Protein AF-A0A6B8KHQ4-F1 (afdb_monomer_lite)

Secondary structure (DSSP, 8-state):
--S-SEEETTT--GGGSPPPSEEEE--SHHHHHHHHHHHHTT--EEEE-SSBSS--HHHHHHHHT-EEEES--THHHHS---BTTGGGGTS--EE-PPPGGGGS--TTSSSPPPSS-HHHHHHHHHHHHHHTT------HHHHHHHHT-PPPPP-SSEEEEEEEE-SS--HHHHTHHHHHH-TTEEEEES-EEEEEEEETTEEEEEEEE-TT--EEEE--SEEEE-S-HHHHHHHHHSPPTTSSPPTTTT-TTTTBS-B--EEEEEEEEEESSHHHHHHHHSPEEETTEEEEEEEEE-HHHHHHHT---EEEEEEE--THHHHHHHHHHHHHHHTTT-----TT---HHHHHHHHHHHHHHHHHHHHSB-----TT-EEEEEEE-----TTSEEEEEEEE-TTSPEEEEEEE---THHHHHHHHHHHHHHHHHHHTTSEEEEE-HHHHHT-GGGGGGPEE-S--B-SS-B-SSTTT-SB-TTSBBTT-SSEEE-SGGG-S---SS-THHHHHHHHHHHHHHHHHHHHHTS-GGGGSS-----------EETTEE--SEEEE-TT---GGGHHHHHHHHHHHHHTT--EEE--TTGGGTTHHHHHHHHSTT-GGG-EEEEEESBPPP---HHHHHHHHHHHHHHHH-TTTTTTTTSSS-PPPPB---HHHHHHHHHHHHHHHT-S-EEEEEEET--GGG--HHHHHHHHHHHHTTSEEEEEEES-HHHHHHHHHHSTTT-SEEEEE-BTTB---PPPTT-SEEEEE-TTTTTHHHHHHHHHH-HHHHHHHHHHHTS-TTSHHHHHHHHHHHHHHHTTTSEEEE--SSHHHHHHHHHHHH-HHHHHHHHHHHHHHHHHHTTTS-S-SS--

pLDDT: mean 84.33, std 18.52, range [23.78, 98.81]

Organism: NCBI:txid391905

Radius of gyration: 32.36 Å; chains: 1; bounding box: 86×71×88 Å

Structure (mmCIF, N/CA/C/O backbone):
data_AF-A0A6B8KHQ4-F1
#
_entry.id   AF-A0A6B8KHQ4-F1
#
loop_
_atom_site.group_PDB
_atom_site.id
_atom_site.type_symbol
_atom_site.label_atom_id
_atom_site.label_alt_id
_atom_site.label_comp_id
_atom_site.label_asym_id
_atom_site.label_entity_id
_atom_site.label_seq_id
_atom_site.pdbx_PDB_ins_code
_atom_site.Cartn_x
_atom_site.Cartn_y
_atom_site.Cartn_z
_atom_site.occupancy
_atom_site.B_iso_or_equiv
_atom_site.auth_seq_id
_atom_site.auth_comp_id
_atom_site.auth_asym_id
_atom_site.auth_atom_id
_atom_site.pdbx_PDB_model_num
ATOM 1 N N . MET A 1 1 ? -20.417 21.282 10.943 1.00 35.31 1 MET A N 1
ATOM 2 C CA . MET A 1 1 ? -20.098 20.218 11.921 1.00 35.31 1 MET A CA 1
ATOM 3 C C . MET A 1 1 ? -19.919 18.945 11.106 1.00 35.31 1 MET A C 1
ATOM 5 O O . MET A 1 1 ? -20.882 18.581 10.457 1.00 35.31 1 MET A O 1
ATOM 9 N N . TYR A 1 2 ? -18.770 18.300 10.917 1.00 38.03 2 TYR A N 1
ATOM 10 C CA . TYR A 1 2 ? -17.434 18.318 11.522 1.00 38.03 2 TYR A CA 1
ATOM 11 C C . TYR A 1 2 ? -16.405 18.485 10.383 1.00 38.03 2 TYR A C 1
ATOM 13 O O . TYR A 1 2 ? -16.570 17.865 9.339 1.00 38.03 2 TYR A O 1
ATOM 21 N N . SER A 1 3 ? -15.415 19.375 10.523 1.00 42.97 3 SER A N 1
ATOM 22 C CA . SER A 1 3 ? -14.486 19.721 9.424 1.00 42.97 3 SER A CA 1
ATOM 23 C C . SER A 1 3 ? -13.192 18.900 9.413 1.00 42.97 3 SER A C 1
ATOM 25 O O . SER A 1 3 ? -12.452 19.008 8.446 1.00 42.97 3 SER A O 1
ATOM 27 N N . ASP A 1 4 ? -12.928 18.096 10.443 1.00 61.69 4 ASP A N 1
ATOM 28 C CA . ASP A 1 4 ? -11.747 17.237 10.547 1.00 61.69 4 ASP A CA 1
ATOM 29 C C . ASP A 1 4 ? -12.133 15.971 11.331 1.00 61.69 4 ASP A C 1
ATOM 31 O O . ASP A 1 4 ? -12.739 16.079 12.398 1.00 61.69 4 ASP A O 1
ATOM 35 N N . MET A 1 5 ? -11.796 14.784 10.811 1.00 81.62 5 MET A N 1
ATOM 36 C CA . MET A 1 5 ? -12.000 13.479 11.478 1.00 81.62 5 MET A CA 1
ATOM 37 C C . MET A 1 5 ? -10.733 12.973 12.200 1.00 81.62 5 MET A C 1
ATOM 39 O O . MET A 1 5 ? -10.597 11.795 12.540 1.00 81.62 5 MET A O 1
ATOM 43 N N . LEU A 1 6 ? -9.795 13.893 12.435 1.00 91.38 6 LEU A N 1
ATOM 44 C CA . LEU A 1 6 ? -8.535 13.687 13.134 1.00 91.38 6 LEU A CA 1
ATOM 45 C C . LEU A 1 6 ? -8.567 14.457 14.457 1.00 91.38 6 LEU A C 1
ATOM 47 O O . LEU A 1 6 ? -8.658 15.684 14.466 1.00 91.38 6 LEU A O 1
ATOM 51 N N . PHE A 1 7 ? -8.439 13.740 15.566 1.00 94.38 7 PHE A N 1
ATOM 52 C CA . PHE A 1 7 ? -8.598 14.273 16.914 1.00 94.38 7 PHE A CA 1
ATOM 53 C C . PHE A 1 7 ? -7.371 13.975 17.780 1.00 94.38 7 PHE A C 1
ATOM 55 O O . PHE A 1 7 ? -6.610 13.055 17.498 1.00 94.38 7 PHE A O 1
ATOM 62 N N . GLU A 1 8 ? -7.195 14.726 18.865 1.00 93.31 8 GLU A N 1
ATOM 63 C CA . GLU A 1 8 ? -6.238 14.412 19.935 1.00 93.31 8 GLU A CA 1
ATOM 64 C C . GLU A 1 8 ? -7.021 13.998 21.184 1.00 93.31 8 GLU A C 1
ATOM 66 O O . GLU A 1 8 ? -7.935 14.720 21.598 1.00 93.31 8 GLU A O 1
ATOM 71 N N . LEU A 1 9 ? -6.658 12.871 21.810 1.00 94.44 9 LEU A N 1
ATOM 72 C CA . LEU A 1 9 ? -7.352 12.354 22.998 1.00 94.44 9 LEU A CA 1
ATOM 73 C C . LEU A 1 9 ? -7.429 13.399 24.114 1.00 94.44 9 LEU A C 1
ATOM 75 O O . LEU A 1 9 ? -8.472 13.556 24.744 1.00 94.44 9 LEU A O 1
ATOM 79 N N . SER A 1 10 ? -6.360 14.168 24.315 1.00 89.75 10 SER A N 1
ATOM 80 C CA . SER A 1 10 ? -6.297 15.222 25.331 1.00 89.75 10 SER A CA 1
ATOM 81 C C . SER A 1 10 ? -7.346 16.328 25.136 1.00 89.75 10 SER A C 1
ATOM 83 O O . SER A 1 10 ? -7.779 16.921 26.123 1.00 89.75 10 SER A O 1
ATOM 85 N N . ARG A 1 11 ? -7.828 16.564 23.907 1.00 89.81 11 ARG A N 1
ATOM 86 C CA . ARG A 1 11 ? -8.673 17.723 23.552 1.00 89.81 11 ARG A CA 1
ATOM 87 C C . ARG A 1 11 ? -10.071 17.374 23.059 1.00 89.81 11 ARG A C 1
ATOM 89 O O . ARG A 1 11 ? -10.934 18.244 23.048 1.00 89.81 11 ARG A O 1
ATOM 96 N N . VAL A 1 12 ? -10.299 16.134 22.636 1.00 91.88 12 VAL A N 1
ATOM 97 C CA . VAL A 1 12 ? -11.570 15.732 22.029 1.00 91.88 12 VAL A CA 1
ATOM 98 C C . VAL A 1 12 ? -12.702 15.667 23.057 1.00 91.88 12 VAL A C 1
ATOM 100 O O . VAL A 1 12 ? -12.490 15.291 24.215 1.00 91.88 12 VAL A O 1
ATOM 103 N N . ASP A 1 13 ? -13.915 16.001 22.625 1.00 90.38 13 ASP A N 1
ATOM 104 C CA . ASP A 1 13 ? -15.133 15.624 23.337 1.00 90.38 13 ASP A CA 1
ATOM 105 C C . ASP A 1 13 ? -15.480 14.170 22.987 1.00 90.38 13 ASP A C 1
ATOM 107 O O . ASP A 1 13 ? -15.829 13.855 21.850 1.00 90.38 13 ASP A O 1
ATOM 111 N N . LEU A 1 14 ? -15.352 13.273 23.966 1.00 88.38 14 LEU A N 1
ATOM 112 C CA . LEU A 1 14 ? -15.551 11.836 23.762 1.00 88.38 14 LEU A CA 1
ATOM 113 C C . LEU A 1 14 ? -17.009 11.492 23.433 1.00 88.38 14 LEU A C 1
ATOM 115 O O . LEU A 1 14 ? -17.242 10.523 22.717 1.00 88.38 14 LEU A O 1
ATOM 119 N N . GLY A 1 15 ? -17.975 12.284 23.916 1.00 82.38 15 GLY A N 1
ATOM 120 C CA . GLY A 1 15 ? -19.398 12.068 23.634 1.00 82.38 15 GLY A CA 1
ATOM 121 C C . GLY A 1 15 ? -19.783 12.388 22.187 1.00 82.38 15 GLY A C 1
ATOM 122 O O . GLY A 1 15 ? -20.818 11.930 21.710 1.00 82.38 15 GLY A O 1
ATOM 123 N N . ALA A 1 16 ? -18.938 13.142 21.480 1.00 83.00 16 ALA A N 1
ATOM 124 C CA . ALA A 1 16 ? -19.146 13.530 20.091 1.00 83.00 16 ALA A CA 1
ATOM 125 C C . ALA A 1 16 ? -18.601 12.508 19.075 1.00 83.00 16 ALA A C 1
ATOM 127 O O . ALA A 1 16 ? -18.833 12.667 17.875 1.00 83.00 16 ALA A O 1
ATOM 128 N N . LEU A 1 17 ? -17.860 11.486 19.520 1.00 88.75 17 LEU A N 1
ATOM 129 C CA . LEU A 1 17 ? -17.267 10.494 18.624 1.00 88.75 17 LEU A CA 1
ATOM 130 C C . LEU A 1 17 ? -18.300 9.431 18.212 1.00 88.75 17 LEU A C 1
ATOM 132 O O . LEU A 1 17 ? -18.996 8.885 19.072 1.00 88.75 17 LEU A O 1
ATOM 136 N N . PRO A 1 18 ? -18.403 9.087 16.914 1.00 88.19 18 PRO A N 1
ATOM 137 C CA . PRO A 1 18 ? -19.310 8.037 16.470 1.00 88.19 18 PRO A CA 1
ATOM 138 C C . PRO A 1 18 ? -18.866 6.675 17.016 1.00 88.19 18 PRO A C 1
ATOM 140 O O . PRO A 1 18 ? -17.678 6.358 17.035 1.00 88.19 18 PRO A O 1
ATOM 143 N N . ALA A 1 19 ? -19.828 5.839 17.413 1.00 92.75 19 ALA A N 1
ATOM 144 C CA . ALA A 1 19 ? -19.540 4.482 17.870 1.00 92.75 19 ALA A CA 1
ATOM 145 C C . ALA A 1 19 ? -18.907 3.643 16.735 1.00 92.75 19 ALA A C 1
ATOM 147 O O . ALA A 1 19 ? -19.530 3.510 15.672 1.00 92.75 19 ALA A O 1
ATOM 148 N N . PRO A 1 20 ? -17.702 3.076 16.928 1.00 96.62 20 PRO A N 1
ATOM 149 C CA . PRO A 1 20 ? -17.032 2.290 15.899 1.00 96.62 20 PRO A CA 1
ATOM 150 C C . PRO A 1 20 ? -17.545 0.844 15.835 1.00 96.62 20 PRO A C 1
ATOM 152 O O . PRO A 1 20 ? -17.931 0.247 16.838 1.00 96.62 20 PRO A O 1
ATOM 155 N N . GLU A 1 21 ? -17.500 0.253 14.640 1.00 97.31 21 GLU A N 1
ATOM 156 C CA . GLU A 1 21 ? -17.620 -1.200 14.446 1.00 97.31 21 GLU A CA 1
ATOM 157 C C . GLU A 1 21 ? -16.270 -1.901 14.675 1.00 97.31 21 GLU A C 1
ATOM 159 O O . GLU A 1 21 ? -16.222 -3.081 15.024 1.00 97.31 21 GLU A O 1
ATOM 164 N N . ILE A 1 22 ? -15.168 -1.176 14.451 1.00 98.50 22 ILE A N 1
ATOM 165 C CA . ILE A 1 22 ? -13.809 -1.719 14.437 1.00 98.50 22 ILE A CA 1
ATOM 166 C C . ILE A 1 22 ? -12.864 -0.722 15.112 1.00 98.50 22 ILE A C 1
ATOM 168 O O . ILE A 1 22 ? -12.832 0.453 14.740 1.00 98.50 22 ILE A O 1
ATOM 172 N N . ILE A 1 23 ? -12.066 -1.195 16.069 1.00 98.75 23 ILE A N 1
ATOM 173 C CA . ILE A 1 23 ? -10.916 -0.461 16.609 1.00 98.75 23 ILE A CA 1
ATOM 174 C C . ILE A 1 23 ? -9.644 -1.001 15.960 1.00 98.75 23 ILE A C 1
ATOM 176 O O . ILE A 1 23 ? -9.392 -2.203 15.993 1.00 98.75 23 ILE A O 1
ATOM 180 N N . ILE A 1 24 ? -8.821 -0.110 15.413 1.00 98.81 24 ILE A N 1
ATOM 181 C CA . ILE A 1 24 ? -7.471 -0.430 14.942 1.00 98.81 24 ILE A CA 1
ATOM 182 C C . ILE A 1 24 ? -6.474 0.301 15.838 1.00 98.81 24 ILE A C 1
ATOM 184 O O . ILE A 1 24 ? -6.537 1.520 15.989 1.00 98.81 24 ILE A O 1
ATOM 188 N N . VAL A 1 25 ? -5.552 -0.443 16.440 1.00 98.75 25 VAL A N 1
ATOM 189 C CA . VAL A 1 25 ? -4.514 0.084 17.330 1.00 98.75 25 VAL A CA 1
ATOM 190 C C . VAL A 1 25 ? -3.223 0.256 16.536 1.00 98.75 25 VAL A C 1
ATOM 192 O O . VAL A 1 25 ? -2.602 -0.730 16.157 1.00 98.75 25 VAL A O 1
ATOM 195 N N . GLY A 1 26 ? -2.804 1.499 16.310 1.00 98.31 26 GLY A N 1
ATOM 196 C CA . GLY A 1 26 ? -1.595 1.875 15.576 1.00 98.31 26 GLY A CA 1
ATOM 197 C C . GLY A 1 26 ? -1.891 2.447 14.189 1.00 98.31 26 GLY A C 1
ATOM 198 O O . GLY A 1 26 ? -2.379 1.752 13.304 1.00 98.31 26 GLY A O 1
ATOM 199 N N . GLY A 1 27 ? -1.523 3.707 13.966 1.00 97.50 27 GLY A N 1
ATOM 200 C CA . GLY A 1 27 ? -1.633 4.431 12.699 1.00 97.50 27 GLY A CA 1
ATOM 201 C C . GLY A 1 27 ? -0.389 4.312 11.817 1.00 97.50 27 GLY A C 1
ATOM 202 O O . GLY A 1 27 ? -0.002 5.285 11.171 1.00 97.50 27 GLY A O 1
ATOM 203 N N . GLY A 1 28 ? 0.258 3.143 11.807 1.00 96.38 28 GLY A N 1
ATOM 204 C CA . GLY A 1 28 ? 1.402 2.827 10.944 1.00 96.38 28 GLY A CA 1
ATOM 205 C C . GLY A 1 28 ? 0.996 2.354 9.542 1.00 96.38 28 GLY A C 1
ATOM 206 O O . GLY A 1 28 ? -0.148 2.513 9.124 1.00 96.38 28 GLY A O 1
ATOM 207 N N . ALA A 1 29 ? 1.929 1.723 8.818 1.00 96.75 29 ALA A N 1
ATOM 208 C CA . ALA A 1 29 ? 1.701 1.249 7.447 1.00 96.75 29 ALA A CA 1
ATOM 209 C C . ALA A 1 29 ? 0.474 0.325 7.324 1.00 96.75 29 ALA A C 1
ATOM 211 O O . ALA A 1 29 ? -0.404 0.545 6.490 1.00 96.75 29 ALA A O 1
ATOM 212 N N . VAL A 1 30 ? 0.413 -0.698 8.183 1.00 98.50 30 VAL A N 1
ATOM 213 C CA . VAL A 1 30 ? -0.654 -1.706 8.183 1.00 98.50 30 VAL A CA 1
ATOM 214 C C . VAL A 1 30 ? -1.968 -1.085 8.646 1.00 98.50 30 VAL A C 1
ATOM 216 O O . VAL A 1 30 ? -2.955 -1.140 7.918 1.00 98.50 30 VAL A O 1
ATOM 219 N N . GLY A 1 31 ? -1.965 -0.421 9.806 1.00 98.56 31 GLY A N 1
ATOM 220 C CA . GLY A 1 31 ? -3.176 0.145 10.394 1.00 98.56 31 GLY A CA 1
ATOM 221 C C . GLY A 1 31 ? -3.843 1.213 9.528 1.00 98.56 31 GLY A C 1
ATOM 222 O O . GLY A 1 31 ? -5.055 1.159 9.348 1.00 98.56 31 GLY A O 1
ATOM 223 N N . LEU A 1 32 ? -3.078 2.124 8.909 1.00 98.50 32 LEU A N 1
ATOM 224 C CA . LEU A 1 32 ? -3.644 3.117 7.985 1.00 98.50 32 LEU A CA 1
ATOM 225 C C . LEU A 1 32 ? -4.204 2.483 6.714 1.00 98.50 32 LEU A C 1
ATOM 227 O O . LEU A 1 32 ? -5.282 2.874 6.272 1.00 98.50 32 LEU A O 1
ATOM 231 N N . THR A 1 33 ? -3.508 1.492 6.148 1.00 98.50 33 THR A N 1
ATOM 232 C CA . THR A 1 33 ? -3.996 0.806 4.944 1.00 98.50 33 THR A CA 1
ATOM 233 C C . THR A 1 33 ? -5.305 0.068 5.232 1.00 98.50 33 THR A C 1
ATOM 235 O O . THR A 1 33 ? -6.263 0.201 4.473 1.00 98.50 33 THR A O 1
ATOM 238 N N . MET A 1 34 ? -5.382 -0.647 6.361 1.00 98.69 34 MET A N 1
ATOM 239 C CA . MET A 1 34 ? -6.604 -1.324 6.808 1.00 98.69 34 MET A CA 1
ATOM 240 C C . MET A 1 34 ? -7.737 -0.337 7.106 1.00 98.69 34 MET A C 1
ATOM 242 O O . MET A 1 34 ? -8.873 -0.560 6.693 1.00 98.69 34 MET A O 1
ATOM 246 N N . ALA A 1 35 ? -7.438 0.762 7.804 1.00 98.62 35 ALA A N 1
ATOM 247 C CA . ALA A 1 35 ? -8.422 1.777 8.161 1.00 98.62 35 ALA A CA 1
ATOM 248 C C . ALA A 1 35 ? -9.025 2.445 6.918 1.00 98.62 35 ALA A C 1
ATOM 250 O O . ALA A 1 35 ? -10.245 2.573 6.824 1.00 98.62 35 ALA A O 1
ATOM 251 N N . ALA A 1 36 ? -8.185 2.818 5.945 1.00 98.00 36 ALA A N 1
ATOM 252 C CA . ALA A 1 36 ? -8.634 3.371 4.672 1.00 98.00 36 ALA A CA 1
ATOM 253 C C . ALA A 1 36 ? -9.486 2.359 3.890 1.00 98.00 36 ALA A C 1
ATOM 255 O O . ALA A 1 36 ? -10.559 2.708 3.400 1.00 98.00 36 ALA A O 1
ATOM 256 N N . GLU A 1 37 ? -9.055 1.097 3.820 1.00 97.81 37 GLU A N 1
ATOM 257 C CA . GLU A 1 37 ? -9.799 0.039 3.131 1.00 97.81 37 GLU A CA 1
ATOM 258 C C . GLU A 1 37 ? -11.193 -0.180 3.738 1.00 97.81 37 GLU A C 1
ATOM 260 O O . GLU A 1 37 ? -12.206 -0.152 3.036 1.00 97.81 37 GLU A O 1
ATOM 265 N N . LEU A 1 38 ? -11.265 -0.351 5.058 1.00 98.31 38 LEU A N 1
ATOM 266 C CA . LEU A 1 38 ? -12.520 -0.572 5.775 1.00 98.31 38 LEU A CA 1
ATOM 267 C C . LEU A 1 38 ? -13.452 0.644 5.686 1.00 98.31 38 LEU A C 1
ATOM 269 O O . LEU A 1 38 ? -14.651 0.484 5.447 1.00 98.31 38 LEU A O 1
ATOM 273 N N . ALA A 1 39 ? -12.910 1.859 5.797 1.00 97.06 39 ALA A N 1
ATOM 274 C CA . ALA A 1 39 ? -13.694 3.082 5.671 1.00 97.06 39 ALA A CA 1
ATOM 275 C C . ALA A 1 39 ? -14.267 3.266 4.254 1.00 97.06 39 ALA A C 1
ATOM 277 O O . ALA A 1 39 ? -15.428 3.660 4.106 1.00 97.06 39 ALA A O 1
ATOM 278 N N . ARG A 1 40 ? -13.500 2.920 3.207 1.00 96.06 40 ARG A N 1
ATOM 279 C CA . ARG A 1 40 ? -13.976 2.894 1.808 1.00 96.06 40 ARG A CA 1
ATOM 280 C C . ARG A 1 40 ? -15.072 1.847 1.596 1.00 96.06 40 ARG A C 1
ATOM 282 O O . ARG A 1 40 ? -16.020 2.111 0.857 1.00 96.06 40 ARG A O 1
ATOM 289 N N . LYS A 1 41 ? -15.011 0.723 2.321 1.00 95.12 41 LYS A N 1
ATOM 290 C CA . LYS A 1 41 ? -16.085 -0.285 2.427 1.00 95.12 41 LYS A CA 1
ATOM 291 C C . LYS A 1 41 ? -17.241 0.117 3.361 1.00 95.12 41 LYS A C 1
ATOM 293 O O . LYS A 1 41 ? -18.048 -0.734 3.729 1.00 95.12 41 LYS A O 1
ATOM 298 N N . GLN A 1 42 ? -17.348 1.398 3.719 1.00 95.38 42 GLN A N 1
ATOM 299 C CA . GLN A 1 42 ? -18.428 1.957 4.540 1.00 95.38 42 GLN A CA 1
ATOM 300 C C . GLN A 1 42 ? -18.526 1.354 5.952 1.00 95.38 42 GLN A C 1
ATOM 302 O O . GLN A 1 42 ? -19.618 1.252 6.509 1.00 95.38 42 GLN A O 1
ATOM 307 N N . ARG A 1 43 ? -17.394 0.941 6.538 1.00 96.94 43 ARG A N 1
ATOM 308 C CA . ARG A 1 43 ? -17.321 0.480 7.934 1.00 96.94 43 ARG A CA 1
ATOM 309 C C . ARG A 1 43 ? -16.796 1.572 8.842 1.00 96.94 43 ARG A C 1
ATOM 311 O O . ARG A 1 43 ? -15.829 2.240 8.490 1.00 96.94 43 ARG A O 1
ATOM 318 N N . ARG A 1 44 ? -17.411 1.727 10.017 1.00 97.50 44 ARG A N 1
ATOM 319 C C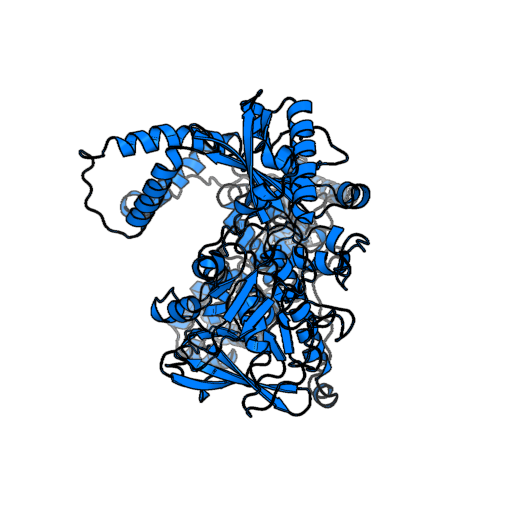A . ARG A 1 44 ? -17.017 2.731 11.016 1.00 97.50 44 ARG A CA 1
ATOM 320 C C . ARG A 1 44 ? -15.785 2.258 11.779 1.00 97.50 44 ARG A C 1
ATOM 322 O O . ARG A 1 44 ? -15.867 1.339 12.594 1.00 97.50 44 ARG A O 1
ATOM 329 N N . VAL A 1 45 ? -14.657 2.905 11.525 1.00 98.50 45 VAL A N 1
ATOM 330 C CA . VAL A 1 45 ? -13.353 2.577 12.099 1.00 98.50 45 VAL A CA 1
ATOM 331 C C . VAL A 1 45 ? -12.907 3.676 13.057 1.00 98.50 45 VAL A C 1
ATOM 333 O O . VAL A 1 45 ? -12.912 4.856 12.704 1.00 98.50 45 VAL A O 1
ATOM 336 N N . LEU A 1 46 ? -12.461 3.273 14.246 1.00 98.50 46 LEU A N 1
ATOM 337 C CA . LEU A 1 46 ? -11.683 4.109 15.154 1.00 98.50 46 LEU A CA 1
ATOM 338 C C . LEU A 1 46 ? -10.219 3.657 15.120 1.00 98.50 46 LEU A C 1
ATOM 340 O O . LEU A 1 46 ? -9.887 2.561 15.569 1.00 98.50 46 LEU A O 1
ATOM 344 N N . LEU A 1 47 ? -9.345 4.508 14.591 1.00 98.69 47 LEU A N 1
ATOM 345 C CA . LEU A 1 47 ? -7.902 4.302 14.573 1.00 98.69 47 LEU A CA 1
ATOM 346 C C . LEU A 1 47 ? -7.268 5.029 15.764 1.00 98.69 47 LEU A C 1
ATOM 348 O O . LEU A 1 47 ? -7.328 6.255 15.841 1.00 98.69 47 LEU A O 1
ATOM 352 N N . LEU A 1 48 ? -6.650 4.281 16.674 1.00 98.62 48 LEU A N 1
ATOM 353 C CA . LEU A 1 48 ? -5.969 4.801 17.861 1.00 98.62 48 LEU A CA 1
ATOM 354 C C . LEU A 1 48 ? -4.459 4.853 17.600 1.00 98.62 48 LEU A C 1
ATOM 356 O O . LEU A 1 48 ? -3.824 3.812 17.443 1.00 98.62 48 LEU A O 1
ATOM 360 N N . GLU A 1 49 ? -3.875 6.046 17.553 1.00 98.19 49 GLU A N 1
ATOM 361 C CA . GLU A 1 49 ? -2.437 6.260 17.369 1.00 98.19 49 GLU A CA 1
ATOM 362 C C . GLU A 1 49 ? -1.821 6.815 18.658 1.00 98.19 49 GLU A C 1
ATOM 364 O O . GLU A 1 49 ? -2.259 7.830 19.199 1.00 98.19 49 GLU A O 1
ATOM 369 N N . ALA A 1 50 ? -0.780 6.142 19.150 1.00 96.69 50 ALA A N 1
ATOM 370 C CA . ALA A 1 50 ? -0.118 6.488 20.406 1.00 96.69 50 ALA A CA 1
ATOM 371 C C . ALA A 1 50 ? 0.735 7.769 20.307 1.00 96.69 50 ALA A C 1
ATOM 373 O O . ALA A 1 50 ? 1.090 8.367 21.325 1.00 96.69 50 ALA A O 1
ATOM 374 N N . GLY A 1 51 ? 1.110 8.154 19.089 1.00 94.25 51 GLY A N 1
ATOM 375 C CA . GLY A 1 51 ? 1.864 9.350 18.765 1.00 94.25 51 GLY A CA 1
ATOM 376 C C . GLY A 1 51 ? 1.022 10.542 18.323 1.00 94.25 51 GLY A C 1
ATOM 377 O O . GLY A 1 51 ? -0.207 10.523 18.285 1.00 94.25 51 GLY A O 1
ATOM 378 N N . THR A 1 52 ? 1.725 11.608 17.956 1.00 92.50 52 THR A N 1
ATOM 379 C CA . THR A 1 52 ? 1.148 12.873 17.485 1.00 92.50 52 THR A CA 1
ATOM 380 C C . THR A 1 52 ? 1.091 12.944 15.952 1.00 92.50 52 THR A C 1
ATOM 382 O O . THR A 1 52 ? 1.593 12.073 15.244 1.00 92.50 52 THR A O 1
ATOM 385 N N . LYS A 1 53 ? 0.504 14.012 15.387 1.00 90.31 53 LYS A N 1
ATOM 386 C CA . LYS A 1 53 ? 0.441 14.217 13.919 1.00 90.31 53 LYS A CA 1
ATOM 387 C C . LYS A 1 53 ? 1.829 14.386 13.283 1.00 90.31 53 LYS A C 1
ATOM 389 O O . LYS A 1 53 ? 2.019 14.139 12.097 1.00 90.31 53 LYS A O 1
ATOM 394 N N . ARG A 1 54 ? 2.792 14.879 14.061 1.00 86.44 54 ARG A N 1
ATOM 395 C CA . ARG A 1 54 ? 4.201 15.081 13.690 1.00 86.44 54 ARG A CA 1
ATOM 396 C C . ARG A 1 54 ? 5.075 14.474 14.774 1.00 86.44 54 ARG A C 1
ATOM 398 O O . ARG A 1 54 ? 4.593 14.311 15.887 1.00 86.44 54 ARG A O 1
ATOM 405 N N . VAL A 1 55 ? 6.337 14.184 14.474 1.00 79.12 55 VAL A N 1
ATOM 406 C CA . VAL A 1 55 ? 7.277 13.678 15.485 1.00 79.12 55 VAL A CA 1
ATOM 407 C C . VAL A 1 55 ? 7.400 14.685 16.633 1.00 79.12 55 VAL A C 1
ATOM 409 O O . VAL A 1 55 ? 7.675 15.862 16.397 1.00 79.12 55 VAL A O 1
ATOM 412 N N . SER A 1 56 ? 7.186 14.205 17.857 1.00 86.62 56 SER A N 1
ATOM 413 C CA . SER A 1 56 ? 7.377 14.928 19.119 1.00 86.62 56 SER A CA 1
ATOM 414 C C . SER A 1 56 ? 8.462 14.216 19.919 1.00 86.62 56 SER A C 1
ATOM 416 O O . SER A 1 56 ? 8.510 12.985 19.939 1.00 86.62 56 SER A O 1
ATOM 418 N N . ARG A 1 57 ? 9.324 14.989 20.587 1.00 86.62 57 ARG A N 1
ATOM 419 C CA . ARG A 1 57 ? 10.378 14.441 21.448 1.00 86.62 57 ARG A CA 1
ATOM 420 C C . ARG A 1 57 ? 9.773 13.720 22.649 1.00 86.62 57 ARG A C 1
ATOM 422 O O . ARG A 1 57 ? 10.208 12.630 22.987 1.00 86.62 57 ARG A O 1
ATOM 429 N N . GLU A 1 58 ? 8.749 14.314 23.248 1.00 87.38 58 GLU A N 1
ATOM 430 C CA . GLU A 1 58 ? 8.031 13.783 24.405 1.00 87.38 58 GLU A CA 1
ATOM 431 C C . GLU A 1 58 ? 7.379 12.438 24.076 1.00 87.38 58 GLU A C 1
ATOM 433 O O . GLU A 1 58 ? 7.517 11.488 24.838 1.00 87.38 58 GLU A O 1
ATOM 438 N N . SER A 1 59 ? 6.723 12.330 22.913 1.00 88.62 59 SER A N 1
ATOM 439 C CA . SER A 1 59 ? 6.117 11.068 22.475 1.00 88.62 59 SER A CA 1
ATOM 440 C C . SER A 1 59 ? 7.164 10.008 22.127 1.00 88.62 59 SER A C 1
ATOM 442 O O . SER A 1 59 ? 7.000 8.840 22.481 1.00 88.62 59 SER A O 1
ATOM 444 N N . GLN A 1 60 ? 8.252 10.405 21.461 1.00 88.19 60 GLN A N 1
ATOM 445 C CA . GLN A 1 60 ? 9.315 9.486 21.055 1.00 88.19 60 GLN A CA 1
ATOM 446 C C . GLN A 1 60 ? 10.107 8.941 22.257 1.00 88.19 60 GLN A C 1
ATOM 448 O O . GLN A 1 60 ? 10.496 7.773 22.232 1.00 88.19 60 GLN A O 1
ATOM 453 N N . ALA A 1 61 ? 10.262 9.729 23.329 1.00 88.19 61 ALA A N 1
ATOM 454 C CA . ALA A 1 61 ? 10.981 9.340 24.546 1.00 88.19 61 ALA A CA 1
ATOM 455 C C . ALA A 1 61 ? 10.440 8.051 25.196 1.00 88.19 61 ALA A C 1
ATOM 457 O O . ALA A 1 61 ? 11.200 7.301 25.802 1.00 88.19 61 ALA A O 1
ATOM 458 N N . LEU A 1 62 ? 9.151 7.723 25.016 1.00 88.19 62 LEU A N 1
ATOM 459 C CA . LEU A 1 62 ? 8.571 6.473 25.534 1.00 88.19 62 LEU A CA 1
ATOM 460 C C . LEU A 1 62 ? 9.156 5.211 24.877 1.00 88.19 62 LEU A C 1
ATOM 462 O O . LEU A 1 62 ? 8.995 4.121 25.421 1.00 88.19 62 LEU A O 1
ATOM 466 N N . MET A 1 63 ? 9.810 5.329 23.717 1.00 84.94 63 MET A N 1
ATOM 467 C CA . MET A 1 63 ? 10.513 4.209 23.078 1.00 84.94 63 MET A CA 1
ATOM 468 C C . MET A 1 63 ? 12.000 4.150 23.425 1.00 84.94 63 MET A C 1
ATOM 470 O O . MET A 1 63 ? 12.597 3.090 23.251 1.00 84.94 63 MET A O 1
ATOM 474 N N . GLU A 1 64 ? 12.587 5.243 23.922 1.00 83.94 64 GLU A N 1
ATOM 475 C CA . GLU A 1 64 ? 14.010 5.310 24.295 1.00 83.94 64 GLU A CA 1
ATOM 476 C C . GLU A 1 64 ? 14.326 4.414 25.503 1.00 83.94 64 GLU A C 1
ATOM 478 O O . GLU A 1 64 ? 15.437 3.909 25.612 1.00 83.94 64 GLU A O 1
ATOM 483 N N . GLY A 1 65 ? 13.335 4.141 26.363 1.00 84.88 65 GLY A N 1
ATOM 484 C CA . GLY A 1 65 ? 13.467 3.192 27.477 1.00 84.88 65 GLY A CA 1
ATOM 485 C C . GLY A 1 65 ? 13.549 1.716 27.057 1.00 84.88 65 GLY A C 1
ATOM 486 O O . GLY A 1 65 ? 13.846 0.843 27.867 1.00 84.88 65 GLY A O 1
ATOM 487 N N . ALA A 1 66 ? 13.297 1.393 25.785 1.00 91.44 66 ALA A N 1
ATOM 488 C CA . ALA A 1 66 ? 13.487 0.029 25.309 1.00 91.44 66 ALA A CA 1
ATOM 489 C C . ALA A 1 66 ? 14.972 -0.362 25.396 1.00 91.44 66 ALA A C 1
ATOM 491 O O . ALA A 1 66 ? 15.834 0.396 24.972 1.00 91.44 66 ALA A O 1
ATOM 492 N N . SER A 1 67 ? 15.284 -1.551 25.897 1.00 95.06 67 SER A N 1
ATOM 493 C CA . SER A 1 67 ? 16.663 -2.055 25.964 1.00 95.06 67 SER A CA 1
ATOM 494 C C . SER A 1 67 ? 16.825 -3.313 25.121 1.00 95.06 67 SER A C 1
ATOM 496 O O . SER A 1 67 ? 15.839 -3.985 24.807 1.00 95.06 67 SER A O 1
ATOM 498 N N . TRP A 1 68 ? 18.063 -3.648 24.761 1.00 95.06 68 TRP A N 1
ATOM 499 C CA . TRP A 1 68 ? 18.368 -4.916 24.108 1.00 95.06 68 TRP A CA 1
ATOM 500 C C . TRP A 1 68 ? 19.525 -5.661 24.776 1.00 95.06 68 TRP A C 1
ATOM 502 O O . TRP A 1 68 ? 20.319 -5.084 25.517 1.00 95.06 68 TRP A O 1
ATOM 512 N N . GLU A 1 69 ? 19.596 -6.962 24.513 1.00 95.25 69 GLU A N 1
ATOM 513 C CA . GLU A 1 69 ? 20.685 -7.857 24.904 1.00 95.25 69 GLU A CA 1
ATOM 514 C C . GLU A 1 69 ? 21.042 -8.765 23.718 1.00 95.25 69 GLU A C 1
ATOM 516 O O . GLU A 1 69 ? 20.155 -9.173 22.966 1.00 95.25 69 GLU A O 1
ATOM 521 N N . GLY A 1 70 ? 22.323 -9.107 23.569 1.00 92.19 70 GLY A N 1
ATOM 522 C CA . GLY A 1 70 ? 22.830 -9.893 22.444 1.00 92.19 70 GLY A CA 1
ATOM 523 C C . GLY A 1 70 ? 23.440 -9.002 21.366 1.00 92.19 70 GLY A C 1
ATOM 524 O O . GLY A 1 70 ? 24.274 -8.151 21.681 1.00 92.19 70 GLY A O 1
ATOM 525 N N . PHE A 1 71 ? 23.051 -9.206 20.108 1.00 90.25 71 PHE A N 1
ATOM 526 C CA . PHE A 1 71 ? 23.570 -8.419 18.985 1.00 90.25 71 PHE A CA 1
ATOM 527 C C . PHE A 1 71 ? 23.087 -6.957 19.043 1.00 90.25 71 PHE A C 1
ATOM 529 O O . PHE A 1 71 ? 21.999 -6.697 19.569 1.00 90.25 71 PHE A O 1
ATOM 536 N N . PRO A 1 72 ? 23.874 -5.985 18.535 1.00 87.69 72 PRO A N 1
ATOM 537 C CA . PRO A 1 72 ? 23.458 -4.585 18.476 1.00 87.69 72 PRO A CA 1
ATOM 538 C C . PRO A 1 72 ? 22.128 -4.420 17.732 1.00 87.69 72 PRO A C 1
ATOM 540 O O . PRO A 1 72 ? 22.037 -4.764 16.564 1.00 87.69 72 PRO A O 1
ATOM 543 N N . LEU A 1 73 ? 21.107 -3.876 18.399 1.00 88.81 73 LEU A N 1
ATOM 544 C CA . LEU A 1 73 ? 19.772 -3.665 17.827 1.00 88.81 73 LEU A CA 1
ATOM 545 C C . LEU A 1 73 ? 19.431 -2.169 17.832 1.00 88.81 73 LEU A C 1
ATOM 547 O O . LEU A 1 73 ? 18.550 -1.708 18.563 1.00 88.81 73 LEU A O 1
ATOM 551 N N . VAL A 1 74 ? 20.168 -1.386 17.043 1.00 80.69 74 VAL A N 1
ATOM 552 C CA . VAL A 1 74 ? 20.061 0.085 17.037 1.00 80.69 74 VAL A CA 1
ATOM 553 C C . VAL A 1 74 ? 18.685 0.529 16.534 1.00 80.69 74 VAL A C 1
ATOM 555 O O . VAL A 1 74 ? 18.113 1.507 17.035 1.00 80.69 74 VAL A O 1
ATOM 558 N N . GLY A 1 75 ? 18.095 -0.233 15.611 1.00 80.88 75 GLY A N 1
ATOM 559 C CA . GLY A 1 75 ? 16.749 -0.010 15.099 1.00 80.88 75 GLY A CA 1
ATOM 560 C C . GLY A 1 75 ? 15.635 -0.110 16.131 1.00 80.88 75 GLY A C 1
ATOM 561 O O . GLY A 1 75 ? 14.526 0.384 15.894 1.00 80.88 75 GLY A O 1
ATOM 562 N N . LEU A 1 76 ? 15.911 -0.648 17.326 1.00 87.44 76 LEU A N 1
ATOM 563 C CA . LEU A 1 76 ? 14.979 -0.564 18.447 1.00 87.44 76 LEU A CA 1
ATOM 564 C C . LEU A 1 76 ? 14.671 0.896 18.820 1.00 87.44 76 LEU A C 1
ATOM 566 O O . LEU A 1 76 ? 13.549 1.190 19.242 1.00 87.44 76 LEU A O 1
ATOM 570 N N . HIS A 1 77 ? 15.615 1.818 18.619 1.00 80.88 77 HIS A N 1
ATOM 571 C CA . HIS A 1 77 ? 15.445 3.246 18.913 1.00 80.88 77 HIS A CA 1
ATOM 572 C C . HIS A 1 77 ? 15.262 4.101 17.660 1.00 80.88 77 HIS A C 1
ATOM 574 O O . HIS A 1 77 ? 14.473 5.046 17.680 1.00 80.88 77 HIS A O 1
ATOM 580 N N . SER A 1 78 ? 15.964 3.778 16.572 1.00 69.88 78 SER A N 1
ATOM 581 C CA . SER A 1 78 ? 15.988 4.598 15.353 1.00 69.88 78 SER A CA 1
ATOM 582 C C . SER A 1 78 ? 14.997 4.152 14.268 1.00 69.88 78 SER A C 1
ATOM 584 O O . SER A 1 78 ? 14.644 4.957 13.406 1.00 69.88 78 SER A O 1
ATOM 586 N N . GLY A 1 79 ? 14.516 2.904 14.318 1.00 73.12 79 GLY A N 1
ATOM 587 C CA . GLY A 1 79 ? 13.623 2.309 13.315 1.00 73.12 79 GLY A CA 1
ATOM 588 C C . GLY A 1 79 ? 12.129 2.418 13.628 1.00 73.12 79 GLY A C 1
ATOM 589 O O . GLY A 1 79 ? 11.286 2.140 12.772 1.00 73.12 79 GLY A O 1
ATOM 590 N N . ARG A 1 80 ? 11.772 2.835 14.848 1.00 87.06 80 ARG A N 1
ATOM 591 C CA . ARG A 1 80 ? 10.384 2.927 15.327 1.00 87.06 80 ARG A CA 1
ATOM 592 C C . ARG A 1 80 ? 9.994 4.373 15.594 1.00 87.06 80 ARG A C 1
ATOM 594 O O . ARG A 1 80 ? 10.762 5.138 16.170 1.00 87.06 80 ARG A O 1
ATOM 601 N N . PHE A 1 81 ? 8.773 4.746 15.217 1.00 87.38 81 PHE A N 1
ATOM 602 C CA . PHE A 1 81 ? 8.297 6.126 15.333 1.00 87.38 81 PHE A CA 1
ATOM 603 C C . PHE A 1 81 ? 6.874 6.184 15.878 1.00 87.38 81 PHE A C 1
ATOM 605 O O . PHE A 1 81 ? 5.972 5.560 15.318 1.00 87.38 81 PHE A O 1
ATOM 612 N N . ARG A 1 82 ? 6.680 6.982 16.934 1.00 92.38 82 ARG A N 1
ATOM 613 C CA . ARG A 1 82 ? 5.367 7.283 17.524 1.00 92.38 82 ARG A CA 1
ATOM 614 C C . ARG A 1 82 ? 4.802 8.550 16.900 1.00 92.38 82 ARG A C 1
ATOM 616 O O . ARG A 1 82 ? 4.954 9.658 17.412 1.00 92.38 82 ARG A O 1
ATOM 623 N N . VAL A 1 83 ? 4.201 8.383 15.732 1.00 91.69 83 VAL A N 1
ATOM 624 C CA . VAL A 1 83 ? 3.644 9.460 14.909 1.00 91.69 83 VAL A CA 1
ATOM 625 C C . VAL A 1 83 ? 2.635 8.857 13.938 1.00 91.69 83 VAL A C 1
ATOM 627 O O . VAL A 1 83 ? 2.802 7.716 13.514 1.00 91.69 83 VAL A O 1
ATOM 630 N N . LEU A 1 84 ? 1.633 9.623 13.509 1.00 96.56 84 LEU A N 1
ATOM 631 C CA . LEU A 1 84 ? 0.755 9.205 12.413 1.00 96.56 84 LEU A CA 1
ATOM 632 C C . LEU A 1 84 ? 1.581 8.849 11.156 1.00 96.56 84 LEU A C 1
ATOM 634 O O . LEU A 1 84 ? 2.416 9.631 10.694 1.00 96.56 84 LEU A O 1
ATOM 638 N N . GLY A 1 85 ? 1.366 7.650 10.613 1.00 91.00 85 GLY A N 1
ATOM 639 C CA . GLY A 1 85 ? 2.177 7.035 9.555 1.00 91.00 85 GLY A CA 1
ATOM 640 C C . GLY A 1 85 ? 3.287 6.110 10.073 1.00 91.00 85 GLY A C 1
ATOM 641 O O . GLY A 1 85 ? 3.820 5.305 9.306 1.00 91.00 85 GLY A O 1
ATOM 642 N N . GLY A 1 86 ? 3.643 6.178 11.356 1.00 91.69 86 GLY A N 1
ATOM 643 C CA . GLY A 1 86 ? 4.714 5.390 11.968 1.00 91.69 86 GLY A CA 1
ATOM 644 C C . GLY A 1 86 ? 6.035 5.496 11.198 1.00 91.69 86 GLY A C 1
ATOM 645 O O . GLY A 1 86 ? 6.390 6.565 10.686 1.00 91.69 86 GLY A O 1
ATOM 646 N N . GLY A 1 87 ? 6.733 4.364 11.045 1.00 83.12 87 GLY A N 1
ATOM 647 C CA . GLY A 1 87 ? 7.995 4.267 10.295 1.00 83.12 87 GLY A CA 1
ATOM 648 C C . GLY A 1 87 ? 7.904 4.654 8.814 1.00 83.12 87 GLY A C 1
ATOM 649 O O . GLY A 1 87 ? 8.922 4.979 8.202 1.00 83.12 87 GLY A O 1
ATOM 650 N N . THR A 1 88 ? 6.697 4.735 8.239 1.00 88.19 88 THR A N 1
ATOM 651 C CA . THR A 1 88 ? 6.536 5.125 6.828 1.00 88.19 88 THR A CA 1
ATOM 652 C C . THR A 1 88 ? 6.942 6.575 6.542 1.00 88.19 88 THR A C 1
ATOM 654 O O . THR A 1 88 ? 7.191 6.950 5.400 1.00 88.19 88 THR A O 1
ATOM 657 N N . ASN A 1 89 ? 7.079 7.401 7.583 1.00 80.88 89 ASN A N 1
ATOM 658 C CA . ASN A 1 89 ? 7.608 8.758 7.462 1.00 80.88 89 ASN A CA 1
ATOM 659 C C . ASN A 1 89 ? 9.092 8.800 7.049 1.00 80.88 89 ASN A C 1
ATOM 661 O O . ASN A 1 89 ? 9.540 9.825 6.532 1.00 80.88 89 ASN A O 1
ATOM 665 N N . PHE A 1 90 ? 9.841 7.718 7.290 1.00 77.25 90 PHE A N 1
ATOM 666 C CA . PHE A 1 90 ? 11.305 7.701 7.193 1.00 77.25 90 PHE A CA 1
ATOM 667 C C . PHE A 1 90 ? 11.865 6.527 6.385 1.00 77.25 90 PHE A C 1
ATOM 669 O O . PHE A 1 90 ? 13.026 6.567 5.985 1.00 77.25 90 PHE A O 1
ATOM 676 N N . TRP A 1 91 ? 11.056 5.502 6.111 1.00 81.44 91 TRP A N 1
ATOM 677 C CA . TRP A 1 91 ? 11.475 4.367 5.292 1.00 81.44 91 TRP A CA 1
ATOM 678 C C . TRP A 1 91 ? 11.635 4.714 3.804 1.00 81.44 91 TRP A C 1
ATOM 680 O O . TRP A 1 91 ? 11.205 5.759 3.310 1.00 81.44 91 TRP A O 1
ATOM 690 N N . GLY A 1 92 ? 12.217 3.771 3.065 1.00 71.50 92 GLY A N 1
ATOM 691 C CA . GLY A 1 92 ? 12.374 3.871 1.621 1.00 71.50 92 GLY A CA 1
ATOM 692 C C . GLY A 1 92 ? 11.100 3.604 0.812 1.00 71.50 92 GLY A C 1
ATOM 693 O O . GLY A 1 92 ? 10.963 4.133 -0.286 1.00 71.50 92 GLY A O 1
ATOM 694 N N . GLY A 1 93 ? 10.170 2.799 1.332 1.00 85.06 93 GLY A N 1
ATOM 695 C CA . GLY A 1 93 ? 9.000 2.340 0.579 1.00 85.06 93 GLY A CA 1
ATOM 696 C C . GLY A 1 93 ? 9.256 1.129 -0.316 1.00 85.06 93 GLY A C 1
ATOM 697 O O . GLY A 1 93 ? 8.526 0.950 -1.283 1.00 85.06 93 GLY A O 1
ATOM 698 N N . GLN A 1 94 ? 10.283 0.318 -0.046 1.00 91.25 94 GLN A N 1
ATOM 699 C CA . GLN A 1 94 ? 10.565 -0.896 -0.820 1.00 91.25 94 GLN A CA 1
ATOM 700 C C . GLN A 1 94 ? 9.480 -1.965 -0.584 1.00 91.25 94 GLN A C 1
ATOM 702 O O . GLN A 1 94 ? 9.102 -2.252 0.548 1.00 91.25 94 GLN A O 1
ATOM 707 N N . LEU A 1 95 ? 8.991 -2.554 -1.673 1.00 93.12 95 LEU A N 1
ATOM 708 C CA . LEU A 1 95 ? 7.912 -3.532 -1.745 1.00 93.12 95 LEU A CA 1
ATOM 709 C C . LEU A 1 95 ? 8.446 -4.797 -2.421 1.00 93.12 95 LEU A C 1
ATOM 711 O O . LEU A 1 95 ? 8.838 -4.773 -3.596 1.00 93.12 95 LEU A O 1
ATOM 715 N N . VAL A 1 96 ? 8.462 -5.893 -1.666 1.00 93.69 96 VAL A N 1
ATOM 716 C CA . VAL A 1 96 ? 8.911 -7.216 -2.108 1.00 93.69 96 VAL A CA 1
ATOM 717 C C . VAL A 1 96 ? 7.936 -8.247 -1.534 1.00 93.69 96 VAL A C 1
ATOM 719 O O . VAL A 1 96 ? 7.714 -8.225 -0.322 1.00 93.69 96 VAL A O 1
ATOM 722 N N . PRO A 1 97 ? 7.290 -9.087 -2.366 1.00 94.12 97 PRO A N 1
ATOM 723 C CA . PRO A 1 97 ? 6.497 -10.213 -1.875 1.00 94.12 97 PRO A CA 1
ATOM 724 C C . PRO A 1 97 ? 7.346 -11.164 -1.028 1.00 94.12 97 PRO A C 1
ATOM 726 O O . PRO A 1 97 ? 8.562 -11.227 -1.205 1.00 94.12 97 PRO A O 1
ATOM 729 N N . MET A 1 98 ? 6.707 -11.902 -0.122 1.00 94.69 98 MET A N 1
ATOM 730 C CA . MET A 1 98 ? 7.392 -12.878 0.719 1.00 94.69 98 MET A CA 1
ATOM 731 C C . MET A 1 98 ? 7.992 -14.005 -0.126 1.00 94.69 98 MET A C 1
ATOM 733 O O . MET A 1 98 ? 7.435 -14.373 -1.162 1.00 94.69 98 MET A O 1
ATOM 737 N N . ASP A 1 99 ? 9.135 -14.537 0.307 1.00 92.75 99 ASP A N 1
ATOM 738 C CA . ASP A 1 99 ? 9.802 -15.608 -0.425 1.00 92.75 99 ASP A CA 1
ATOM 739 C C . ASP A 1 99 ? 9.007 -16.915 -0.335 1.00 92.75 99 ASP A C 1
ATOM 741 O O . ASP A 1 99 ? 8.437 -17.231 0.707 1.00 92.75 99 ASP A O 1
ATOM 745 N N . GLN A 1 100 ? 8.971 -17.693 -1.417 1.00 91.81 100 GLN A N 1
ATOM 746 C CA . GLN A 1 100 ? 8.122 -18.890 -1.494 1.00 91.81 100 GLN A CA 1
ATOM 747 C C . GLN A 1 100 ? 8.516 -19.959 -0.468 1.00 91.81 100 GLN A C 1
ATOM 749 O O . GLN A 1 100 ? 7.653 -20.679 0.029 1.00 91.81 100 GLN A O 1
ATOM 754 N N . ALA A 1 101 ? 9.797 -20.013 -0.101 1.00 91.88 101 ALA A N 1
ATOM 755 C CA . ALA A 1 101 ? 10.331 -20.977 0.851 1.00 91.88 101 ALA A CA 1
ATOM 756 C C . ALA A 1 101 ? 9.674 -20.905 2.242 1.00 91.88 101 ALA A C 1
ATOM 758 O O . ALA A 1 101 ? 9.672 -21.905 2.955 1.00 91.88 101 ALA A O 1
ATOM 759 N N . VAL A 1 102 ? 9.081 -19.769 2.642 1.00 93.50 102 VAL A N 1
ATOM 760 C CA . VAL A 1 102 ? 8.424 -19.664 3.962 1.00 93.50 102 VAL A CA 1
ATOM 761 C C . VAL A 1 102 ? 7.105 -20.444 4.044 1.00 93.50 102 VAL A C 1
ATOM 763 O O . VAL A 1 102 ? 6.635 -20.754 5.139 1.00 93.50 102 VAL A O 1
ATOM 766 N N . PHE A 1 103 ? 6.503 -20.758 2.893 1.00 93.94 103 PHE A N 1
ATOM 767 C CA . PHE A 1 103 ? 5.269 -21.542 2.791 1.00 93.94 103 PHE A CA 1
ATOM 768 C C . PHE A 1 103 ? 5.539 -23.047 2.659 1.00 93.94 103 PHE A C 1
ATOM 770 O O . PHE A 1 103 ? 4.600 -23.838 2.659 1.00 93.94 103 PHE A O 1
ATOM 777 N N . LEU A 1 104 ? 6.807 -23.444 2.526 1.00 92.88 104 LEU A N 1
ATOM 778 C CA . LEU A 1 104 ? 7.223 -24.835 2.382 1.00 92.88 104 LEU A CA 1
ATOM 779 C C . LEU A 1 104 ? 7.722 -25.387 3.716 1.00 92.88 104 LEU A C 1
ATOM 781 O O . LEU A 1 104 ? 8.252 -24.654 4.552 1.00 92.88 104 LEU A O 1
ATOM 785 N N . ASP A 1 105 ? 7.575 -26.698 3.895 1.00 90.88 105 ASP A N 1
ATOM 786 C CA . ASP A 1 105 ? 8.193 -27.397 5.015 1.00 90.88 105 ASP A CA 1
ATOM 787 C C . ASP A 1 105 ? 9.713 -27.472 4.810 1.00 90.88 105 ASP A C 1
ATOM 789 O O . ASP A 1 105 ? 10.186 -27.891 3.751 1.00 90.88 105 ASP A O 1
ATOM 793 N N . ARG A 1 106 ? 10.477 -27.029 5.811 1.00 91.75 106 ARG A N 1
ATOM 794 C CA . ARG A 1 106 ? 11.941 -26.907 5.757 1.00 91.75 106 ARG A CA 1
ATOM 795 C C . ARG A 1 106 ? 12.545 -27.748 6.884 1.00 91.75 106 ARG A C 1
ATOM 797 O O . ARG A 1 106 ? 12.804 -27.203 7.951 1.00 91.75 106 ARG A O 1
ATOM 804 N N . PRO A 1 107 ? 12.793 -29.054 6.677 1.00 88.62 107 PRO A N 1
ATOM 805 C CA . PRO A 1 107 ? 13.114 -29.995 7.759 1.00 88.62 107 PRO A CA 1
ATOM 806 C C . PRO A 1 107 ? 14.435 -29.713 8.493 1.00 88.62 107 PRO A C 1
ATOM 808 O O . PRO A 1 107 ? 14.641 -30.213 9.594 1.00 88.62 107 PRO A O 1
ATOM 811 N N . TRP A 1 108 ? 15.335 -28.914 7.912 1.00 89.31 108 TRP A N 1
ATOM 812 C CA . TRP A 1 108 ? 16.569 -28.453 8.566 1.00 89.31 108 TRP A CA 1
ATOM 813 C C . TRP A 1 108 ? 16.362 -27.208 9.451 1.00 89.31 108 TRP A C 1
ATOM 815 O O . TRP A 1 108 ? 17.331 -26.650 9.978 1.00 89.31 108 TRP A O 1
ATOM 825 N N . ARG A 1 109 ? 15.117 -26.732 9.578 1.00 85.62 109 ARG A N 1
ATOM 826 C CA . ARG A 1 109 ? 14.712 -25.576 10.382 1.00 85.62 109 ARG A CA 1
ATOM 827 C C . ARG A 1 109 ? 13.673 -25.990 11.427 1.00 85.62 109 ARG A C 1
ATOM 829 O O . ARG A 1 109 ? 12.926 -26.942 11.232 1.00 85.62 109 ARG A O 1
ATOM 836 N N . GLU A 1 110 ? 13.641 -25.276 12.549 1.00 79.56 110 GLU A N 1
ATOM 837 C CA . GLU A 1 110 ? 12.699 -25.550 13.648 1.00 79.56 110 GLU A CA 1
ATOM 838 C C . GLU A 1 110 ? 11.340 -24.868 13.432 1.00 79.56 110 GLU A C 1
ATOM 840 O O . GLU A 1 110 ? 10.330 -25.228 14.042 1.00 79.56 110 GLU A O 1
ATOM 845 N N . GLU A 1 111 ? 11.307 -23.844 12.582 1.00 83.25 111 GLU A N 1
ATOM 846 C CA . GLU A 1 111 ? 10.099 -23.105 12.261 1.00 83.25 111 GLU A CA 1
ATOM 847 C C . GLU A 1 111 ? 9.175 -23.914 11.363 1.00 83.25 111 GLU A C 1
ATOM 849 O O . GLU A 1 111 ? 9.578 -24.455 10.336 1.00 83.25 111 GLU A O 1
ATOM 854 N N . THR A 1 112 ? 7.892 -23.915 11.706 1.00 82.12 112 THR A N 1
ATOM 855 C CA . THR A 1 112 ? 6.863 -24.502 10.854 1.00 82.12 112 THR A CA 1
ATOM 856 C C . THR A 1 112 ? 6.620 -23.628 9.629 1.00 82.12 112 THR A C 1
ATOM 858 O O . THR A 1 112 ? 6.679 -22.395 9.715 1.00 82.12 112 THR A O 1
ATOM 861 N N . ALA A 1 113 ? 6.243 -24.260 8.518 1.00 91.50 113 ALA A N 1
ATOM 862 C CA . ALA A 1 113 ? 5.687 -23.563 7.365 1.00 91.50 113 ALA A CA 1
ATOM 863 C C . ALA A 1 113 ? 4.539 -22.630 7.786 1.00 91.50 113 ALA A C 1
ATOM 865 O O . ALA A 1 113 ? 3.815 -22.890 8.756 1.00 91.50 113 ALA A O 1
ATOM 866 N N . TRP A 1 114 ? 4.369 -21.529 7.056 1.00 95.25 114 TRP A N 1
ATOM 867 C CA . TRP A 1 114 ? 3.256 -20.622 7.309 1.00 95.25 114 TRP A CA 1
ATOM 868 C C . TRP A 1 114 ? 1.924 -21.378 7.134 1.00 95.25 114 TRP A C 1
ATOM 870 O O . TRP A 1 114 ? 1.741 -22.040 6.114 1.00 95.25 114 TRP A O 1
ATOM 880 N N . PRO A 1 115 ? 0.969 -21.279 8.080 1.00 95.06 115 PRO A N 1
ATOM 881 C CA . PRO A 1 115 ? -0.297 -22.017 8.041 1.00 95.06 115 PRO A CA 1
ATOM 882 C C . PRO A 1 115 ? -1.316 -21.383 7.072 1.00 95.06 115 PRO A C 1
ATOM 884 O O . PRO A 1 115 ? -2.507 -21.325 7.369 1.00 95.06 115 PRO A O 1
ATOM 887 N N . ILE A 1 116 ? -0.841 -20.852 5.944 1.00 93.06 116 ILE A N 1
ATOM 888 C CA . ILE A 1 116 ? -1.630 -20.239 4.870 1.00 93.06 116 ILE A CA 1
ATOM 889 C C . ILE A 1 116 ? -1.011 -20.618 3.524 1.00 93.06 116 ILE A C 1
ATOM 891 O O . ILE A 1 116 ? 0.209 -20.757 3.419 1.00 93.06 116 ILE A O 1
ATOM 895 N N . ALA A 1 117 ? -1.832 -20.753 2.485 1.00 89.00 117 ALA A N 1
ATOM 896 C CA . ALA A 1 117 ? -1.326 -21.076 1.154 1.00 89.00 117 ALA A CA 1
ATOM 897 C C . ALA A 1 117 ? -0.734 -19.832 0.451 1.00 89.00 117 ALA A C 1
ATOM 899 O O . ALA A 1 117 ? -1.254 -18.720 0.614 1.00 89.00 117 ALA A O 1
ATOM 900 N N . PRO A 1 118 ? 0.323 -19.980 -0.370 1.00 87.75 118 PRO A N 1
ATOM 901 C CA . PRO A 1 118 ? 0.913 -18.855 -1.100 1.00 87.75 118 PRO A CA 1
ATOM 902 C C . PRO A 1 118 ? -0.076 -18.206 -2.087 1.00 87.75 118 PRO A C 1
ATOM 904 O O . PRO A 1 118 ? -0.045 -16.991 -2.303 1.00 87.75 118 PRO A O 1
ATOM 907 N N . GLU A 1 119 ? -1.011 -18.974 -2.649 1.00 87.38 119 GLU A N 1
ATOM 908 C CA . GLU A 1 119 ? -2.041 -18.467 -3.560 1.00 87.38 119 GLU A CA 1
ATOM 909 C C . GLU A 1 119 ? -3.040 -17.548 -2.845 1.00 87.38 119 GLU A C 1
ATOM 911 O O . GLU A 1 119 ? -3.509 -16.568 -3.435 1.00 87.38 119 GLU A O 1
ATOM 916 N N . GLU A 1 120 ? -3.335 -17.824 -1.569 1.00 86.75 120 GLU A N 1
ATOM 917 C CA . GLU A 1 120 ? -4.266 -17.027 -0.766 1.00 86.75 120 GLU A CA 1
ATOM 918 C C . GLU A 1 120 ? -3.743 -15.603 -0.573 1.00 86.75 120 GLU A C 1
ATOM 920 O O . GLU A 1 120 ? -4.503 -14.643 -0.708 1.00 86.75 120 GLU A O 1
ATOM 925 N N . ILE A 1 121 ? -2.440 -15.433 -0.316 1.00 91.81 121 ILE A N 1
ATOM 926 C CA . ILE A 1 121 ? -1.847 -14.107 -0.085 1.00 91.81 121 ILE A CA 1
ATOM 927 C C . ILE A 1 121 ? -1.602 -13.320 -1.384 1.00 91.81 121 ILE A C 1
ATOM 929 O O . ILE A 1 121 ? -1.603 -12.085 -1.373 1.00 91.81 121 ILE A O 1
ATOM 933 N N . GLN A 1 122 ? -1.467 -14.000 -2.527 1.00 90.12 122 GLN A N 1
ATOM 934 C CA . GLN A 1 122 ? -1.147 -13.368 -3.812 1.00 90.12 122 GLN A CA 1
ATOM 935 C C . GLN A 1 122 ? -2.198 -12.341 -4.265 1.00 90.12 122 GLN A C 1
ATOM 937 O O . GLN A 1 122 ? -1.863 -11.290 -4.824 1.00 90.12 122 GLN A O 1
ATOM 942 N N . ALA A 1 123 ? -3.486 -12.600 -4.013 1.00 89.12 123 ALA A N 1
ATOM 943 C CA . ALA A 1 123 ? -4.551 -11.634 -4.291 1.00 89.12 123 ALA A CA 1
ATOM 944 C C . ALA A 1 123 ? -4.414 -10.361 -3.435 1.00 89.12 123 ALA A C 1
ATOM 946 O O . ALA A 1 123 ? -4.634 -9.249 -3.925 1.00 89.12 123 ALA A O 1
ATOM 947 N N . TYR A 1 124 ? -3.976 -10.510 -2.185 1.00 95.50 124 TYR A N 1
ATOM 948 C CA . TYR A 1 124 ? -3.795 -9.396 -1.262 1.00 95.50 124 TYR A CA 1
ATOM 949 C C . TYR A 1 124 ? -2.550 -8.566 -1.566 1.00 95.50 124 TYR A C 1
ATOM 951 O O . TYR A 1 124 ? -2.601 -7.351 -1.384 1.00 95.50 124 TYR A O 1
ATOM 959 N N . TYR A 1 125 ? -1.480 -9.148 -2.121 1.00 94.62 125 TYR A N 1
ATOM 960 C CA . TYR A 1 125 ? -0.367 -8.353 -2.656 1.00 94.62 125 TYR A CA 1
ATOM 961 C C . TYR A 1 125 ? -0.814 -7.429 -3.788 1.00 94.62 125 TYR A C 1
ATOM 963 O O . TYR A 1 125 ? -0.451 -6.252 -3.805 1.00 94.62 125 TYR A O 1
ATOM 971 N N . ARG A 1 126 ? -1.643 -7.931 -4.712 1.00 90.31 126 ARG A N 1
ATOM 972 C CA . ARG A 1 126 ? -2.174 -7.116 -5.816 1.00 90.31 126 ARG A CA 1
ATOM 973 C C . ARG A 1 126 ? -3.019 -5.952 -5.299 1.00 90.31 126 ARG A C 1
ATOM 975 O O . ARG A 1 126 ? -2.800 -4.812 -5.704 1.00 90.31 126 ARG A O 1
ATOM 982 N N . ARG A 1 127 ? -3.911 -6.216 -4.343 1.00 92.50 127 ARG A N 1
ATOM 983 C CA . ARG A 1 127 ? -4.741 -5.180 -3.707 1.00 92.50 127 ARG A CA 1
ATOM 984 C C . ARG A 1 127 ? -3.915 -4.185 -2.888 1.00 92.50 127 ARG A C 1
ATOM 986 O O . ARG A 1 127 ? -4.153 -2.983 -2.964 1.00 92.50 127 ARG A O 1
ATOM 993 N N . ALA A 1 128 ? -2.905 -4.658 -2.156 1.00 94.88 128 ALA A N 1
ATOM 994 C CA . ALA A 1 128 ? -1.975 -3.796 -1.432 1.00 94.88 128 ALA A CA 1
ATOM 995 C C . ALA A 1 128 ? -1.219 -2.862 -2.389 1.00 94.88 128 ALA A C 1
ATOM 997 O O . ALA A 1 128 ? -1.119 -1.667 -2.118 1.00 94.88 128 ALA A O 1
ATOM 998 N N . PHE A 1 129 ? -0.750 -3.362 -3.539 1.00 91.69 129 PHE A N 1
ATOM 999 C CA . PHE A 1 129 ? -0.140 -2.523 -4.574 1.00 91.69 129 PHE A CA 1
ATOM 1000 C C . PHE A 1 129 ? -1.077 -1.391 -5.019 1.00 91.69 129 PHE A C 1
ATOM 1002 O O . PHE A 1 129 ? -0.668 -0.226 -5.040 1.00 91.69 129 PHE A O 1
ATOM 1009 N N . GLU A 1 130 ? -2.328 -1.715 -5.342 1.00 90.50 130 GLU A N 1
ATOM 1010 C CA . GLU A 1 130 ? -3.320 -0.731 -5.789 1.00 90.50 130 GLU A CA 1
ATOM 1011 C C . GLU A 1 130 ? -3.558 0.360 -4.736 1.00 90.50 130 GLU A C 1
ATOM 1013 O O . GLU A 1 130 ? -3.502 1.552 -5.057 1.00 90.50 130 GLU A O 1
ATOM 1018 N N . LEU A 1 131 ? -3.734 -0.031 -3.469 1.00 93.19 131 LEU A N 1
ATOM 1019 C CA . LEU A 1 131 ? -3.941 0.901 -2.357 1.00 93.19 131 LEU A CA 1
ATOM 1020 C C . LEU A 1 131 ? -2.732 1.806 -2.096 1.00 93.19 131 LEU A C 1
ATOM 1022 O O . LEU A 1 131 ? -2.912 2.976 -1.763 1.00 93.19 131 LEU A O 1
ATOM 1026 N N . ILE A 1 132 ? -1.513 1.300 -2.312 1.00 90.88 132 ILE A N 1
ATOM 1027 C CA . ILE A 1 132 ? -0.254 2.051 -2.151 1.00 90.88 132 ILE A CA 1
ATOM 1028 C C . ILE A 1 132 ? 0.033 2.960 -3.370 1.00 90.88 132 ILE A C 1
ATOM 1030 O O . ILE A 1 132 ? 1.053 3.646 -3.454 1.00 90.88 132 ILE A O 1
ATOM 1034 N N . GLY A 1 133 ? -0.891 3.025 -4.335 1.00 83.44 133 GLY A N 1
ATOM 1035 C CA . GLY A 1 133 ? -0.800 3.919 -5.489 1.00 83.44 133 GLY A CA 1
ATOM 1036 C C . GLY A 1 133 ? 0.067 3.378 -6.629 1.00 83.44 133 GLY A C 1
ATOM 1037 O O . GLY A 1 133 ? 0.470 4.144 -7.515 1.00 83.44 133 GLY A O 1
ATOM 1038 N N . MET A 1 134 ? 0.341 2.071 -6.641 1.00 83.88 134 MET A N 1
ATOM 1039 C CA . MET A 1 134 ? 1.077 1.404 -7.715 1.00 83.88 134 MET A CA 1
ATOM 1040 C C . MET A 1 134 ? 0.135 1.119 -8.890 1.00 83.88 134 MET A C 1
ATOM 1042 O O . MET A 1 134 ? -0.696 0.221 -8.851 1.00 83.88 134 MET A O 1
ATOM 1046 N N . ARG A 1 135 ? 0.255 1.928 -9.952 1.00 65.81 135 ARG A N 1
ATOM 1047 C CA . ARG A 1 135 ? -0.674 1.943 -11.105 1.00 65.81 135 ARG A CA 1
ATOM 1048 C C . ARG A 1 135 ? -0.449 0.838 -12.138 1.00 65.81 135 ARG A C 1
ATOM 1050 O O . ARG A 1 135 ? -1.307 0.638 -12.989 1.00 65.81 135 ARG A O 1
ATOM 1057 N N . GLN A 1 136 ? 0.724 0.208 -12.133 1.00 67.44 136 GLN A N 1
ATOM 1058 C CA . GLN A 1 136 ? 1.080 -0.895 -13.027 1.00 67.44 136 GLN A CA 1
ATOM 1059 C C . GLN A 1 136 ? 1.879 -1.932 -12.237 1.00 67.44 136 GLN A C 1
ATOM 1061 O O . GLN A 1 136 ? 2.855 -1.592 -11.567 1.00 67.44 136 GLN A O 1
ATOM 1066 N N . GLN A 1 137 ? 1.471 -3.192 -12.350 1.00 72.88 137 GLN A N 1
ATOM 1067 C CA . GLN A 1 137 ? 2.189 -4.348 -11.821 1.00 72.88 137 GLN A CA 1
ATOM 1068 C C . GLN A 1 137 ? 3.000 -4.941 -12.973 1.00 72.88 137 GLN A C 1
ATOM 1070 O O . GLN A 1 137 ? 2.525 -5.796 -13.712 1.00 72.88 137 GLN A O 1
ATOM 1075 N N . LEU A 1 138 ? 4.190 -4.387 -13.211 1.00 84.50 138 LEU A N 1
ATOM 1076 C CA . LEU A 1 138 ? 5.109 -4.978 -14.181 1.00 84.50 138 LEU A CA 1
ATOM 1077 C C . LEU A 1 138 ? 5.824 -6.144 -13.513 1.00 84.50 138 LEU A C 1
ATOM 1079 O O . LEU A 1 138 ? 6.504 -5.936 -12.506 1.00 84.50 138 LEU A O 1
ATOM 1083 N N . GLU A 1 139 ? 5.672 -7.331 -14.085 1.00 88.38 139 GLU A N 1
ATOM 1084 C CA . GLU A 1 139 ? 6.498 -8.496 -13.774 1.00 88.38 139 GLU A CA 1
ATOM 1085 C C . GLU A 1 139 ? 7.922 -8.298 -14.304 1.00 88.38 139 GLU A C 1
ATOM 1087 O O . GLU A 1 139 ? 8.149 -7.548 -15.259 1.00 88.38 139 GLU A O 1
ATOM 1092 N N . ASP A 1 140 ? 8.889 -8.978 -13.695 1.00 92.00 140 ASP A N 1
ATOM 1093 C CA . ASP A 1 140 ? 10.315 -8.760 -13.962 1.00 92.00 140 ASP A CA 1
ATOM 1094 C C . ASP A 1 140 ? 10.708 -8.927 -15.451 1.00 92.00 140 ASP A C 1
ATOM 1096 O O . ASP A 1 140 ? 11.440 -8.071 -15.958 1.00 92.00 140 ASP A O 1
ATOM 1100 N N . PRO A 1 141 ? 10.183 -9.909 -16.219 1.00 92.12 141 PRO A N 1
ATOM 1101 C CA . PRO A 1 141 ? 10.447 -10.001 -17.661 1.00 92.12 141 PRO A CA 1
ATOM 1102 C C . PRO A 1 141 ? 9.975 -8.778 -18.462 1.00 92.12 141 PRO A C 1
ATOM 1104 O O . PRO A 1 141 ? 10.642 -8.343 -19.403 1.00 92.12 141 PRO A O 1
ATOM 1107 N N . GLU A 1 142 ? 8.839 -8.187 -18.084 1.00 92.25 142 GLU A N 1
ATOM 1108 C CA . GLU A 1 142 ? 8.328 -6.975 -18.731 1.00 92.25 142 GLU A CA 1
ATOM 1109 C C . GLU A 1 142 ? 9.167 -5.752 -18.335 1.00 92.25 142 GLU A C 1
ATOM 1111 O O . GLU A 1 142 ? 9.397 -4.880 -19.174 1.00 92.25 142 GLU A O 1
ATOM 1116 N N . VAL A 1 143 ? 9.696 -5.704 -17.104 1.00 91.12 143 VAL A N 1
ATOM 1117 C CA . VAL A 1 143 ? 10.664 -4.672 -16.689 1.00 91.12 143 VAL A CA 1
ATOM 1118 C C . VAL A 1 143 ? 11.914 -4.732 -17.572 1.00 91.12 143 VAL A C 1
ATOM 1120 O O . VAL A 1 143 ? 12.277 -3.711 -18.157 1.00 91.12 143 VAL A O 1
ATOM 1123 N N . TRP A 1 144 ? 12.521 -5.912 -17.758 1.00 93.00 144 TRP A N 1
ATOM 1124 C CA . TRP A 1 144 ? 13.679 -6.091 -18.650 1.00 93.00 144 TRP A CA 1
ATOM 1125 C C . TRP A 1 144 ? 13.388 -5.639 -20.083 1.00 93.00 144 TRP A C 1
ATOM 1127 O O . TRP A 1 144 ? 14.125 -4.830 -20.657 1.00 93.00 144 TRP A O 1
ATOM 1137 N N . LYS A 1 145 ? 12.254 -6.081 -20.637 1.00 92.88 145 LYS A N 1
ATOM 1138 C CA . LYS A 1 145 ? 11.808 -5.708 -21.985 1.00 92.88 145 LYS A CA 1
ATOM 1139 C C . LYS A 1 145 ? 11.614 -4.198 -22.140 1.00 92.88 145 LYS A C 1
ATOM 1141 O O . LYS A 1 145 ? 12.041 -3.623 -23.138 1.00 92.88 145 LYS A O 1
ATOM 1146 N N . ARG A 1 146 ? 11.001 -3.538 -21.153 1.00 88.75 146 ARG A N 1
ATOM 1147 C CA . ARG A 1 146 ? 10.777 -2.080 -21.141 1.00 88.75 146 ARG A CA 1
ATOM 1148 C C . ARG A 1 146 ? 12.068 -1.277 -21.023 1.00 88.75 146 ARG A C 1
ATOM 1150 O O . ARG A 1 146 ? 12.089 -0.123 -21.454 1.00 88.75 146 ARG A O 1
ATOM 1157 N N . LEU A 1 147 ? 13.096 -1.857 -20.410 1.00 86.00 147 LEU A N 1
ATOM 1158 C CA . LEU A 1 147 ? 14.430 -1.270 -20.341 1.00 86.00 147 LEU A CA 1
ATOM 1159 C C . LEU A 1 147 ? 15.226 -1.494 -21.631 1.00 86.00 147 LEU A C 1
ATOM 1161 O O . LEU A 1 147 ? 16.168 -0.751 -21.876 1.00 86.00 147 LEU A O 1
ATOM 1165 N N . GLY A 1 148 ? 14.835 -2.466 -22.463 1.00 89.81 148 GLY A N 1
ATOM 1166 C CA . GLY A 1 148 ? 15.584 -2.845 -23.662 1.00 89.81 148 GLY A CA 1
ATOM 1167 C C . GLY A 1 148 ? 16.898 -3.553 -23.329 1.00 89.81 148 GLY A C 1
ATOM 1168 O O . GLY A 1 148 ? 17.842 -3.478 -24.106 1.00 89.81 148 GLY A O 1
ATOM 1169 N N . ILE A 1 149 ? 16.966 -4.202 -22.162 1.00 86.94 149 ILE A N 1
ATOM 1170 C CA . ILE A 1 149 ? 18.181 -4.815 -21.623 1.00 86.94 149 ILE A CA 1
ATOM 1171 C C . ILE A 1 149 ? 17.940 -6.314 -21.514 1.00 86.94 149 ILE A C 1
ATOM 1173 O O . ILE A 1 149 ? 17.016 -6.753 -20.829 1.00 86.94 149 ILE A O 1
ATOM 1177 N N . THR A 1 150 ? 18.781 -7.107 -22.171 1.00 89.56 150 THR A N 1
ATOM 1178 C CA . THR A 1 150 ? 18.792 -8.560 -21.979 1.00 89.56 150 THR A CA 1
ATOM 1179 C C . THR A 1 150 ? 19.254 -8.855 -20.550 1.00 89.56 150 THR A C 1
ATOM 1181 O O . THR A 1 150 ? 20.296 -8.323 -20.167 1.00 89.56 150 THR A O 1
ATOM 1184 N N . PRO A 1 151 ? 18.546 -9.655 -19.740 1.00 89.75 151 PRO A N 1
ATOM 1185 C CA . PRO A 1 151 ? 19.056 -10.060 -18.431 1.00 89.75 151 PRO A CA 1
ATOM 1186 C C . PRO A 1 151 ? 20.313 -10.942 -18.580 1.00 89.75 151 PRO A C 1
ATOM 1188 O O . PRO A 1 151 ? 20.541 -11.504 -19.655 1.00 89.75 151 PRO A O 1
ATOM 1191 N N . PRO A 1 152 ? 21.150 -11.075 -17.536 1.00 88.12 152 PRO A N 1
ATOM 1192 C CA . PRO A 1 152 ? 22.195 -12.098 -17.499 1.00 88.12 152 PRO A CA 1
ATOM 1193 C C . PRO A 1 152 ? 21.615 -13.511 -17.676 1.00 88.12 152 PRO A C 1
ATOM 1195 O O . PRO A 1 152 ? 20.414 -13.724 -17.498 1.00 88.12 152 PRO A O 1
ATOM 1198 N N . ALA A 1 153 ? 22.469 -14.474 -18.029 1.00 86.31 153 ALA A N 1
ATOM 1199 C CA . ALA A 1 153 ? 22.055 -15.865 -18.183 1.00 86.31 153 ALA A CA 1
ATOM 1200 C C . ALA A 1 153 ? 21.441 -16.404 -16.881 1.00 86.31 153 ALA A C 1
ATOM 1202 O O . ALA A 1 153 ? 21.931 -16.114 -15.795 1.00 86.31 153 ALA A O 1
ATOM 1203 N N . SER A 1 154 ? 20.376 -17.196 -16.993 1.00 83.88 154 SER A N 1
ATOM 1204 C CA . SER A 1 154 ? 19.727 -17.819 -15.838 1.00 83.88 154 SER A CA 1
ATOM 1205 C C . SER A 1 154 ? 20.671 -18.784 -15.117 1.00 83.88 154 SER A C 1
ATOM 1207 O O . SER A 1 154 ? 21.402 -19.533 -15.766 1.00 83.88 154 SER A O 1
ATOM 1209 N N . SER A 1 155 ? 20.591 -18.819 -13.789 1.00 89.75 155 SER A N 1
ATOM 1210 C CA . SER A 1 155 ? 21.299 -19.768 -12.926 1.00 89.75 155 SER A CA 1
ATOM 1211 C C . SER A 1 155 ? 20.291 -20.640 -12.181 1.00 89.75 155 SER A C 1
ATOM 1213 O O . SER A 1 155 ? 19.201 -20.178 -11.862 1.00 89.75 155 SER A O 1
ATOM 1215 N N . SER A 1 156 ? 20.652 -21.887 -11.863 1.00 92.06 156 SER A N 1
ATOM 1216 C CA . SER A 1 156 ? 19.835 -22.733 -10.978 1.00 92.06 156 SER A CA 1
ATOM 1217 C C . SER A 1 156 ? 19.869 -22.273 -9.518 1.00 92.06 156 SER A C 1
ATOM 1219 O O . SER A 1 156 ? 19.046 -22.711 -8.723 1.00 92.06 156 SER A O 1
ATOM 1221 N N . ASN A 1 157 ? 20.855 -21.446 -9.155 1.00 95.81 157 ASN A N 1
ATOM 1222 C CA . ASN A 1 157 ? 21.100 -21.045 -7.772 1.00 95.81 157 ASN A CA 1
ATOM 1223 C C . ASN A 1 157 ? 20.688 -19.595 -7.502 1.00 95.81 157 ASN A C 1
ATOM 1225 O O . ASN A 1 157 ? 20.339 -19.270 -6.373 1.00 95.81 157 ASN A O 1
ATOM 1229 N N . ILE A 1 158 ? 20.737 -18.715 -8.504 1.00 96.31 158 ILE A N 1
ATOM 1230 C CA . ILE A 1 158 ? 20.559 -17.271 -8.314 1.00 96.31 158 ILE A CA 1
ATOM 1231 C C . ILE A 1 158 ? 19.439 -16.749 -9.210 1.00 96.31 158 ILE A C 1
ATOM 1233 O O . ILE A 1 158 ? 19.543 -16.814 -10.436 1.00 96.31 158 ILE A O 1
ATOM 1237 N N . ASP A 1 159 ? 18.433 -16.140 -8.585 1.00 94.88 159 ASP A N 1
ATOM 1238 C CA . ASP A 1 159 ? 17.387 -15.383 -9.267 1.00 94.88 159 ASP A CA 1
ATOM 1239 C C . ASP A 1 159 ? 17.714 -13.888 -9.231 1.00 94.88 159 ASP A C 1
ATOM 1241 O O . ASP A 1 159 ? 17.948 -13.308 -8.167 1.00 94.88 159 ASP A O 1
ATOM 1245 N N . LEU A 1 160 ? 17.673 -13.231 -10.390 1.00 94.56 160 LEU A N 1
ATOM 1246 C CA . LEU A 1 160 ? 17.749 -11.774 -10.480 1.00 94.56 160 LEU A CA 1
ATOM 1247 C C . LEU A 1 160 ? 16.339 -11.188 -10.558 1.00 94.56 160 LEU A C 1
ATOM 1249 O O . LEU A 1 160 ? 15.673 -11.296 -11.588 1.00 94.56 160 LEU A O 1
ATOM 1253 N N . ILE A 1 161 ? 15.921 -10.529 -9.480 1.00 94.56 161 ILE A N 1
ATOM 1254 C CA . ILE A 1 161 ? 14.581 -9.958 -9.334 1.00 94.56 161 ILE A CA 1
ATOM 1255 C C . ILE A 1 161 ? 14.609 -8.431 -9.290 1.00 94.56 161 ILE A C 1
ATOM 1257 O O . ILE A 1 161 ? 15.620 -7.827 -8.924 1.00 94.56 161 ILE A O 1
ATOM 1261 N N . PHE A 1 162 ? 13.472 -7.789 -9.561 1.00 93.62 162 PHE A N 1
ATOM 1262 C CA . PHE A 1 162 ? 13.280 -6.371 -9.257 1.00 93.62 162 PHE A CA 1
ATOM 1263 C C . PHE A 1 162 ? 12.427 -6.176 -8.009 1.00 93.62 162 PHE A C 1
ATOM 1265 O O . PHE A 1 162 ? 11.272 -6.581 -7.930 1.00 93.62 162 PHE A O 1
ATOM 1272 N N . THR A 1 163 ? 12.962 -5.440 -7.042 1.00 93.69 163 THR A N 1
ATOM 1273 C CA . THR A 1 163 ? 12.149 -4.845 -5.976 1.00 93.69 163 THR A CA 1
ATOM 1274 C C . THR A 1 163 ? 11.450 -3.594 -6.491 1.00 93.69 163 THR A C 1
ATOM 1276 O O . THR A 1 163 ? 11.983 -2.879 -7.342 1.00 93.69 163 THR A O 1
ATOM 1279 N N . ARG A 1 164 ? 10.260 -3.311 -5.965 1.00 92.62 164 ARG A N 1
ATOM 1280 C CA . ARG A 1 164 ? 9.438 -2.160 -6.363 1.00 92.62 164 ARG A CA 1
ATOM 1281 C C . ARG A 1 164 ? 9.411 -1.150 -5.229 1.00 92.62 164 ARG A C 1
ATOM 1283 O O . ARG A 1 164 ? 9.633 -1.524 -4.087 1.00 92.62 164 ARG A O 1
ATOM 1290 N N . TRP A 1 165 ? 9.166 0.120 -5.518 1.00 89.31 165 TRP A N 1
ATOM 1291 C CA . TRP A 1 165 ? 9.136 1.150 -4.481 1.00 89.31 165 TRP A CA 1
ATOM 1292 C C . TRP A 1 165 ? 7.857 1.977 -4.567 1.00 89.31 165 TRP A C 1
ATOM 1294 O O . TRP A 1 165 ? 7.479 2.428 -5.651 1.00 89.31 165 TRP A O 1
ATOM 1304 N N . ALA A 1 166 ? 7.215 2.175 -3.417 1.00 87.19 166 ALA A N 1
ATOM 1305 C CA . ALA A 1 166 ? 6.020 2.984 -3.257 1.00 87.19 166 ALA A CA 1
ATOM 1306 C C . ALA A 1 166 ? 6.266 4.413 -3.783 1.00 87.19 166 ALA A C 1
ATOM 1308 O O . ALA A 1 166 ? 7.236 5.055 -3.370 1.00 87.19 166 ALA A O 1
ATOM 1309 N N . PRO A 1 167 ? 5.406 4.942 -4.675 1.00 83.50 167 PRO A N 1
ATOM 1310 C CA . PRO A 1 167 ? 5.557 6.301 -5.192 1.00 83.50 167 PRO A CA 1
ATOM 1311 C C . PRO A 1 167 ? 5.403 7.374 -4.110 1.00 83.50 167 PRO A C 1
ATOM 1313 O O . PRO A 1 167 ? 6.055 8.412 -4.183 1.00 83.50 167 PRO A O 1
ATOM 1316 N N . GLU A 1 168 ? 4.539 7.117 -3.125 1.00 89.25 168 GLU A N 1
ATOM 1317 C CA . GLU A 1 168 ? 4.379 7.919 -1.914 1.00 89.25 168 GLU A CA 1
ATOM 1318 C C . GLU A 1 168 ? 4.713 7.031 -0.706 1.00 89.25 168 GLU A C 1
ATOM 1320 O O . GLU A 1 168 ? 3.882 6.214 -0.302 1.00 89.25 168 GLU A O 1
ATOM 1325 N N . PRO A 1 169 ? 5.938 7.119 -0.158 1.00 82.81 169 PRO A N 1
ATOM 1326 C CA . PRO A 1 169 ? 6.327 6.296 0.974 1.00 82.81 169 PRO A CA 1
ATOM 1327 C C . PRO A 1 169 ? 5.626 6.727 2.266 1.00 82.81 169 PRO A C 1
ATOM 1329 O O . PRO A 1 169 ? 5.424 5.875 3.118 1.00 82.81 169 PRO A O 1
ATOM 1332 N N . ASN A 1 170 ? 5.212 7.987 2.446 1.00 87.44 170 ASN A N 1
ATOM 1333 C CA . ASN A 1 170 ? 4.576 8.405 3.695 1.00 87.44 170 ASN A CA 1
ATOM 1334 C C . ASN A 1 170 ? 3.081 8.066 3.693 1.00 87.44 170 ASN A C 1
ATOM 1336 O O . ASN A 1 170 ? 2.281 8.736 3.041 1.00 87.44 170 ASN A O 1
ATOM 1340 N N . PHE A 1 171 ? 2.671 7.067 4.477 1.00 95.12 171 PHE A N 1
ATOM 1341 C CA . PHE A 1 171 ? 1.295 6.572 4.405 1.00 95.12 171 PHE A CA 1
ATOM 1342 C C . PHE A 1 171 ? 0.272 7.521 5.031 1.00 95.12 171 PHE A C 1
ATOM 1344 O O . PHE A 1 171 ? -0.882 7.534 4.609 1.00 95.12 171 PHE A O 1
ATOM 1351 N N . ALA A 1 172 ? 0.686 8.386 5.961 1.00 94.06 172 ALA A N 1
ATOM 1352 C CA . ALA A 1 172 ? -0.182 9.459 6.439 1.00 94.06 172 ALA A CA 1
ATOM 1353 C C . ALA A 1 172 ? -0.493 10.473 5.323 1.00 94.06 172 ALA A C 1
ATOM 1355 O O . ALA A 1 172 ? -1.572 11.057 5.314 1.00 94.06 172 ALA A O 1
ATOM 1356 N N . GLN A 1 173 ? 0.427 10.667 4.366 1.00 90.75 173 GLN A N 1
ATOM 1357 C CA . GLN A 1 173 ? 0.189 11.493 3.175 1.00 90.75 173 GLN A CA 1
ATOM 1358 C C . GLN A 1 173 ? -0.587 10.730 2.100 1.00 90.75 173 GLN A C 1
ATOM 1360 O O . GLN A 1 173 ? -1.509 11.288 1.508 1.00 90.75 173 GLN A O 1
ATOM 1365 N N . LEU A 1 174 ? -0.253 9.454 1.882 1.00 93.44 174 LEU A N 1
ATOM 1366 C CA . LEU A 1 174 ? -0.943 8.577 0.935 1.00 93.44 174 LEU A CA 1
ATOM 1367 C C . LEU A 1 174 ? -2.450 8.497 1.224 1.00 93.44 174 LEU A C 1
ATOM 1369 O O . LEU A 1 174 ? -3.255 8.630 0.304 1.00 93.44 174 LEU A O 1
ATOM 1373 N N . PHE A 1 175 ? -2.819 8.323 2.496 1.00 96.75 175 PHE A N 1
ATOM 1374 C CA . PHE A 1 175 ? -4.206 8.190 2.955 1.00 96.75 175 PHE A CA 1
ATOM 1375 C C . PHE A 1 175 ? -4.768 9.484 3.563 1.00 96.75 175 PHE A C 1
ATOM 1377 O O . PHE A 1 175 ? -5.783 9.449 4.254 1.00 96.75 175 PHE A O 1
ATOM 1384 N N . ALA A 1 176 ? -4.144 10.642 3.306 1.00 94.75 176 ALA A N 1
ATOM 1385 C CA . ALA A 1 176 ? -4.581 11.922 3.872 1.00 94.75 176 ALA A CA 1
ATOM 1386 C C . ALA A 1 176 ? -6.051 12.233 3.549 1.00 94.75 176 ALA A C 1
ATOM 1388 O O . ALA A 1 176 ? -6.783 12.715 4.405 1.00 94.75 176 ALA A O 1
ATOM 1389 N N . GLU A 1 177 ? -6.509 11.910 2.334 1.00 92.75 177 GLU A N 1
ATOM 1390 C CA . GLU A 1 177 ? -7.905 12.125 1.947 1.00 92.75 177 GLU A CA 1
ATOM 1391 C C . GLU A 1 177 ? -8.879 11.245 2.745 1.00 92.75 177 GLU A C 1
ATOM 1393 O O . GLU A 1 177 ? -9.930 11.739 3.155 1.00 92.75 177 GLU A O 1
ATOM 1398 N N . ASP A 1 178 ? -8.527 9.985 3.013 1.00 95.31 178 ASP A N 1
ATOM 1399 C CA . ASP A 1 178 ? -9.344 9.096 3.843 1.00 95.31 178 ASP A CA 1
ATOM 1400 C C . ASP A 1 178 ? -9.388 9.595 5.296 1.00 95.31 178 ASP A C 1
ATOM 1402 O O . ASP A 1 178 ? -10.465 9.671 5.881 1.00 95.31 178 ASP A O 1
ATOM 1406 N N . ILE A 1 179 ? -8.240 10.000 5.851 1.00 95.19 179 ILE A N 1
ATOM 1407 C CA . ILE A 1 179 ? -8.110 10.508 7.229 1.00 95.19 179 ILE A CA 1
ATOM 1408 C C . ILE A 1 179 ? -8.893 11.812 7.428 1.00 95.19 179 ILE A C 1
ATOM 1410 O O . ILE A 1 179 ? -9.538 11.998 8.456 1.00 95.19 179 ILE A O 1
ATOM 1414 N N . GLU A 1 180 ? -8.811 12.741 6.474 1.00 90.56 180 GLU A N 1
ATOM 1415 C CA . GLU A 1 180 ? -9.380 14.084 6.630 1.00 90.56 180 GLU A CA 1
ATOM 1416 C C . GLU A 1 180 ? -10.871 14.136 6.279 1.00 90.56 180 GLU A C 1
ATOM 1418 O O . GLU A 1 180 ? -11.602 14.939 6.856 1.00 90.56 180 GLU A O 1
ATOM 1423 N N . LYS A 1 181 ? -11.334 13.308 5.330 1.00 88.12 181 LYS A N 1
ATOM 1424 C CA . LYS A 1 181 ? -12.667 13.479 4.725 1.00 88.12 181 LYS A CA 1
ATOM 1425 C C . LYS A 1 181 ? -13.620 12.311 4.917 1.00 88.12 181 LYS A C 1
ATOM 1427 O O . LYS A 1 181 ? -14.808 12.486 4.643 1.00 88.12 181 LYS A O 1
ATOM 1432 N N . SER A 1 182 ? -13.148 11.130 5.315 1.00 94.38 182 SER A N 1
ATOM 1433 C CA . SER A 1 182 ? -14.038 9.977 5.445 1.00 94.38 182 SER A CA 1
ATOM 1434 C C . SER A 1 182 ? -14.867 10.075 6.729 1.00 94.38 182 SER A C 1
ATOM 1436 O O . SER A 1 182 ? -14.295 10.032 7.815 1.00 94.38 182 SER A O 1
ATOM 1438 N N . PRO A 1 183 ? -16.211 10.116 6.656 1.00 93.31 183 PRO A N 1
ATOM 1439 C CA . PRO A 1 183 ? -17.051 10.095 7.857 1.00 93.31 183 PRO A CA 1
ATOM 1440 C C . PRO A 1 183 ? -16.988 8.747 8.594 1.00 93.31 183 PRO A C 1
ATOM 1442 O O . PRO A 1 183 ? -17.399 8.648 9.747 1.00 93.31 183 PRO A O 1
ATOM 1445 N N . ASN A 1 184 ? -16.474 7.710 7.928 1.00 96.56 184 ASN A N 1
ATOM 1446 C CA . ASN A 1 184 ? -16.360 6.358 8.458 1.00 96.56 184 ASN A CA 1
ATOM 1447 C C . ASN A 1 184 ? -15.004 6.088 9.122 1.00 96.56 184 ASN A C 1
ATOM 1449 O O . ASN A 1 184 ? -14.820 5.012 9.681 1.00 96.56 184 ASN A O 1
ATOM 1453 N N . LEU A 1 185 ? -14.056 7.028 9.069 1.00 97.69 185 LEU A N 1
ATOM 1454 C CA . LEU A 1 185 ? -12.752 6.893 9.709 1.00 97.69 185 LEU A CA 1
ATOM 1455 C C . LEU A 1 185 ? -12.572 7.997 10.742 1.00 97.69 185 LEU A C 1
ATOM 1457 O O . LEU A 1 185 ? -12.464 9.162 10.391 1.00 97.69 185 LEU A O 1
ATOM 1461 N N . THR A 1 186 ? -12.501 7.617 12.012 1.00 97.69 186 THR A N 1
ATOM 1462 C CA . THR A 1 186 ? -12.085 8.507 13.099 1.00 97.69 186 THR A CA 1
ATOM 1463 C C . THR A 1 186 ? -10.651 8.165 13.479 1.00 97.69 186 THR A C 1
ATOM 1465 O O . THR A 1 186 ? -10.374 7.022 13.840 1.00 97.69 186 THR A O 1
ATOM 1468 N N . VAL A 1 187 ? -9.739 9.135 13.425 1.00 97.81 187 VAL A N 1
ATOM 1469 C CA . VAL A 1 187 ? -8.352 8.956 13.881 1.00 97.81 187 VAL A CA 1
ATOM 1470 C C . VAL A 1 187 ? -8.143 9.727 15.175 1.00 97.81 187 VAL A C 1
ATOM 1472 O O . VAL A 1 187 ? -8.346 10.940 15.214 1.00 97.81 187 VAL A O 1
ATOM 1475 N N . LEU A 1 188 ? -7.709 9.036 16.226 1.00 97.62 188 LEU A N 1
ATOM 1476 C CA . LEU A 1 188 ? -7.427 9.620 17.529 1.00 97.62 188 LEU A CA 1
ATOM 1477 C C . LEU A 1 188 ? -5.936 9.498 17.850 1.00 97.62 188 LEU A C 1
ATOM 1479 O O . LEU A 1 188 ? -5.412 8.400 18.017 1.00 97.62 188 LEU A O 1
ATOM 1483 N N . LEU A 1 189 ? -5.266 10.643 17.911 1.00 97.50 189 LEU A N 1
ATOM 1484 C CA . LEU A 1 189 ? -3.852 10.800 18.236 1.00 97.50 189 LEU A CA 1
ATOM 1485 C C . LEU A 1 189 ? -3.642 10.921 19.747 1.00 97.50 189 LEU A C 1
ATOM 1487 O O . LEU A 1 189 ? -4.568 11.288 20.479 1.00 97.50 189 LEU A O 1
ATOM 1491 N N . ASP A 1 190 ? -2.401 10.699 20.187 1.00 96.00 190 ASP A N 1
ATOM 1492 C CA . ASP A 1 190 ? -2.014 10.710 21.604 1.00 96.00 190 ASP A CA 1
ATOM 1493 C C . ASP A 1 190 ? -2.910 9.766 22.434 1.00 96.00 190 ASP A C 1
ATOM 1495 O O . ASP A 1 190 ? -3.361 10.089 23.530 1.00 96.00 190 ASP A O 1
ATOM 1499 N N . ALA A 1 191 ? -3.239 8.609 21.850 1.00 96.94 191 ALA A N 1
ATOM 1500 C CA . ALA A 1 191 ? -4.161 7.620 22.396 1.00 96.94 191 ALA A CA 1
ATOM 1501 C C . ALA A 1 191 ? -3.467 6.257 22.510 1.00 96.94 191 ALA A C 1
ATOM 1503 O O . ALA A 1 191 ? -3.729 5.329 21.741 1.00 96.94 191 ALA A O 1
ATOM 1504 N N . GLN A 1 192 ? -2.551 6.123 23.471 1.00 96.56 192 GLN A N 1
ATOM 1505 C CA . GLN A 1 192 ? -1.849 4.861 23.689 1.00 96.56 192 GLN A CA 1
ATOM 1506 C C . GLN A 1 192 ? -2.771 3.853 24.364 1.00 96.56 192 GLN A C 1
ATOM 1508 O O . GLN A 1 192 ? -3.211 4.083 25.487 1.00 96.56 192 GLN A O 1
ATOM 1513 N N . VAL A 1 193 ? -3.020 2.713 23.722 1.00 98.19 193 VAL A N 1
ATOM 1514 C CA . VAL A 1 193 ? -3.720 1.598 24.368 1.00 98.19 193 VAL A CA 1
ATOM 1515 C C . VAL A 1 193 ? -2.811 0.981 25.433 1.00 98.19 193 VAL A C 1
ATOM 1517 O O . VAL A 1 193 ? -1.650 0.678 25.167 1.00 98.19 193 VAL A O 1
ATOM 1520 N N . THR A 1 194 ? -3.336 0.828 26.647 1.00 97.12 194 THR A N 1
ATOM 1521 C CA . THR A 1 194 ? -2.585 0.380 27.835 1.00 97.12 194 THR A CA 1
ATOM 1522 C C . THR A 1 194 ? -3.160 -0.874 28.486 1.00 97.12 194 THR A C 1
ATOM 1524 O O . THR A 1 194 ? -2.455 -1.518 29.255 1.00 97.12 194 THR A O 1
ATOM 1527 N N . ALA A 1 195 ? -4.416 -1.230 28.197 1.00 97.62 195 ALA A N 1
ATOM 1528 C CA . ALA A 1 195 ? -5.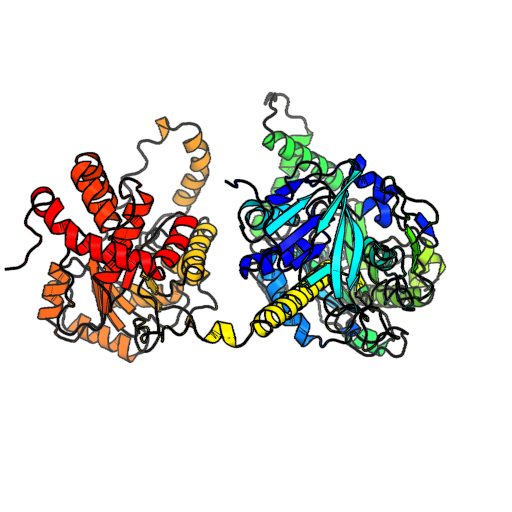045 -2.461 28.671 1.00 97.62 195 ALA A CA 1
ATOM 1529 C C . ALA A 1 195 ? -6.305 -2.790 27.855 1.00 97.62 195 ALA A C 1
ATOM 1531 O O . ALA A 1 195 ? -6.923 -1.897 27.266 1.00 97.62 195 ALA A O 1
ATOM 1532 N N . PHE A 1 196 ? -6.726 -4.056 27.891 1.00 98.38 196 PHE A N 1
ATOM 1533 C CA . PHE A 1 196 ? -8.021 -4.502 27.370 1.00 98.38 196 PHE A CA 1
ATOM 1534 C C . PHE A 1 196 ? -9.002 -4.822 28.497 1.00 98.38 196 PHE A C 1
ATOM 1536 O O . PHE A 1 196 ? -8.620 -5.322 29.554 1.00 98.38 196 PHE A O 1
ATOM 1543 N N . GLU A 1 197 ? -10.278 -4.557 28.255 1.00 97.88 197 GLU A N 1
ATOM 1544 C CA . GLU A 1 197 ? -11.400 -5.061 29.043 1.00 97.88 197 GLU A CA 1
ATOM 1545 C C . GLU A 1 197 ? -11.976 -6.277 28.321 1.00 97.88 197 GLU A C 1
ATOM 1547 O O . GLU A 1 197 ? -12.196 -6.228 27.107 1.00 97.88 197 GLU A O 1
ATOM 1552 N N . MET A 1 198 ? -12.217 -7.361 29.056 1.00 94.88 198 MET A N 1
ATOM 1553 C CA . MET A 1 198 ? -12.779 -8.592 28.510 1.00 94.88 198 MET A CA 1
ATOM 1554 C C . MET A 1 198 ? -14.021 -9.027 29.273 1.00 94.88 198 MET A C 1
ATOM 1556 O O . MET A 1 198 ? -14.094 -8.887 30.492 1.00 94.88 198 MET A O 1
ATOM 1560 N N . GLU A 1 199 ? -14.957 -9.609 28.533 1.00 93.50 199 GLU A N 1
ATOM 1561 C CA . GLU A 1 199 ? -16.104 -10.343 29.052 1.00 93.50 199 GLU A CA 1
ATOM 1562 C C . GLU A 1 199 ? -16.120 -11.708 28.361 1.00 93.50 199 GLU A C 1
ATOM 1564 O O . GLU A 1 199 ? -16.157 -11.790 27.131 1.00 93.50 199 GLU A O 1
ATOM 1569 N N . ASN A 1 200 ? -16.058 -12.783 29.150 1.00 90.31 200 ASN A N 1
ATOM 1570 C CA . ASN A 1 200 ? -15.836 -14.141 28.648 1.00 90.31 200 ASN A CA 1
ATOM 1571 C C . ASN A 1 200 ? -14.577 -14.205 27.756 1.00 90.31 200 ASN A C 1
ATOM 1573 O O . ASN A 1 200 ? -13.486 -13.847 28.193 1.00 90.31 200 ASN A O 1
ATOM 1577 N N . ASP A 1 201 ? -14.726 -14.639 26.508 1.00 92.50 201 ASP A N 1
ATOM 1578 C CA . ASP A 1 201 ? -13.674 -14.754 25.499 1.00 92.50 201 ASP A CA 1
ATOM 1579 C C . ASP A 1 201 ? -13.700 -13.603 24.474 1.00 92.50 201 ASP A C 1
ATOM 1581 O O . ASP A 1 201 ? -13.191 -13.733 23.356 1.00 92.50 201 ASP A O 1
ATOM 1585 N N . ARG A 1 202 ? -14.288 -12.454 24.835 1.00 96.56 202 ARG A N 1
ATOM 1586 C CA . ARG A 1 202 ? -14.393 -11.278 23.960 1.00 96.56 202 ARG A CA 1
ATOM 1587 C C . ARG A 1 202 ? -13.764 -10.046 24.592 1.00 96.56 202 ARG A C 1
ATOM 1589 O O . ARG A 1 202 ? -14.003 -9.732 25.754 1.00 96.56 202 ARG A O 1
ATOM 1596 N N . VAL A 1 203 ? -13.002 -9.305 23.793 1.00 97.31 203 VAL A N 1
ATOM 1597 C CA . VAL A 1 203 ? -12.530 -7.963 24.145 1.00 97.31 203 VAL A CA 1
ATOM 1598 C C . VAL A 1 203 ? -13.684 -6.986 23.956 1.00 97.31 203 VAL A C 1
ATOM 1600 O O . VAL A 1 203 ? -14.188 -6.824 22.847 1.00 97.31 203 VAL A O 1
ATOM 1603 N N . VAL A 1 204 ? -14.103 -6.335 25.037 1.00 95.50 204 VAL A N 1
ATOM 1604 C CA . VAL A 1 204 ? -15.230 -5.387 25.050 1.00 95.50 204 VAL A CA 1
ATOM 1605 C C . VAL A 1 204 ? -14.785 -3.933 25.143 1.00 95.50 204 VAL A C 1
ATOM 1607 O O . VAL A 1 204 ? -15.589 -3.037 24.888 1.00 95.50 204 VAL A O 1
ATOM 1610 N N . GLY A 1 205 ? -13.519 -3.683 25.489 1.00 93.81 205 GLY A N 1
ATOM 1611 C CA . GLY A 1 205 ? -12.973 -2.336 25.597 1.00 93.81 205 GLY A CA 1
ATOM 1612 C C . GLY A 1 205 ? -11.455 -2.276 25.434 1.00 93.81 205 GLY A C 1
ATOM 1613 O O . GLY A 1 205 ? -10.737 -3.180 25.851 1.00 93.81 205 GLY A O 1
ATOM 1614 N N . ALA A 1 206 ? -10.963 -1.185 24.853 1.00 97.94 206 ALA A N 1
ATOM 1615 C CA . ALA A 1 206 ? -9.548 -0.830 24.791 1.00 97.94 206 ALA A CA 1
ATOM 1616 C C . ALA A 1 206 ? -9.322 0.457 25.597 1.00 97.94 206 ALA A C 1
ATOM 1618 O O . ALA A 1 206 ? -9.822 1.524 25.225 1.00 97.94 206 ALA A O 1
ATOM 1619 N N . ARG A 1 207 ? -8.591 0.356 26.713 1.00 98.12 207 ARG A N 1
ATOM 1620 C CA . ARG A 1 207 ? -8.257 1.499 27.571 1.00 98.12 207 ARG A CA 1
ATOM 1621 C C . ARG A 1 207 ? -7.071 2.249 26.990 1.00 98.12 207 ARG A C 1
ATOM 1623 O O . ARG A 1 207 ? -6.018 1.663 26.747 1.00 98.12 207 ARG A O 1
ATOM 1630 N N . THR A 1 208 ? -7.227 3.553 26.828 1.00 97.81 208 THR A N 1
ATOM 1631 C CA . THR A 1 208 ? -6.225 4.470 26.289 1.00 97.81 208 THR A CA 1
ATOM 1632 C C . THR A 1 208 ? -5.756 5.467 27.337 1.00 97.81 208 THR A C 1
ATOM 1634 O O . THR A 1 208 ? -6.530 5.837 28.222 1.00 97.81 208 THR A O 1
ATOM 1637 N N . LYS A 1 209 ? -4.503 5.913 27.217 1.00 96.69 209 LYS A N 1
ATOM 1638 C CA . LYS A 1 209 ? -3.938 7.040 27.962 1.00 96.69 209 LYS A CA 1
ATOM 1639 C C . LYS A 1 209 ? -3.217 7.997 27.019 1.00 96.69 209 LYS A C 1
ATOM 1641 O O . LYS A 1 209 ? -2.523 7.550 26.104 1.00 96.69 209 LYS A O 1
ATOM 1646 N N . SER A 1 210 ? -3.369 9.293 27.267 1.00 95.69 210 SER A N 1
ATOM 1647 C CA . SER A 1 210 ? -2.595 10.351 26.615 1.00 95.69 210 SER A CA 1
ATOM 1648 C C . SER A 1 210 ? -1.350 10.718 27.418 1.00 95.69 210 SER A C 1
ATOM 1650 O O . SER A 1 210 ? -1.285 10.469 28.625 1.00 95.69 210 SER A O 1
ATOM 1652 N N . LEU A 1 211 ? -0.393 11.403 26.787 1.00 92.19 211 LEU A N 1
ATOM 1653 C CA . LEU A 1 211 ? 0.775 11.975 27.473 1.00 92.19 211 LEU A CA 1
ATOM 1654 C C . LEU A 1 211 ? 0.401 13.002 28.550 1.00 92.19 211 LEU A C 1
ATOM 1656 O O . LEU A 1 211 ? 1.149 13.203 29.502 1.00 92.19 211 LEU A O 1
ATOM 1660 N N . SER A 1 212 ? -0.771 13.631 28.432 1.00 91.38 212 SER A N 1
ATOM 1661 C CA . SER A 1 212 ? -1.310 14.520 29.468 1.00 91.38 212 SER A CA 1
ATOM 1662 C C . SER A 1 212 ? -1.952 13.774 30.648 1.00 91.38 212 SER A C 1
ATOM 1664 O O . SER A 1 212 ? -2.508 14.421 31.532 1.00 91.38 212 SER A O 1
ATOM 1666 N N . GLY A 1 213 ? -1.958 12.436 30.635 1.00 90.75 213 GLY A N 1
ATOM 1667 C CA . GLY A 1 213 ? -2.586 11.591 31.652 1.00 90.75 213 GLY A CA 1
ATOM 1668 C C . GLY A 1 213 ? -4.102 11.424 31.507 1.00 90.75 213 GLY A C 1
ATOM 1669 O O . GLY A 1 213 ? -4.735 10.874 32.404 1.00 90.75 213 GLY A O 1
ATOM 1670 N N . ARG A 1 214 ? -4.715 11.883 30.404 1.00 94.81 214 ARG A N 1
ATOM 1671 C CA . ARG A 1 214 ? -6.153 11.685 30.167 1.00 94.81 214 ARG A CA 1
ATOM 1672 C C . ARG A 1 214 ? -6.402 10.236 29.766 1.00 94.81 214 ARG A C 1
ATOM 1674 O O . ARG A 1 214 ? -5.744 9.730 28.861 1.00 94.81 214 ARG A O 1
ATOM 1681 N N . GLU A 1 215 ? -7.379 9.598 30.401 1.00 95.75 215 GLU A N 1
ATOM 1682 C CA . GLU A 1 215 ? -7.759 8.213 30.115 1.00 95.75 215 GLU A CA 1
ATOM 1683 C C . GLU A 1 215 ? -9.133 8.128 29.437 1.00 95.75 215 GLU A C 1
ATOM 1685 O O . GLU A 1 215 ? -10.020 8.943 29.702 1.00 95.75 215 GLU A O 1
ATOM 1690 N N . ALA A 1 216 ? -9.315 7.132 28.569 1.00 96.44 216 ALA A N 1
ATOM 1691 C CA . ALA A 1 216 ? -10.607 6.797 27.968 1.00 96.44 216 ALA A CA 1
ATOM 1692 C C . ALA A 1 216 ? -10.658 5.319 27.557 1.00 96.44 216 ALA A C 1
ATOM 1694 O O . ALA A 1 216 ? -9.658 4.778 27.090 1.00 96.44 216 ALA A O 1
ATOM 1695 N N . THR A 1 217 ? -11.822 4.676 27.666 1.00 97.12 217 THR A N 1
ATOM 1696 C CA . THR A 1 217 ? -12.044 3.319 27.141 1.00 97.12 217 THR A CA 1
ATOM 1697 C C . THR A 1 217 ? -12.946 3.379 25.914 1.00 97.12 217 THR A C 1
ATOM 1699 O O . THR A 1 217 ? -14.041 3.936 25.977 1.00 97.12 217 THR A O 1
ATOM 1702 N N . PHE A 1 218 ? -12.512 2.761 24.816 1.00 97.56 218 PHE A N 1
ATOM 1703 C CA . PHE A 1 218 ? -13.288 2.656 23.578 1.00 97.56 218 PHE A CA 1
ATOM 1704 C C . PHE A 1 218 ? -13.783 1.230 23.365 1.00 97.56 218 PHE A C 1
ATOM 1706 O O . PHE A 1 218 ? -13.050 0.280 23.631 1.00 97.56 218 PHE A O 1
ATOM 1713 N N . ARG A 1 219 ? -15.016 1.079 22.873 1.00 97.06 219 ARG A N 1
ATOM 1714 C CA . ARG A 1 219 ? -15.671 -0.219 22.659 1.00 97.06 219 ARG A CA 1
ATOM 1715 C C . ARG A 1 219 ? -15.974 -0.421 21.179 1.00 97.06 219 ARG A C 1
ATOM 1717 O O . ARG A 1 219 ? -16.423 0.514 20.522 1.00 97.06 219 ARG A O 1
ATOM 1724 N N . ALA A 1 220 ? -15.751 -1.633 20.682 1.00 96.19 220 ALA A N 1
ATOM 1725 C CA . ALA A 1 220 ? -16.127 -2.053 19.336 1.00 96.19 220 ALA A CA 1
ATOM 1726 C C . ALA A 1 220 ? -16.319 -3.577 19.284 1.00 96.19 220 ALA A C 1
ATOM 1728 O O . ALA A 1 220 ? -15.657 -4.292 20.039 1.00 96.19 220 ALA A O 1
ATOM 1729 N N . PRO A 1 221 ? -17.164 -4.087 18.372 1.00 95.81 221 PRO A N 1
ATOM 1730 C CA . PRO A 1 221 ? -17.277 -5.517 18.096 1.00 95.81 221 PRO A CA 1
ATOM 1731 C C . PRO A 1 221 ? -15.953 -6.198 17.745 1.00 95.81 221 PRO A C 1
ATOM 1733 O O . PRO A 1 221 ? -15.777 -7.355 18.120 1.00 95.81 221 PRO A O 1
ATOM 1736 N N . PHE A 1 222 ? -15.034 -5.501 17.068 1.00 98.12 222 PHE A N 1
ATOM 1737 C CA . PHE A 1 222 ? -13.740 -6.033 16.630 1.00 98.12 222 PHE A CA 1
ATOM 1738 C C . PHE A 1 222 ? -12.578 -5.112 17.008 1.00 98.12 222 PHE A C 1
ATOM 1740 O O . PHE A 1 222 ? -12.686 -3.888 16.899 1.00 98.12 222 PHE A O 1
ATOM 1747 N N . VAL A 1 223 ? -11.449 -5.708 17.399 1.00 98.62 223 VAL A N 1
ATOM 1748 C CA . VAL A 1 223 ? -10.201 -5.002 17.718 1.00 98.62 223 VAL A CA 1
ATOM 1749 C C . VAL A 1 223 ? -9.049 -5.608 16.918 1.00 98.62 223 VAL A C 1
ATOM 1751 O O . VAL A 1 223 ? -8.878 -6.825 16.890 1.00 98.62 223 VAL A O 1
ATOM 1754 N N . VAL A 1 224 ? -8.240 -4.761 16.284 1.00 98.81 224 VAL A N 1
ATOM 1755 C CA . VAL A 1 224 ? -7.059 -5.164 15.510 1.00 98.81 224 VAL A CA 1
ATOM 1756 C C . VAL A 1 224 ? -5.818 -4.458 16.044 1.00 98.81 224 VAL A C 1
ATOM 1758 O O . VAL A 1 224 ? -5.797 -3.232 16.153 1.00 98.81 224 VAL A O 1
ATOM 1761 N N . LEU A 1 225 ? -4.761 -5.216 16.327 1.00 98.81 225 LEU A N 1
ATOM 1762 C CA . LEU A 1 225 ? -3.456 -4.690 16.724 1.00 98.81 225 LEU A CA 1
ATOM 1763 C C . LEU A 1 225 ? -2.560 -4.532 15.497 1.00 98.81 225 LEU A C 1
ATOM 1765 O O . LEU A 1 225 ? -2.216 -5.518 14.853 1.00 98.81 225 LEU A O 1
ATOM 1769 N N . ALA A 1 226 ? -2.186 -3.294 15.184 1.00 98.56 226 ALA A N 1
ATOM 1770 C CA . ALA A 1 226 ? -1.354 -2.908 14.044 1.00 98.56 226 ALA A CA 1
ATOM 1771 C C . ALA A 1 226 ? -0.273 -1.875 14.435 1.00 98.56 226 ALA A C 1
ATOM 1773 O O . ALA A 1 226 ? 0.185 -1.073 13.616 1.00 98.56 226 ALA A O 1
ATOM 1774 N N . ASN A 1 227 ? 0.152 -1.901 15.701 1.00 96.88 227 ASN A N 1
ATOM 1775 C CA . ASN A 1 227 ? 1.068 -0.952 16.339 1.00 96.88 227 ASN A CA 1
ATOM 1776 C C . ASN A 1 227 ? 2.550 -1.375 16.289 1.00 96.88 227 ASN A C 1
ATOM 1778 O O . ASN A 1 227 ? 3.379 -0.810 16.997 1.00 96.88 227 ASN A O 1
ATOM 1782 N N . GLY A 1 228 ? 2.900 -2.323 15.414 1.00 95.44 228 GLY A N 1
ATOM 1783 C CA . GLY A 1 228 ? 4.275 -2.784 15.202 1.00 95.44 228 GLY A CA 1
ATOM 1784 C C . GLY A 1 228 ? 4.707 -3.887 16.167 1.00 95.44 228 GLY A C 1
ATOM 1785 O O . GLY A 1 228 ? 4.138 -4.062 17.238 1.00 95.44 228 GLY A O 1
ATOM 1786 N N . THR A 1 229 ? 5.721 -4.653 15.770 1.00 97.12 229 THR A N 1
ATOM 1787 C CA . THR A 1 229 ? 6.054 -5.951 16.373 1.00 97.12 229 THR A CA 1
ATOM 1788 C C . THR A 1 229 ? 6.267 -5.907 17.881 1.00 97.12 229 THR A C 1
ATOM 1790 O O . THR A 1 229 ? 5.616 -6.636 18.629 1.00 97.12 229 THR A O 1
ATOM 1793 N N . VAL A 1 230 ? 7.133 -5.001 18.332 1.00 97.00 230 VAL A N 1
ATOM 1794 C CA . VAL A 1 230 ? 7.484 -4.883 19.750 1.00 97.00 230 VAL A CA 1
ATOM 1795 C C . VAL A 1 230 ? 6.289 -4.433 20.593 1.00 97.00 230 VAL A C 1
ATOM 1797 O O . VAL A 1 230 ? 6.045 -4.999 21.654 1.00 97.00 230 VAL A O 1
ATOM 1800 N N . GLU A 1 231 ? 5.505 -3.460 20.120 1.00 96.75 231 GLU A N 1
ATOM 1801 C CA . GLU A 1 231 ? 4.357 -2.946 20.880 1.00 96.75 231 GLU A CA 1
ATOM 1802 C C . GLU A 1 231 ? 3.145 -3.888 20.839 1.00 96.75 231 GLU A C 1
ATOM 1804 O O . GLU A 1 231 ? 2.376 -3.915 21.796 1.00 96.75 231 GLU A O 1
ATOM 1809 N N . ILE A 1 232 ? 2.980 -4.690 19.780 1.00 98.12 232 ILE A N 1
ATOM 1810 C CA . ILE A 1 232 ? 1.989 -5.776 19.729 1.00 98.12 232 ILE A CA 1
ATOM 1811 C C . ILE A 1 232 ? 2.290 -6.792 20.834 1.00 98.12 232 ILE A C 1
ATOM 1813 O O . ILE A 1 232 ? 1.420 -7.078 21.657 1.00 98.12 232 ILE A O 1
ATOM 1817 N N . ALA A 1 233 ? 3.525 -7.307 20.883 1.00 97.94 233 ALA A N 1
ATOM 1818 C CA . ALA A 1 233 ? 3.929 -8.279 21.895 1.00 97.94 233 ALA A CA 1
ATOM 1819 C C . ALA A 1 233 ? 3.821 -7.685 23.307 1.00 97.94 233 ALA A C 1
ATOM 1821 O O . ALA A 1 233 ? 3.231 -8.306 24.190 1.00 97.94 233 ALA A O 1
ATOM 1822 N N . ARG A 1 234 ? 4.306 -6.448 23.496 1.00 97.38 234 ARG A N 1
ATOM 1823 C CA . ARG A 1 234 ? 4.197 -5.712 24.762 1.00 97.38 234 ARG A CA 1
ATOM 1824 C C . ARG A 1 234 ? 2.748 -5.630 25.228 1.00 97.38 234 ARG A C 1
ATOM 1826 O O . ARG A 1 234 ? 2.471 -6.005 26.358 1.00 97.38 234 ARG A O 1
ATOM 1833 N N . LEU A 1 235 ? 1.835 -5.175 24.367 1.00 97.38 235 LEU A N 1
ATOM 1834 C CA . LEU A 1 235 ? 0.427 -4.978 24.713 1.00 97.38 235 LEU A CA 1
ATOM 1835 C C . LEU A 1 235 ? -0.283 -6.297 25.045 1.00 97.38 235 LEU A C 1
ATOM 1837 O O . LEU A 1 235 ? -1.086 -6.332 25.972 1.00 97.38 235 LEU A O 1
ATOM 1841 N N . LEU A 1 236 ? 0.042 -7.384 24.340 1.00 98.25 236 LEU A N 1
ATOM 1842 C CA . LEU A 1 236 ? -0.503 -8.713 24.630 1.00 98.25 236 LEU A CA 1
ATOM 1843 C C . LEU A 1 236 ? 0.020 -9.309 25.950 1.00 98.25 236 LEU A C 1
ATOM 1845 O O . LEU A 1 236 ? -0.672 -10.139 26.535 1.00 98.25 236 LEU A O 1
ATOM 1849 N N . MET A 1 237 ? 1.197 -8.890 26.432 1.00 97.94 237 MET A N 1
ATOM 1850 C CA . MET A 1 237 ? 1.746 -9.303 27.735 1.00 97.94 237 MET A CA 1
ATOM 1851 C C . MET A 1 237 ? 1.188 -8.509 28.920 1.00 97.94 237 MET A C 1
ATOM 1853 O O . MET A 1 237 ? 1.389 -8.909 30.068 1.00 97.94 237 MET A O 1
ATOM 1857 N N . LEU A 1 238 ? 0.532 -7.370 28.678 1.00 97.31 238 LEU A N 1
ATOM 1858 C CA . LEU A 1 238 ? -0.044 -6.575 29.758 1.00 97.31 238 LEU A CA 1
ATOM 1859 C C . LEU A 1 238 ? -1.256 -7.293 30.373 1.00 97.31 238 LEU A C 1
ATOM 1861 O O . LEU A 1 238 ? -1.998 -7.979 29.665 1.00 97.31 238 LEU A O 1
ATOM 1865 N N . PRO A 1 239 ? -1.493 -7.126 31.688 1.00 96.94 239 PRO A N 1
ATOM 1866 C CA . PRO A 1 239 ? -2.716 -7.615 32.304 1.00 96.94 239 PRO A CA 1
ATOM 1867 C C . PRO A 1 239 ? -3.943 -6.910 31.714 1.00 96.94 239 PRO A C 1
ATOM 1869 O O . PRO A 1 239 ? -3.866 -5.796 31.182 1.00 96.94 239 PRO A O 1
ATOM 1872 N N . LEU A 1 240 ? -5.102 -7.546 31.867 1.00 97.69 240 LEU A N 1
ATOM 1873 C CA . LEU A 1 240 ? -6.383 -6.913 31.589 1.00 97.69 240 LEU A CA 1
ATOM 1874 C C . LEU A 1 240 ? -6.572 -5.685 32.482 1.00 97.69 240 LEU A C 1
ATOM 1876 O O . LEU A 1 240 ? -5.947 -5.529 33.531 1.00 97.69 240 LEU A O 1
ATOM 1880 N N . ALA A 1 241 ? -7.504 -4.821 32.100 1.00 96.12 241 ALA A N 1
ATOM 1881 C CA . ALA A 1 241 ? -7.789 -3.590 32.823 1.00 96.12 241 ALA A CA 1
ATOM 1882 C C . ALA A 1 241 ? -8.325 -3.827 34.255 1.00 96.12 241 ALA A C 1
ATOM 1884 O O . ALA A 1 241 ? -8.305 -2.909 35.075 1.00 96.12 241 ALA A O 1
ATOM 1885 N N . SER A 1 242 ? -8.780 -5.054 34.545 1.00 94.75 242 SER A N 1
ATOM 1886 C CA . SER A 1 242 ? -9.149 -5.564 35.873 1.00 94.75 242 SER A CA 1
ATOM 1887 C C . SER A 1 242 ? -7.947 -5.957 36.748 1.00 94.75 242 SER A C 1
ATOM 1889 O O . SER A 1 242 ? -8.126 -6.263 37.923 1.00 94.75 242 SER A O 1
ATOM 1891 N N . GLY A 1 243 ? -6.734 -5.988 36.186 1.00 94.75 243 GLY A N 1
ATOM 1892 C CA . GLY A 1 243 ? -5.516 -6.499 36.819 1.00 94.75 243 GLY A CA 1
ATOM 1893 C C . GLY A 1 243 ? -5.319 -8.013 36.679 1.00 94.75 243 GLY A C 1
ATOM 1894 O O . GLY A 1 243 ? -4.264 -8.520 37.052 1.00 94.75 243 GLY A O 1
ATOM 1895 N N . GLN A 1 244 ? -6.297 -8.741 36.132 1.00 95.31 244 GLN A N 1
ATOM 1896 C CA . GLN A 1 244 ? -6.178 -10.181 35.896 1.00 95.31 244 GLN A CA 1
ATOM 1897 C C . GLN A 1 244 ? -5.290 -10.483 34.674 1.00 95.31 244 GLN A C 1
ATOM 1899 O O . GLN A 1 244 ? -5.262 -9.688 33.729 1.00 95.31 244 GLN A O 1
ATOM 1904 N N . PRO A 1 245 ? -4.591 -11.632 34.646 1.00 96.19 245 PRO A N 1
ATOM 1905 C CA . PRO A 1 245 ? -3.921 -12.102 33.437 1.00 96.19 245 PRO A CA 1
ATOM 1906 C C . PRO A 1 245 ? -4.919 -12.293 32.285 1.00 96.19 245 PRO A C 1
ATOM 1908 O O . PRO A 1 245 ? -6.037 -12.762 32.502 1.00 96.19 245 PRO A O 1
ATOM 1911 N N . ALA A 1 246 ? -4.524 -11.933 31.063 1.00 95.94 246 ALA A N 1
ATOM 1912 C CA . ALA A 1 246 ? -5.334 -12.193 29.874 1.00 95.94 246 ALA A CA 1
ATOM 1913 C C . ALA A 1 246 ? -5.346 -13.699 29.527 1.00 95.94 246 ALA A C 1
ATOM 1915 O O . ALA A 1 246 ? -4.371 -14.387 29.823 1.00 95.94 246 ALA A O 1
ATOM 1916 N N . PRO A 1 247 ? -6.376 -14.233 28.841 1.00 95.31 247 PRO A N 1
ATOM 1917 C CA . PRO A 1 247 ? -6.459 -15.666 28.518 1.00 95.31 247 PRO A CA 1
ATOM 1918 C C . PRO A 1 247 ? -5.256 -16.225 27.740 1.00 95.31 247 PRO A C 1
ATOM 1920 O O . PRO A 1 247 ? -4.903 -17.392 27.887 1.00 95.31 247 PRO A O 1
ATOM 1923 N N . TRP A 1 248 ? -4.602 -15.390 26.930 1.00 95.94 248 TRP A N 1
ATOM 1924 C CA . TRP A 1 248 ? -3.419 -15.746 26.141 1.00 95.94 248 TRP A CA 1
ATOM 1925 C C . TRP A 1 248 ? -2.088 -15.512 26.868 1.00 95.94 248 TRP A C 1
ATOM 1927 O O . TRP A 1 248 ? -1.036 -15.808 26.305 1.00 95.94 248 TRP A O 1
ATOM 1937 N N . SER A 1 249 ? -2.082 -14.981 28.097 1.00 93.88 249 SER A N 1
ATOM 1938 C CA . SER A 1 249 ? -0.839 -14.582 28.779 1.00 93.88 249 SER A CA 1
ATOM 1939 C C . SER A 1 249 ? 0.104 -15.756 29.064 1.00 93.88 249 SER A C 1
ATOM 1941 O O . SER A 1 249 ? 1.302 -15.552 29.222 1.00 93.88 249 SER A O 1
ATOM 1943 N N . GLY A 1 250 ? -0.434 -16.977 29.150 1.00 93.25 250 GLY A N 1
ATOM 1944 C CA . GLY A 1 250 ? 0.334 -18.212 29.334 1.00 93.25 250 GLY A CA 1
ATOM 1945 C C . GLY A 1 250 ? 0.837 -18.854 28.037 1.00 93.25 250 GLY A C 1
ATOM 1946 O O . GLY A 1 250 ? 1.402 -19.943 28.092 1.00 93.25 250 GLY A O 1
ATOM 1947 N N . ASN A 1 251 ? 0.610 -18.235 26.874 1.00 96.88 251 ASN A N 1
ATOM 1948 C CA . ASN A 1 251 ? 1.036 -18.792 25.594 1.00 96.88 251 ASN A CA 1
ATOM 1949 C C . ASN A 1 251 ? 2.578 -18.841 25.504 1.00 96.88 251 ASN A C 1
ATOM 1951 O O . ASN A 1 251 ? 3.222 -17.801 25.670 1.00 96.88 251 ASN A O 1
ATOM 1955 N N . PRO A 1 252 ? 3.190 -20.004 25.204 1.00 95.25 252 PRO A N 1
ATOM 1956 C CA . PRO A 1 252 ? 4.645 -20.164 25.237 1.00 95.25 252 PRO A CA 1
ATOM 1957 C C . PRO A 1 252 ? 5.375 -19.364 24.151 1.00 95.25 252 PRO A C 1
ATOM 1959 O O . PRO A 1 252 ? 6.560 -19.078 24.307 1.00 95.25 252 PRO A O 1
ATOM 1962 N N . TRP A 1 253 ? 4.684 -18.987 23.072 1.00 96.06 253 TRP A N 1
ATOM 1963 C CA . TRP A 1 253 ? 5.247 -18.218 21.963 1.00 96.06 253 TRP A CA 1
ATOM 1964 C C . TRP A 1 253 ? 5.069 -16.708 22.111 1.00 96.06 253 TRP A C 1
ATOM 1966 O O . TRP A 1 253 ? 5.628 -15.953 21.313 1.00 96.06 253 TRP A O 1
ATOM 1976 N N . LEU A 1 254 ? 4.329 -16.238 23.121 1.00 98.06 254 LEU A N 1
ATOM 1977 C CA . LEU A 1 254 ? 4.137 -14.808 23.330 1.00 98.06 254 LEU A CA 1
ATOM 1978 C C . LEU A 1 254 ? 5.473 -14.131 23.669 1.00 98.06 254 LEU A C 1
ATOM 1980 O O . LEU A 1 254 ? 6.124 -14.430 24.668 1.00 98.06 254 LEU A O 1
ATOM 1984 N N . GLY A 1 255 ? 5.889 -13.218 22.792 1.00 97.94 255 GLY A N 1
ATOM 1985 C CA . GLY A 1 255 ? 7.182 -12.544 22.831 1.00 97.94 255 GLY A CA 1
ATOM 1986 C C . GLY A 1 255 ? 8.360 -13.355 22.316 1.00 97.94 255 GLY A C 1
ATOM 1987 O O . GLY A 1 255 ? 9.438 -12.789 22.211 1.00 97.94 255 GLY A O 1
ATOM 1988 N N . LYS A 1 256 ? 8.208 -14.643 22.005 1.00 97.12 256 LYS A N 1
ATOM 1989 C CA . LYS A 1 256 ? 9.318 -15.514 21.587 1.00 97.12 256 LYS A CA 1
ATOM 1990 C C . LYS A 1 256 ? 9.496 -15.537 20.071 1.00 97.12 256 LYS A C 1
ATOM 1992 O O . LYS A 1 256 ? 8.585 -15.173 19.326 1.00 97.12 256 LYS A O 1
ATOM 1997 N N . GLY A 1 257 ? 10.669 -15.980 19.620 1.00 95.44 257 GLY A N 1
ATOM 1998 C CA . GLY A 1 257 ? 11.001 -16.014 18.197 1.00 95.44 257 GLY A CA 1
ATOM 1999 C C . GLY A 1 257 ? 11.076 -14.609 17.611 1.00 95.44 257 GLY A C 1
ATOM 2000 O O . GLY A 1 257 ? 10.520 -14.364 16.545 1.00 95.44 257 GLY A O 1
ATOM 2001 N N . PHE A 1 258 ? 11.675 -13.666 18.346 1.00 97.12 258 PHE A N 1
ATOM 2002 C CA . PHE A 1 258 ? 11.953 -12.337 17.806 1.00 97.12 258 PHE A CA 1
ATOM 2003 C C . PHE A 1 258 ? 12.927 -12.453 16.629 1.00 97.12 258 PHE A C 1
ATOM 2005 O O . PHE A 1 258 ? 13.936 -13.151 16.719 1.00 97.12 258 PHE A O 1
ATOM 2012 N N . LEU A 1 259 ? 12.607 -11.758 15.544 1.00 95.44 259 LEU A N 1
ATOM 2013 C CA . LEU A 1 259 ? 13.332 -11.803 14.282 1.00 95.44 259 LEU A CA 1
ATOM 2014 C C . LEU A 1 259 ? 13.675 -10.377 13.833 1.00 95.44 259 LEU A C 1
ATOM 2016 O O . LEU A 1 259 ? 12.838 -9.477 13.919 1.00 95.44 259 LEU A O 1
ATOM 2020 N N . ASP A 1 260 ? 14.868 -10.206 13.281 1.00 95.00 260 ASP A N 1
ATOM 2021 C CA . ASP A 1 260 ? 15.221 -9.128 12.349 1.00 95.00 260 ASP A CA 1
ATOM 2022 C C . ASP A 1 260 ? 16.040 -9.767 11.211 1.00 95.00 260 ASP A C 1
ATOM 2024 O O . ASP A 1 260 ? 16.363 -10.958 11.272 1.00 95.00 260 ASP A O 1
ATOM 2028 N N . HIS A 1 261 ? 16.346 -9.039 10.140 1.00 94.31 261 HIS A N 1
ATOM 2029 C CA . HIS A 1 261 ? 17.286 -9.572 9.154 1.00 94.31 261 HIS A CA 1
ATOM 2030 C C . HIS A 1 261 ? 18.723 -9.420 9.631 1.00 94.31 261 HIS A C 1
ATOM 2032 O O . HIS A 1 261 ? 19.083 -8.442 10.285 1.00 94.31 261 HIS A O 1
ATOM 2038 N N . VAL A 1 262 ? 19.545 -10.383 9.225 1.00 93.00 262 VAL A N 1
ATOM 2039 C CA . VAL A 1 262 ? 20.997 -10.293 9.331 1.00 93.00 262 VAL A CA 1
ATOM 2040 C C . VAL A 1 262 ? 21.499 -9.547 8.097 1.00 93.00 262 VAL A C 1
ATOM 2042 O O . VAL A 1 262 ? 21.576 -10.128 7.009 1.00 93.00 262 VAL A O 1
ATOM 2045 N N . ASP A 1 263 ? 21.793 -8.256 8.260 1.00 92.25 263 ASP A N 1
ATOM 2046 C CA . ASP A 1 263 ? 22.349 -7.404 7.207 1.00 92.25 263 ASP A CA 1
ATOM 2047 C C . ASP A 1 263 ? 23.869 -7.280 7.370 1.00 92.25 263 ASP A C 1
ATOM 2049 O O . ASP A 1 263 ? 24.372 -7.061 8.469 1.00 92.25 263 ASP A O 1
ATOM 2053 N N . CYS A 1 264 ? 24.633 -7.399 6.281 1.00 93.62 264 CYS A N 1
ATOM 2054 C CA . CYS A 1 264 ? 26.094 -7.291 6.357 1.00 93.62 264 CYS A CA 1
ATOM 2055 C C . CYS A 1 264 ? 26.746 -6.762 5.074 1.00 93.62 264 CYS A C 1
ATOM 2057 O O . CYS A 1 264 ? 26.206 -6.893 3.970 1.00 93.62 264 CYS A O 1
ATOM 2059 N N . ASP A 1 265 ? 27.946 -6.194 5.222 1.00 94.44 265 ASP A N 1
ATOM 2060 C CA . ASP A 1 265 ? 28.880 -5.964 4.115 1.00 94.44 265 ASP A CA 1
ATOM 2061 C C . ASP A 1 265 ? 29.659 -7.250 3.836 1.00 94.44 265 ASP A C 1
ATOM 2063 O O . ASP A 1 265 ? 30.421 -7.722 4.676 1.00 94.44 265 ASP A O 1
ATOM 2067 N N . ALA A 1 266 ? 29.416 -7.845 2.672 1.00 96.31 266 ALA A N 1
ATOM 2068 C CA . ALA A 1 266 ? 30.037 -9.099 2.274 1.00 96.31 266 ALA A CA 1
ATOM 2069 C C . ALA A 1 266 ? 31.339 -8.908 1.496 1.00 96.31 266 ALA A C 1
ATOM 2071 O O . ALA A 1 266 ? 32.072 -9.882 1.320 1.00 96.31 266 ALA A O 1
ATOM 2072 N N . GLY A 1 267 ? 31.628 -7.696 1.012 1.00 95.56 267 GLY A N 1
ATOM 2073 C CA . GLY A 1 267 ? 32.814 -7.435 0.210 1.00 95.56 267 GLY A CA 1
ATOM 2074 C C . GLY A 1 267 ? 32.628 -6.355 -0.852 1.00 95.56 267 GLY A C 1
ATOM 2075 O O . GLY A 1 267 ? 31.652 -5.610 -0.879 1.00 95.56 267 GLY A O 1
ATOM 2076 N N . SER A 1 268 ? 33.588 -6.278 -1.768 1.00 96.69 268 SER A N 1
ATOM 2077 C CA . SER A 1 268 ? 33.638 -5.263 -2.824 1.00 96.69 268 SER A CA 1
ATOM 2078 C C . SER A 1 268 ? 33.451 -5.865 -4.213 1.00 96.69 268 SER A C 1
ATOM 2080 O O . SER A 1 268 ? 33.905 -6.971 -4.502 1.00 96.69 268 SER A O 1
ATOM 2082 N N . ALA A 1 269 ? 32.811 -5.107 -5.100 1.00 96.31 269 ALA A N 1
ATOM 2083 C CA . ALA A 1 269 ? 32.653 -5.451 -6.506 1.00 96.31 269 ALA A CA 1
ATOM 2084 C C . ALA A 1 269 ? 33.486 -4.516 -7.390 1.00 96.31 269 ALA A C 1
ATOM 2086 O O . ALA A 1 269 ? 33.430 -3.291 -7.263 1.00 96.31 269 ALA A O 1
ATOM 2087 N N . TYR A 1 270 ? 34.218 -5.097 -8.337 1.00 96.00 270 TYR A N 1
ATOM 2088 C CA . TYR A 1 270 ? 35.042 -4.383 -9.307 1.00 96.00 270 TYR A CA 1
ATOM 2089 C C . TYR A 1 270 ? 34.527 -4.688 -10.719 1.00 96.00 270 TYR A C 1
ATOM 2091 O O . TYR A 1 270 ? 34.898 -5.720 -11.285 1.00 96.00 270 TYR A O 1
ATOM 2099 N N . PRO A 1 271 ? 33.652 -3.837 -11.293 1.00 94.25 271 PRO A N 1
ATOM 2100 C CA . PRO A 1 271 ? 33.078 -4.081 -12.611 1.00 94.25 271 PRO A CA 1
ATOM 2101 C C . PRO A 1 271 ? 34.152 -4.244 -13.686 1.00 94.25 271 PRO A C 1
ATOM 2103 O O . PRO A 1 271 ? 35.027 -3.384 -13.825 1.00 94.25 271 PRO A O 1
ATOM 2106 N N . ILE A 1 272 ? 34.053 -5.332 -14.451 1.00 92.94 272 ILE A N 1
ATOM 2107 C CA . ILE A 1 272 ? 34.908 -5.608 -15.613 1.00 92.94 272 ILE A CA 1
ATOM 2108 C C . ILE A 1 272 ? 34.336 -4.841 -16.805 1.00 92.94 272 ILE A C 1
ATOM 2110 O O . ILE A 1 272 ? 35.019 -4.011 -17.405 1.00 92.94 272 ILE A O 1
ATOM 2114 N N . ASP A 1 273 ? 33.042 -5.039 -17.065 1.00 85.06 273 ASP A N 1
ATOM 2115 C CA . ASP A 1 273 ? 32.248 -4.221 -17.973 1.00 85.06 273 ASP A CA 1
ATOM 2116 C C . ASP A 1 273 ? 31.404 -3.231 -17.160 1.00 85.06 273 ASP A C 1
ATOM 2118 O O . ASP A 1 273 ? 30.314 -3.537 -16.671 1.00 85.06 273 ASP A O 1
ATOM 2122 N N . LYS A 1 274 ? 31.936 -2.017 -16.988 1.00 86.25 274 LYS A N 1
ATOM 2123 C CA . LYS A 1 274 ? 31.273 -0.953 -16.222 1.00 86.25 274 LYS A CA 1
ATOM 2124 C C . LYS A 1 274 ? 29.913 -0.586 -16.808 1.00 86.25 274 LYS A C 1
ATOM 2126 O O . LYS A 1 274 ? 28.974 -0.358 -16.049 1.00 86.25 274 LYS A O 1
ATOM 2131 N N . GLU A 1 275 ? 29.803 -0.494 -18.130 1.00 85.12 275 GLU A N 1
ATOM 2132 C CA . GLU A 1 275 ? 28.558 -0.075 -18.771 1.00 85.12 275 GLU A CA 1
ATOM 2133 C C . GLU A 1 275 ? 27.473 -1.119 -18.531 1.00 85.12 275 GLU A C 1
ATOM 2135 O O . GLU A 1 275 ? 26.418 -0.794 -17.979 1.00 85.12 275 GLU A O 1
ATOM 2140 N N . ARG A 1 276 ? 27.796 -2.384 -18.808 1.00 89.44 276 ARG A N 1
ATOM 2141 C CA . ARG A 1 276 ? 26.889 -3.509 -18.608 1.00 89.44 276 ARG A CA 1
ATOM 2142 C C . ARG A 1 276 ? 26.508 -3.719 -17.145 1.00 89.44 276 ARG A C 1
ATOM 2144 O O . ARG A 1 276 ? 25.348 -3.995 -16.841 1.00 89.44 276 ARG A O 1
ATOM 2151 N N . PHE A 1 277 ? 27.454 -3.557 -16.222 1.00 91.00 277 PHE A N 1
ATOM 2152 C CA . PHE A 1 277 ? 27.182 -3.671 -14.791 1.00 91.00 277 PHE A CA 1
ATOM 2153 C C . PHE A 1 277 ? 26.155 -2.625 -14.333 1.00 91.00 277 PHE A C 1
ATOM 2155 O O . PHE A 1 277 ? 25.165 -2.970 -13.686 1.00 91.00 277 PHE A O 1
ATOM 2162 N N . HIS A 1 278 ? 26.326 -1.359 -14.728 1.00 86.56 278 HIS A N 1
ATOM 2163 C CA . HIS A 1 278 ? 25.367 -0.289 -14.423 1.00 86.56 278 HIS A CA 1
ATOM 2164 C C . HIS A 1 278 ? 24.024 -0.468 -15.159 1.00 86.56 278 HIS A C 1
ATOM 2166 O O . HIS A 1 278 ? 22.958 -0.181 -14.604 1.00 86.56 278 HIS A O 1
ATOM 2172 N N . GLU A 1 279 ? 24.035 -0.998 -16.385 1.00 86.75 279 GLU A N 1
ATOM 2173 C CA . GLU A 1 279 ? 22.818 -1.399 -17.103 1.00 86.75 279 GLU A CA 1
ATOM 2174 C C . GLU A 1 279 ? 22.023 -2.489 -16.391 1.00 86.75 279 GLU A C 1
ATOM 2176 O O . GLU A 1 279 ? 20.818 -2.574 -16.588 1.00 86.75 279 GLU A O 1
ATOM 2181 N N . ILE A 1 280 ? 22.651 -3.338 -15.588 1.00 90.56 280 ILE A N 1
ATOM 2182 C CA . ILE A 1 280 ? 21.938 -4.393 -14.868 1.00 90.56 280 ILE A CA 1
ATOM 2183 C C . ILE A 1 280 ? 21.544 -3.886 -13.484 1.00 90.56 280 ILE A C 1
ATOM 2185 O O . ILE A 1 280 ? 20.365 -3.952 -13.140 1.00 90.56 280 ILE A O 1
ATOM 2189 N N . PHE A 1 281 ? 22.499 -3.332 -12.730 1.00 91.88 281 PHE A N 1
ATOM 2190 C CA . PHE A 1 281 ? 22.381 -3.126 -11.285 1.00 91.88 281 PHE A CA 1
ATOM 2191 C C . PHE A 1 281 ? 21.970 -1.713 -10.838 1.00 91.88 281 PHE A C 1
ATOM 2193 O O . PHE A 1 281 ? 21.577 -1.543 -9.683 1.00 91.88 281 PHE A O 1
ATOM 2200 N N . ASP A 1 282 ? 21.978 -0.702 -11.718 1.00 85.19 282 ASP A N 1
ATOM 2201 C CA . ASP A 1 282 ? 21.433 0.615 -11.352 1.00 85.19 282 ASP A CA 1
ATOM 2202 C C . ASP A 1 282 ? 19.907 0.561 -11.149 1.00 85.19 282 ASP A C 1
ATOM 2204 O O . ASP A 1 282 ? 19.192 -0.299 -11.675 1.00 85.19 282 ASP A O 1
ATOM 2208 N N . ASN A 1 283 ? 19.380 1.550 -10.425 1.00 84.25 283 ASN A N 1
ATOM 2209 C CA . ASN A 1 283 ? 17.940 1.726 -10.273 1.00 84.25 283 ASN A CA 1
ATOM 2210 C C . ASN A 1 283 ? 17.288 2.135 -11.604 1.00 84.25 283 ASN A C 1
ATOM 2212 O O . ASN A 1 283 ? 17.683 3.120 -12.240 1.00 84.25 283 ASN A O 1
ATOM 2216 N N . ALA A 1 284 ? 16.221 1.431 -11.966 1.00 83.12 284 ALA A N 1
ATOM 2217 C CA . ALA A 1 284 ? 15.388 1.720 -13.125 1.00 83.12 284 ALA A CA 1
ATOM 2218 C C . ALA A 1 284 ? 14.133 2.511 -12.725 1.00 83.12 284 ALA A C 1
ATOM 2220 O O . ALA A 1 284 ? 13.569 2.296 -11.652 1.00 83.12 284 ALA A O 1
ATOM 2221 N N . TYR A 1 285 ? 13.665 3.406 -13.599 1.00 80.50 285 TYR A N 1
ATOM 2222 C CA . TYR A 1 285 ? 12.412 4.141 -13.405 1.00 80.50 285 TYR A CA 1
ATOM 2223 C C . TYR A 1 285 ? 11.484 3.963 -14.604 1.00 80.50 285 TYR A C 1
ATOM 2225 O O . TYR A 1 285 ? 11.749 4.469 -15.694 1.00 80.50 285 TYR A O 1
ATOM 2233 N N . ILE A 1 286 ? 10.354 3.289 -14.396 1.00 76.94 286 ILE A N 1
ATOM 2234 C CA . ILE A 1 286 ? 9.349 3.053 -15.438 1.00 76.94 286 ILE A CA 1
ATOM 2235 C C . ILE A 1 286 ? 8.032 3.665 -14.972 1.00 76.94 286 ILE A C 1
ATOM 2237 O O . ILE A 1 286 ? 7.561 3.397 -13.872 1.00 76.94 286 ILE A O 1
ATOM 2241 N N . ASP A 1 287 ? 7.466 4.556 -15.788 1.00 74.44 287 ASP A N 1
ATOM 2242 C CA . ASP A 1 287 ? 6.188 5.239 -15.537 1.00 74.44 287 ASP A CA 1
ATOM 2243 C C . ASP A 1 287 ? 6.082 5.995 -14.189 1.00 74.44 287 ASP A C 1
ATOM 2245 O O . ASP A 1 287 ? 4.992 6.381 -13.760 1.00 74.44 287 ASP A O 1
ATOM 2249 N N . GLY A 1 288 ? 7.221 6.316 -13.564 1.00 70.06 288 GLY A N 1
ATOM 2250 C CA . GLY A 1 288 ? 7.304 7.001 -12.267 1.00 70.06 288 GLY A CA 1
ATOM 2251 C C . GLY A 1 288 ? 7.441 6.070 -11.059 1.00 70.06 288 GLY A C 1
ATOM 2252 O O . GLY A 1 288 ? 7.427 6.562 -9.936 1.00 70.06 288 GLY A O 1
ATOM 2253 N N . VAL A 1 289 ? 7.593 4.764 -11.283 1.00 79.12 289 VAL A N 1
ATOM 2254 C CA . VAL A 1 289 ? 7.889 3.753 -10.259 1.00 79.12 289 VAL A CA 1
ATOM 2255 C C . VAL A 1 289 ? 9.369 3.387 -10.334 1.00 79.12 289 VAL A C 1
ATOM 2257 O O . VAL A 1 289 ? 9.909 3.219 -11.430 1.00 79.12 289 VAL A O 1
ATOM 2260 N N . LYS A 1 290 ? 10.020 3.269 -9.172 1.00 85.25 290 LYS A N 1
ATOM 2261 C CA . LYS A 1 290 ? 11.411 2.818 -9.055 1.00 85.25 290 LYS A CA 1
ATOM 2262 C C . LYS A 1 290 ? 11.461 1.293 -8.932 1.00 85.25 290 LYS A C 1
ATOM 2264 O O . LYS A 1 290 ? 10.756 0.713 -8.106 1.00 85.25 290 LYS A O 1
ATOM 2269 N N . TYR A 1 291 ? 12.341 0.686 -9.720 1.00 89.69 291 TYR A N 1
ATOM 2270 C CA . TYR A 1 291 ? 12.673 -0.733 -9.714 1.00 89.69 291 TYR A CA 1
ATOM 2271 C C . TYR A 1 291 ? 14.152 -0.886 -9.347 1.00 89.69 291 TYR A C 1
ATOM 2273 O O . TYR A 1 291 ? 15.008 -0.272 -9.989 1.00 89.69 291 TYR A O 1
ATOM 2281 N N . SER A 1 292 ? 14.455 -1.675 -8.315 1.00 90.62 292 SER A N 1
ATOM 2282 C CA . SER A 1 292 ? 15.837 -1.935 -7.888 1.00 90.62 292 SER A CA 1
ATOM 2283 C C . SER A 1 292 ? 16.157 -3.421 -8.007 1.00 90.62 292 SER A C 1
ATOM 2285 O O . SER A 1 292 ? 15.451 -4.215 -7.377 1.00 90.62 292 SER A O 1
ATOM 2287 N N . PRO A 1 293 ? 17.191 -3.796 -8.771 1.00 93.56 293 PRO A N 1
ATOM 2288 C CA . PRO A 1 293 ? 17.589 -5.187 -8.937 1.00 93.56 293 PRO A CA 1
ATOM 2289 C C . PRO A 1 293 ? 18.151 -5.756 -7.626 1.00 93.56 293 PRO A C 1
ATOM 2291 O O . PRO A 1 293 ? 18.870 -5.067 -6.900 1.00 93.56 293 PRO A O 1
ATOM 2294 N N . LYS A 1 294 ? 17.819 -7.013 -7.330 1.00 95.38 294 LYS A N 1
ATOM 2295 C CA . LYS A 1 294 ? 18.409 -7.824 -6.258 1.00 95.38 294 LYS A CA 1
ATOM 2296 C C . LYS A 1 294 ? 18.689 -9.228 -6.786 1.00 95.38 294 LYS A C 1
ATOM 2298 O O . LYS A 1 294 ? 17.942 -9.738 -7.616 1.00 95.38 294 LYS A O 1
ATOM 2303 N N . LEU A 1 295 ? 19.748 -9.844 -6.283 1.00 96.69 295 LEU A N 1
ATOM 2304 C CA . LEU A 1 295 ? 20.090 -11.240 -6.541 1.00 96.69 295 LEU A CA 1
ATOM 2305 C C . LEU A 1 295 ? 19.624 -12.035 -5.328 1.00 96.69 295 LEU A C 1
ATOM 2307 O O . LEU A 1 295 ? 20.072 -11.729 -4.232 1.00 96.69 295 LEU A O 1
ATOM 2311 N N . LYS A 1 296 ? 18.730 -13.008 -5.476 1.00 96.69 296 LYS A N 1
ATOM 2312 C CA . LYS A 1 296 ? 18.305 -13.863 -4.359 1.00 96.69 296 LYS A CA 1
ATOM 2313 C C . LYS A 1 296 ? 18.698 -15.315 -4.595 1.00 96.69 296 LYS A C 1
ATOM 2315 O O . LYS A 1 296 ? 18.843 -15.735 -5.743 1.00 96.69 296 LYS A O 1
ATOM 2320 N N . LEU A 1 297 ? 18.846 -16.074 -3.514 1.00 97.44 297 LEU A N 1
ATOM 2321 C CA . LEU A 1 297 ? 19.004 -17.524 -3.593 1.00 97.44 297 LEU A CA 1
ATOM 2322 C C . LEU A 1 297 ? 17.682 -18.136 -4.075 1.00 97.44 297 LEU A C 1
ATOM 2324 O O . LEU A 1 297 ? 16.635 -17.916 -3.459 1.00 97.44 297 LEU A O 1
ATOM 2328 N N . ALA A 1 298 ? 17.725 -18.868 -5.186 1.00 96.56 298 ALA A N 1
ATOM 2329 C CA . ALA A 1 298 ? 16.547 -19.498 -5.774 1.00 96.56 298 ALA A CA 1
ATOM 2330 C C . ALA A 1 298 ? 15.897 -20.481 -4.785 1.00 96.56 298 ALA A C 1
ATOM 2332 O O . ALA A 1 298 ? 16.597 -21.144 -4.018 1.00 96.56 298 ALA A O 1
ATOM 2333 N N . CYS A 1 299 ? 14.565 -20.599 -4.808 1.00 94.62 299 CYS A N 1
ATOM 2334 C CA . CYS A 1 299 ? 13.819 -21.436 -3.856 1.00 94.62 299 CYS A CA 1
ATOM 2335 C C . CYS A 1 299 ? 14.308 -22.897 -3.876 1.00 94.62 299 CYS A C 1
ATOM 2337 O O . CYS A 1 299 ? 14.662 -23.453 -2.839 1.00 94.62 299 CYS A O 1
ATOM 2339 N N . ASP A 1 300 ? 14.454 -23.486 -5.066 1.00 94.75 300 ASP A N 1
ATOM 2340 C CA . ASP A 1 300 ? 14.955 -24.857 -5.224 1.00 94.75 300 ASP A CA 1
ATOM 2341 C C . ASP A 1 300 ? 16.384 -25.024 -4.687 1.00 94.75 300 ASP A C 1
ATOM 2343 O O . ASP A 1 300 ? 16.733 -26.072 -4.142 1.00 94.75 300 ASP A O 1
ATOM 2347 N N . ALA A 1 301 ? 17.216 -23.984 -4.797 1.00 95.69 301 ALA A N 1
ATOM 2348 C CA . ALA A 1 301 ? 18.570 -23.991 -4.259 1.00 95.69 301 ALA A CA 1
ATOM 2349 C C . ALA A 1 301 ? 18.582 -23.898 -2.727 1.00 95.69 301 ALA A C 1
ATOM 2351 O O . ALA A 1 301 ? 19.404 -24.566 -2.100 1.00 95.69 301 ALA A O 1
ATOM 2352 N N . GLN A 1 302 ? 17.653 -23.148 -2.120 1.00 95.38 302 GLN A N 1
ATOM 2353 C CA . GLN A 1 302 ? 17.457 -23.151 -0.664 1.00 95.38 302 GLN A CA 1
ATOM 2354 C C . GLN A 1 302 ? 17.131 -24.564 -0.167 1.00 95.38 302 GLN A C 1
ATOM 2356 O O . GLN A 1 302 ? 17.782 -25.040 0.760 1.00 95.38 302 GLN A O 1
ATOM 2361 N N . MET A 1 303 ? 16.202 -25.262 -0.833 1.00 94.12 303 MET A N 1
ATOM 2362 C CA . MET A 1 303 ? 15.823 -26.640 -0.487 1.00 94.12 303 MET A CA 1
ATOM 2363 C C . MET A 1 303 ? 16.973 -27.630 -0.688 1.00 94.12 303 MET A C 1
ATOM 2365 O O . MET A 1 303 ? 17.263 -28.443 0.183 1.00 94.12 303 MET A O 1
ATOM 2369 N N . LYS A 1 304 ? 17.650 -27.551 -1.836 1.00 94.94 304 LYS A N 1
ATOM 2370 C CA . LYS A 1 304 ? 18.738 -28.465 -2.204 1.00 94.94 304 LYS A CA 1
ATOM 2371 C C . LYS A 1 304 ? 19.952 -28.350 -1.285 1.00 94.94 304 LYS A C 1
ATOM 2373 O O . LYS A 1 304 ? 20.639 -29.343 -1.060 1.00 94.94 304 LYS A O 1
ATOM 2378 N N . HIS A 1 305 ? 20.263 -27.136 -0.840 1.00 94.69 305 HIS A N 1
ATOM 2379 C CA . HIS A 1 305 ? 21.454 -26.849 -0.044 1.00 94.69 305 HIS A CA 1
ATOM 2380 C C . HIS A 1 305 ? 21.155 -26.658 1.445 1.00 94.69 305 HIS A C 1
ATOM 2382 O O . HIS A 1 305 ? 22.086 -26.374 2.196 1.00 94.69 305 HIS A O 1
ATOM 2388 N N . GLU A 1 306 ? 19.893 -26.817 1.856 1.00 94.88 306 GLU A N 1
ATOM 2389 C CA . GLU A 1 306 ? 19.435 -26.643 3.239 1.00 94.88 306 GLU A CA 1
ATOM 2390 C C . GLU A 1 306 ? 19.806 -25.258 3.806 1.00 94.88 306 GLU A C 1
ATOM 2392 O O . GLU A 1 306 ? 20.267 -25.105 4.938 1.00 94.88 306 GLU A O 1
ATOM 2397 N N . LEU A 1 307 ? 19.624 -24.216 2.987 1.00 94.31 307 LEU A N 1
ATOM 2398 C CA . LEU A 1 307 ? 19.984 -22.834 3.318 1.00 94.31 307 LEU A CA 1
ATOM 2399 C C . LEU A 1 307 ? 18.749 -21.981 3.620 1.00 94.31 307 LEU A C 1
ATOM 2401 O O . LEU A 1 307 ? 17.631 -22.292 3.207 1.00 94.31 307 LEU A O 1
ATOM 2405 N N . GLY A 1 308 ? 18.958 -20.895 4.366 1.00 93.56 308 GLY A N 1
ATOM 2406 C CA . GLY A 1 308 ? 17.931 -19.881 4.602 1.00 93.56 308 GLY A CA 1
ATOM 2407 C C . GLY A 1 308 ? 17.692 -18.992 3.381 1.00 93.56 308 GLY A C 1
ATOM 2408 O O . GLY A 1 308 ? 18.506 -18.928 2.455 1.00 93.56 308 GLY A O 1
ATOM 2409 N N . SER A 1 309 ? 16.580 -18.261 3.402 1.00 95.44 309 SER A N 1
ATOM 2410 C CA . SER A 1 309 ? 16.291 -17.261 2.377 1.00 95.44 309 SER A CA 1
ATOM 2411 C C . SER A 1 309 ? 17.263 -16.080 2.497 1.00 95.44 309 SER A C 1
ATOM 2413 O O . SER A 1 309 ? 17.419 -15.502 3.569 1.00 95.44 309 SER A O 1
ATOM 2415 N N . ILE A 1 310 ? 17.878 -15.662 1.391 1.00 97.50 310 ILE A N 1
ATOM 2416 C CA . ILE A 1 310 ? 18.897 -14.604 1.381 1.00 97.50 310 ILE A CA 1
ATOM 2417 C C . ILE A 1 310 ? 18.917 -13.861 0.042 1.00 97.50 310 ILE A C 1
ATOM 2419 O O . ILE A 1 310 ? 18.653 -14.445 -1.015 1.00 97.50 310 ILE A O 1
ATOM 2423 N N . ALA A 1 311 ? 19.250 -12.568 0.082 1.00 97.88 311 ALA A N 1
ATOM 2424 C CA . ALA A 1 311 ? 19.489 -11.770 -1.113 1.00 97.88 311 ALA A CA 1
ATOM 2425 C C . ALA A 1 311 ? 20.693 -10.831 -0.984 1.00 97.88 311 ALA A C 1
ATOM 2427 O O . ALA A 1 311 ? 20.995 -10.310 0.086 1.00 97.88 311 ALA A O 1
ATOM 2428 N N . GLY A 1 312 ? 21.342 -10.572 -2.117 1.00 97.00 312 GLY A N 1
ATOM 2429 C CA . GLY A 1 312 ? 22.432 -9.629 -2.295 1.00 97.00 312 GLY A CA 1
ATOM 2430 C C . GLY A 1 312 ? 22.047 -8.454 -3.191 1.00 97.00 312 GLY A C 1
ATOM 2431 O O . GLY A 1 312 ? 21.232 -8.570 -4.114 1.00 97.00 312 GLY A O 1
ATOM 2432 N N . HIS A 1 313 ? 22.647 -7.300 -2.921 1.00 95.12 313 HIS A N 1
ATOM 2433 C CA . HIS A 1 313 ? 22.542 -6.110 -3.757 1.00 95.12 313 HIS A CA 1
ATOM 2434 C C . HIS A 1 313 ? 23.820 -5.277 -3.693 1.00 95.12 313 HIS A C 1
ATOM 2436 O O . HIS A 1 313 ? 24.625 -5.420 -2.776 1.00 95.12 313 HIS A O 1
ATOM 2442 N N . PHE A 1 314 ? 23.991 -4.388 -4.668 1.00 93.81 314 PHE A N 1
ATOM 2443 C CA . PHE A 1 314 ? 25.160 -3.521 -4.739 1.00 93.81 314 PHE A CA 1
ATOM 2444 C C . PHE A 1 314 ? 24.844 -2.115 -4.223 1.00 93.81 314 PHE A C 1
ATOM 2446 O O . PHE A 1 314 ? 23.887 -1.475 -4.673 1.00 93.81 314 PHE A O 1
ATOM 2453 N N . LEU A 1 315 ? 25.664 -1.633 -3.291 1.00 84.62 315 LEU A N 1
ATOM 2454 C CA . LEU A 1 315 ? 25.672 -0.250 -2.831 1.00 84.62 315 LEU A CA 1
ATOM 2455 C C . LEU A 1 315 ? 26.762 0.512 -3.595 1.00 84.62 315 LEU A C 1
ATOM 2457 O O . LEU A 1 315 ? 27.928 0.128 -3.591 1.00 84.62 315 LEU A O 1
ATOM 2461 N N . PHE A 1 316 ? 26.375 1.593 -4.264 1.00 82.50 316 PHE A N 1
ATOM 2462 C CA . PHE A 1 316 ? 27.278 2.422 -5.062 1.00 82.50 316 PHE A CA 1
ATOM 2463 C C . PHE A 1 316 ? 27.701 3.638 -4.231 1.00 82.50 316 PHE A C 1
ATOM 2465 O O . PHE A 1 316 ? 26.903 4.560 -4.034 1.00 82.50 316 PHE A O 1
ATOM 2472 N N . ASN A 1 317 ? 28.934 3.632 -3.722 1.00 70.06 317 ASN A N 1
ATOM 2473 C CA . ASN A 1 317 ? 29.431 4.677 -2.830 1.00 70.06 317 ASN A CA 1
ATOM 2474 C C . ASN A 1 317 ? 29.974 5.862 -3.625 1.00 70.06 317 ASN A C 1
ATOM 2476 O O . ASN A 1 317 ? 30.814 5.707 -4.512 1.00 70.06 317 ASN A O 1
ATOM 2480 N N . SER A 1 318 ? 29.527 7.071 -3.281 1.00 61.38 318 SER A N 1
ATOM 2481 C CA . SER A 1 318 ? 29.910 8.281 -4.008 1.00 61.38 318 SER A CA 1
ATOM 2482 C C . SER A 1 318 ? 30.106 9.495 -3.121 1.00 61.38 318 SER A C 1
ATOM 2484 O O . SER A 1 318 ? 29.255 9.778 -2.272 1.00 61.38 318 SER A O 1
ATOM 2486 N N . SER A 1 319 ? 31.136 10.292 -3.425 1.00 51.12 319 SER A N 1
ATOM 2487 C CA . SER A 1 319 ? 31.323 11.634 -2.853 1.00 51.12 319 SER A CA 1
ATOM 2488 C C . SER A 1 319 ? 30.178 12.601 -3.206 1.00 51.12 319 SER A C 1
ATOM 2490 O O . SER A 1 319 ? 29.929 13.570 -2.494 1.00 51.12 319 SER A O 1
ATOM 2492 N N . LEU A 1 320 ? 29.396 12.324 -4.263 1.00 48.00 320 LEU A N 1
ATOM 2493 C CA . LEU A 1 320 ? 28.219 13.122 -4.634 1.00 48.00 320 LEU A CA 1
ATOM 2494 C C . LEU A 1 320 ? 27.020 12.936 -3.694 1.00 48.00 320 LEU A C 1
ATOM 2496 O O . LEU A 1 320 ? 26.128 13.788 -3.688 1.00 48.00 320 LEU A O 1
ATOM 2500 N N . SER A 1 321 ? 26.964 11.856 -2.910 1.00 46.09 321 SER A N 1
ATOM 2501 C CA . SER A 1 321 ? 25.857 11.608 -1.974 1.00 46.09 321 SER A CA 1
ATOM 2502 C C . SER A 1 321 ? 25.784 12.674 -0.866 1.00 46.09 321 SER A C 1
ATOM 2504 O O . SER A 1 321 ? 24.692 13.169 -0.562 1.00 46.09 321 SER A O 1
ATOM 2506 N N . GLU A 1 322 ? 26.941 13.137 -0.381 1.00 42.81 322 GLU A N 1
ATOM 2507 C CA . GLU A 1 322 ? 27.072 14.255 0.562 1.00 42.81 322 GLU A CA 1
ATOM 2508 C C . GLU A 1 322 ? 26.555 15.575 -0.043 1.00 42.81 322 GLU A C 1
ATOM 2510 O O . GLU A 1 322 ? 25.824 16.335 0.599 1.00 42.81 322 GLU A O 1
ATOM 2515 N N . HIS A 1 323 ? 26.825 15.816 -1.330 1.00 45.00 323 HIS A N 1
ATOM 2516 C CA . HIS A 1 323 ? 26.371 17.013 -2.049 1.00 45.00 323 HIS A CA 1
ATOM 2517 C C . HIS A 1 323 ? 24.881 16.972 -2.456 1.00 45.00 323 HIS A C 1
ATOM 2519 O O . HIS A 1 323 ? 24.215 18.010 -2.511 1.00 45.00 323 HIS A O 1
ATOM 2525 N N . LEU A 1 324 ? 24.309 15.788 -2.705 1.00 43.03 324 LEU A N 1
ATOM 2526 C CA . LEU A 1 324 ? 22.885 15.604 -3.033 1.00 43.03 324 LEU A CA 1
ATOM 2527 C C . LEU A 1 324 ? 21.962 15.807 -1.819 1.00 43.03 324 LEU A C 1
ATOM 2529 O O . LEU A 1 324 ? 20.836 16.290 -1.985 1.00 43.03 324 LEU A O 1
ATOM 2533 N N . ALA A 1 325 ? 22.427 15.495 -0.604 1.00 39.72 325 ALA A N 1
ATOM 2534 C CA . ALA A 1 325 ? 21.735 15.857 0.636 1.00 39.72 325 ALA A CA 1
ATOM 2535 C C . ALA A 1 325 ? 21.622 17.388 0.785 1.00 39.72 325 ALA A C 1
ATOM 2537 O O . ALA A 1 325 ? 20.543 17.906 1.099 1.00 39.72 325 ALA A O 1
ATOM 2538 N N . PHE A 1 326 ? 22.694 18.111 0.440 1.00 37.94 326 PHE A N 1
ATOM 2539 C CA . PHE A 1 326 ? 22.718 19.574 0.338 1.00 37.94 326 PHE A CA 1
ATOM 2540 C C . PHE A 1 326 ? 21.797 20.116 -0.769 1.00 37.94 326 PHE A C 1
ATOM 2542 O O . PHE A 1 326 ? 21.064 21.079 -0.553 1.00 37.94 326 PHE A O 1
ATOM 2549 N N . ALA A 1 327 ? 21.747 19.482 -1.944 1.00 39.97 327 ALA A N 1
ATOM 2550 C CA . ALA A 1 327 ? 20.839 19.896 -3.018 1.00 39.97 327 ALA A CA 1
ATOM 2551 C C . ALA A 1 327 ? 19.354 19.692 -2.646 1.00 39.97 327 ALA A C 1
ATOM 2553 O O . ALA A 1 327 ? 18.514 20.555 -2.915 1.00 39.97 327 ALA A O 1
ATOM 2554 N N . LYS A 1 328 ? 19.014 18.584 -1.970 1.00 38.44 328 LYS A N 1
ATOM 2555 C CA . LYS A 1 328 ? 17.658 18.339 -1.446 1.00 38.44 328 LYS A CA 1
ATOM 2556 C C . LYS A 1 328 ? 17.273 19.344 -0.359 1.00 38.44 328 LYS A C 1
ATOM 2558 O O . LYS A 1 328 ? 16.130 19.802 -0.351 1.00 38.44 328 LYS A O 1
ATOM 2563 N N . SER A 1 329 ? 18.194 19.711 0.537 1.00 34.44 329 SER A N 1
ATOM 2564 C CA . SER A 1 329 ? 17.936 20.736 1.558 1.00 34.44 329 SER A CA 1
ATOM 2565 C C . SER A 1 329 ? 17.767 22.132 0.937 1.00 34.44 329 SER A C 1
ATOM 2567 O O . SER A 1 329 ? 16.862 22.867 1.336 1.00 34.44 329 SER A O 1
ATOM 2569 N N . PHE A 1 330 ? 18.534 22.452 -0.112 1.00 39.62 330 PHE A N 1
ATOM 2570 C CA . PHE A 1 330 ? 18.419 23.688 -0.890 1.00 39.62 330 PHE A CA 1
ATOM 2571 C C . PHE A 1 330 ? 17.069 23.807 -1.619 1.00 39.62 330 PHE A C 1
ATOM 2573 O O . PHE A 1 330 ? 16.363 24.801 -1.447 1.00 39.62 330 PHE A O 1
ATOM 2580 N N . VAL A 1 331 ? 16.638 22.767 -2.346 1.00 38.94 331 VAL A N 1
ATOM 2581 C CA . VAL A 1 331 ? 15.317 22.730 -3.012 1.00 38.94 331 VAL A CA 1
ATOM 2582 C C . VAL A 1 331 ? 14.178 22.843 -1.993 1.00 38.94 331 VAL A C 1
ATOM 2584 O O . VAL A 1 331 ? 13.203 23.560 -2.218 1.00 38.94 331 VAL A O 1
ATOM 2587 N N . LYS A 1 332 ? 14.313 22.197 -0.829 1.00 37.44 332 LYS A N 1
ATOM 2588 C CA . LYS A 1 332 ? 13.331 22.272 0.263 1.00 37.44 332 LYS A CA 1
ATOM 2589 C C . LYS A 1 332 ? 13.253 23.675 0.880 1.00 37.44 332 LYS A C 1
ATOM 2591 O O . LYS A 1 332 ? 12.167 24.085 1.283 1.00 37.44 332 LYS A O 1
ATOM 2596 N N . SER A 1 333 ? 14.357 24.422 0.920 1.00 35.88 333 SER A N 1
ATOM 2597 C CA . SER A 1 333 ? 14.392 25.840 1.318 1.00 35.88 333 SER A CA 1
ATOM 2598 C C . SER A 1 333 ? 13.771 26.758 0.259 1.00 35.88 333 SER A C 1
ATOM 2600 O O . SER A 1 333 ? 13.001 27.651 0.614 1.00 35.88 333 SER A O 1
ATOM 2602 N N . LEU A 1 334 ? 13.990 26.464 -1.029 1.00 37.69 334 LEU A N 1
ATOM 2603 C CA . LEU A 1 334 ? 13.358 27.148 -2.166 1.00 37.69 334 LEU A CA 1
ATOM 2604 C C . LEU A 1 334 ? 11.824 27.019 -2.128 1.00 37.69 334 LEU A C 1
ATOM 2606 O O . LEU A 1 334 ? 11.092 27.990 -2.307 1.00 37.69 334 LEU A O 1
ATOM 2610 N N . MET A 1 335 ? 11.330 25.814 -1.827 1.00 35.38 335 MET A N 1
ATOM 2611 C CA . MET A 1 335 ? 9.897 25.520 -1.698 1.00 35.38 335 MET A CA 1
ATOM 2612 C C . MET A 1 335 ? 9.259 26.131 -0.441 1.00 35.38 335 MET A C 1
ATOM 2614 O O . MET A 1 335 ? 8.036 26.218 -0.366 1.00 35.38 335 MET A O 1
ATOM 2618 N N . ARG A 1 336 ? 10.061 26.554 0.546 1.00 38.31 336 ARG A N 1
ATOM 2619 C CA . ARG A 1 336 ? 9.602 27.156 1.811 1.00 38.31 336 ARG A CA 1
ATOM 2620 C C . ARG A 1 336 ? 9.588 28.689 1.799 1.00 38.31 336 ARG A C 1
ATOM 2622 O O . ARG A 1 336 ? 9.303 29.288 2.831 1.00 38.31 336 ARG A O 1
ATOM 2629 N N . GLY A 1 337 ? 9.861 29.319 0.654 1.00 30.75 337 GLY A N 1
ATOM 2630 C CA . GLY A 1 337 ? 9.626 30.752 0.451 1.00 30.75 337 GLY A CA 1
ATOM 2631 C C . GLY A 1 337 ? 10.557 31.690 1.222 1.00 30.75 337 GLY A C 1
ATOM 2632 O O . GLY A 1 337 ? 10.191 32.837 1.456 1.00 30.75 337 GLY A O 1
ATOM 2633 N N . ARG A 1 338 ? 11.754 31.240 1.615 1.00 36.06 338 ARG A N 1
ATOM 2634 C CA . ARG A 1 338 ? 12.801 32.137 2.125 1.00 36.06 338 ARG A CA 1
ATOM 2635 C C . ARG A 1 338 ? 13.728 32.504 0.969 1.00 36.06 338 ARG A C 1
ATOM 2637 O O . ARG A 1 338 ? 14.446 31.633 0.488 1.00 36.06 338 ARG A O 1
ATOM 2644 N N . PHE A 1 339 ? 13.710 33.761 0.534 1.00 47.47 339 PHE A N 1
ATOM 2645 C CA . PHE A 1 339 ? 14.701 34.293 -0.400 1.00 47.47 339 PHE A CA 1
ATOM 2646 C C . PHE A 1 339 ? 15.359 35.543 0.162 1.00 47.47 339 PHE A C 1
ATOM 2648 O O . PHE A 1 339 ? 14.677 36.509 0.486 1.00 47.47 339 PHE A O 1
ATOM 2655 N N . ASP A 1 340 ? 16.686 35.501 0.159 1.00 32.94 340 ASP A N 1
ATOM 2656 C CA . ASP A 1 340 ? 17.515 36.614 -0.279 1.00 32.94 340 ASP A CA 1
ATOM 2657 C C . ASP A 1 340 ? 18.701 35.984 -1.030 1.00 32.94 340 ASP A C 1
ATOM 2659 O O . ASP A 1 340 ? 19.560 35.353 -0.415 1.00 32.94 340 ASP A O 1
ATOM 2663 N N . VAL A 1 341 ? 18.677 35.977 -2.370 1.00 40.56 341 VAL A N 1
ATOM 2664 C CA . VAL A 1 341 ? 19.791 35.438 -3.174 1.00 40.56 341 VAL A CA 1
ATOM 2665 C C . VAL A 1 341 ? 20.060 36.359 -4.357 1.00 40.56 341 VAL A C 1
ATOM 2667 O O . VAL A 1 341 ? 19.249 36.472 -5.276 1.00 40.56 341 VAL A O 1
ATOM 2670 N N . ASP A 1 342 ? 21.234 36.982 -4.326 1.00 39.56 342 ASP A N 1
ATOM 2671 C CA . ASP A 1 342 ? 21.826 37.740 -5.423 1.00 39.56 342 ASP A CA 1
ATOM 2672 C C . ASP A 1 342 ? 22.390 36.776 -6.487 1.00 39.56 342 ASP A C 1
ATOM 2674 O O . ASP A 1 342 ? 23.203 35.897 -6.205 1.00 39.56 342 ASP A O 1
ATOM 2678 N N . LEU A 1 343 ? 21.971 36.940 -7.744 1.00 40.84 343 LEU A N 1
ATOM 2679 C CA . LEU A 1 343 ? 22.411 36.118 -8.880 1.00 40.84 343 LEU A CA 1
ATOM 2680 C C . LEU A 1 343 ? 23.912 36.259 -9.190 1.00 40.84 343 LEU A C 1
ATOM 2682 O O . LEU A 1 343 ? 24.465 35.412 -9.892 1.00 40.84 343 LEU A O 1
ATOM 2686 N N . LYS A 1 344 ? 24.582 37.297 -8.671 1.00 49.81 344 LYS A N 1
ATOM 2687 C CA . LYS A 1 344 ? 26.030 37.502 -8.844 1.00 49.81 344 LYS A CA 1
ATOM 2688 C C . LYS A 1 344 ? 26.894 36.755 -7.820 1.00 49.81 344 LYS A C 1
ATOM 2690 O O . LYS A 1 344 ? 28.106 36.701 -8.010 1.00 49.81 344 LYS A O 1
ATOM 2695 N N . SER A 1 345 ? 26.303 36.157 -6.781 1.00 44.16 345 SER A N 1
ATOM 2696 C CA . SER A 1 345 ? 27.018 35.452 -5.703 1.00 44.16 345 SER A CA 1
ATOM 2697 C C . SER A 1 345 ? 26.781 33.937 -5.679 1.00 44.16 345 SER A C 1
ATOM 2699 O O . SER A 1 345 ? 27.090 33.282 -4.685 1.00 44.16 345 SER A O 1
ATOM 2701 N N . LEU A 1 346 ? 26.267 33.355 -6.772 1.00 43.75 346 LEU A N 1
ATOM 2702 C CA . LEU A 1 346 ? 26.081 31.906 -6.903 1.00 43.75 346 LEU A CA 1
ATOM 2703 C C . LEU A 1 346 ? 27.417 31.172 -6.667 1.00 43.75 346 LEU A C 1
ATOM 2705 O O . LEU A 1 346 ? 28.353 31.341 -7.454 1.00 43.75 346 LEU A O 1
ATOM 2709 N N . PRO A 1 347 ? 27.529 30.371 -5.594 1.00 49.62 347 PRO A N 1
ATOM 2710 C CA . PRO A 1 347 ? 28.802 29.791 -5.202 1.00 49.62 347 PRO A CA 1
ATOM 2711 C C . PRO A 1 347 ? 29.160 28.635 -6.159 1.00 49.62 347 PRO A C 1
ATOM 2713 O O . PRO A 1 347 ? 28.288 28.081 -6.842 1.00 49.62 347 PRO A O 1
ATOM 2716 N N . ARG A 1 348 ? 30.458 28.307 -6.287 1.00 49.81 348 ARG A N 1
ATOM 2717 C CA . ARG A 1 348 ? 31.002 27.325 -7.262 1.00 49.81 348 ARG A CA 1
ATOM 2718 C C . ARG A 1 348 ? 30.260 25.980 -7.236 1.00 49.81 348 ARG A C 1
ATOM 2720 O O . ARG A 1 348 ? 30.167 25.308 -8.264 1.00 49.81 348 ARG A O 1
ATOM 2727 N N . GLU A 1 349 ? 29.690 25.623 -6.092 1.00 43.50 349 GLU A N 1
ATOM 2728 C CA . GLU A 1 349 ? 28.884 24.435 -5.832 1.00 43.50 349 GLU A CA 1
ATOM 2729 C C . GLU A 1 349 ? 27.605 24.370 -6.692 1.00 43.50 349 GLU A C 1
ATOM 2731 O O . GLU A 1 349 ? 27.211 23.285 -7.115 1.00 43.50 349 GLU A O 1
ATOM 2736 N N . ALA A 1 350 ? 26.978 25.500 -7.046 1.00 45.12 350 ALA A N 1
ATOM 2737 C CA . ALA A 1 350 ? 25.773 25.523 -7.888 1.00 45.12 350 ALA A CA 1
ATOM 2738 C C . ALA A 1 350 ? 26.065 25.210 -9.369 1.00 45.12 350 ALA A C 1
ATOM 2740 O O . ALA A 1 350 ? 25.281 24.534 -10.042 1.00 45.12 350 ALA A O 1
ATOM 2741 N N . LEU A 1 351 ? 27.227 25.646 -9.869 1.00 49.47 351 LEU A N 1
ATOM 2742 C CA . LEU A 1 351 ? 27.724 25.286 -11.201 1.00 49.47 351 LEU A CA 1
ATOM 2743 C C . LEU A 1 351 ? 28.135 23.804 -11.252 1.00 49.47 351 LEU A C 1
ATOM 2745 O O . LEU A 1 351 ? 27.938 23.133 -12.266 1.00 49.47 351 LEU A O 1
ATOM 2749 N N . PHE A 1 352 ? 28.646 23.284 -10.131 1.00 44.56 352 PHE A N 1
ATOM 2750 C CA . PHE A 1 352 ? 28.917 21.862 -9.923 1.00 44.56 352 PHE A CA 1
ATOM 2751 C C . PHE A 1 352 ? 27.616 21.044 -9.990 1.00 44.56 352 PHE A C 1
ATOM 2753 O O . PHE A 1 352 ? 27.522 20.114 -10.789 1.00 44.56 352 PHE A O 1
ATOM 2760 N N . ILE A 1 353 ? 26.561 21.455 -9.273 1.00 45.81 353 ILE A N 1
ATOM 2761 C CA . ILE A 1 353 ? 25.231 20.824 -9.348 1.00 45.81 353 ILE A CA 1
ATOM 2762 C C . ILE A 1 353 ? 24.736 20.770 -10.798 1.00 45.81 353 ILE A C 1
ATOM 2764 O O . ILE A 1 353 ? 24.339 19.701 -11.250 1.00 45.81 353 ILE A O 1
ATOM 2768 N N . LEU A 1 354 ? 24.805 21.866 -11.561 1.00 46.22 354 LEU A N 1
ATOM 2769 C CA . LEU A 1 354 ? 24.386 21.907 -12.973 1.00 46.22 354 LEU A CA 1
ATOM 2770 C C . LEU A 1 354 ? 25.214 20.985 -13.888 1.00 46.22 354 LEU A C 1
ATOM 2772 O O . LEU A 1 354 ? 24.650 20.305 -14.747 1.00 46.22 354 LEU A O 1
ATOM 2776 N N . ARG A 1 355 ? 26.535 20.915 -13.687 1.00 47.22 355 ARG A N 1
ATOM 2777 C CA . ARG A 1 355 ? 27.454 20.094 -14.495 1.00 47.22 355 ARG A CA 1
ATOM 2778 C C . ARG A 1 355 ? 27.282 18.587 -14.269 1.00 47.22 355 ARG A C 1
ATOM 2780 O O . ARG A 1 355 ? 27.478 17.825 -15.211 1.00 47.22 355 ARG A O 1
ATOM 2787 N N . PHE A 1 356 ? 26.886 18.163 -13.067 1.00 46.94 356 PHE A N 1
ATOM 2788 C CA . PHE A 1 356 ? 26.658 16.747 -12.735 1.00 46.94 356 PHE A CA 1
ATOM 2789 C C . PHE A 1 356 ? 25.185 16.320 -12.843 1.00 46.94 356 PHE A C 1
ATOM 2791 O O . PHE A 1 356 ? 24.903 15.180 -13.206 1.00 46.94 356 PHE A O 1
ATOM 2798 N N . SER A 1 357 ? 24.230 17.224 -12.608 1.00 45.06 357 SER A N 1
ATOM 2799 C CA . SER A 1 357 ? 22.797 16.923 -12.762 1.00 45.06 357 SER A CA 1
ATOM 2800 C C . SER A 1 357 ? 22.359 16.821 -14.222 1.00 45.06 357 SER A C 1
ATOM 2802 O O . SER A 1 357 ? 21.490 16.009 -14.522 1.00 45.06 357 SER A O 1
ATOM 2804 N N . LEU A 1 358 ? 22.965 17.570 -15.149 1.00 41.56 358 LEU A N 1
ATOM 2805 C CA . LEU A 1 358 ? 22.567 17.541 -16.557 1.00 41.56 358 LEU A CA 1
ATOM 2806 C C . LEU A 1 358 ? 22.821 16.170 -17.228 1.00 41.56 358 LEU A C 1
ATOM 2808 O O . LEU A 1 358 ? 21.880 15.655 -17.824 1.00 41.56 358 LEU A O 1
ATOM 2812 N N . PRO A 1 359 ? 23.983 15.498 -17.089 1.00 46.12 359 PRO A N 1
ATOM 2813 C CA . PRO A 1 359 ? 24.172 14.128 -17.584 1.00 46.12 359 PRO A CA 1
ATOM 2814 C C . PRO A 1 359 ? 23.249 13.097 -16.918 1.00 46.12 359 PRO A C 1
ATOM 2816 O O . PRO A 1 359 ? 22.764 12.196 -17.595 1.00 46.12 359 PRO A O 1
ATOM 2819 N N . LEU A 1 360 ? 22.953 13.246 -15.619 1.00 41.28 360 LEU A N 1
ATOM 2820 C CA . LEU A 1 360 ? 22.007 12.387 -14.888 1.00 41.28 360 LEU A CA 1
ATOM 2821 C C . LEU A 1 360 ? 20.570 12.552 -15.400 1.00 41.28 360 LEU A C 1
ATOM 2823 O O . LEU A 1 360 ? 19.862 11.567 -15.598 1.00 41.28 360 LEU A O 1
ATOM 2827 N N . VAL A 1 361 ? 20.155 13.793 -15.664 1.00 40.88 361 VAL A N 1
ATOM 2828 C CA . VAL A 1 361 ? 18.851 14.137 -16.246 1.00 40.88 361 VAL A CA 1
ATOM 2829 C C . VAL A 1 361 ? 18.769 13.681 -17.701 1.00 40.88 361 VAL A C 1
ATOM 2831 O O . VAL A 1 361 ? 17.762 13.102 -18.094 1.00 40.88 361 VAL A O 1
ATOM 2834 N N . LEU A 1 362 ? 19.824 13.868 -18.498 1.00 38.12 362 LEU A N 1
ATOM 2835 C CA . LEU A 1 362 ? 19.884 13.381 -19.877 1.00 38.12 362 LEU A CA 1
ATOM 2836 C C . LEU A 1 362 ? 19.844 11.847 -19.912 1.00 38.12 362 LEU A C 1
ATOM 2838 O O . LEU A 1 362 ? 19.084 11.282 -20.692 1.00 38.12 362 LEU A O 1
ATOM 2842 N N . ARG A 1 363 ? 20.560 11.152 -19.020 1.00 43.41 363 ARG A N 1
ATOM 2843 C CA . ARG A 1 363 ? 20.517 9.684 -18.940 1.00 43.41 363 ARG A CA 1
ATOM 2844 C C . ARG A 1 363 ? 19.167 9.164 -18.432 1.00 43.41 363 ARG A C 1
ATOM 2846 O O . ARG A 1 363 ? 18.670 8.178 -18.967 1.00 43.41 363 ARG A O 1
ATOM 2853 N N . TYR A 1 364 ? 18.519 9.867 -17.501 1.00 41.16 364 TYR A N 1
ATOM 2854 C CA . TYR A 1 364 ? 17.126 9.610 -17.118 1.00 41.16 364 TYR A CA 1
ATOM 2855 C C . TYR A 1 364 ? 16.166 9.767 -18.310 1.00 41.16 364 TYR A C 1
ATOM 2857 O O . TYR A 1 364 ? 15.304 8.915 -18.522 1.00 41.16 364 TYR A O 1
ATOM 2865 N N . ILE A 1 365 ? 16.339 10.822 -19.115 1.00 37.53 365 ILE A N 1
ATOM 2866 C CA . ILE A 1 365 ? 15.501 11.117 -20.287 1.00 37.53 365 ILE A CA 1
ATOM 2867 C C . ILE A 1 365 ? 15.707 10.090 -21.414 1.00 37.53 365 ILE A C 1
ATOM 2869 O O . ILE A 1 365 ? 14.725 9.683 -22.032 1.00 37.53 365 ILE A O 1
ATOM 2873 N N . PHE A 1 366 ? 16.945 9.656 -21.675 1.00 39.97 366 PHE A N 1
ATOM 2874 C CA . PHE A 1 366 ? 17.265 8.763 -22.798 1.00 39.97 366 PHE A CA 1
ATOM 2875 C C . PHE A 1 366 ? 17.223 7.268 -22.448 1.00 39.97 366 PHE A C 1
ATOM 2877 O O . PHE A 1 366 ? 16.778 6.476 -23.271 1.00 39.97 366 PHE A O 1
ATOM 2884 N N . TYR A 1 367 ? 17.625 6.882 -21.233 1.00 41.38 367 TYR A N 1
ATOM 2885 C CA . TYR A 1 367 ? 17.832 5.478 -20.841 1.00 41.38 367 TYR A CA 1
ATOM 2886 C C . TYR A 1 367 ? 16.968 5.028 -19.655 1.00 41.38 367 TYR A C 1
ATOM 2888 O O . TYR A 1 367 ? 17.078 3.887 -19.217 1.00 41.38 367 TYR A O 1
ATOM 2896 N N . ARG A 1 368 ? 16.118 5.910 -19.099 1.00 44.56 368 ARG A N 1
ATOM 2897 C CA . ARG A 1 368 ? 15.229 5.611 -17.953 1.00 44.56 368 ARG A CA 1
ATOM 2898 C C . ARG A 1 368 ? 15.947 5.078 -16.697 1.00 44.56 368 ARG A C 1
ATOM 2900 O O . ARG A 1 368 ? 15.321 4.458 -15.835 1.00 44.56 368 ARG A O 1
ATOM 2907 N N . ARG A 1 369 ? 17.250 5.348 -16.562 1.00 49.91 369 ARG A N 1
ATOM 2908 C CA . ARG A 1 369 ? 18.091 4.971 -15.414 1.00 49.91 369 ARG A CA 1
ATOM 2909 C C . ARG A 1 369 ? 18.630 6.205 -14.700 1.00 49.91 369 ARG A C 1
ATOM 2911 O O . ARG A 1 369 ? 18.947 7.209 -15.339 1.00 49.91 369 ARG A O 1
ATOM 2918 N N . MET A 1 370 ? 18.757 6.115 -13.378 1.00 51.38 370 MET A N 1
ATOM 2919 C CA . MET A 1 370 ? 19.596 7.036 -12.610 1.00 51.38 370 MET A CA 1
ATOM 2920 C C . MET A 1 370 ? 20.984 6.415 -12.492 1.00 51.38 370 MET A C 1
ATOM 2922 O O . MET A 1 370 ? 21.119 5.384 -11.843 1.00 51.38 370 MET A O 1
ATOM 2926 N N . TYR A 1 371 ? 21.993 7.037 -13.105 1.00 48.34 371 TYR A N 1
ATOM 2927 C CA . TYR A 1 371 ? 23.378 6.619 -12.895 1.00 48.34 371 TYR A CA 1
ATOM 2928 C C . TYR A 1 371 ? 23.769 6.884 -11.445 1.00 48.34 371 TYR A C 1
ATOM 2930 O O . TYR A 1 371 ? 23.665 8.021 -10.976 1.00 48.34 371 TYR A O 1
ATOM 2938 N N . ASN A 1 372 ? 24.201 5.835 -10.752 1.00 56.50 372 ASN A N 1
ATOM 2939 C CA . ASN A 1 372 ? 24.800 5.960 -9.437 1.00 56.50 372 ASN A CA 1
ATOM 2940 C C . ASN A 1 372 ? 26.317 6.094 -9.626 1.00 56.50 372 ASN A C 1
ATOM 2942 O O . ASN A 1 372 ? 26.968 5.097 -9.946 1.00 56.50 372 ASN A O 1
ATOM 2946 N N . PRO A 1 373 ? 26.900 7.298 -9.476 1.00 57.41 373 PRO A N 1
ATOM 2947 C CA . PRO A 1 373 ? 28.350 7.413 -9.400 1.00 57.41 373 PRO A CA 1
ATOM 2948 C C . PRO A 1 373 ? 28.866 6.490 -8.287 1.00 57.41 373 PRO A C 1
ATOM 2950 O O . PRO A 1 373 ? 28.200 6.307 -7.274 1.00 57.41 373 PRO A O 1
ATOM 2953 N N . ALA A 1 374 ? 30.017 5.868 -8.514 1.00 58.59 374 ALA A N 1
ATOM 2954 C CA . ALA A 1 374 ? 30.636 4.923 -7.586 1.00 58.59 374 ALA A CA 1
ATOM 2955 C C . ALA A 1 374 ? 32.118 5.264 -7.377 1.00 58.59 374 ALA A C 1
ATOM 2957 O O . ALA A 1 374 ? 32.984 4.393 -7.355 1.00 58.59 374 ALA A O 1
ATOM 2958 N N . ASP A 1 375 ? 32.434 6.560 -7.324 1.00 64.19 375 ASP A N 1
ATOM 2959 C CA . ASP A 1 375 ? 33.805 7.065 -7.209 1.00 64.19 375 ASP A CA 1
ATOM 2960 C C . ASP A 1 375 ? 34.505 6.629 -5.912 1.00 64.19 375 ASP A C 1
ATOM 2962 O O . ASP A 1 375 ? 35.732 6.623 -5.870 1.00 64.19 375 ASP A O 1
ATOM 2966 N N . LEU A 1 376 ? 33.742 6.197 -4.900 1.00 68.69 376 LEU A N 1
ATOM 2967 C CA . LEU A 1 376 ? 34.248 5.626 -3.650 1.00 68.69 376 LEU A CA 1
ATOM 2968 C C . LEU A 1 376 ? 34.121 4.087 -3.590 1.00 68.69 376 LEU A C 1
ATOM 2970 O O . LEU A 1 376 ? 34.307 3.500 -2.528 1.00 68.69 376 LEU A O 1
ATOM 2974 N N . GLY A 1 377 ? 33.816 3.426 -4.712 1.00 82.62 377 GLY A N 1
ATOM 2975 C CA . GLY A 1 377 ? 33.712 1.966 -4.824 1.00 82.62 377 GLY A CA 1
ATOM 2976 C C . GLY A 1 377 ? 32.279 1.421 -4.818 1.00 82.62 377 GLY A C 1
ATOM 2977 O O . GLY A 1 377 ? 31.304 2.151 -4.628 1.00 82.62 377 GLY A O 1
ATOM 2978 N N . ILE A 1 378 ? 32.152 0.112 -5.061 1.00 90.81 378 ILE A N 1
ATOM 2979 C CA . ILE A 1 378 ? 30.879 -0.622 -5.069 1.00 90.81 378 ILE A CA 1
ATOM 2980 C C . ILE A 1 378 ? 30.968 -1.739 -4.031 1.00 90.81 378 ILE A C 1
ATOM 2982 O O . ILE A 1 378 ? 31.842 -2.597 -4.125 1.00 90.81 378 ILE A O 1
ATOM 2986 N N . GLN A 1 379 ? 30.060 -1.731 -3.061 1.00 92.81 379 GLN A N 1
ATOM 2987 C CA . GLN A 1 379 ? 29.973 -2.739 -2.004 1.00 92.81 379 GLN A CA 1
ATOM 2988 C C . GLN A 1 379 ? 28.886 -3.765 -2.319 1.00 92.81 379 GLN A C 1
ATOM 2990 O O . GLN A 1 379 ? 27.828 -3.413 -2.845 1.00 92.81 379 GLN A O 1
ATOM 2995 N N . LEU A 1 380 ? 29.129 -5.024 -1.966 1.00 96.44 380 LEU A N 1
ATOM 2996 C CA . LEU A 1 380 ? 28.145 -6.099 -1.981 1.00 96.44 380 LEU A CA 1
ATOM 2997 C C . LEU A 1 380 ? 27.529 -6.218 -0.583 1.00 96.44 380 LEU A C 1
ATOM 2999 O O . LEU A 1 380 ? 28.184 -6.644 0.363 1.00 96.44 380 LEU A O 1
ATOM 3003 N N . ARG A 1 381 ? 26.247 -5.880 -0.462 1.00 95.94 381 ARG A N 1
ATOM 3004 C CA . ARG A 1 381 ? 25.478 -6.027 0.778 1.00 95.94 381 ARG A CA 1
ATOM 3005 C C . ARG A 1 381 ? 24.584 -7.255 0.696 1.00 95.94 381 ARG A C 1
ATOM 3007 O O . ARG A 1 381 ? 23.908 -7.454 -0.319 1.00 95.94 381 ARG A O 1
ATOM 3014 N N . LEU A 1 382 ? 24.540 -8.033 1.772 1.00 97.31 382 LEU A N 1
ATOM 3015 C CA . LEU A 1 382 ? 23.643 -9.178 1.922 1.00 97.31 382 LEU A CA 1
ATOM 3016 C C . LEU A 1 382 ? 22.592 -8.892 2.994 1.00 97.31 382 LEU A C 1
ATOM 3018 O O . LEU A 1 382 ? 22.876 -8.202 3.969 1.00 97.31 382 LEU A O 1
ATOM 3022 N N . THR A 1 383 ? 21.402 -9.449 2.787 1.00 96.25 383 THR A N 1
ATOM 3023 C CA . THR A 1 383 ? 20.277 -9.461 3.726 1.00 96.25 383 THR A CA 1
ATOM 3024 C C . THR A 1 383 ? 19.789 -10.897 3.827 1.00 96.25 383 THR A C 1
ATOM 3026 O O . THR A 1 383 ? 19.289 -11.445 2.837 1.00 96.25 383 THR A O 1
ATOM 3029 N N . SER A 1 384 ? 19.951 -11.509 4.997 1.00 95.31 384 SER A N 1
ATOM 3030 C CA . SER A 1 384 ? 19.588 -12.905 5.247 1.00 95.31 384 SER A CA 1
ATOM 3031 C C . SER A 1 384 ? 18.420 -13.031 6.219 1.00 95.31 384 SER A C 1
ATOM 3033 O O . SER A 1 384 ? 18.306 -12.280 7.190 1.00 95.31 384 SER A O 1
ATOM 3035 N N . GLU A 1 385 ? 17.592 -14.046 5.973 1.00 93.44 385 GLU A N 1
ATOM 3036 C CA . GLU A 1 385 ? 16.680 -14.618 6.959 1.00 93.44 385 GLU A CA 1
ATOM 3037 C C . GLU A 1 385 ? 17.470 -15.096 8.189 1.00 93.44 385 GLU A C 1
ATOM 3039 O O . GLU A 1 385 ? 18.612 -15.551 8.074 1.00 93.44 385 GLU A O 1
ATOM 3044 N N . GLN A 1 386 ? 16.826 -15.023 9.352 1.00 91.00 386 GLN A N 1
ATOM 3045 C CA . GLN A 1 386 ? 17.312 -15.520 10.642 1.00 91.00 386 GLN A CA 1
ATOM 3046 C C . GLN A 1 386 ? 16.431 -16.694 11.097 1.00 91.00 386 GLN A C 1
ATOM 3048 O O . GLN A 1 386 ? 15.261 -16.786 10.705 1.00 91.00 386 GLN A O 1
ATOM 3053 N N . ARG A 1 387 ? 16.959 -17.612 11.916 1.00 91.75 387 ARG A N 1
ATOM 3054 C CA . ARG A 1 387 ? 16.137 -18.600 12.633 1.00 91.75 387 ARG A CA 1
ATOM 3055 C C . ARG A 1 387 ? 15.307 -17.966 13.755 1.00 91.75 387 ARG A C 1
ATOM 3057 O O . ARG A 1 387 ? 15.797 -17.124 14.506 1.00 91.75 387 ARG A O 1
ATOM 3064 N N . ALA A 1 388 ? 14.055 -18.393 13.905 1.00 92.56 388 ALA A N 1
ATOM 3065 C CA . ALA A 1 388 ? 13.152 -17.934 14.962 1.00 92.56 388 ALA A CA 1
ATOM 3066 C C . ALA A 1 388 ? 13.440 -18.647 16.292 1.00 92.56 388 ALA A C 1
ATOM 3068 O O . ALA A 1 388 ? 12.708 -19.536 16.730 1.00 92.56 388 ALA A O 1
ATOM 3069 N N . LEU A 1 389 ? 14.518 -18.234 16.954 1.00 92.88 389 LEU A N 1
ATOM 3070 C CA . LEU A 1 389 ? 14.965 -18.845 18.202 1.00 92.88 389 LEU A CA 1
ATOM 3071 C C . LEU A 1 389 ? 14.029 -18.497 19.364 1.00 92.88 389 LEU A C 1
ATOM 3073 O O . LEU A 1 389 ? 13.772 -17.325 19.645 1.00 92.88 389 LEU A O 1
ATOM 3077 N N . MET A 1 390 ? 13.629 -19.499 20.148 1.00 92.62 390 MET A N 1
ATOM 3078 C CA . MET A 1 390 ? 12.889 -19.286 21.403 1.00 92.62 390 MET A CA 1
ATOM 3079 C C . MET A 1 390 ? 13.648 -18.412 22.409 1.00 92.62 390 MET A C 1
ATOM 3081 O O . MET A 1 390 ? 13.047 -17.709 23.225 1.00 92.62 390 MET A O 1
ATOM 3085 N N . SER A 1 391 ? 14.982 -18.446 22.360 1.00 94.00 391 SER A N 1
ATOM 3086 C CA . SER A 1 391 ? 15.837 -17.602 23.193 1.00 94.00 391 SER A CA 1
ATOM 3087 C C . SER A 1 391 ? 15.947 -16.155 22.710 1.00 94.00 391 SER A C 1
ATOM 3089 O O . SER A 1 391 ? 16.449 -15.323 23.464 1.00 94.00 391 SER A O 1
ATOM 3091 N N . SER A 1 392 ? 15.509 -15.852 21.483 1.00 95.75 392 SER A N 1
ATOM 3092 C CA . SER A 1 392 ? 15.345 -14.478 21.013 1.00 95.75 392 SER A CA 1
ATOM 3093 C C . SER A 1 392 ? 13.927 -14.027 21.358 1.00 95.75 392 SER A C 1
ATOM 3095 O O . SER A 1 392 ? 12.948 -14.622 20.904 1.00 95.75 392 SER A O 1
ATOM 3097 N N . ALA A 1 393 ? 13.795 -13.021 22.221 1.00 97.12 393 ALA A N 1
ATOM 3098 C CA . ALA A 1 393 ? 12.510 -12.710 22.829 1.00 97.12 393 ALA A CA 1
ATOM 3099 C C . ALA A 1 393 ? 12.333 -11.237 23.198 1.00 97.12 393 ALA A C 1
ATOM 3101 O O . ALA A 1 393 ? 13.265 -10.573 23.637 1.00 97.12 393 ALA A O 1
ATOM 3102 N N . ILE A 1 394 ? 11.095 -10.768 23.105 1.00 98.12 394 ILE A N 1
ATOM 3103 C CA . ILE A 1 394 ? 10.603 -9.530 23.700 1.00 98.12 394 ILE A CA 1
ATOM 3104 C C . ILE A 1 394 ? 10.053 -9.873 25.088 1.00 98.12 394 ILE A C 1
ATOM 3106 O O . ILE A 1 394 ? 9.274 -10.815 25.236 1.00 98.12 394 ILE A O 1
ATOM 3110 N N . THR A 1 395 ? 10.440 -9.113 26.108 1.00 97.38 395 THR A N 1
ATOM 3111 C CA . THR A 1 395 ? 9.946 -9.258 27.483 1.00 97.38 395 THR A CA 1
ATOM 3112 C C . THR A 1 395 ? 9.636 -7.897 28.097 1.00 97.38 395 THR A C 1
ATOM 3114 O O . THR A 1 395 ? 10.156 -6.870 27.658 1.00 97.38 395 THR A O 1
ATOM 3117 N N . LEU A 1 396 ? 8.814 -7.882 29.144 1.00 96.81 396 LEU A N 1
ATOM 3118 C CA . LEU A 1 396 ? 8.568 -6.678 29.936 1.00 96.81 396 LEU A CA 1
ATOM 3119 C C . LEU A 1 396 ? 9.699 -6.463 30.953 1.00 96.81 396 LEU A C 1
ATOM 3121 O O . LEU A 1 396 ? 10.158 -7.412 31.584 1.00 96.81 396 LEU A O 1
ATOM 3125 N N . SER A 1 397 ? 10.137 -5.215 31.097 1.00 94.81 397 SER A N 1
ATOM 3126 C CA . SER A 1 397 ? 11.051 -4.756 32.146 1.00 94.81 397 SER A CA 1
ATOM 3127 C C . SER A 1 397 ? 10.286 -4.459 33.442 1.00 94.81 397 SER A C 1
ATOM 3129 O O . SER A 1 397 ? 9.077 -4.220 33.421 1.00 94.81 397 SER A O 1
ATOM 3131 N N . GLU A 1 398 ? 10.993 -4.431 34.572 1.00 93.25 398 GLU A N 1
ATOM 3132 C CA . GLU A 1 398 ? 10.454 -3.923 35.841 1.00 93.25 398 GLU A CA 1
ATOM 3133 C C . GLU A 1 398 ? 10.250 -2.399 35.803 1.00 93.25 398 GLU A C 1
ATOM 3135 O O . GLU A 1 398 ? 9.340 -1.867 36.446 1.00 93.25 398 GLU A O 1
ATOM 3140 N N . GLU A 1 399 ? 11.064 -1.697 35.008 1.00 94.62 399 GLU A N 1
ATOM 3141 C CA . GLU A 1 399 ? 10.936 -0.260 34.794 1.00 94.62 399 GLU A CA 1
ATOM 3142 C C . GLU A 1 399 ? 9.673 0.071 33.996 1.00 94.62 399 GLU A C 1
ATOM 3144 O O . GLU A 1 399 ? 9.287 -0.635 33.061 1.00 94.62 399 GLU A O 1
ATOM 3149 N N . ARG A 1 400 ? 9.027 1.184 34.344 1.00 94.69 400 ARG A N 1
ATOM 3150 C CA . ARG A 1 400 ? 7.803 1.664 33.694 1.00 94.69 400 ARG A CA 1
ATOM 3151 C C . ARG A 1 400 ? 8.060 2.994 33.001 1.00 94.69 400 ARG A C 1
ATOM 3153 O O . ARG A 1 400 ? 8.910 3.773 33.423 1.00 94.69 400 ARG A O 1
ATOM 3160 N N . ASP A 1 401 ? 7.341 3.242 31.915 1.00 92.69 401 ASP A N 1
ATOM 3161 C CA . ASP A 1 401 ? 7.332 4.551 31.265 1.00 92.69 401 ASP A CA 1
ATOM 3162 C C . ASP A 1 401 ? 6.489 5.570 32.056 1.00 92.69 401 ASP A C 1
ATOM 3164 O O . ASP A 1 401 ? 5.878 5.257 33.084 1.00 92.69 401 ASP A O 1
ATOM 3168 N N . CYS A 1 402 ? 6.442 6.812 31.573 1.00 90.75 402 CYS A N 1
ATOM 3169 C CA . CYS A 1 402 ? 5.694 7.896 32.213 1.00 90.75 402 CYS A CA 1
ATOM 3170 C C . CYS A 1 402 ? 4.168 7.683 32.244 1.00 90.75 402 CYS A C 1
ATOM 3172 O O . CYS A 1 402 ? 3.475 8.411 32.953 1.00 90.75 402 CYS A O 1
ATOM 3174 N N . LEU A 1 403 ? 3.638 6.689 31.522 1.00 91.50 403 LEU A N 1
ATOM 3175 C CA . LEU A 1 403 ? 2.224 6.300 31.553 1.00 91.50 403 LEU A CA 1
ATOM 3176 C C . LEU A 1 403 ? 1.967 5.108 32.487 1.00 91.50 403 LEU A C 1
ATOM 3178 O O . LEU A 1 403 ? 0.830 4.633 32.599 1.00 91.50 403 LEU A O 1
ATOM 3182 N N . GLY A 1 404 ? 3.011 4.634 33.171 1.00 92.19 404 GLY A N 1
ATOM 3183 C CA . GLY A 1 404 ? 2.962 3.496 34.078 1.00 92.19 404 GLY A CA 1
ATOM 3184 C C . GLY A 1 404 ? 2.960 2.146 33.361 1.00 92.19 404 GLY A C 1
ATOM 3185 O O . GLY A 1 404 ? 2.666 1.132 34.000 1.00 92.19 404 GLY A O 1
ATOM 3186 N N . VAL A 1 405 ? 3.279 2.095 32.064 1.00 94.06 405 VAL A N 1
ATOM 3187 C CA . VAL A 1 405 ? 3.333 0.845 31.296 1.00 94.06 405 VAL A CA 1
ATOM 3188 C C . VAL A 1 405 ? 4.756 0.274 31.365 1.00 94.06 405 VAL A C 1
ATOM 3190 O O . VAL A 1 405 ? 5.707 1.016 31.114 1.00 94.06 405 VAL A O 1
ATOM 3193 N N . PRO A 1 406 ? 4.948 -1.022 31.680 1.00 96.06 406 PRO A N 1
ATOM 3194 C CA . PRO A 1 406 ? 6.271 -1.650 31.704 1.00 96.06 406 PRO A CA 1
ATOM 3195 C C . PRO A 1 406 ? 7.027 -1.426 30.397 1.00 96.06 406 PRO A C 1
ATOM 3197 O O . PRO A 1 406 ? 6.445 -1.595 29.323 1.00 96.06 406 PRO A O 1
ATOM 3200 N N . GLN A 1 407 ? 8.290 -1.019 30.474 1.00 95.62 407 GLN A N 1
ATOM 3201 C CA . GLN A 1 407 ? 9.166 -0.870 29.313 1.00 95.62 407 GLN A CA 1
ATOM 3202 C C . GLN A 1 407 ? 9.516 -2.248 28.734 1.00 95.62 407 GLN A C 1
ATOM 3204 O O . GLN A 1 407 ? 9.197 -3.281 29.321 1.00 95.62 407 GLN A O 1
ATOM 3209 N N . VAL A 1 408 ? 10.147 -2.284 27.563 1.00 95.88 408 VAL A N 1
ATOM 3210 C CA . VAL A 1 408 ? 10.472 -3.538 26.867 1.00 95.88 408 VAL A CA 1
ATOM 3211 C C . VAL A 1 408 ? 11.968 -3.815 26.893 1.00 95.88 408 VAL A C 1
ATOM 3213 O O . VAL A 1 408 ? 12.783 -2.909 26.726 1.00 95.88 408 VAL A O 1
ATOM 3216 N N . LYS A 1 409 ? 12.316 -5.088 27.050 1.00 97.00 409 LYS A N 1
ATOM 3217 C CA . LYS A 1 409 ? 13.657 -5.617 26.810 1.00 97.00 409 LYS A CA 1
ATOM 3218 C C . LYS A 1 409 ? 13.584 -6.600 25.646 1.00 97.00 409 LYS A C 1
ATOM 3220 O O . LYS A 1 409 ? 12.704 -7.460 25.631 1.00 97.00 409 LYS A O 1
ATOM 3225 N N . VAL A 1 410 ? 14.483 -6.469 24.676 1.00 97.56 410 VAL A N 1
ATOM 3226 C CA . VAL A 1 410 ? 14.557 -7.346 23.500 1.00 97.56 410 VAL A CA 1
ATOM 3227 C C . VAL A 1 410 ? 15.871 -8.114 23.509 1.00 97.56 410 VAL A C 1
ATOM 3229 O O . VAL A 1 410 ? 16.947 -7.538 23.427 1.00 97.56 410 VAL A O 1
ATOM 3232 N N . VAL A 1 411 ? 15.798 -9.432 23.594 1.00 97.31 411 VAL A N 1
ATOM 3233 C CA . VAL A 1 411 ? 16.954 -10.311 23.425 1.00 97.31 411 VAL A CA 1
ATOM 3234 C C . VAL A 1 411 ? 17.029 -10.699 21.951 1.00 97.31 411 VAL A C 1
ATOM 3236 O O . VAL A 1 411 ? 16.148 -11.417 21.466 1.00 97.31 411 VAL A O 1
ATOM 3239 N N . TRP A 1 412 ? 18.062 -10.237 21.242 1.00 95.44 412 TRP A N 1
ATOM 3240 C CA . TRP A 1 412 ? 18.303 -10.581 19.839 1.00 95.44 412 TRP A CA 1
ATOM 3241 C C . TRP A 1 412 ? 19.538 -11.471 19.697 1.00 95.44 412 TRP A C 1
ATOM 3243 O O . TRP A 1 412 ? 20.653 -11.077 20.045 1.00 95.44 412 TRP A O 1
ATOM 3253 N N . LYS A 1 413 ? 19.327 -12.703 19.222 1.00 93.19 413 LYS A N 1
ATOM 3254 C CA . LYS A 1 413 ? 20.371 -13.727 19.086 1.00 93.19 413 LYS A CA 1
ATOM 3255 C C . LYS A 1 413 ? 20.402 -14.276 17.670 1.00 93.19 413 LYS A C 1
ATOM 3257 O O . LYS A 1 413 ? 19.371 -14.699 17.166 1.00 93.19 413 LYS A O 1
ATOM 3262 N N . VAL A 1 414 ? 21.593 -14.335 17.093 1.00 90.94 414 VAL A N 1
ATOM 3263 C CA . VAL A 1 414 ? 21.886 -14.981 15.810 1.00 90.94 414 VAL A CA 1
ATOM 3264 C C . VAL A 1 414 ? 22.832 -16.146 16.090 1.00 90.94 414 VAL A C 1
ATOM 3266 O O . VAL A 1 414 ? 23.745 -16.001 16.906 1.00 90.94 414 VAL A O 1
ATOM 3269 N N . GLU A 1 415 ? 22.582 -17.305 15.485 1.00 86.94 415 GLU A N 1
ATOM 3270 C CA . GLU A 1 415 ? 23.385 -18.510 15.687 1.00 86.94 415 GLU A CA 1
ATOM 3271 C C . GLU A 1 415 ? 24.469 -18.654 14.614 1.00 86.94 415 GLU A C 1
ATOM 3273 O O . GLU A 1 415 ? 24.510 -17.950 13.606 1.00 86.94 415 GLU A O 1
ATOM 3278 N N . GLU A 1 416 ? 25.399 -19.583 14.839 1.00 83.56 416 GLU A N 1
ATOM 3279 C CA . GLU A 1 416 ? 26.451 -19.868 13.862 1.00 83.56 416 GLU A CA 1
ATOM 3280 C C . GLU A 1 416 ? 25.874 -20.464 12.573 1.00 83.56 416 GLU A C 1
ATOM 3282 O O . GLU A 1 416 ? 26.459 -20.298 11.512 1.00 83.56 416 GLU A O 1
ATOM 3287 N N . ALA A 1 417 ? 24.704 -21.109 12.617 1.00 83.69 417 ALA A N 1
ATOM 3288 C CA . ALA A 1 417 ? 24.081 -21.700 11.433 1.00 83.69 417 ALA A CA 1
ATOM 3289 C C . ALA A 1 417 ? 23.790 -20.666 10.324 1.00 83.69 417 ALA A C 1
ATOM 3291 O O . ALA A 1 417 ? 23.819 -21.003 9.136 1.00 83.69 417 ALA A O 1
ATOM 3292 N N . GLU A 1 418 ? 23.559 -19.401 10.682 1.00 90.50 418 GLU A N 1
ATOM 3293 C CA . GLU A 1 418 ? 23.371 -18.303 9.737 1.00 90.50 418 GLU A CA 1
ATOM 3294 C C . GLU A 1 418 ? 24.634 -18.017 8.902 1.00 90.50 418 GLU A C 1
ATOM 3296 O O . GLU A 1 418 ? 24.509 -17.642 7.730 1.00 90.50 418 GLU A O 1
ATOM 3301 N N . ILE A 1 419 ? 25.846 -18.279 9.427 1.00 94.62 419 ILE A N 1
ATOM 3302 C CA . ILE A 1 419 ? 27.090 -18.059 8.666 1.00 94.62 419 ILE A CA 1
ATOM 3303 C C . ILE A 1 419 ? 27.182 -18.975 7.449 1.00 94.62 419 ILE A C 1
ATOM 3305 O O . ILE A 1 419 ? 27.695 -18.568 6.406 1.00 94.62 419 ILE A O 1
ATOM 3309 N N . ALA A 1 420 ? 26.632 -20.190 7.542 1.00 93.44 420 ALA A N 1
ATOM 3310 C CA . ALA A 1 420 ? 26.631 -21.137 6.437 1.00 93.44 420 ALA A CA 1
ATOM 3311 C C . ALA A 1 420 ? 25.808 -20.603 5.257 1.00 93.44 420 ALA A C 1
ATOM 3313 O O . ALA A 1 420 ? 26.254 -20.686 4.113 1.00 93.44 420 ALA A O 1
ATOM 3314 N N . THR A 1 421 ? 24.648 -19.992 5.530 1.00 95.38 421 THR A N 1
ATOM 3315 C CA . THR A 1 421 ? 23.805 -19.372 4.494 1.00 95.38 421 THR A CA 1
ATOM 3316 C C . THR A 1 421 ? 24.502 -18.167 3.869 1.00 95.38 421 THR A C 1
ATOM 3318 O O . THR A 1 421 ? 24.618 -18.106 2.644 1.00 95.38 421 THR A O 1
ATOM 3321 N N . LEU A 1 422 ? 25.034 -17.256 4.692 1.00 97.38 422 LEU A N 1
ATOM 3322 C CA . LEU A 1 422 ? 25.760 -16.071 4.224 1.00 97.38 422 LEU A CA 1
ATOM 3323 C C . LEU A 1 422 ? 26.961 -16.453 3.341 1.00 97.38 422 LEU A C 1
ATOM 3325 O O . LEU A 1 422 ? 27.082 -15.974 2.214 1.00 97.38 422 LEU A O 1
ATOM 3329 N N . SER A 1 423 ? 27.823 -17.345 3.835 1.00 97.75 423 SER A N 1
ATOM 3330 C CA . SER A 1 423 ? 29.058 -17.763 3.164 1.00 97.75 423 SER A CA 1
ATOM 3331 C C . SER A 1 423 ? 28.780 -18.483 1.845 1.00 97.75 423 SER A C 1
ATOM 3333 O O . SER A 1 423 ? 29.305 -18.103 0.794 1.00 97.75 423 SER A O 1
ATOM 3335 N N . ARG A 1 424 ? 27.897 -19.493 1.864 1.00 97.31 424 ARG A N 1
ATOM 3336 C CA . ARG A 1 424 ? 27.563 -20.269 0.661 1.00 97.31 424 ARG A CA 1
ATOM 3337 C C . ARG A 1 424 ? 26.916 -19.401 -0.407 1.00 97.31 424 ARG A C 1
ATOM 3339 O O . ARG A 1 424 ? 27.298 -19.510 -1.571 1.00 97.31 424 ARG A O 1
ATOM 3346 N N . PHE A 1 425 ? 25.988 -18.525 -0.025 1.00 97.94 425 PHE A N 1
ATOM 3347 C CA . PHE A 1 425 ? 25.364 -17.609 -0.971 1.00 97.94 425 PHE A CA 1
ATOM 3348 C C . PHE A 1 425 ? 26.367 -16.614 -1.559 1.00 97.94 425 PHE A C 1
ATOM 3350 O O . PHE A 1 425 ? 26.366 -16.411 -2.770 1.00 97.94 425 PHE A O 1
ATOM 3357 N N . ALA A 1 426 ? 27.249 -16.031 -0.738 1.00 98.19 426 ALA A N 1
ATOM 3358 C CA . ALA A 1 426 ? 28.264 -15.088 -1.203 1.00 98.19 426 ALA A CA 1
ATOM 3359 C C . ALA A 1 426 ? 29.191 -15.713 -2.259 1.00 98.19 426 ALA A C 1
ATOM 3361 O O . ALA A 1 426 ? 29.450 -15.093 -3.290 1.00 98.19 426 ALA A O 1
ATOM 3362 N N . LEU A 1 427 ? 29.627 -16.959 -2.040 1.00 98.19 427 LEU A N 1
ATOM 3363 C CA . LEU A 1 427 ? 30.450 -17.710 -2.992 1.00 98.19 427 LEU A CA 1
ATOM 3364 C C . LEU A 1 427 ? 29.698 -18.010 -4.299 1.00 98.19 427 LEU A C 1
ATOM 3366 O O . LEU A 1 427 ? 30.232 -17.759 -5.376 1.00 98.19 427 LEU A O 1
ATOM 3370 N N . MET A 1 428 ? 28.446 -18.480 -4.218 1.00 97.75 428 MET A N 1
ATOM 3371 C CA . MET A 1 428 ? 27.614 -18.735 -5.407 1.00 97.75 428 MET A CA 1
ATOM 3372 C C . MET A 1 428 ? 27.324 -17.453 -6.197 1.00 97.75 428 MET A C 1
ATOM 3374 O O . MET A 1 428 ? 27.291 -17.469 -7.427 1.00 97.75 428 MET A O 1
ATOM 3378 N N . LEU A 1 429 ? 27.108 -16.334 -5.501 1.00 97.31 429 LEU A N 1
ATOM 3379 C CA . LEU A 1 429 ? 26.888 -15.032 -6.121 1.00 97.31 429 LEU A CA 1
ATOM 3380 C C . LEU A 1 429 ? 28.163 -14.537 -6.808 1.00 97.31 429 LEU A C 1
ATOM 3382 O O . LEU A 1 429 ? 28.079 -14.059 -7.938 1.00 97.31 429 LEU A O 1
ATOM 3386 N N . ALA A 1 430 ? 29.326 -14.666 -6.162 1.00 97.31 430 ALA A N 1
ATOM 3387 C CA . ALA A 1 430 ? 30.611 -14.313 -6.758 1.00 97.31 430 ALA A CA 1
ATOM 3388 C C . ALA A 1 430 ? 30.867 -15.122 -8.039 1.00 97.31 430 ALA A C 1
ATOM 3390 O O . ALA A 1 430 ? 31.098 -14.526 -9.089 1.00 97.31 430 ALA A O 1
ATOM 3391 N N . GLU A 1 431 ? 30.701 -16.448 -7.984 1.00 96.56 431 GLU A N 1
ATOM 3392 C CA . GLU A 1 431 ? 30.832 -17.337 -9.146 1.00 96.56 431 GLU A CA 1
ATOM 3393 C C . GLU A 1 431 ? 29.874 -16.942 -10.281 1.00 96.56 431 GLU A C 1
ATOM 3395 O O . GLU A 1 431 ? 30.275 -16.863 -11.442 1.00 96.56 431 GLU A O 1
ATOM 3400 N N . TYR A 1 432 ? 28.618 -16.629 -9.953 1.00 96.50 432 TYR A N 1
ATOM 3401 C CA . TYR A 1 432 ? 27.623 -16.195 -10.932 1.00 96.50 432 TYR A CA 1
ATOM 3402 C C . TYR A 1 432 ? 27.998 -14.868 -11.614 1.00 96.50 432 TYR A C 1
ATOM 3404 O O . TYR A 1 432 ? 27.901 -14.744 -12.837 1.00 96.50 432 TYR A O 1
ATOM 3412 N N . ILE A 1 433 ? 28.434 -13.872 -10.840 1.00 95.69 433 ILE A N 1
ATOM 3413 C CA . ILE A 1 433 ? 28.776 -12.537 -11.350 1.00 95.69 433 ILE A CA 1
ATOM 3414 C C . ILE A 1 433 ? 30.071 -12.565 -12.172 1.00 95.69 433 ILE A C 1
ATOM 3416 O O . ILE A 1 433 ? 30.133 -11.938 -13.236 1.00 95.69 433 ILE A O 1
ATOM 3420 N N . GLU A 1 434 ? 31.078 -13.307 -11.710 1.00 95.44 434 GLU A N 1
ATOM 3421 C CA . GLU A 1 434 ? 32.358 -13.474 -12.401 1.00 95.44 434 GLU A CA 1
ATOM 3422 C C . GLU A 1 434 ? 32.211 -14.327 -13.663 1.00 95.44 434 GLU A C 1
ATOM 3424 O O . GLU A 1 434 ? 32.701 -13.939 -14.724 1.00 95.44 434 GLU A O 1
ATOM 3429 N N . GLY A 1 435 ? 31.463 -15.433 -13.588 1.00 93.50 435 GLY A N 1
ATOM 3430 C CA . GLY A 1 435 ? 31.164 -16.295 -14.733 1.00 93.50 435 GLY A CA 1
ATOM 3431 C C . GLY A 1 435 ? 30.355 -15.589 -15.825 1.00 93.50 435 GLY A C 1
ATOM 3432 O O . GLY A 1 435 ? 30.533 -15.872 -17.009 1.00 93.50 435 GLY A O 1
ATOM 3433 N N . ALA A 1 436 ? 29.520 -14.613 -15.450 1.00 92.44 436 ALA A N 1
ATOM 3434 C CA . ALA A 1 436 ? 28.823 -13.735 -16.390 1.00 92.44 436 ALA A CA 1
ATOM 3435 C C . ALA A 1 436 ? 29.707 -12.601 -16.957 1.00 92.44 436 ALA A C 1
ATOM 3437 O O . ALA A 1 436 ? 29.239 -11.831 -17.797 1.00 92.44 436 ALA A O 1
ATOM 3438 N N . GLY A 1 437 ? 30.959 -12.467 -16.500 1.00 93.69 437 GLY A N 1
ATOM 3439 C CA . GLY A 1 437 ? 31.895 -11.428 -16.939 1.00 93.69 437 GLY A CA 1
ATOM 3440 C C . GLY A 1 437 ? 31.526 -10.011 -16.489 1.00 93.69 437 GLY A C 1
ATOM 3441 O O . GLY A 1 437 ? 31.968 -9.039 -17.100 1.00 93.69 437 GLY A O 1
ATOM 3442 N N . LEU A 1 438 ? 30.698 -9.866 -15.447 1.00 93.81 438 LEU A N 1
ATOM 3443 C CA . LEU A 1 438 ? 30.145 -8.570 -15.038 1.00 93.81 438 LEU A CA 1
ATOM 3444 C C . LEU A 1 438 ? 31.093 -7.800 -14.108 1.00 93.81 438 LEU A C 1
ATOM 3446 O O . LEU A 1 438 ? 31.345 -6.610 -14.311 1.00 93.81 438 LEU A O 1
ATOM 3450 N N . ALA A 1 439 ? 31.629 -8.466 -13.088 1.00 96.06 439 ALA A N 1
ATOM 3451 C CA . ALA A 1 439 ? 32.544 -7.882 -12.113 1.00 96.06 439 ALA A CA 1
ATOM 3452 C C . ALA A 1 439 ? 33.424 -8.962 -11.481 1.00 96.06 439 ALA A C 1
ATOM 3454 O O . ALA A 1 439 ? 32.997 -10.106 -11.388 1.00 96.06 439 ALA A O 1
ATOM 3455 N N . ARG A 1 440 ? 34.609 -8.575 -10.997 1.00 97.50 440 ARG A N 1
ATOM 3456 C CA . ARG A 1 440 ? 35.374 -9.354 -10.012 1.00 97.50 440 ARG A CA 1
ATOM 3457 C C . ARG A 1 440 ? 34.811 -9.067 -8.622 1.00 97.50 440 ARG A C 1
ATOM 3459 O O . ARG A 1 440 ? 34.647 -7.890 -8.285 1.00 97.50 440 ARG A O 1
ATOM 3466 N N . ILE A 1 441 ? 34.548 -10.097 -7.826 1.00 97.62 441 ILE A N 1
ATOM 3467 C CA . ILE A 1 441 ? 34.031 -9.957 -6.462 1.00 97.62 441 ILE A CA 1
ATOM 3468 C C . ILE A 1 441 ? 35.134 -10.309 -5.464 1.00 97.62 441 ILE A C 1
ATOM 3470 O O . ILE A 1 441 ? 35.734 -11.376 -5.515 1.00 97.62 441 ILE A O 1
ATOM 3474 N N . GLU A 1 442 ? 35.401 -9.399 -4.534 1.00 98.06 442 GLU A N 1
ATOM 3475 C CA . GLU A 1 442 ? 36.341 -9.609 -3.435 1.00 98.06 442 GLU A CA 1
ATOM 3476 C C . GLU A 1 442 ? 35.557 -9.687 -2.128 1.00 98.06 442 GLU A C 1
ATOM 3478 O O . GLU A 1 442 ? 35.099 -8.668 -1.613 1.00 98.06 442 GLU A O 1
ATOM 3483 N N . LEU A 1 443 ? 35.353 -10.908 -1.634 1.00 98.12 443 LEU A N 1
ATOM 3484 C CA . LEU A 1 443 ? 34.606 -11.170 -0.404 1.00 98.12 443 LEU A CA 1
ATOM 3485 C C . LEU A 1 443 ? 35.461 -10.914 0.844 1.00 98.12 443 LEU A C 1
ATOM 3487 O O . LEU A 1 443 ? 36.679 -11.096 0.810 1.00 98.12 443 LEU A O 1
ATOM 3491 N N . ASP A 1 444 ? 34.818 -10.571 1.967 1.00 97.56 444 ASP A N 1
ATOM 3492 C CA . ASP A 1 444 ? 35.480 -10.593 3.278 1.00 97.56 444 ASP A CA 1
ATOM 3493 C C . ASP A 1 444 ? 36.042 -12.011 3.532 1.00 97.56 444 ASP A C 1
ATOM 3495 O O . ASP A 1 444 ? 35.295 -12.994 3.432 1.00 97.56 444 ASP A O 1
ATOM 3499 N N . PRO A 1 445 ? 37.340 -12.157 3.864 1.00 97.31 445 PRO A N 1
ATOM 3500 C CA . PRO A 1 445 ? 37.958 -13.467 4.054 1.00 97.31 445 PRO A CA 1
ATOM 3501 C C . PRO A 1 445 ? 37.279 -14.333 5.122 1.00 97.31 445 PRO A C 1
ATOM 3503 O O . PRO A 1 445 ? 37.227 -15.552 4.970 1.00 97.31 445 PRO A O 1
ATOM 3506 N N . ARG A 1 446 ? 36.736 -13.720 6.183 1.00 97.12 446 ARG A N 1
ATOM 3507 C CA . ARG A 1 446 ? 36.023 -14.431 7.257 1.00 97.12 446 ARG A CA 1
ATOM 3508 C C . ARG A 1 446 ? 34.700 -14.982 6.743 1.00 97.12 446 ARG A C 1
ATOM 3510 O O . ARG A 1 446 ? 34.388 -16.145 6.983 1.00 97.12 446 ARG A O 1
ATOM 3517 N N . LEU A 1 447 ? 33.965 -14.187 5.962 1.00 97.12 447 LEU A N 1
ATOM 3518 C CA . LEU A 1 447 ? 32.732 -14.635 5.316 1.00 97.12 447 LEU A CA 1
ATOM 3519 C C . LEU A 1 447 ? 33.003 -15.781 4.335 1.00 97.12 447 LEU A C 1
ATOM 3521 O O . LEU A 1 447 ? 32.323 -16.806 4.377 1.00 97.12 447 LEU A O 1
ATOM 3525 N N . ALA A 1 448 ? 34.016 -15.642 3.477 1.00 97.31 448 ALA A N 1
ATOM 3526 C CA . ALA A 1 448 ? 34.384 -16.677 2.511 1.00 97.31 448 ALA A CA 1
ATOM 3527 C C . ALA A 1 448 ? 34.827 -17.989 3.190 1.00 97.31 448 ALA A C 1
ATOM 3529 O O . ALA A 1 448 ? 34.556 -19.069 2.670 1.00 97.31 448 ALA A O 1
ATOM 3530 N N . ALA A 1 449 ? 35.462 -17.900 4.364 1.00 96.75 449 ALA A N 1
ATOM 3531 C CA . ALA A 1 449 ? 35.852 -19.053 5.175 1.00 96.75 449 ALA A CA 1
ATOM 3532 C C . ALA A 1 449 ? 34.695 -19.669 5.987 1.00 96.75 449 ALA A C 1
ATOM 3534 O O . ALA A 1 449 ? 34.860 -20.759 6.532 1.00 96.75 449 ALA A O 1
ATOM 3535 N N . GLY A 1 450 ? 33.543 -18.993 6.079 1.00 95.75 450 GLY A N 1
ATOM 3536 C CA . GLY A 1 450 ? 32.441 -19.402 6.951 1.00 95.75 450 GLY A CA 1
ATOM 3537 C C . GLY A 1 450 ? 32.763 -19.237 8.440 1.00 95.75 450 GLY A C 1
ATOM 3538 O O . GLY A 1 450 ? 32.257 -19.998 9.258 1.00 95.75 450 GLY A O 1
ATOM 3539 N N . ASP A 1 451 ? 33.628 -18.281 8.785 1.00 95.81 451 ASP A N 1
ATOM 3540 C CA . ASP A 1 451 ? 34.057 -18.009 10.157 1.00 95.81 451 ASP A CA 1
ATOM 3541 C C . ASP A 1 451 ? 32.935 -17.306 10.951 1.00 95.81 451 ASP A C 1
ATOM 3543 O O . ASP A 1 451 ? 32.554 -16.182 10.596 1.00 95.81 451 ASP A O 1
ATOM 3547 N N . PRO A 1 452 ? 32.422 -17.907 12.046 1.00 93.50 452 PRO A N 1
ATOM 3548 C CA . PRO A 1 452 ? 31.394 -17.297 12.890 1.00 93.50 452 PRO A CA 1
ATOM 3549 C C . PRO A 1 452 ? 31.765 -15.918 13.446 1.00 93.50 452 PRO A C 1
ATOM 3551 O O . PRO A 1 452 ? 30.875 -15.114 13.727 1.00 93.50 452 PRO A O 1
ATOM 3554 N N . ALA A 1 453 ? 33.059 -15.590 13.562 1.00 92.62 453 ALA A N 1
ATOM 3555 C CA . ALA A 1 453 ? 33.501 -14.264 13.991 1.00 92.62 453 ALA A CA 1
ATOM 3556 C C . ALA A 1 453 ? 33.024 -13.139 13.052 1.00 92.62 453 ALA A C 1
ATOM 3558 O O . ALA A 1 453 ? 32.923 -11.988 13.481 1.00 92.62 453 ALA A O 1
ATOM 3559 N N . PHE A 1 454 ? 32.683 -13.454 11.795 1.00 94.25 454 PHE A N 1
ATOM 3560 C CA . PHE A 1 454 ? 32.078 -12.501 10.863 1.00 94.25 454 PHE A CA 1
ATOM 3561 C C . PHE A 1 454 ? 30.743 -11.941 11.379 1.00 94.25 454 PHE A C 1
ATOM 3563 O O . PHE A 1 454 ? 30.449 -10.766 11.158 1.00 94.25 454 PHE A O 1
ATOM 3570 N N . LEU A 1 455 ? 29.970 -12.733 12.134 1.00 91.31 455 LEU A N 1
ATOM 3571 C CA . LEU A 1 455 ? 28.670 -12.306 12.658 1.00 91.31 455 LEU A CA 1
ATOM 3572 C C . LEU A 1 455 ? 28.781 -11.104 13.607 1.00 91.31 455 LEU A C 1
ATOM 3574 O O . LEU A 1 455 ? 27.827 -10.354 13.746 1.00 91.31 455 LEU A O 1
ATOM 3578 N N . GLN A 1 456 ? 29.943 -10.849 14.218 1.00 87.62 456 GLN A N 1
ATOM 3579 C CA . GLN A 1 456 ? 30.136 -9.685 15.096 1.00 87.62 456 GLN A CA 1
ATOM 3580 C C . GLN A 1 456 ? 30.004 -8.334 14.368 1.00 87.62 456 GLN A C 1
ATOM 3582 O O . GLN A 1 456 ? 29.856 -7.308 15.027 1.00 87.62 456 GLN A O 1
ATOM 3587 N N . GLY A 1 457 ? 30.083 -8.326 13.032 1.00 84.75 457 GLY A N 1
ATOM 3588 C CA . GLY A 1 457 ? 29.958 -7.130 12.194 1.00 84.75 457 GLY A CA 1
ATOM 3589 C C . GLY A 1 457 ? 28.602 -6.965 11.504 1.00 84.75 457 GLY A C 1
ATOM 3590 O O . GLY A 1 457 ? 28.527 -6.186 10.557 1.00 84.75 457 GLY A O 1
ATOM 3591 N N . ILE A 1 458 ? 27.573 -7.720 11.903 1.00 89.69 458 ILE A N 1
ATOM 3592 C CA . ILE A 1 458 ? 26.235 -7.615 11.302 1.00 89.69 458 ILE A CA 1
ATOM 3593 C C . ILE A 1 458 ? 25.471 -6.407 11.848 1.00 89.69 458 ILE A C 1
ATOM 3595 O O . ILE A 1 458 ? 25.611 -6.036 13.015 1.00 89.69 458 ILE A O 1
ATOM 3599 N N . ASP A 1 459 ? 24.631 -5.840 10.993 1.00 84.69 459 ASP A N 1
ATOM 3600 C CA . ASP A 1 459 ? 23.707 -4.756 11.297 1.00 84.69 459 ASP A CA 1
ATOM 3601 C C . ASP A 1 459 ? 22.280 -5.309 11.452 1.00 84.69 459 ASP A C 1
ATOM 3603 O O . ASP A 1 459 ? 21.913 -6.309 10.825 1.00 84.69 459 ASP A O 1
ATOM 3607 N N . ASP A 1 460 ? 21.445 -4.623 12.235 1.00 84.81 460 ASP A N 1
ATOM 3608 C CA . ASP A 1 460 ? 20.000 -4.834 12.201 1.00 84.81 460 ASP A CA 1
ATOM 3609 C C . ASP A 1 460 ? 19.354 -4.084 11.026 1.00 84.81 460 ASP A C 1
ATOM 3611 O O . ASP A 1 460 ? 19.778 -2.992 10.636 1.00 84.81 460 ASP A O 1
ATOM 3615 N N . ALA A 1 461 ? 18.292 -4.654 10.454 1.00 85.06 461 ALA A N 1
ATOM 3616 C CA . ALA A 1 461 ? 17.653 -4.101 9.262 1.00 85.06 461 ALA A CA 1
ATOM 3617 C C . ALA A 1 461 ? 16.430 -3.221 9.572 1.00 85.06 461 ALA A C 1
ATOM 3619 O O . ALA A 1 461 ? 15.779 -2.722 8.650 1.00 85.06 461 ALA A O 1
ATOM 3620 N N . ASN A 1 462 ? 16.114 -2.994 10.853 1.00 85.94 462 ASN A N 1
ATOM 3621 C CA . ASN A 1 462 ? 14.869 -2.365 11.309 1.00 85.94 462 ASN A CA 1
ATOM 3622 C C . ASN A 1 462 ? 13.609 -3.140 10.865 1.00 85.94 462 ASN A C 1
ATOM 3624 O O . ASN A 1 462 ? 12.530 -2.557 10.699 1.00 85.94 462 ASN A O 1
ATOM 3628 N N . HIS A 1 463 ? 13.725 -4.453 10.656 1.00 92.62 463 HIS A N 1
ATOM 3629 C CA . HIS A 1 463 ? 12.658 -5.321 10.166 1.00 92.62 463 HIS A CA 1
ATOM 3630 C C . HIS A 1 463 ? 12.162 -6.255 11.265 1.00 92.62 463 HIS A C 1
ATOM 3632 O O . HIS A 1 463 ? 12.058 -7.460 11.101 1.00 92.62 463 HIS A O 1
ATOM 3638 N N . GLN A 1 464 ? 11.788 -5.677 12.396 1.00 95.50 464 GLN A N 1
ATOM 3639 C CA . GLN A 1 464 ? 11.333 -6.429 13.560 1.00 95.50 464 GLN A CA 1
ATOM 3640 C C . GLN A 1 464 ? 10.105 -7.292 13.223 1.00 95.50 464 GLN A C 1
ATOM 3642 O O . GLN A 1 464 ? 9.062 -6.780 12.800 1.00 95.50 464 GLN A O 1
ATOM 3647 N N . MET A 1 465 ? 10.208 -8.593 13.464 1.00 97.38 465 MET A N 1
ATOM 3648 C CA . MET A 1 465 ? 9.221 -9.633 13.162 1.00 97.38 465 MET A CA 1
ATOM 3649 C C . MET A 1 465 ? 9.070 -10.597 14.355 1.00 97.38 465 MET A C 1
ATOM 3651 O O . MET A 1 465 ? 9.869 -10.578 15.294 1.00 97.38 465 MET A O 1
ATOM 3655 N N . GLY A 1 466 ? 8.038 -11.443 14.323 1.00 96.31 466 GLY A N 1
ATOM 3656 C CA . GLY A 1 466 ? 7.819 -12.483 15.336 1.00 96.31 466 GLY A CA 1
ATOM 3657 C C . GLY A 1 466 ? 7.290 -11.972 16.686 1.00 96.31 466 GLY A C 1
ATOM 3658 O O . GLY A 1 466 ? 6.796 -10.854 16.813 1.00 96.31 466 GLY A O 1
ATOM 3659 N N . GLY A 1 467 ? 7.321 -12.808 17.724 1.00 95.81 467 GLY A N 1
ATOM 3660 C CA . GLY A 1 467 ? 6.772 -12.470 19.047 1.00 95.81 467 GLY A CA 1
ATOM 3661 C C . GLY A 1 467 ? 5.249 -12.612 19.191 1.00 95.81 467 GLY A C 1
ATOM 3662 O O . GLY A 1 467 ? 4.749 -12.614 20.314 1.00 95.81 467 GLY A O 1
ATOM 3663 N N . ALA A 1 468 ? 4.500 -12.773 18.097 1.00 97.62 468 ALA A N 1
ATOM 3664 C CA . ALA A 1 468 ? 3.091 -13.173 18.125 1.00 97.62 468 ALA A CA 1
ATOM 3665 C C . ALA A 1 468 ? 2.744 -14.092 16.942 1.00 97.62 468 ALA A C 1
ATOM 3667 O O . ALA A 1 468 ? 1.711 -13.914 16.293 1.00 97.62 468 ALA A O 1
ATOM 3668 N N . ARG A 1 469 ? 3.640 -15.041 16.634 1.00 96.56 469 ARG A N 1
ATOM 3669 C CA . ARG A 1 469 ? 3.590 -15.842 15.404 1.00 96.56 469 ARG A CA 1
ATOM 3670 C C . ARG A 1 469 ? 2.262 -16.580 15.223 1.00 96.56 469 ARG A C 1
ATOM 3672 O O . ARG A 1 469 ? 1.659 -17.028 16.202 1.00 96.56 469 ARG A O 1
ATOM 3679 N N . MET A 1 470 ? 1.842 -16.736 13.972 1.00 97.56 470 MET A N 1
ATOM 3680 C CA . MET A 1 470 ? 0.692 -17.565 13.623 1.00 97.56 470 MET A CA 1
ATOM 3681 C C . MET A 1 470 ? 1.032 -19.056 13.653 1.00 97.56 470 MET A C 1
ATOM 3683 O O . MET A 1 470 ? 2.169 -19.439 13.381 1.00 97.56 470 MET A O 1
ATOM 3687 N N . ALA A 1 471 ? 0.044 -19.893 13.956 1.00 96.06 471 ALA A N 1
ATOM 3688 C CA . ALA A 1 471 ? 0.171 -21.347 13.930 1.00 96.06 471 ALA A CA 1
ATOM 3689 C C . ALA A 1 471 ? -1.188 -22.036 13.728 1.00 96.06 471 ALA A C 1
ATOM 3691 O O . ALA A 1 471 ? -2.238 -21.391 13.731 1.00 96.06 471 ALA A O 1
ATOM 3692 N N . GLY A 1 472 ? -1.161 -23.363 13.563 1.00 92.62 472 GLY A N 1
ATOM 3693 C CA . GLY A 1 472 ? -2.372 -24.189 13.503 1.00 92.62 472 GLY A CA 1
ATOM 3694 C C . GLY A 1 472 ? -3.099 -24.324 14.848 1.00 92.62 472 GLY A C 1
ATOM 3695 O O . GLY A 1 472 ? -4.306 -24.548 14.864 1.00 92.62 472 GLY A O 1
ATOM 3696 N N . ASP A 1 473 ? -2.393 -24.146 15.969 1.00 94.31 473 ASP A N 1
ATOM 3697 C CA . ASP A 1 473 ? -2.944 -24.226 17.322 1.00 94.31 473 ASP A CA 1
ATOM 3698 C C . ASP A 1 473 ? -2.221 -23.293 18.315 1.00 94.31 473 ASP A C 1
ATOM 3700 O O . ASP A 1 473 ? -1.190 -22.685 18.011 1.00 94.31 473 ASP A O 1
ATOM 3704 N N . ALA A 1 474 ? -2.776 -23.189 19.526 1.00 94.81 474 ALA A N 1
ATOM 3705 C CA . ALA A 1 474 ? -2.281 -22.302 20.579 1.00 94.81 474 ALA A CA 1
ATOM 3706 C C . ALA A 1 474 ? -0.946 -22.742 21.207 1.00 94.81 474 ALA A C 1
ATOM 3708 O O . ALA A 1 474 ? -0.289 -21.931 21.858 1.00 94.81 474 ALA A O 1
ATOM 3709 N N . ALA A 1 475 ? -0.538 -24.005 21.046 1.00 93.69 475 ALA A N 1
ATOM 3710 C CA . ALA A 1 475 ? 0.768 -24.474 21.512 1.00 93.69 475 ALA A CA 1
ATOM 3711 C C . ALA A 1 475 ? 1.875 -24.088 20.518 1.00 93.69 475 ALA A C 1
ATOM 3713 O O . ALA A 1 475 ? 3.015 -23.843 20.916 1.00 93.69 475 ALA A O 1
ATOM 3714 N N . GLY A 1 476 ? 1.526 -24.001 19.233 1.00 92.88 476 GLY A N 1
ATOM 3715 C CA . GLY A 1 476 ? 2.413 -23.607 18.151 1.00 92.88 476 GLY A CA 1
ATOM 3716 C C . GLY A 1 476 ? 2.538 -22.098 17.941 1.00 92.88 476 GLY A C 1
ATOM 3717 O O . GLY A 1 476 ? 3.509 -21.680 17.318 1.00 92.88 476 GLY A O 1
ATOM 3718 N N . GLY A 1 477 ? 1.619 -21.258 18.422 1.00 95.94 477 GLY A N 1
ATOM 3719 C CA . GLY A 1 477 ? 1.660 -19.815 18.156 1.00 95.94 477 GLY A CA 1
ATOM 3720 C C . GLY A 1 477 ? 0.640 -19.007 18.952 1.00 95.94 477 GLY A C 1
ATOM 3721 O O . GLY A 1 477 ? -0.148 -19.558 19.716 1.00 95.94 477 GLY A O 1
ATOM 3722 N N . VAL A 1 478 ? 0.666 -17.684 18.781 1.00 98.31 478 VAL A N 1
ATOM 3723 C CA . VAL A 1 478 ? -0.188 -16.728 19.515 1.00 98.31 478 VAL A CA 1
ATOM 3724 C C . VAL A 1 478 ? -1.491 -16.442 18.774 1.00 98.31 478 VAL A C 1
ATOM 3726 O O . VAL A 1 478 ? -2.519 -16.182 19.404 1.00 98.31 478 VAL A O 1
ATOM 3729 N N . VAL A 1 479 ? -1.462 -16.515 17.442 1.00 98.62 479 VAL A N 1
ATOM 3730 C CA . VAL A 1 479 ? -2.634 -16.300 16.591 1.00 98.62 479 VAL A CA 1
ATOM 3731 C C . VAL A 1 479 ? -2.889 -17.490 15.670 1.00 98.62 479 VAL A C 1
ATOM 3733 O O . VAL A 1 479 ? -1.964 -18.223 15.320 1.00 98.62 479 VAL A O 1
ATOM 3736 N N . ASP A 1 480 ? -4.140 -17.682 15.267 1.00 97.81 480 ASP A N 1
ATOM 3737 C CA . ASP A 1 480 ? -4.508 -18.703 14.288 1.00 97.81 480 ASP A CA 1
ATOM 3738 C C . ASP A 1 480 ? -4.140 -18.285 12.850 1.00 97.81 480 ASP A C 1
ATOM 3740 O O . ASP A 1 480 ? -3.647 -17.182 12.588 1.00 97.81 480 ASP A O 1
ATOM 3744 N N . ALA A 1 481 ? -4.413 -19.165 11.883 1.00 95.94 481 ALA A N 1
ATOM 3745 C CA . ALA A 1 481 ? -4.209 -18.892 10.462 1.00 95.94 481 ALA A CA 1
ATOM 3746 C C . ALA A 1 481 ? -5.013 -17.688 9.938 1.00 95.94 481 ALA A C 1
ATOM 3748 O O . ALA A 1 481 ? -4.693 -17.182 8.871 1.00 95.94 481 ALA A O 1
ATOM 3749 N N . ASN A 1 482 ? -6.024 -17.184 10.655 1.00 96.06 482 ASN A N 1
ATOM 3750 C CA . ASN A 1 482 ? -6.776 -15.961 10.335 1.00 96.06 482 ASN A CA 1
ATOM 3751 C C . ASN A 1 482 ? -6.286 -14.736 11.124 1.00 96.06 482 ASN A C 1
ATOM 3753 O O . ASN A 1 482 ? -6.913 -13.677 11.084 1.00 96.06 482 ASN A O 1
ATOM 3757 N N . LEU A 1 483 ? -5.143 -14.873 11.801 1.00 98.31 483 LEU A N 1
ATOM 3758 C CA . LEU A 1 483 ? -4.499 -13.870 12.644 1.00 98.31 483 LEU A CA 1
ATOM 3759 C C . LEU A 1 483 ? -5.329 -13.445 13.859 1.00 98.31 483 LEU A C 1
ATOM 3761 O O . LEU A 1 483 ? -5.118 -12.364 14.417 1.00 98.31 483 LEU A O 1
ATOM 3765 N N . ARG A 1 484 ? -6.274 -14.286 14.280 1.00 98.50 484 ARG A N 1
ATOM 3766 C CA . ARG A 1 484 ? -7.048 -14.080 15.502 1.00 98.50 484 ARG A CA 1
ATOM 3767 C C . ARG A 1 484 ? -6.281 -14.649 16.692 1.00 98.50 484 ARG A C 1
ATOM 3769 O O . ARG A 1 484 ? -5.764 -15.759 16.617 1.00 98.50 484 ARG A O 1
ATOM 3776 N N . VAL A 1 485 ? -6.222 -13.901 17.790 1.00 98.56 485 VAL A N 1
ATOM 3777 C CA . VAL A 1 485 ? -5.528 -14.316 19.018 1.00 98.56 485 VAL A CA 1
ATOM 3778 C C . VAL A 1 485 ? -6.218 -15.532 19.631 1.00 98.56 485 VAL A C 1
ATOM 3780 O O . VAL A 1 485 ? -7.426 -15.511 19.879 1.00 98.56 485 VAL A O 1
ATOM 3783 N N . PHE A 1 486 ? -5.459 -16.592 19.918 1.00 97.81 486 PHE A N 1
ATOM 3784 C CA . PHE A 1 486 ? -6.001 -17.743 20.637 1.00 97.81 486 PHE A CA 1
ATOM 3785 C C . PHE A 1 486 ? -6.488 -17.315 22.028 1.00 97.81 486 PHE A C 1
ATOM 3787 O O . PHE A 1 486 ? -5.759 -16.681 22.785 1.00 97.81 486 PHE A O 1
ATOM 3794 N N . GLY A 1 487 ? -7.734 -17.654 22.366 1.00 95.31 487 GLY A N 1
ATOM 3795 C CA . GLY A 1 487 ? -8.379 -17.207 23.606 1.00 95.31 487 GLY A CA 1
ATOM 3796 C C . GLY A 1 487 ? -9.167 -15.895 23.488 1.00 95.31 487 GLY A C 1
ATOM 3797 O O . GLY A 1 487 ? -9.685 -15.426 24.499 1.00 95.31 487 GLY A O 1
ATOM 3798 N N . ALA A 1 488 ? -9.294 -15.318 22.284 1.00 96.69 488 ALA A N 1
ATOM 3799 C CA . ALA A 1 488 ? -10.166 -14.175 22.017 1.00 96.69 488 ALA A CA 1
ATOM 3800 C C . ALA A 1 488 ? -10.930 -14.326 20.691 1.00 96.69 488 ALA A C 1
ATOM 3802 O O . ALA A 1 488 ? -10.334 -14.525 19.635 1.00 96.69 488 ALA A O 1
ATOM 3803 N N . GLN A 1 489 ? -12.255 -14.164 20.697 1.00 94.88 489 GLN A N 1
ATOM 3804 C CA . GLN A 1 489 ? -13.057 -14.313 19.473 1.00 94.88 489 GLN A CA 1
ATOM 3805 C C . GLN A 1 489 ? -12.917 -13.141 18.493 1.00 94.88 489 GLN A C 1
ATOM 3807 O O . GLN A 1 489 ? -13.155 -13.314 17.298 1.00 94.88 489 GLN A O 1
ATOM 3812 N N . ASN A 1 490 ? -12.589 -11.948 18.993 1.00 97.25 490 ASN A N 1
ATOM 3813 C CA . ASN A 1 490 ? -12.703 -10.691 18.252 1.00 97.25 490 ASN A CA 1
ATOM 3814 C C . ASN A 1 490 ? -11.443 -9.807 18.290 1.00 97.25 490 ASN A C 1
ATOM 3816 O O . ASN A 1 490 ? -11.515 -8.633 17.916 1.00 97.25 490 ASN A O 1
ATOM 3820 N N . LEU A 1 491 ? -10.312 -10.362 18.735 1.00 98.56 491 LEU A N 1
ATOM 3821 C CA . LEU A 1 491 ? -9.015 -9.691 18.763 1.00 98.56 491 LEU A CA 1
ATOM 3822 C C . LEU A 1 491 ? -8.099 -10.274 17.683 1.00 98.56 491 LEU A C 1
ATOM 3824 O O . LEU A 1 491 ? -7.821 -11.472 17.679 1.00 98.56 491 LEU A O 1
ATOM 3828 N N . PHE A 1 492 ? -7.609 -9.415 16.795 1.00 98.75 492 PHE A N 1
ATOM 3829 C CA . PHE A 1 492 ? -6.734 -9.782 15.683 1.00 98.75 492 PHE A CA 1
ATOM 3830 C C . PHE A 1 492 ? -5.380 -9.085 15.788 1.00 98.75 492 PHE A C 1
ATOM 3832 O O . PHE A 1 492 ? -5.287 -7.970 16.303 1.00 98.75 492 PHE A O 1
ATOM 3839 N N . VAL A 1 493 ? -4.340 -9.705 15.236 1.00 98.69 493 VAL A N 1
ATOM 3840 C CA . VAL A 1 493 ? -3.003 -9.113 15.111 1.00 98.69 493 VAL A CA 1
ATOM 3841 C C . VAL A 1 493 ? -2.661 -8.965 13.633 1.00 98.69 493 VAL A C 1
ATOM 3843 O O . VAL A 1 493 ? -2.523 -9.945 12.914 1.00 98.69 493 VAL A O 1
ATOM 3846 N N . ALA A 1 494 ? -2.492 -7.732 13.169 1.00 97.44 494 ALA A N 1
ATOM 3847 C CA . ALA A 1 494 ? -2.114 -7.422 11.799 1.00 97.44 494 ALA A CA 1
ATOM 3848 C C . ALA A 1 494 ? -0.753 -6.715 11.787 1.00 97.44 494 ALA A C 1
ATOM 3850 O O . ALA A 1 494 ? -0.633 -5.522 12.063 1.00 97.44 494 ALA A O 1
ATOM 3851 N N . GLY A 1 495 ? 0.302 -7.457 11.462 1.00 96.56 495 GLY A N 1
ATOM 3852 C CA . GLY A 1 495 ? 1.660 -6.928 11.455 1.00 96.56 495 GLY A CA 1
ATOM 3853 C C . GLY A 1 495 ? 2.707 -8.015 11.270 1.00 96.56 495 GLY A C 1
ATOM 3854 O O . GLY A 1 495 ? 2.393 -9.198 11.259 1.00 96.56 495 GLY A O 1
ATOM 3855 N N . ALA A 1 496 ? 3.967 -7.604 11.188 1.00 97.56 496 ALA A N 1
ATOM 3856 C CA . ALA A 1 496 ? 5.118 -8.499 11.079 1.00 97.56 496 ALA A CA 1
ATOM 3857 C C . ALA A 1 496 ? 5.313 -9.417 12.310 1.00 97.56 496 ALA A C 1
ATOM 3859 O O . ALA A 1 496 ? 6.017 -10.422 12.233 1.00 97.56 496 ALA A O 1
ATOM 3860 N N . ALA A 1 497 ? 4.648 -9.116 13.433 1.00 98.25 497 ALA A N 1
ATOM 3861 C CA . ALA A 1 497 ? 4.673 -9.948 14.634 1.00 98.25 497 ALA A CA 1
ATOM 3862 C C . ALA A 1 497 ? 4.137 -11.366 14.424 1.00 98.25 497 ALA A C 1
ATOM 3864 O O . ALA A 1 497 ? 4.508 -12.280 15.158 1.00 98.25 497 ALA A O 1
ATOM 3865 N N . VAL A 1 498 ? 3.262 -11.553 13.432 1.00 98.12 498 VAL A N 1
ATOM 3866 C CA . VAL A 1 498 ? 2.624 -12.848 13.183 1.00 98.12 498 VAL A CA 1
ATOM 3867 C C . VAL A 1 498 ? 3.494 -13.801 12.375 1.00 98.12 498 VAL A C 1
ATOM 3869 O O . VAL A 1 498 ? 3.066 -14.920 12.128 1.00 98.12 498 VAL A O 1
ATOM 3872 N N . TYR A 1 499 ? 4.695 -13.397 11.957 1.00 97.38 499 TYR A N 1
ATOM 3873 C CA . TYR A 1 499 ? 5.521 -14.204 11.061 1.00 97.38 499 TYR A CA 1
ATOM 3874 C C . TYR A 1 499 ? 6.184 -15.351 11.828 1.00 97.38 499 TYR A C 1
ATOM 3876 O O . TYR A 1 499 ? 6.908 -15.085 12.788 1.00 97.38 499 TYR A O 1
ATOM 3884 N N . PRO A 1 500 ? 5.980 -16.614 11.410 1.00 95.56 500 PRO A N 1
ATOM 3885 C CA . PRO A 1 500 ? 6.754 -17.744 11.918 1.00 95.56 500 PRO A CA 1
ATOM 3886 C C . PRO A 1 500 ? 8.227 -17.679 11.511 1.00 95.56 500 PRO A C 1
ATOM 3888 O O . PRO A 1 500 ? 9.083 -18.135 12.257 1.00 95.56 500 PRO A O 1
ATOM 3891 N N . SER A 1 501 ? 8.513 -17.100 10.343 1.00 94.69 501 SER A N 1
ATOM 3892 C CA . SER A 1 501 ? 9.853 -16.969 9.768 1.00 94.69 501 SER A CA 1
ATOM 3893 C C . SER A 1 501 ? 9.959 -15.682 8.946 1.00 94.69 501 SER A C 1
ATOM 3895 O O . SER A 1 501 ? 8.948 -15.207 8.424 1.00 94.69 501 SER A O 1
ATOM 3897 N N . SER A 1 502 ? 11.158 -15.108 8.822 1.00 93.06 502 SER A N 1
ATOM 3898 C CA . SER A 1 502 ? 11.330 -13.776 8.227 1.00 93.06 502 SER A CA 1
ATOM 3899 C C . SER A 1 502 ? 11.406 -13.752 6.700 1.00 93.06 502 SER A C 1
ATOM 3901 O O . SER A 1 502 ? 10.917 -12.805 6.086 1.00 93.06 502 SER A O 1
ATOM 3903 N N . GLY A 1 503 ? 12.003 -14.773 6.079 1.00 94.31 503 GLY A N 1
ATOM 3904 C CA . GLY A 1 503 ? 12.540 -14.625 4.723 1.00 94.31 503 GLY A CA 1
ATOM 3905 C C . GLY A 1 503 ? 13.618 -13.525 4.639 1.00 94.31 503 GLY A C 1
ATOM 3906 O O . GLY A 1 503 ? 14.107 -13.041 5.652 1.00 94.31 503 GLY A O 1
ATOM 3907 N N . PHE A 1 504 ? 14.012 -13.149 3.420 1.00 94.88 504 PHE A N 1
ATOM 3908 C CA . PHE A 1 504 ? 14.829 -11.961 3.117 1.00 94.88 504 PHE A CA 1
ATOM 3909 C C . PHE A 1 504 ? 14.006 -10.689 2.792 1.00 94.88 504 PHE A C 1
ATOM 3911 O O . PHE A 1 504 ? 14.546 -9.581 2.917 1.00 94.88 504 PHE A O 1
ATOM 3918 N N . PRO A 1 505 ? 12.756 -10.774 2.272 1.00 95.94 505 PRO A N 1
ATOM 3919 C CA . PRO A 1 505 ? 11.980 -9.589 1.912 1.00 95.94 505 PRO A CA 1
ATOM 3920 C C . PRO A 1 505 ? 11.644 -8.710 3.114 1.00 95.94 505 PRO A C 1
ATOM 3922 O O . PRO A 1 505 ? 11.253 -9.197 4.168 1.00 95.94 505 PRO A O 1
ATOM 3925 N N . ASN A 1 506 ? 11.700 -7.388 2.940 1.00 94.00 506 ASN A N 1
ATOM 3926 C CA . ASN A 1 506 ? 11.241 -6.443 3.959 1.00 94.00 506 ASN A CA 1
ATOM 3927 C C . ASN A 1 506 ? 9.774 -6.753 4.351 1.00 94.00 506 ASN A C 1
ATOM 3929 O O . ASN A 1 506 ? 8.922 -6.929 3.471 1.00 94.00 506 ASN A O 1
ATOM 3933 N N . PRO A 1 507 ? 9.418 -6.752 5.647 1.00 95.88 507 PRO A N 1
ATOM 3934 C CA . PRO A 1 507 ? 8.185 -7.383 6.109 1.00 95.88 507 PRO A CA 1
ATOM 3935 C C . PRO A 1 507 ? 6.919 -6.578 5.808 1.00 95.88 507 PRO A C 1
ATOM 3937 O O . PRO A 1 507 ? 5.828 -7.143 5.755 1.00 95.88 507 PRO A O 1
ATOM 3940 N N . THR A 1 508 ? 7.024 -5.260 5.621 1.00 95.56 508 THR A N 1
ATOM 3941 C CA . THR A 1 508 ? 5.871 -4.347 5.600 1.00 95.56 508 THR A CA 1
ATOM 3942 C C . THR A 1 508 ? 4.848 -4.682 4.518 1.00 95.56 508 THR A C 1
ATOM 3944 O O . THR A 1 508 ? 3.649 -4.603 4.775 1.00 95.56 508 THR A O 1
ATOM 3947 N N . PHE A 1 509 ? 5.291 -5.069 3.319 1.00 96.81 509 PHE A N 1
ATOM 3948 C CA . PHE A 1 509 ? 4.374 -5.329 2.208 1.00 96.81 509 PHE A CA 1
ATOM 3949 C C . PHE A 1 509 ? 3.492 -6.558 2.470 1.00 96.81 509 PHE A C 1
ATOM 3951 O O . PHE A 1 509 ? 2.273 -6.501 2.314 1.00 96.81 509 PHE A O 1
ATOM 3958 N N . THR A 1 510 ? 4.099 -7.632 2.971 1.00 97.75 510 THR A N 1
ATOM 3959 C CA . THR A 1 510 ? 3.404 -8.847 3.415 1.00 97.75 510 THR A CA 1
ATOM 3960 C C . THR A 1 510 ? 2.482 -8.571 4.601 1.00 97.75 510 THR A C 1
ATOM 3962 O O . THR A 1 510 ? 1.364 -9.078 4.640 1.00 97.75 510 THR A O 1
ATOM 3965 N N . ALA A 1 511 ? 2.879 -7.688 5.520 1.00 98.25 511 ALA A N 1
ATOM 3966 C CA . ALA A 1 511 ? 2.076 -7.362 6.694 1.00 98.25 511 ALA A CA 1
ATOM 3967 C C . ALA A 1 511 ? 0.804 -6.599 6.298 1.00 98.25 511 ALA A C 1
ATOM 3969 O O . ALA A 1 511 ? -0.264 -6.836 6.858 1.00 98.25 511 ALA A O 1
ATOM 3970 N N . ILE A 1 512 ? 0.906 -5.721 5.294 1.00 98.38 512 I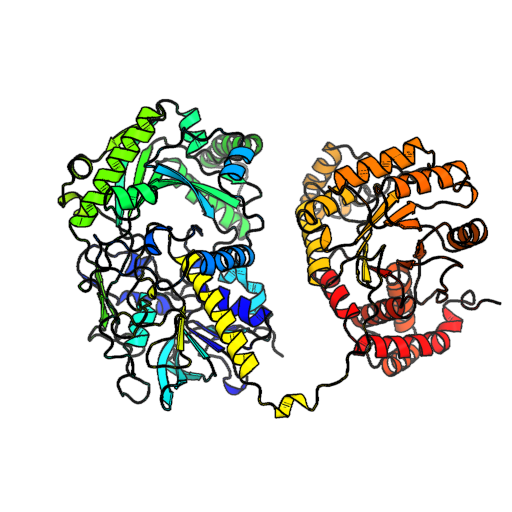LE A N 1
ATOM 3971 C CA . ILE A 1 512 ? -0.249 -5.045 4.695 1.00 98.38 512 ILE A CA 1
ATOM 3972 C C . ILE A 1 512 ? -1.169 -6.065 4.017 1.00 98.38 512 ILE A C 1
ATOM 3974 O O . ILE A 1 512 ? -2.374 -6.025 4.247 1.00 98.38 512 ILE A O 1
ATOM 3978 N N . ALA A 1 513 ? -0.622 -6.990 3.221 1.00 98.12 513 ALA A N 1
ATOM 3979 C CA . ALA A 1 513 ? -1.412 -8.024 2.550 1.00 98.12 513 ALA A CA 1
ATOM 3980 C C . ALA A 1 513 ? -2.197 -8.890 3.557 1.00 98.12 513 ALA A C 1
ATOM 3982 O O . ALA A 1 513 ? -3.405 -9.078 3.411 1.00 98.12 513 ALA A O 1
ATOM 3983 N N . LEU A 1 514 ? -1.544 -9.332 4.635 1.00 98.31 514 LEU A N 1
ATOM 3984 C CA . LEU A 1 514 ? -2.190 -10.049 5.735 1.00 98.31 514 LEU A CA 1
ATOM 3985 C C . LEU A 1 514 ? -3.256 -9.205 6.452 1.00 98.31 514 LEU A C 1
ATOM 3987 O O . LEU A 1 514 ? -4.333 -9.714 6.756 1.00 98.31 514 LEU A O 1
ATOM 3991 N N . GLY A 1 515 ? -2.997 -7.913 6.673 1.00 98.31 515 GLY A N 1
ATOM 3992 C CA . GLY A 1 515 ? -3.983 -6.986 7.234 1.00 98.31 515 GLY A CA 1
ATOM 3993 C C . GLY A 1 515 ? -5.233 -6.844 6.359 1.00 98.31 515 GLY A C 1
ATOM 3994 O O . GLY A 1 515 ? -6.350 -6.872 6.867 1.00 98.31 515 GLY A O 1
ATOM 3995 N N . LEU A 1 516 ? -5.075 -6.772 5.034 1.00 98.50 516 LEU A N 1
ATOM 3996 C CA . LEU A 1 516 ? -6.208 -6.728 4.100 1.00 98.50 516 LEU A CA 1
ATOM 3997 C C . LEU A 1 516 ? -7.037 -8.017 4.117 1.00 98.50 516 LEU A C 1
ATOM 3999 O O . LEU A 1 516 ? -8.257 -7.953 3.967 1.00 98.50 516 LEU A O 1
ATOM 4003 N N . ARG A 1 517 ? -6.402 -9.170 4.350 1.00 97.62 517 ARG A N 1
ATOM 4004 C CA . ARG A 1 517 ? -7.115 -10.435 4.568 1.00 97.62 517 ARG A CA 1
ATOM 4005 C C . ARG A 1 517 ? -7.964 -10.389 5.839 1.00 97.62 517 ARG A C 1
ATOM 4007 O O . ARG A 1 517 ? -9.133 -10.753 5.794 1.00 97.62 517 ARG A O 1
ATOM 4014 N N . VAL A 1 518 ? -7.425 -9.845 6.935 1.00 98.06 518 VAL A N 1
ATOM 4015 C CA . VAL A 1 518 ? -8.192 -9.607 8.174 1.00 98.06 518 VAL A CA 1
ATOM 4016 C C . VAL A 1 518 ? -9.376 -8.662 7.930 1.00 98.06 518 VAL A C 1
ATOM 4018 O O . VAL A 1 518 ? -10.461 -8.903 8.458 1.00 98.06 518 VAL A O 1
ATOM 4021 N N . CYS A 1 519 ? -9.214 -7.615 7.108 1.00 98.31 519 CYS A N 1
ATOM 4022 C CA . CYS A 1 519 ? -10.322 -6.720 6.754 1.00 98.31 519 CYS A CA 1
ATOM 4023 C C . CYS A 1 519 ? -11.501 -7.467 6.121 1.00 98.31 519 CYS A C 1
ATOM 4025 O O . CYS A 1 519 ? -12.644 -7.186 6.479 1.00 98.31 519 CYS A O 1
ATOM 4027 N N . ASP A 1 520 ? -11.244 -8.392 5.194 1.00 96.19 520 ASP A N 1
ATOM 4028 C CA . ASP A 1 520 ? -12.314 -9.154 4.547 1.00 96.19 520 ASP A CA 1
ATOM 4029 C C . ASP A 1 520 ? -12.999 -10.101 5.547 1.00 96.19 520 ASP A C 1
ATOM 4031 O O . ASP A 1 520 ? -14.222 -10.055 5.661 1.00 96.19 520 ASP A O 1
ATOM 4035 N N . SER A 1 521 ? -12.237 -10.820 6.383 1.00 94.31 521 SER A N 1
ATOM 4036 C CA . SER A 1 521 ? -12.804 -11.667 7.447 1.00 94.31 521 SER A CA 1
ATOM 4037 C C . SER A 1 521 ? -13.715 -10.891 8.409 1.00 94.31 521 SER A C 1
ATOM 4039 O O . SER A 1 521 ? -14.783 -11.374 8.790 1.00 94.31 521 SER A O 1
ATOM 4041 N N . ILE A 1 522 ? -13.323 -9.670 8.795 1.00 95.25 522 ILE A N 1
ATOM 4042 C CA . ILE A 1 522 ? -14.140 -8.802 9.660 1.00 95.25 522 ILE A CA 1
ATOM 4043 C C . ILE A 1 522 ? -15.401 -8.327 8.930 1.00 95.25 522 ILE A C 1
ATOM 4045 O O . ILE A 1 522 ? -16.487 -8.317 9.513 1.00 95.25 522 ILE A O 1
ATOM 4049 N N . VAL A 1 523 ? -15.285 -7.924 7.661 1.00 95.31 523 VAL A N 1
ATOM 4050 C CA . VAL A 1 523 ? -16.438 -7.474 6.868 1.00 95.31 523 VAL A CA 1
ATOM 4051 C C . VAL A 1 523 ? -17.454 -8.599 6.697 1.00 95.31 523 VAL A C 1
ATOM 4053 O O . VAL A 1 523 ? -18.647 -8.334 6.847 1.00 95.31 523 VAL A O 1
ATOM 4056 N N . ASP A 1 524 ? -17.000 -9.821 6.434 1.00 91.94 524 ASP A N 1
ATOM 4057 C CA . ASP A 1 524 ? -17.865 -10.989 6.283 1.00 91.94 524 ASP A CA 1
ATOM 4058 C C . ASP A 1 524 ? -18.567 -11.328 7.605 1.00 91.94 524 ASP A C 1
ATOM 4060 O O . ASP A 1 524 ? -19.786 -11.522 7.635 1.00 91.94 524 ASP A O 1
ATOM 4064 N N . ALA A 1 525 ? -17.842 -11.288 8.728 1.00 89.88 525 ALA A N 1
ATOM 4065 C CA . ALA A 1 525 ? -18.432 -11.476 10.053 1.00 89.88 525 ALA A CA 1
ATOM 4066 C C . ALA A 1 525 ? -19.517 -10.423 10.361 1.00 89.88 525 ALA A C 1
ATOM 4068 O O . ALA A 1 525 ? -20.619 -10.777 10.778 1.00 89.88 525 ALA A O 1
ATOM 4069 N N . LEU A 1 526 ? -19.257 -9.142 10.070 1.00 88.06 526 LEU A N 1
ATOM 4070 C CA . LEU A 1 526 ? -20.227 -8.050 10.246 1.00 88.06 526 LEU A CA 1
ATOM 4071 C C . LEU A 1 526 ? -21.456 -8.155 9.326 1.00 88.06 526 LEU A C 1
ATOM 4073 O O . LEU A 1 526 ? -22.486 -7.538 9.606 1.00 88.06 526 LEU A O 1
ATOM 4077 N N . GLN A 1 527 ? -21.355 -8.852 8.192 1.00 82.62 527 GLN A N 1
ATOM 4078 C CA . GLN A 1 527 ? -22.501 -9.107 7.313 1.00 82.62 527 GLN A CA 1
ATOM 4079 C C . GLN A 1 527 ? -23.367 -10.259 7.832 1.00 82.62 527 GLN A C 1
ATOM 4081 O O . GLN A 1 527 ? -24.594 -10.175 7.746 1.00 82.62 527 GLN A O 1
ATOM 4086 N N . ASN A 1 528 ? -22.741 -11.294 8.395 1.00 74.69 528 ASN A N 1
ATOM 4087 C CA . ASN A 1 528 ? -23.417 -12.490 8.895 1.00 74.69 528 ASN A CA 1
ATOM 4088 C C . ASN A 1 528 ? -24.133 -12.278 10.243 1.00 74.69 528 ASN A C 1
ATOM 4090 O O . ASN A 1 528 ? -25.113 -12.966 10.513 1.00 74.69 528 ASN A O 1
ATOM 4094 N N . ASP A 1 529 ? -23.701 -11.306 11.054 1.00 56.00 529 ASP A N 1
ATOM 4095 C CA . ASP A 1 529 ? -24.259 -11.011 12.389 1.00 56.00 529 ASP A CA 1
ATOM 4096 C C . ASP A 1 529 ? -25.569 -10.182 12.362 1.00 56.00 529 ASP A C 1
ATOM 4098 O O . ASP A 1 529 ? -26.142 -9.836 13.394 1.00 56.00 529 ASP A O 1
ATOM 4102 N N . ARG A 1 530 ? -26.086 -9.834 11.172 1.00 48.50 530 ARG A N 1
ATOM 4103 C CA . ARG A 1 530 ? -27.388 -9.155 11.047 1.00 48.50 530 ARG A CA 1
ATOM 4104 C C . ARG A 1 530 ? -28.522 -10.170 11.237 1.00 48.50 530 ARG A C 1
ATOM 4106 O O . ARG A 1 530 ? -28.736 -11.031 10.382 1.00 48.50 530 ARG A O 1
ATOM 4113 N N . THR A 1 531 ? -29.257 -10.053 12.346 1.00 35.03 531 THR A N 1
ATOM 4114 C CA . THR A 1 531 ? -30.405 -10.908 12.696 1.00 35.03 531 THR A CA 1
ATOM 4115 C C . THR A 1 531 ? -31.456 -10.986 11.573 1.00 35.03 531 THR A C 1
ATOM 4117 O O . THR A 1 531 ? -31.656 -10.018 10.832 1.00 35.03 531 THR A O 1
ATOM 4120 N N . PRO A 1 532 ? -32.187 -12.116 11.438 1.00 34.00 532 PRO A N 1
ATOM 4121 C CA . PRO A 1 532 ? -33.176 -12.315 10.372 1.00 34.00 532 PRO A CA 1
ATOM 4122 C C . PRO A 1 532 ? -34.323 -11.292 10.369 1.00 34.00 532 PRO A C 1
ATOM 4124 O O . PRO A 1 532 ? -34.952 -11.088 9.333 1.00 34.00 532 PRO A O 1
ATOM 4127 N N . GLU A 1 533 ? -34.583 -10.624 11.493 1.00 31.08 533 GLU A N 1
ATOM 4128 C CA . GLU A 1 533 ? -35.672 -9.652 11.648 1.00 31.08 533 GLU A CA 1
ATOM 4129 C C . GLU A 1 533 ? -35.429 -8.349 10.865 1.00 31.08 533 GLU A C 1
ATOM 4131 O O . GLU A 1 533 ? -36.383 -7.722 10.410 1.00 31.08 533 GLU A O 1
ATOM 4136 N N . SER A 1 534 ? -34.173 -7.999 10.547 1.00 30.58 534 SER A N 1
ATOM 4137 C CA . SER A 1 534 ? -33.869 -6.841 9.686 1.00 30.58 534 SER A CA 1
ATOM 4138 C C . SER A 1 534 ? -34.044 -7.127 8.181 1.00 30.58 534 SER A C 1
ATOM 4140 O O . SER A 1 534 ? -33.823 -6.236 7.354 1.00 30.58 534 SER A O 1
ATOM 4142 N N . LYS A 1 535 ? -34.415 -8.360 7.794 1.00 30.95 535 LYS A N 1
ATOM 4143 C CA . LYS A 1 535 ? -34.722 -8.723 6.395 1.00 30.95 535 LYS A CA 1
ATOM 4144 C C . LYS A 1 535 ? -36.165 -8.392 5.988 1.00 30.95 535 LYS A C 1
ATOM 4146 O O . LYS A 1 535 ? -36.481 -8.519 4.806 1.00 30.95 535 LYS A O 1
ATOM 4151 N N . ALA A 1 536 ? -37.018 -7.951 6.919 1.00 28.97 536 ALA A N 1
ATOM 4152 C CA . ALA A 1 536 ? -38.440 -7.715 6.658 1.00 28.97 536 ALA A CA 1
ATOM 4153 C C . ALA A 1 536 ? -38.788 -6.296 6.155 1.00 28.97 536 ALA A C 1
ATOM 4155 O O . ALA A 1 536 ? -39.803 -6.148 5.483 1.00 28.97 536 ALA A O 1
ATOM 4156 N N . GLU A 1 537 ? -37.947 -5.275 6.370 1.00 29.73 537 GLU A N 1
ATOM 4157 C CA . GLU A 1 537 ? -38.265 -3.882 5.972 1.00 29.73 537 GLU A CA 1
ATOM 4158 C C . GLU A 1 537 ? -37.466 -3.331 4.776 1.00 29.73 537 GLU A C 1
ATOM 4160 O O . GLU A 1 537 ? -37.655 -2.185 4.384 1.00 29.73 537 GLU A O 1
ATOM 4165 N N . SER A 1 538 ? -36.610 -4.128 4.125 1.00 28.55 538 SER A N 1
ATOM 4166 C CA . SER A 1 538 ? -35.862 -3.670 2.932 1.00 28.55 538 SER A CA 1
ATOM 4167 C C . SER A 1 538 ? -36.119 -4.468 1.655 1.00 28.55 538 SER A C 1
ATOM 4169 O O . SER A 1 538 ? -35.439 -4.264 0.650 1.00 28.55 538 SER A O 1
ATOM 4171 N N . ARG A 1 539 ? -37.159 -5.310 1.628 1.00 30.45 539 ARG A N 1
ATOM 4172 C CA . ARG A 1 539 ? -37.684 -5.847 0.364 1.00 30.45 539 ARG A CA 1
ATOM 4173 C C . ARG A 1 539 ? -38.585 -4.820 -0.320 1.00 30.45 539 ARG A C 1
ATOM 4175 O O . ARG A 1 539 ? -39.780 -5.027 -0.485 1.00 30.45 539 ARG A O 1
ATOM 4182 N N . VAL A 1 540 ? -37.975 -3.730 -0.778 1.00 28.98 540 VAL A N 1
ATOM 4183 C CA . VAL A 1 540 ? -38.405 -3.165 -2.056 1.00 28.98 540 VAL A CA 1
ATOM 4184 C C . VAL A 1 540 ? -37.869 -4.139 -3.094 1.00 28.98 540 VAL A C 1
ATOM 4186 O O . VAL A 1 540 ? -36.655 -4.256 -3.269 1.00 28.98 540 VAL A O 1
ATOM 4189 N N . GLU A 1 541 ? -38.757 -4.912 -3.716 1.00 23.78 541 GLU A N 1
ATOM 4190 C CA . GLU A 1 541 ? -38.385 -5.669 -4.906 1.00 23.78 541 GLU A CA 1
ATOM 4191 C C . GLU A 1 541 ? -37.700 -4.709 -5.889 1.00 23.78 541 GLU A C 1
ATOM 4193 O O . GLU A 1 541 ? -38.259 -3.645 -6.182 1.00 23.78 541 GLU A O 1
ATOM 4198 N N . PRO A 1 542 ? -36.491 -5.015 -6.392 1.00 28.31 542 PRO A N 1
ATOM 4199 C CA . PRO A 1 542 ? -35.921 -4.208 -7.447 1.00 28.31 542 PRO A CA 1
ATOM 4200 C C . PRO A 1 542 ? -36.816 -4.389 -8.672 1.00 28.31 542 PRO A C 1
ATOM 4202 O O . PRO A 1 542 ? -36.771 -5.423 -9.337 1.00 28.31 542 PRO A O 1
ATOM 4205 N N . LEU A 1 543 ? -37.625 -3.369 -8.972 1.00 29.95 543 LEU A N 1
ATOM 4206 C CA . LEU A 1 543 ? -38.164 -3.163 -10.311 1.00 29.95 543 LEU A CA 1
ATOM 4207 C C . LEU A 1 543 ? -37.004 -3.373 -11.288 1.00 29.95 543 LEU A C 1
ATOM 4209 O O . LEU A 1 543 ? -35.954 -2.739 -11.150 1.00 29.95 543 LEU A O 1
ATOM 4213 N N . ALA A 1 544 ? -37.169 -4.331 -12.199 1.00 32.94 544 ALA A N 1
ATOM 4214 C CA . ALA A 1 544 ? -36.142 -4.765 -13.132 1.00 32.94 544 ALA A CA 1
ATOM 4215 C C . ALA A 1 544 ? -35.450 -3.551 -13.776 1.00 32.94 544 ALA A C 1
ATOM 4217 O O . ALA A 1 544 ? -36.059 -2.793 -14.531 1.00 32.94 544 ALA A O 1
ATOM 4218 N N . ARG A 1 545 ? -34.172 -3.353 -13.432 1.00 49.41 545 ARG A N 1
ATOM 4219 C CA . ARG A 1 545 ? -33.335 -2.261 -13.934 1.00 49.41 545 ARG A CA 1
ATOM 4220 C C . ARG A 1 545 ? -33.188 -2.425 -15.447 1.00 49.41 545 ARG A C 1
ATOM 4222 O O . ARG A 1 545 ? -32.602 -3.406 -15.898 1.00 49.41 545 ARG A O 1
ATOM 4229 N N . ARG A 1 546 ? -33.700 -1.484 -16.243 1.00 54.97 546 ARG A N 1
ATOM 4230 C CA . ARG A 1 546 ? -33.403 -1.422 -17.681 1.00 54.97 546 ARG A CA 1
ATOM 4231 C C . ARG A 1 546 ? -32.122 -0.619 -17.883 1.00 54.97 546 ARG A C 1
ATOM 4233 O O . ARG A 1 546 ? -32.156 0.592 -18.038 1.00 54.97 546 ARG A O 1
ATOM 4240 N N . HIS A 1 547 ? -30.979 -1.290 -17.829 1.00 68.12 547 HIS A N 1
ATOM 4241 C CA . HIS A 1 547 ? -29.744 -0.728 -18.366 1.00 68.12 547 HIS A CA 1
ATOM 4242 C C . HIS A 1 547 ? -29.794 -0.798 -19.902 1.00 68.12 547 HIS A C 1
ATOM 4244 O O . HIS A 1 547 ? -30.171 -1.851 -20.434 1.00 68.12 547 HIS A O 1
ATOM 4250 N N . PRO A 1 548 ? -29.430 0.274 -20.634 1.00 72.81 548 PRO A N 1
ATOM 4251 C CA . PRO A 1 548 ? -29.362 0.217 -22.088 1.00 72.81 548 PRO A CA 1
ATOM 4252 C C . PRO A 1 548 ? -28.351 -0.851 -22.518 1.00 72.81 548 PRO A C 1
ATOM 4254 O O . PRO A 1 548 ? -27.307 -1.035 -21.887 1.00 72.81 548 PRO A O 1
ATOM 4257 N N . LYS A 1 549 ? -28.662 -1.572 -23.598 1.00 82.88 549 LYS A N 1
ATOM 4258 C CA . LYS A 1 549 ? -27.773 -2.585 -24.177 1.00 82.88 549 LYS A CA 1
ATOM 4259 C C . LYS A 1 549 ? -27.366 -2.168 -25.579 1.00 82.88 549 LYS A C 1
ATOM 4261 O O . LYS A 1 549 ? -28.232 -1.936 -26.413 1.00 82.88 549 LYS A O 1
ATOM 4266 N N . ILE A 1 550 ? -26.065 -2.141 -25.850 1.00 85.75 550 ILE A N 1
ATOM 4267 C CA . ILE A 1 550 ? -25.516 -1.920 -27.192 1.00 85.75 550 ILE A CA 1
ATOM 4268 C C . ILE A 1 550 ? -25.026 -3.268 -27.701 1.00 85.75 550 ILE A C 1
ATOM 4270 O O . ILE A 1 550 ? -24.100 -3.847 -27.138 1.00 85.75 550 ILE A O 1
ATOM 4274 N N . ALA A 1 551 ? -25.684 -3.798 -28.733 1.00 76.25 551 ALA A N 1
ATOM 4275 C CA . ALA A 1 551 ? -25.351 -5.095 -29.328 1.00 76.25 551 ALA A CA 1
ATOM 4276 C C . ALA A 1 551 ? -25.218 -6.242 -28.297 1.00 76.25 551 ALA A C 1
ATOM 4278 O O . ALA A 1 551 ? -24.330 -7.085 -28.394 1.00 76.25 551 ALA A O 1
ATOM 4279 N N . GLY A 1 552 ? -26.088 -6.257 -27.279 1.00 74.88 552 GLY A N 1
ATOM 4280 C CA . GLY A 1 552 ? -26.086 -7.265 -26.211 1.00 74.88 552 GLY A CA 1
ATOM 4281 C C . GLY A 1 552 ? -25.153 -6.971 -25.028 1.00 74.88 552 GLY A C 1
ATOM 4282 O O . GLY A 1 552 ? -25.270 -7.648 -24.009 1.00 74.88 552 GLY A O 1
ATOM 4283 N N . VAL A 1 553 ? -24.295 -5.946 -25.112 1.00 82.75 553 VAL A N 1
ATOM 4284 C CA . VAL A 1 553 ? -23.447 -5.482 -24.000 1.00 82.75 553 VAL A CA 1
ATOM 4285 C C . VAL A 1 553 ? -24.198 -4.451 -23.167 1.00 82.75 553 VAL A C 1
ATOM 4287 O O . VAL A 1 553 ? -24.674 -3.444 -23.690 1.00 82.75 553 VAL A O 1
ATOM 4290 N N . GLU A 1 554 ? -24.307 -4.702 -21.867 1.00 85.81 554 GLU A N 1
ATOM 4291 C CA . GLU A 1 554 ? -24.953 -3.801 -20.914 1.00 85.81 554 GLU A CA 1
ATOM 4292 C C . GLU A 1 554 ? -24.111 -2.535 -20.681 1.00 85.81 554 GLU A C 1
ATOM 4294 O O . GLU A 1 554 ? -22.886 -2.592 -20.567 1.00 85.81 554 GLU A O 1
ATOM 4299 N N . THR A 1 555 ? -24.759 -1.370 -20.631 1.00 91.12 555 THR A N 1
ATOM 4300 C CA . THR A 1 555 ? -24.096 -0.089 -20.368 1.00 91.12 555 THR A CA 1
ATOM 4301 C C . THR A 1 555 ? -24.936 0.823 -19.470 1.00 91.12 555 THR A C 1
ATOM 4303 O O . THR A 1 555 ? -25.985 0.432 -18.963 1.00 91.12 555 THR A O 1
ATOM 4306 N N . THR A 1 556 ? -24.452 2.032 -19.187 1.00 91.75 556 THR A N 1
ATOM 4307 C CA . THR A 1 556 ? -25.117 2.964 -18.269 1.00 91.75 556 THR A CA 1
ATOM 4308 C C . THR A 1 556 ? -25.915 4.049 -18.988 1.00 91.75 556 THR A C 1
ATOM 4310 O O . THR A 1 556 ? -25.474 4.524 -20.032 1.00 91.75 556 THR A O 1
ATOM 4313 N N . PRO A 1 557 ? -27.038 4.515 -18.402 1.00 91.69 557 PRO A N 1
ATOM 4314 C CA . PRO A 1 557 ? -27.841 5.607 -18.965 1.00 91.69 557 PRO A CA 1
ATOM 4315 C C . PRO A 1 557 ? -27.112 6.961 -18.942 1.00 91.69 557 PRO A C 1
ATOM 4317 O O . PRO A 1 557 ? -27.523 7.904 -19.607 1.00 91.69 557 PRO A O 1
ATOM 4320 N N . LEU A 1 558 ? -26.004 7.074 -18.201 1.00 94.56 558 LEU A N 1
ATOM 4321 C CA . LEU A 1 558 ? -25.087 8.207 -18.270 1.00 94.56 558 LEU A CA 1
ATOM 4322 C C . LEU A 1 558 ? -23.770 7.780 -18.927 1.00 94.56 558 LEU A C 1
ATOM 4324 O O . LEU A 1 558 ? -23.174 6.778 -18.528 1.00 94.56 558 LEU A O 1
ATOM 4328 N N . GLY A 1 559 ? -23.309 8.551 -19.910 1.00 95.88 559 GLY A N 1
ATOM 4329 C CA . GLY A 1 559 ? -22.052 8.353 -20.628 1.00 95.88 559 GLY A CA 1
ATOM 4330 C C . GLY A 1 559 ? -21.077 9.517 -20.442 1.00 95.88 559 GLY A C 1
ATOM 4331 O O . GLY A 1 559 ? -21.465 10.650 -20.141 1.00 95.88 559 GLY A O 1
ATOM 4332 N N . PHE A 1 560 ? -19.786 9.242 -20.627 1.00 97.00 560 PHE A N 1
ATOM 4333 C CA . PHE A 1 560 ? -18.719 10.225 -20.461 1.00 97.00 560 PHE A CA 1
ATOM 4334 C C . PHE A 1 560 ? -18.247 10.790 -21.805 1.00 97.00 560 PHE A C 1
ATOM 4336 O O . PHE A 1 560 ? -17.704 10.070 -22.644 1.00 97.00 560 PHE A O 1
ATOM 4343 N N . GLY A 1 561 ? -18.409 12.103 -21.991 1.00 95.12 561 GLY A N 1
ATOM 4344 C CA . GLY A 1 561 ? -17.933 12.811 -23.183 1.00 95.12 561 GLY A CA 1
ATOM 4345 C C . GLY A 1 561 ? -16.433 13.125 -23.128 1.00 95.12 561 GLY A C 1
ATOM 4346 O O . GLY A 1 561 ? -15.960 13.822 -22.228 1.00 95.12 561 GLY A O 1
ATOM 4347 N N . CYS A 1 562 ? -15.678 12.679 -24.133 1.00 94.94 562 CYS A N 1
ATOM 4348 C CA . CYS A 1 562 ? -14.212 12.737 -24.156 1.00 94.94 562 CYS A CA 1
ATOM 4349 C C . CYS A 1 562 ? -13.624 13.966 -24.881 1.00 94.94 562 CYS A C 1
ATOM 4351 O O . CYS A 1 562 ? -12.416 14.026 -25.113 1.00 94.94 562 CYS A O 1
ATOM 4353 N N . ALA A 1 563 ? -14.440 14.967 -25.232 1.00 85.50 563 ALA A N 1
ATOM 4354 C CA . ALA A 1 563 ? -14.064 16.076 -26.124 1.00 85.50 563 ALA A CA 1
ATOM 4355 C C . ALA A 1 563 ? -12.801 16.860 -25.729 1.00 85.50 563 ALA A C 1
ATOM 4357 O O . ALA A 1 563 ? -12.051 17.326 -26.589 1.00 85.50 563 ALA A O 1
ATOM 4358 N N . TYR A 1 564 ? -12.547 17.008 -24.428 1.00 82.19 564 TYR A N 1
ATOM 4359 C CA . TYR A 1 564 ? -11.406 17.761 -23.899 1.00 82.19 564 TYR A CA 1
ATOM 4360 C C . TYR A 1 564 ? -10.227 16.886 -23.454 1.00 82.19 564 TYR A C 1
ATOM 4362 O O . TYR A 1 564 ? -9.267 17.435 -22.912 1.00 82.19 564 TYR A O 1
ATOM 4370 N N . LEU A 1 565 ? -10.307 15.560 -23.592 1.00 85.00 565 LEU A N 1
ATOM 4371 C CA . LEU A 1 565 ? -9.242 14.661 -23.151 1.00 85.00 565 LEU A CA 1
ATOM 4372 C C . LEU A 1 565 ? -8.052 14.749 -24.097 1.00 85.00 565 LEU A C 1
ATOM 4374 O O . LEU A 1 565 ? -8.220 14.712 -25.305 1.00 85.00 565 LEU A O 1
ATOM 4378 N N . THR A 1 566 ? -6.851 14.842 -23.551 1.00 82.81 566 THR A N 1
ATOM 4379 C CA . THR A 1 566 ? -5.600 14.978 -24.304 1.00 82.81 566 THR A CA 1
ATOM 4380 C C . THR A 1 566 ? -4.601 13.910 -23.861 1.00 82.81 566 THR A C 1
ATOM 4382 O O . THR A 1 566 ? -4.526 13.573 -22.673 1.00 82.81 566 THR A O 1
ATOM 4385 N N . ALA A 1 567 ? -3.835 13.367 -24.808 1.00 73.19 567 ALA A N 1
ATOM 4386 C CA . ALA A 1 567 ? -2.748 12.430 -24.523 1.00 73.19 567 ALA A CA 1
ATOM 4387 C C . ALA A 1 567 ? -1.402 13.155 -24.313 1.00 73.19 567 ALA A C 1
ATOM 4389 O O . ALA A 1 567 ? -1.317 14.386 -24.304 1.00 73.19 567 ALA A O 1
ATOM 4390 N N . GLY A 1 568 ? -0.320 12.396 -24.117 1.00 75.81 568 GLY A N 1
ATOM 4391 C CA . GLY A 1 568 ? 1.019 12.944 -23.874 1.00 75.81 568 GLY A CA 1
ATOM 4392 C C . GLY A 1 568 ? 1.173 13.502 -22.454 1.00 75.81 568 GLY A C 1
ATOM 4393 O O . GLY A 1 568 ? 0.939 12.796 -21.478 1.00 75.81 568 GLY A O 1
ATOM 4394 N N . TRP A 1 569 ? 1.561 14.771 -22.312 1.00 57.66 569 TRP A N 1
ATOM 4395 C CA . TRP A 1 569 ? 1.847 15.395 -21.007 1.00 57.66 569 TRP A CA 1
ATOM 4396 C C . TRP A 1 569 ? 0.622 15.481 -20.082 1.00 57.66 569 TRP A C 1
ATOM 4398 O O . TRP A 1 569 ? 0.749 15.366 -18.863 1.00 57.66 569 TRP A O 1
ATOM 4408 N N . GLU A 1 570 ? -0.576 15.642 -20.653 1.00 70.50 570 GLU A N 1
ATOM 4409 C CA . GLU A 1 570 ? -1.843 15.655 -19.912 1.00 70.50 570 GLU A CA 1
ATOM 4410 C C . GLU A 1 570 ? -2.489 14.262 -19.797 1.00 70.50 570 GLU A C 1
ATOM 4412 O O . GLU A 1 570 ? -3.519 14.139 -19.134 1.00 70.50 570 GLU A O 1
ATOM 4417 N N . GLN A 1 571 ? -1.856 13.197 -20.320 1.00 87.12 571 GLN A N 1
ATOM 4418 C CA . GLN A 1 571 ? -2.370 11.820 -20.252 1.00 87.12 571 GLN A CA 1
ATOM 4419 C C . GLN A 1 571 ? -2.770 11.438 -18.826 1.00 87.12 571 GLN A C 1
ATOM 4421 O O . GLN A 1 571 ? -3.846 10.900 -18.599 1.00 87.12 571 GLN A O 1
ATOM 4426 N N . ARG A 1 572 ? -1.940 11.785 -17.834 1.00 76.75 572 ARG A N 1
ATOM 4427 C CA . ARG A 1 572 ? -2.221 11.508 -16.415 1.00 76.75 572 ARG A CA 1
ATOM 4428 C C . ARG A 1 572 ? -3.508 12.180 -15.930 1.00 76.75 572 ARG A C 1
ATOM 4430 O O . ARG A 1 572 ? -4.222 11.610 -15.112 1.00 76.75 572 ARG A O 1
ATOM 4437 N N . LYS A 1 573 ? -3.801 13.392 -16.404 1.00 82.06 573 LYS A N 1
ATOM 4438 C CA . LYS A 1 573 ? -5.020 14.131 -16.058 1.00 82.06 573 LYS A CA 1
ATOM 4439 C C . LYS A 1 573 ? -6.232 13.543 -16.781 1.00 82.06 573 LYS A C 1
ATOM 4441 O O . LYS A 1 573 ? -7.257 13.351 -16.139 1.00 82.06 573 LYS A O 1
ATOM 4446 N N . SER A 1 574 ? -6.096 13.209 -18.063 1.00 88.44 574 SER A N 1
ATOM 4447 C CA . SER A 1 574 ? -7.149 12.562 -18.854 1.00 88.44 574 SER A CA 1
ATOM 4448 C C . SER A 1 574 ? -7.520 11.187 -18.293 1.00 88.44 574 SER A C 1
ATOM 4450 O O . SER A 1 574 ? -8.693 10.944 -18.028 1.00 88.44 574 SER A O 1
ATOM 4452 N N . SER A 1 575 ? -6.530 10.342 -17.979 1.00 91.38 575 SER A N 1
ATOM 4453 C CA . SER A 1 575 ? -6.744 9.043 -17.327 1.00 91.38 575 SER A CA 1
ATOM 4454 C C . SER A 1 575 ? -7.434 9.190 -15.970 1.00 91.38 575 SER A C 1
ATOM 4456 O O . SER A 1 575 ? -8.358 8.442 -15.687 1.00 91.38 575 SER A O 1
ATOM 4458 N N . ARG A 1 576 ? -7.079 10.193 -15.149 1.00 91.12 576 ARG A N 1
ATOM 4459 C CA . ARG A 1 576 ? -7.796 10.460 -13.884 1.00 91.12 576 ARG A CA 1
ATOM 4460 C C . ARG A 1 576 ? -9.277 10.776 -14.090 1.00 91.12 576 ARG A C 1
ATOM 4462 O O . ARG A 1 576 ? -10.084 10.414 -13.246 1.00 91.12 576 ARG A O 1
ATOM 4469 N N . LEU A 1 577 ? -9.634 11.484 -15.161 1.00 93.75 577 LEU A N 1
ATOM 4470 C CA . LEU A 1 577 ? -11.034 11.793 -15.459 1.00 93.75 577 LEU A CA 1
ATOM 4471 C C . LEU A 1 577 ? -11.783 10.552 -15.964 1.00 93.75 577 LEU A C 1
ATOM 4473 O O . LEU A 1 577 ? -12.903 10.322 -15.527 1.00 93.75 577 LEU A O 1
ATOM 4477 N N . ILE A 1 578 ? -11.149 9.733 -16.809 1.00 95.12 578 ILE A N 1
ATOM 4478 C CA . ILE A 1 578 ? -11.716 8.466 -17.301 1.00 95.12 578 ILE A CA 1
ATOM 4479 C C . ILE A 1 578 ? -11.929 7.483 -16.144 1.00 95.12 578 ILE A C 1
ATOM 4481 O O . ILE A 1 578 ? -13.017 6.938 -15.993 1.00 95.12 578 ILE A O 1
ATOM 4485 N N . HIS A 1 579 ? -10.928 7.296 -15.280 1.00 93.50 579 HIS A N 1
ATOM 4486 C CA . HIS A 1 579 ? -11.058 6.416 -14.118 1.00 93.50 579 HIS A CA 1
ATOM 4487 C C . HIS A 1 579 ? -12.098 6.931 -13.126 1.00 93.50 579 HIS A C 1
ATOM 4489 O O . HIS A 1 579 ? -12.883 6.134 -12.637 1.00 93.50 579 HIS A O 1
ATOM 4495 N N . ALA A 1 580 ? -12.199 8.245 -12.906 1.00 92.62 580 ALA A N 1
ATOM 4496 C CA . ALA A 1 580 ? -13.271 8.797 -12.081 1.00 92.62 580 ALA A CA 1
ATOM 4497 C C . ALA A 1 580 ? -14.671 8.564 -12.667 1.00 92.62 580 ALA A C 1
ATOM 4499 O O . ALA A 1 580 ? -15.620 8.413 -11.904 1.00 92.62 580 ALA A O 1
ATOM 4500 N N . ALA A 1 581 ? -14.811 8.521 -13.997 1.00 93.62 581 ALA A N 1
ATOM 4501 C CA . ALA A 1 581 ? -16.068 8.136 -14.634 1.00 93.62 581 ALA A CA 1
ATOM 4502 C C . ALA A 1 581 ? -16.379 6.651 -14.372 1.00 93.62 581 ALA A C 1
ATOM 4504 O O . ALA A 1 581 ? -17.485 6.333 -13.948 1.00 93.62 581 ALA A O 1
ATOM 4505 N N . LEU A 1 582 ? -15.388 5.761 -14.526 1.00 93.38 582 LEU A N 1
ATOM 4506 C CA . LEU A 1 582 ? -15.521 4.326 -14.230 1.00 93.38 582 LEU A CA 1
ATOM 4507 C C . LEU A 1 582 ? -15.846 4.055 -12.751 1.00 93.38 582 LEU A C 1
ATOM 4509 O O . LEU A 1 582 ? -16.715 3.235 -12.454 1.00 93.38 582 LEU A O 1
ATOM 4513 N N . GLU A 1 583 ? -15.163 4.743 -11.834 1.00 90.12 583 GLU A N 1
ATOM 4514 C CA . GLU A 1 583 ? -15.416 4.710 -10.386 1.00 90.12 583 GLU A CA 1
ATOM 4515 C C . GLU A 1 583 ? -16.846 5.160 -10.071 1.00 90.12 583 GLU A C 1
ATOM 4517 O O . GLU A 1 583 ? -17.524 4.527 -9.272 1.00 90.12 583 GLU A O 1
ATOM 4522 N N . GLY A 1 584 ? -17.329 6.208 -10.746 1.00 86.56 584 GLY A N 1
ATOM 4523 C CA . GLY A 1 584 ? -18.713 6.681 -10.655 1.00 86.56 584 GLY A CA 1
ATOM 4524 C C . GLY A 1 584 ? -19.732 5.798 -11.386 1.00 86.56 584 GLY A C 1
ATOM 4525 O O . GLY A 1 584 ? -20.836 6.249 -11.659 1.00 86.56 584 GLY A O 1
ATOM 4526 N N . GLY A 1 585 ? -19.376 4.575 -11.776 1.00 89.81 585 GLY A N 1
ATOM 4527 C CA . GLY A 1 585 ? -20.303 3.643 -12.416 1.00 89.81 585 GLY A CA 1
ATOM 4528 C C . GLY A 1 585 ? -20.533 3.870 -13.912 1.00 89.81 585 GLY A C 1
ATOM 4529 O O . GLY A 1 585 ? -21.134 3.012 -14.541 1.00 89.81 585 GLY A O 1
ATOM 4530 N N . ILE A 1 586 ? -20.009 4.934 -14.532 1.00 94.31 586 ILE A N 1
ATOM 4531 C CA . ILE A 1 586 ? -20.189 5.185 -15.973 1.00 94.31 586 ILE A CA 1
ATOM 4532 C C . ILE A 1 586 ? -19.476 4.094 -16.785 1.00 94.31 586 ILE A C 1
ATOM 4534 O O . ILE A 1 586 ? -18.310 3.778 -16.528 1.00 94.31 586 ILE A O 1
ATOM 4538 N N . ARG A 1 587 ? -20.174 3.513 -17.768 1.00 94.75 587 ARG A N 1
ATOM 4539 C CA . ARG A 1 587 ? -19.660 2.458 -18.663 1.00 94.75 587 ARG A CA 1
ATOM 4540 C C . ARG A 1 587 ? -19.692 2.811 -20.147 1.00 94.75 587 ARG A C 1
ATOM 4542 O O . ARG A 1 587 ? -19.123 2.064 -20.934 1.00 94.75 587 ARG A O 1
ATOM 4549 N N . HIS A 1 588 ? -20.299 3.929 -20.535 1.00 97.12 588 HIS A N 1
ATOM 4550 C CA . HIS A 1 588 ? -20.291 4.400 -21.921 1.00 97.12 588 HIS A CA 1
ATOM 4551 C C . HIS A 1 588 ? -19.309 5.562 -22.111 1.00 97.12 588 HIS A C 1
ATOM 4553 O O . HIS A 1 588 ? -19.360 6.540 -21.359 1.00 97.12 588 HIS A O 1
ATOM 4559 N N . PHE A 1 589 ? -18.441 5.484 -23.124 1.00 97.75 589 PHE A N 1
ATOM 4560 C CA . PHE A 1 589 ? -17.467 6.529 -23.455 1.00 97.75 589 PHE A CA 1
ATOM 4561 C C . PHE A 1 589 ? -17.644 7.023 -24.889 1.00 97.75 589 PHE A C 1
ATOM 4563 O O . PHE A 1 589 ? -17.496 6.258 -25.840 1.00 97.75 589 PHE A O 1
ATOM 4570 N N . ASP A 1 590 ? -17.888 8.326 -25.027 1.00 97.62 590 ASP A N 1
ATOM 4571 C CA . ASP A 1 590 ? -18.086 8.992 -26.312 1.00 97.62 590 ASP A CA 1
ATOM 4572 C C . ASP A 1 590 ? -16.842 9.798 -26.703 1.00 97.62 590 ASP A C 1
ATOM 4574 O O . ASP A 1 590 ? -16.477 10.771 -26.032 1.00 97.62 590 ASP A O 1
ATOM 4578 N N . VAL A 1 591 ? -16.164 9.398 -27.779 1.00 96.88 591 VAL A N 1
ATOM 4579 C CA . VAL A 1 591 ? -14.937 10.031 -28.287 1.00 96.88 591 VAL A CA 1
ATOM 4580 C C . VAL A 1 591 ? -15.047 10.314 -29.791 1.00 96.88 591 VAL A C 1
ATOM 4582 O O . VAL A 1 591 ? -16.056 10.002 -30.420 1.00 96.88 591 VAL A O 1
ATOM 4585 N N . ALA A 1 592 ? -14.053 10.995 -30.365 1.00 93.25 592 ALA A N 1
ATOM 4586 C CA . ALA A 1 592 ? -13.913 11.185 -31.807 1.00 93.25 592 ALA A CA 1
ATOM 4587 C C . ALA A 1 592 ? -12.453 11.527 -32.173 1.00 93.25 592 ALA A C 1
ATOM 4589 O O . ALA A 1 592 ? -11.745 12.119 -31.347 1.00 93.25 592 ALA A O 1
ATOM 4590 N N . PRO A 1 593 ? -12.022 11.301 -33.427 1.00 89.00 593 PRO A N 1
ATOM 4591 C CA . PRO A 1 593 ? -10.705 11.714 -33.920 1.00 89.00 593 PRO A CA 1
ATOM 4592 C C . PRO A 1 593 ? -10.442 13.221 -33.822 1.00 89.00 593 PRO A C 1
ATOM 4594 O O . PRO A 1 593 ? -9.296 13.649 -33.707 1.00 89.00 593 PRO A O 1
ATOM 4597 N N . SER A 1 594 ? -11.486 14.054 -33.855 1.00 82.94 594 SER A N 1
ATOM 4598 C CA . SER A 1 594 ? -11.363 15.513 -33.734 1.00 82.94 594 SER A CA 1
ATOM 4599 C C . SER A 1 594 ? -11.183 16.000 -32.288 1.00 82.94 594 SER A C 1
ATOM 4601 O O . SER A 1 594 ? -10.814 17.156 -32.061 1.00 82.94 594 SER A O 1
ATOM 4603 N N . TYR A 1 595 ? -11.406 15.137 -31.293 1.00 86.38 595 TYR A N 1
ATOM 4604 C CA . TYR A 1 595 ? -11.386 15.508 -29.878 1.00 86.38 595 TYR A CA 1
ATOM 4605 C C . TYR A 1 595 ? -9.960 15.625 -29.332 1.00 86.38 595 TYR A C 1
ATOM 4607 O O . TYR A 1 595 ? -9.022 14.971 -29.799 1.00 86.38 595 TYR A O 1
ATOM 4615 N N . GLY A 1 596 ? -9.772 16.474 -28.316 1.00 77.75 596 GLY A N 1
ATOM 4616 C CA . GLY A 1 596 ? -8.485 16.539 -27.625 1.00 77.75 596 GLY A CA 1
ATOM 4617 C C . GLY A 1 596 ? -7.320 17.030 -28.475 1.00 77.75 596 GLY A C 1
ATOM 4618 O O . GLY A 1 596 ? -6.205 16.531 -28.313 1.00 77.75 596 GLY A O 1
ATOM 4619 N N . MET A 1 597 ? -7.580 17.916 -29.443 1.00 79.75 597 MET A N 1
ATOM 4620 C CA . MET A 1 597 ? -6.612 18.292 -30.486 1.00 79.75 597 MET A CA 1
ATOM 4621 C C . MET A 1 597 ? -6.075 17.077 -31.266 1.00 79.75 597 MET A C 1
ATOM 4623 O O . MET A 1 597 ? -4.909 17.045 -31.653 1.00 79.75 597 MET A O 1
ATOM 4627 N N . GLY A 1 598 ? -6.916 16.058 -31.458 1.00 80.31 598 GLY A N 1
ATOM 4628 C CA . GLY A 1 598 ? -6.565 14.829 -32.157 1.00 80.31 598 GLY A CA 1
ATOM 4629 C C . GLY A 1 598 ? -5.896 13.762 -31.297 1.00 80.31 598 GLY A C 1
ATOM 4630 O O . GLY A 1 598 ? -5.189 12.921 -31.843 1.00 80.31 598 GLY A O 1
ATOM 4631 N N . SER A 1 599 ? -6.035 13.802 -29.973 1.00 87.12 599 SER A N 1
ATOM 4632 C CA . SER A 1 599 ? -5.368 12.839 -29.079 1.00 87.12 599 SER A CA 1
ATOM 4633 C C . SER A 1 599 ? -6.285 12.180 -28.046 1.00 87.12 599 SER A C 1
ATOM 4635 O O . SER A 1 599 ? -5.818 11.390 -27.229 1.00 87.12 599 SER A O 1
ATOM 4637 N N . ALA A 1 600 ? -7.587 12.479 -28.071 1.00 88.69 600 ALA A N 1
ATOM 4638 C CA . ALA A 1 600 ? -8.534 11.934 -27.099 1.00 88.69 600 ALA A CA 1
ATOM 4639 C C . ALA A 1 600 ? -8.681 10.408 -27.202 1.00 88.69 600 ALA A C 1
ATOM 4641 O O . ALA A 1 600 ? -8.776 9.743 -26.175 1.00 88.69 600 ALA A O 1
ATOM 4642 N N . GLU A 1 601 ? -8.651 9.849 -28.414 1.00 94.31 601 GLU A N 1
ATOM 4643 C CA . GLU A 1 601 ? -8.715 8.397 -28.630 1.00 94.31 601 GLU A CA 1
ATOM 4644 C C . GLU A 1 601 ? -7.479 7.679 -28.090 1.00 94.31 601 GLU A C 1
ATOM 4646 O O . GLU A 1 601 ? -7.618 6.633 -27.465 1.00 94.31 601 GLU A O 1
ATOM 4651 N N . ASP A 1 602 ? -6.282 8.263 -28.235 1.00 91.19 602 ASP A N 1
ATOM 4652 C CA . ASP A 1 602 ? -5.075 7.711 -27.607 1.00 91.19 602 ASP A CA 1
ATOM 4653 C C . ASP A 1 602 ? -5.179 7.772 -26.082 1.00 91.19 602 ASP A C 1
ATOM 4655 O O . ASP A 1 602 ? -4.767 6.842 -25.388 1.00 91.19 602 ASP A O 1
ATOM 4659 N N . ALA A 1 603 ? -5.734 8.869 -25.554 1.00 90.88 603 ALA A N 1
ATOM 4660 C CA . ALA A 1 603 ? -5.901 9.043 -24.122 1.00 90.88 603 ALA A CA 1
ATOM 4661 C C . ALA A 1 603 ? -6.892 8.036 -23.532 1.00 90.88 603 ALA A C 1
ATOM 4663 O O . ALA A 1 603 ? -6.615 7.478 -22.467 1.00 90.88 603 ALA A O 1
ATOM 4664 N N . LEU A 1 604 ? -8.005 7.797 -24.234 1.00 95.44 604 LEU A N 1
ATOM 4665 C CA . LEU A 1 604 ? -9.029 6.829 -23.862 1.00 95.44 604 LEU A CA 1
ATOM 4666 C C . LEU A 1 604 ? -8.521 5.391 -24.012 1.00 95.44 604 LEU A C 1
ATOM 4668 O O . LEU A 1 604 ? -8.570 4.634 -23.047 1.00 95.44 604 LEU A O 1
ATOM 4672 N N . GLY A 1 605 ? -7.941 5.043 -25.163 1.00 93.62 605 GLY A N 1
ATOM 4673 C CA . GLY A 1 605 ? -7.380 3.714 -25.414 1.00 93.62 605 GLY A CA 1
ATOM 4674 C C . GLY A 1 605 ? -6.280 3.337 -24.429 1.00 93.62 605 GLY A C 1
ATOM 4675 O O . GLY A 1 605 ? -6.248 2.220 -23.923 1.00 93.62 605 GLY A O 1
ATOM 4676 N N . ALA A 1 606 ? -5.405 4.285 -24.074 1.00 91.06 606 ALA A N 1
ATOM 4677 C CA . ALA A 1 606 ? -4.387 4.058 -23.052 1.00 91.06 606 ALA A CA 1
ATOM 4678 C C . ALA A 1 606 ? -4.974 3.862 -21.643 1.00 91.06 606 ALA A C 1
ATOM 4680 O O . ALA A 1 606 ? -4.386 3.134 -20.848 1.00 91.06 606 ALA A O 1
ATOM 4681 N N . ALA A 1 607 ? -6.104 4.500 -21.321 1.00 93.62 607 ALA A N 1
ATOM 4682 C CA . ALA A 1 607 ? -6.750 4.378 -20.013 1.00 93.62 607 ALA A CA 1
ATOM 4683 C C . ALA A 1 607 ? -7.625 3.119 -19.872 1.00 93.62 607 ALA A C 1
ATOM 4685 O O . ALA A 1 607 ? -7.892 2.702 -18.747 1.00 93.62 607 ALA A O 1
ATOM 4686 N N . LEU A 1 608 ? -8.073 2.530 -20.986 1.00 92.62 608 LEU A N 1
ATOM 4687 C CA . LEU A 1 608 ? -8.958 1.359 -21.014 1.00 92.62 608 LEU A CA 1
ATOM 4688 C C . LEU A 1 608 ? -8.229 0.029 -21.273 1.00 92.62 608 LEU A C 1
ATOM 4690 O O . LEU A 1 608 ? -8.883 -1.006 -21.409 1.00 92.62 608 LEU A O 1
ATOM 4694 N N . VAL A 1 609 ? -6.891 0.022 -21.329 1.00 88.88 609 VAL A N 1
ATOM 4695 C CA . VAL A 1 609 ? -6.105 -1.217 -21.474 1.00 88.88 609 VAL A CA 1
ATOM 4696 C C . VAL A 1 609 ? -6.484 -2.205 -20.367 1.00 88.88 609 VAL A C 1
ATOM 4698 O O . VAL A 1 609 ? -6.438 -1.864 -19.188 1.00 88.88 609 VAL A O 1
ATOM 4701 N N . GLY A 1 610 ? -6.872 -3.423 -20.754 1.00 86.38 610 GLY A N 1
ATOM 4702 C CA . GLY A 1 610 ? -7.317 -4.473 -19.829 1.00 86.38 610 GLY A CA 1
ATOM 4703 C C . GLY A 1 610 ? -8.767 -4.347 -19.345 1.00 86.38 610 GLY A C 1
ATOM 4704 O O . GLY A 1 610 ? -9.234 -5.238 -18.651 1.00 86.38 610 GLY A O 1
ATOM 4705 N N . ARG A 1 611 ? -9.491 -3.285 -19.732 1.00 89.62 611 ARG A N 1
ATOM 4706 C CA . ARG A 1 611 ? -10.874 -2.999 -19.294 1.00 89.62 611 ARG A CA 1
ATOM 4707 C C . ARG A 1 611 ? -11.860 -2.813 -20.450 1.00 89.62 611 ARG A C 1
ATOM 4709 O O . ARG A 1 611 ? -12.964 -2.310 -20.263 1.00 89.62 611 ARG A O 1
ATOM 4716 N N . ARG A 1 612 ? -11.472 -3.203 -21.670 1.00 91.44 612 ARG A N 1
ATOM 4717 C CA . ARG A 1 612 ? -12.282 -3.034 -22.889 1.00 91.44 612 ARG A CA 1
ATOM 4718 C C . ARG A 1 612 ? -13.644 -3.735 -22.809 1.00 91.44 612 ARG A C 1
ATOM 4720 O O . ARG A 1 612 ? -14.610 -3.202 -23.345 1.00 91.44 612 ARG A O 1
ATOM 4727 N N . SER A 1 613 ? -13.710 -4.896 -22.154 1.00 88.31 613 SER A N 1
ATOM 4728 C CA . SER A 1 613 ? -14.937 -5.684 -21.962 1.00 88.31 613 SER A CA 1
ATOM 4729 C C . SER A 1 613 ? -15.907 -5.078 -20.947 1.00 88.31 613 SER A C 1
ATOM 4731 O O . SER A 1 613 ? -17.073 -5.453 -20.931 1.00 88.31 613 SER A O 1
ATOM 4733 N N . GLU A 1 614 ? -15.446 -4.148 -20.109 1.00 89.50 614 GLU A N 1
ATOM 4734 C CA . GLU A 1 614 ? -16.286 -3.500 -19.102 1.00 89.50 614 GLU A CA 1
ATOM 4735 C C . GLU A 1 614 ? -17.056 -2.305 -19.670 1.00 89.50 614 GLU A C 1
ATOM 4737 O O . GLU A 1 614 ? -17.986 -1.826 -19.031 1.00 89.50 614 GLU A O 1
ATOM 4742 N N . VAL A 1 615 ? -16.663 -1.780 -20.833 1.00 95.06 615 VAL A N 1
ATOM 4743 C CA . VAL A 1 615 ? -17.170 -0.507 -21.354 1.00 95.06 615 VAL A CA 1
ATOM 4744 C C . VAL A 1 615 ? -17.711 -0.634 -22.766 1.00 95.06 615 VAL A C 1
ATOM 4746 O O . VAL A 1 615 ? -17.272 -1.478 -23.544 1.00 95.06 615 VAL A O 1
ATOM 4749 N N . THR A 1 616 ? -18.606 0.282 -23.122 1.00 96.88 616 THR A N 1
ATOM 4750 C CA . THR A 1 616 ? -18.974 0.535 -24.513 1.00 96.88 616 THR A CA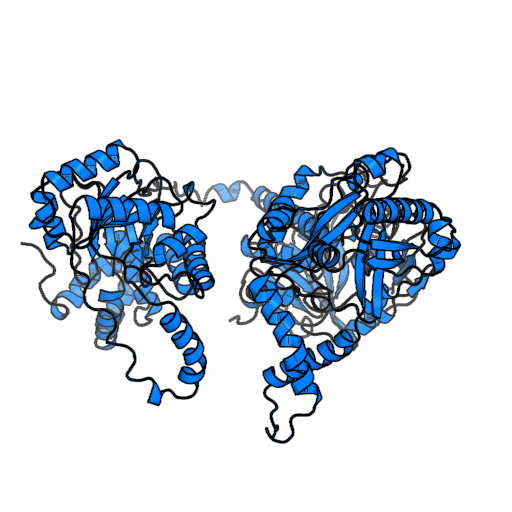 1
ATOM 4751 C C . THR A 1 616 ? -18.293 1.810 -25.004 1.00 96.88 616 THR A C 1
ATOM 4753 O O . THR A 1 616 ? -18.221 2.809 -24.280 1.00 96.88 616 THR A O 1
ATOM 4756 N N . ILE A 1 617 ? -17.757 1.775 -26.226 1.00 97.69 617 ILE A N 1
ATOM 4757 C CA . ILE A 1 617 ? -17.054 2.915 -26.832 1.00 97.69 617 ILE A CA 1
ATOM 4758 C C . ILE A 1 617 ? -17.775 3.349 -28.106 1.00 97.69 617 ILE A C 1
ATOM 4760 O O . ILE A 1 617 ? -17.970 2.541 -29.019 1.00 97.69 617 ILE A O 1
ATOM 4764 N N . ALA A 1 618 ? -18.107 4.639 -28.170 1.00 97.69 618 ALA A N 1
ATOM 4765 C CA . ALA A 1 618 ? -18.542 5.311 -29.383 1.00 97.69 618 ALA A CA 1
ATOM 4766 C C . ALA A 1 618 ? -17.402 6.159 -29.966 1.00 97.69 618 ALA A C 1
ATOM 4768 O O . ALA A 1 618 ? -16.830 6.997 -29.264 1.00 97.69 618 ALA A O 1
ATOM 4769 N N . SER A 1 619 ? -17.090 5.973 -31.252 1.00 97.31 619 SER A N 1
ATOM 4770 C CA . SER A 1 619 ? -16.249 6.910 -32.015 1.00 97.31 619 SER A CA 1
ATOM 4771 C C . SER A 1 619 ? -16.936 7.348 -33.308 1.00 97.31 619 SER A C 1
ATOM 4773 O O . SER A 1 619 ? -18.040 6.895 -33.614 1.00 97.31 619 SER A O 1
ATOM 4775 N N . LYS A 1 620 ? -16.339 8.298 -34.035 1.00 95.69 620 LYS A N 1
ATOM 4776 C CA . LYS A 1 620 ? -16.997 8.995 -35.146 1.00 95.69 620 LYS A CA 1
ATOM 4777 C C . LYS A 1 620 ? -16.078 9.221 -36.345 1.00 95.69 620 LYS A C 1
ATOM 4779 O O . LYS A 1 620 ? -14.877 9.402 -36.167 1.00 95.69 620 LYS A O 1
ATOM 4784 N N . ALA A 1 621 ? -16.653 9.323 -37.539 1.00 92.19 621 ALA A N 1
ATOM 4785 C CA . ALA A 1 621 ? -15.981 9.753 -38.770 1.00 92.19 621 ALA A CA 1
ATOM 4786 C C . ALA A 1 621 ? -16.690 10.963 -39.398 1.00 92.19 621 ALA A C 1
ATOM 4788 O O . ALA A 1 621 ? -17.823 11.259 -39.045 1.00 92.19 621 ALA A O 1
ATOM 4789 N N . GLY A 1 622 ? -16.027 11.689 -40.303 1.00 84.38 622 GLY A N 1
ATOM 4790 C CA . GLY A 1 622 ? -16.605 12.853 -41.000 1.00 84.38 622 GLY A CA 1
ATOM 4791 C C . GLY A 1 622 ? -15.885 14.176 -40.736 1.00 84.38 622 GLY A C 1
ATOM 4792 O O . GLY A 1 622 ? -15.881 15.055 -41.594 1.00 84.38 622 GLY A O 1
ATOM 4793 N N . LEU A 1 623 ? -15.197 14.308 -39.594 1.00 82.75 623 LEU A N 1
ATOM 4794 C CA . LEU A 1 623 ? -14.379 15.480 -39.259 1.00 82.75 623 LEU A CA 1
ATOM 4795 C C . LEU A 1 623 ? -12.898 15.111 -39.161 1.00 82.75 623 LEU A C 1
ATOM 4797 O O . LEU A 1 623 ? -12.513 14.241 -38.379 1.00 82.75 623 LEU A O 1
ATOM 4801 N N . ALA A 1 624 ? -12.058 15.820 -39.919 1.00 71.62 624 ALA A N 1
ATOM 4802 C CA . ALA A 1 624 ? -10.621 15.574 -39.950 1.00 71.62 624 ALA A CA 1
ATOM 4803 C C . ALA A 1 624 ? -9.938 15.853 -38.598 1.00 71.62 624 ALA A C 1
ATOM 4805 O O . ALA A 1 624 ? -10.264 16.797 -37.871 1.00 71.62 624 ALA A O 1
ATOM 4806 N N . ARG A 1 625 ? -8.918 15.047 -38.294 1.00 76.62 625 ARG A N 1
ATOM 4807 C CA . ARG A 1 625 ? -8.075 15.204 -37.110 1.00 76.62 625 ARG A CA 1
ATOM 4808 C C . ARG A 1 625 ? -7.224 16.487 -37.190 1.00 76.62 625 ARG A C 1
ATOM 4810 O O . ARG A 1 625 ? -6.521 16.680 -38.184 1.00 76.62 625 ARG A O 1
ATOM 4817 N N . PRO A 1 626 ? -7.175 17.320 -36.134 1.00 69.25 626 PRO A N 1
ATOM 4818 C CA . PRO A 1 626 ? -6.262 18.462 -36.074 1.00 69.25 626 PRO A CA 1
ATOM 4819 C C . PRO A 1 626 ? -4.788 18.018 -36.075 1.00 69.25 626 PRO A C 1
ATOM 4821 O O . PRO A 1 626 ? -4.381 17.222 -35.229 1.00 69.25 626 PRO A O 1
ATOM 4824 N N . GLN A 1 627 ? -3.956 18.561 -36.971 1.00 59.31 627 GLN A N 1
ATOM 4825 C CA . GLN A 1 627 ? -2.500 18.353 -36.948 1.00 59.31 627 GLN A CA 1
ATOM 4826 C C . GLN A 1 627 ? -1.807 19.480 -36.167 1.00 59.31 627 GLN A C 1
ATOM 4828 O O . GLN A 1 627 ? -1.599 20.578 -36.681 1.00 59.31 627 GLN A O 1
ATOM 4833 N N . VAL A 1 628 ? -1.435 19.224 -34.909 1.00 56.19 628 VAL A N 1
ATOM 4834 C CA . VAL A 1 628 ? -0.708 20.197 -34.072 1.00 56.19 628 VAL A CA 1
ATOM 4835 C C . VAL A 1 628 ? 0.782 19.845 -34.021 1.00 56.19 628 VAL A C 1
ATOM 4837 O O . VAL A 1 628 ? 1.147 18.752 -33.594 1.00 56.19 628 VAL A O 1
ATOM 4840 N N . LYS A 1 629 ? 1.664 20.775 -34.423 1.00 47.09 629 LYS A N 1
ATOM 4841 C CA . LYS A 1 629 ? 3.130 20.581 -34.402 1.00 47.09 629 LYS A CA 1
ATOM 4842 C C . LYS A 1 629 ? 3.667 20.473 -32.960 1.00 47.09 629 LYS A C 1
ATOM 4844 O O . LYS A 1 629 ? 3.316 21.279 -32.097 1.00 47.09 629 LYS A O 1
ATOM 4849 N N . SER A 1 630 ? 4.563 19.515 -32.706 1.00 42.84 630 SER A N 1
ATOM 4850 C CA . SER A 1 630 ? 5.076 19.130 -31.373 1.00 42.84 630 SER A CA 1
ATOM 4851 C C . SER A 1 630 ? 5.738 20.265 -30.574 1.00 42.84 630 SER A C 1
ATOM 4853 O O . SER A 1 630 ? 5.572 20.341 -29.356 1.00 42.84 630 SER A O 1
ATOM 4855 N N . TYR A 1 631 ? 6.419 21.204 -31.237 1.00 46.50 631 TYR A N 1
ATOM 4856 C CA . TYR A 1 631 ? 7.053 22.348 -30.566 1.00 46.50 631 TYR A CA 1
ATOM 4857 C C . TYR A 1 631 ? 6.039 23.365 -30.005 1.00 46.50 631 TYR A C 1
ATOM 4859 O O . TYR A 1 631 ? 6.332 24.049 -29.027 1.00 46.50 631 TYR A O 1
ATOM 4867 N N . VAL A 1 632 ? 4.822 23.446 -30.564 1.00 46.78 632 VAL A N 1
ATOM 4868 C CA . VAL A 1 632 ? 3.756 24.345 -30.073 1.00 46.78 632 VAL A CA 1
ATOM 4869 C C . VAL A 1 632 ? 3.181 23.834 -28.745 1.00 46.78 632 VAL A C 1
ATOM 4871 O O . VAL A 1 632 ? 2.845 24.626 -27.862 1.00 46.78 632 VAL A O 1
ATOM 4874 N N . MET A 1 633 ? 3.128 22.508 -28.569 1.00 46.22 633 MET A N 1
ATOM 4875 C CA . MET A 1 633 ? 2.796 21.866 -27.289 1.00 46.22 633 MET A CA 1
ATOM 4876 C C . MET A 1 633 ? 3.873 22.147 -26.228 1.00 46.22 633 MET A C 1
ATOM 4878 O O . MET A 1 633 ? 3.536 22.492 -25.095 1.00 46.22 633 MET A O 1
ATOM 4882 N N . ALA A 1 634 ? 5.156 22.092 -26.605 1.00 45.94 634 ALA A N 1
ATOM 4883 C CA . ALA A 1 634 ? 6.277 22.410 -25.714 1.00 45.94 634 ALA A CA 1
ATOM 4884 C C . ALA A 1 634 ? 6.303 23.896 -25.299 1.00 45.94 634 ALA A C 1
ATOM 4886 O O . ALA A 1 634 ? 6.444 24.214 -24.117 1.00 45.94 634 ALA A O 1
ATOM 4887 N N . ALA A 1 635 ? 6.072 24.811 -26.246 1.00 45.50 635 ALA A N 1
ATOM 4888 C CA . ALA A 1 635 ? 6.024 26.249 -25.984 1.00 45.50 635 ALA A CA 1
ATOM 4889 C C . ALA A 1 635 ? 4.898 26.636 -25.003 1.00 45.50 635 ALA A C 1
ATOM 4891 O O . ALA A 1 635 ? 5.083 27.496 -24.143 1.00 45.50 635 ALA A O 1
ATOM 4892 N N . ARG A 1 636 ? 3.737 25.967 -25.068 1.00 44.22 636 ARG A N 1
ATOM 4893 C CA . ARG A 1 636 ? 2.637 26.187 -24.110 1.00 44.22 636 ARG A CA 1
ATOM 4894 C C . ARG A 1 636 ? 2.942 25.669 -22.705 1.00 44.22 636 ARG A C 1
ATOM 4896 O O . ARG A 1 636 ? 2.514 26.304 -21.742 1.00 44.22 636 ARG A O 1
ATOM 4903 N N . ALA A 1 637 ? 3.672 24.561 -22.578 1.00 47.31 637 ALA A N 1
ATOM 4904 C CA . ALA A 1 637 ? 4.079 24.018 -21.282 1.00 47.31 637 ALA A CA 1
ATOM 4905 C C . ALA A 1 637 ? 5.054 24.963 -20.557 1.00 47.31 637 ALA A C 1
ATOM 4907 O O . ALA A 1 637 ? 4.892 25.226 -19.366 1.00 47.31 637 ALA A O 1
ATOM 4908 N N . LEU A 1 638 ? 5.992 25.553 -21.304 1.00 44.91 638 LEU A N 1
ATOM 4909 C CA . LEU A 1 638 ? 6.936 26.556 -20.801 1.00 44.91 638 LEU A CA 1
ATOM 4910 C C . LEU A 1 638 ? 6.266 27.898 -20.463 1.00 44.91 638 LEU A C 1
ATOM 4912 O O . LEU A 1 638 ? 6.721 28.610 -19.573 1.00 44.91 638 LEU A O 1
ATOM 4916 N N . ALA A 1 639 ? 5.153 28.234 -21.121 1.00 43.75 639 ALA A N 1
ATOM 4917 C CA . ALA A 1 639 ? 4.412 29.469 -20.868 1.00 43.75 639 ALA A CA 1
ATOM 4918 C C . ALA A 1 639 ? 3.460 29.399 -19.656 1.00 43.75 639 ALA A C 1
ATOM 4920 O O . ALA A 1 639 ? 2.992 30.438 -19.190 1.00 43.75 639 ALA A O 1
ATOM 4921 N N . ALA A 1 640 ? 3.144 28.211 -19.128 1.00 45.19 640 ALA A N 1
ATOM 4922 C CA . ALA A 1 640 ? 2.173 28.046 -18.038 1.00 45.19 640 ALA A CA 1
ATOM 4923 C C . ALA A 1 640 ? 2.570 28.726 -16.703 1.00 45.19 640 ALA A C 1
ATOM 4925 O O . ALA A 1 640 ? 1.692 29.327 -16.074 1.00 45.19 640 ALA A O 1
ATOM 4926 N N . PRO A 1 641 ? 3.848 28.714 -16.271 1.00 42.69 641 PRO A N 1
ATOM 4927 C CA . PRO A 1 641 ? 4.295 29.465 -15.095 1.00 42.69 641 PRO A CA 1
ATOM 4928 C C . PRO A 1 641 ? 4.264 30.980 -15.341 1.00 42.69 641 PRO A C 1
ATOM 4930 O O . PRO A 1 641 ? 3.769 31.740 -14.513 1.00 42.69 641 PRO A O 1
ATOM 4933 N N . ILE A 1 642 ? 4.706 31.413 -16.525 1.00 43.81 642 ILE A N 1
ATOM 4934 C CA . ILE A 1 642 ? 4.772 32.828 -16.931 1.00 43.81 642 ILE A CA 1
ATOM 4935 C C . ILE A 1 642 ? 3.367 33.441 -16.990 1.00 43.81 642 ILE A C 1
ATOM 4937 O O . ILE A 1 642 ? 3.138 34.568 -16.558 1.00 43.81 642 ILE A O 1
ATOM 4941 N N . ARG A 1 643 ? 2.388 32.657 -17.445 1.00 43.53 643 ARG A N 1
ATOM 4942 C CA . ARG A 1 643 ? 0.983 33.058 -17.537 1.00 43.53 643 ARG A CA 1
ATOM 4943 C C . ARG A 1 643 ? 0.308 33.252 -16.175 1.00 43.53 643 ARG A C 1
ATOM 4945 O O . ARG A 1 643 ? -0.651 34.014 -16.090 1.00 43.53 643 ARG A O 1
ATOM 4952 N N . ARG A 1 644 ? 0.808 32.591 -15.124 1.00 46.50 644 ARG A N 1
ATOM 4953 C CA . ARG A 1 644 ? 0.392 32.814 -13.727 1.00 46.50 644 ARG A CA 1
ATOM 4954 C C . ARG A 1 644 ? 1.032 34.059 -13.113 1.00 46.50 644 ARG A C 1
ATOM 4956 O O . ARG A 1 644 ? 0.419 34.656 -12.239 1.00 46.50 644 ARG A O 1
ATOM 4963 N N . ALA A 1 645 ? 2.219 34.444 -13.578 1.00 43.47 645 ALA A N 1
ATOM 4964 C CA . ALA A 1 645 ? 2.953 35.601 -13.073 1.00 43.47 645 ALA A CA 1
ATOM 4965 C C . ALA A 1 645 ? 2.579 36.925 -13.776 1.00 43.47 645 ALA A C 1
ATOM 4967 O O . ALA A 1 645 ? 2.613 37.974 -13.143 1.00 43.47 645 ALA A O 1
ATOM 4968 N N . LEU A 1 646 ? 2.199 36.899 -15.064 1.00 42.59 646 LEU A N 1
ATOM 4969 C CA . LEU A 1 646 ? 1.928 38.099 -15.878 1.00 42.59 646 LEU A CA 1
ATOM 4970 C C . LEU A 1 646 ? 0.634 37.951 -16.715 1.00 42.59 646 LEU A C 1
ATOM 4972 O O . LEU A 1 646 ? 0.682 37.675 -17.920 1.00 42.59 646 LEU A O 1
ATOM 4976 N N . PRO A 1 647 ? -0.557 38.136 -16.110 1.00 39.19 647 PRO A N 1
ATOM 4977 C CA . PRO A 1 647 ? -1.843 37.893 -16.773 1.00 39.19 647 PRO A CA 1
ATOM 4978 C C . PRO A 1 647 ? -2.160 38.865 -17.928 1.00 39.19 647 PRO A C 1
ATOM 4980 O O . PRO A 1 647 ? -2.919 38.504 -18.827 1.00 39.19 647 PRO A O 1
ATOM 4983 N N . MET A 1 648 ? -1.554 40.059 -17.963 1.00 38.41 648 MET A N 1
ATOM 4984 C CA . MET A 1 648 ? -1.785 41.058 -19.023 1.00 38.41 648 MET A CA 1
ATOM 4985 C C . MET A 1 648 ? -1.150 40.697 -20.376 1.00 38.41 648 MET A C 1
ATOM 4987 O O . MET A 1 648 ? -1.725 41.008 -21.412 1.00 38.41 648 MET A O 1
ATOM 4991 N N . ILE A 1 649 ? -0.016 39.988 -20.389 1.00 43.78 649 ILE A N 1
ATOM 4992 C CA . ILE A 1 649 ? 0.765 39.720 -21.617 1.00 43.78 649 ILE A CA 1
ATOM 4993 C C . ILE A 1 649 ? 0.167 38.560 -22.439 1.00 43.78 649 ILE A C 1
ATOM 4995 O O . ILE A 1 649 ? 0.452 38.394 -23.620 1.00 43.78 649 ILE A O 1
ATOM 4999 N N . THR A 1 650 ? -0.713 37.749 -21.841 1.00 45.53 650 THR A N 1
ATOM 5000 C CA . THR A 1 650 ? -1.232 36.513 -22.465 1.00 45.53 650 THR A CA 1
ATOM 5001 C C . THR A 1 650 ? -2.677 36.616 -22.967 1.00 45.53 650 THR A C 1
ATOM 5003 O O . THR A 1 650 ? -3.207 35.644 -23.520 1.00 45.53 650 THR A O 1
ATOM 5006 N N . ARG A 1 651 ? -3.322 37.785 -22.831 1.00 37.62 651 ARG A N 1
ATOM 5007 C CA . ARG A 1 651 ? -4.624 38.080 -23.451 1.00 37.62 651 ARG A CA 1
ATOM 5008 C C . ARG A 1 651 ? -4.428 38.368 -24.944 1.00 37.62 651 ARG A C 1
ATOM 5010 O O . ARG A 1 651 ? -4.324 39.510 -25.360 1.00 37.62 651 ARG A O 1
ATOM 5017 N N . GLY A 1 652 ? -4.350 37.307 -25.746 1.00 40.09 652 GLY A N 1
ATOM 5018 C CA . GLY A 1 652 ? -4.307 37.423 -27.211 1.00 40.09 652 GLY A CA 1
ATOM 5019 C C . GLY A 1 652 ? -3.914 36.150 -27.962 1.00 40.09 652 GLY A C 1
ATOM 5020 O O . GLY A 1 652 ? -4.286 35.974 -29.116 1.00 40.09 652 GLY A O 1
ATOM 5021 N N . VAL A 1 653 ? -3.238 35.194 -27.315 1.00 38.25 653 VAL A N 1
ATOM 5022 C CA . VAL A 1 653 ? -2.664 34.012 -28.003 1.00 38.25 653 VAL A CA 1
ATOM 5023 C C . VAL A 1 653 ? -3.619 32.800 -27.993 1.00 38.25 653 VAL A C 1
ATOM 5025 O O . VAL A 1 653 ? -3.215 31.649 -27.838 1.00 38.25 653 VAL A O 1
ATOM 5028 N N . GLY A 1 654 ? -4.928 33.045 -28.085 1.00 40.12 654 GLY A N 1
ATOM 5029 C CA . GLY A 1 654 ? -5.958 32.032 -27.818 1.00 40.12 654 GLY A CA 1
ATOM 5030 C C . GLY A 1 654 ? -6.918 31.681 -28.953 1.00 40.12 654 GLY A C 1
ATOM 5031 O O . GLY A 1 654 ? -7.556 30.640 -28.847 1.00 40.12 654 GLY A O 1
ATOM 5032 N N . SER A 1 655 ? -7.040 32.486 -30.012 1.00 35.16 655 SER A N 1
ATOM 5033 C CA . SER A 1 655 ? -8.220 32.416 -30.898 1.00 35.16 655 SER A CA 1
ATOM 5034 C C . SER A 1 655 ? -7.948 32.251 -32.401 1.00 35.16 655 SER A C 1
ATOM 5036 O O . SER A 1 655 ? -8.847 32.490 -33.196 1.00 35.16 655 SER A O 1
ATOM 5038 N N . LYS A 1 656 ? -6.759 31.805 -32.838 1.00 29.55 656 LYS A N 1
ATOM 5039 C CA . LYS A 1 656 ? -6.454 31.663 -34.286 1.00 29.55 656 LYS A CA 1
ATOM 5040 C C . LYS A 1 656 ? -5.881 30.310 -34.754 1.00 29.55 656 LYS A C 1
ATOM 5042 O O . LYS A 1 656 ? -5.215 30.270 -35.777 1.00 29.55 656 LYS A O 1
ATOM 5047 N N . VAL A 1 657 ? -6.130 29.192 -34.057 1.00 37.56 657 VAL A N 1
ATOM 5048 C CA . VAL A 1 657 ? -5.598 27.859 -34.473 1.00 37.56 657 VAL A CA 1
ATOM 5049 C C . VAL A 1 657 ? -6.679 26.779 -34.668 1.00 37.56 657 VAL A C 1
ATOM 5051 O O . VAL A 1 657 ? -6.365 25.607 -34.813 1.00 37.56 657 VAL A O 1
ATOM 5054 N N . VAL A 1 658 ? -7.961 27.138 -34.740 1.00 38.06 658 VAL A N 1
ATOM 5055 C CA . VAL A 1 658 ? -9.007 26.193 -35.173 1.00 38.06 658 VAL A CA 1
ATOM 5056 C C . VAL A 1 658 ? -9.743 26.812 -36.356 1.00 38.06 658 VAL A C 1
ATOM 5058 O O . VAL A 1 658 ? -10.745 27.495 -36.187 1.00 38.06 658 VAL A O 1
ATOM 5061 N N . GLN A 1 659 ? -9.191 26.639 -37.559 1.00 31.70 659 GLN A N 1
ATOM 5062 C CA . GLN A 1 659 ? -9.992 26.738 -38.782 1.00 31.70 659 GLN A CA 1
ATOM 5063 C C . GLN A 1 659 ? -10.994 25.574 -38.773 1.00 31.70 659 GLN A C 1
ATOM 5065 O O . GLN A 1 659 ? -10.622 24.457 -38.414 1.00 31.70 659 GLN A O 1
ATOM 5070 N N . GLY A 1 660 ? -12.258 25.850 -39.112 1.00 42.09 660 GLY A N 1
ATOM 5071 C CA . GLY A 1 660 ? -13.334 24.857 -39.128 1.00 42.09 660 GLY A CA 1
ATOM 5072 C C . GLY A 1 660 ? -12.962 23.643 -39.979 1.00 42.09 660 GLY A C 1
ATOM 5073 O O . GLY A 1 660 ? -12.571 23.788 -41.137 1.00 42.09 660 GLY A O 1
ATOM 5074 N N . ALA A 1 661 ? -13.034 22.450 -39.389 1.00 54.09 661 ALA A N 1
ATOM 5075 C CA . ALA A 1 661 ? -12.770 21.210 -40.103 1.00 54.09 661 ALA A CA 1
ATOM 5076 C C . ALA A 1 661 ? -13.846 21.014 -41.184 1.00 54.09 661 ALA A C 1
ATOM 5078 O O . ALA A 1 661 ? -15.035 21.052 -40.881 1.00 54.09 661 ALA A O 1
ATOM 5079 N N . ARG A 1 662 ? -13.440 20.826 -42.446 1.00 61.25 662 ARG A N 1
ATOM 5080 C CA . ARG A 1 662 ? -14.360 20.454 -43.534 1.00 61.25 662 ARG A CA 1
ATOM 5081 C C . ARG A 1 662 ? -14.930 19.056 -43.277 1.00 61.25 662 ARG A C 1
ATOM 5083 O O . ARG A 1 662 ? -14.153 18.152 -42.964 1.00 61.25 662 ARG A O 1
ATOM 5090 N N . ARG A 1 663 ? -16.243 18.895 -43.473 1.00 76.25 663 ARG A N 1
ATOM 5091 C CA . ARG A 1 663 ? -16.926 17.593 -43.512 1.00 76.25 663 ARG A CA 1
ATOM 5092 C C . ARG A 1 663 ? -16.436 16.776 -44.709 1.00 76.25 663 ARG A C 1
ATOM 5094 O O . ARG A 1 663 ? -16.309 17.325 -45.803 1.00 76.25 663 ARG A O 1
ATOM 5101 N N . GLN A 1 664 ? -16.100 15.507 -44.491 1.00 81.69 664 GLN A N 1
ATOM 5102 C CA . GLN A 1 664 ? -15.635 14.586 -45.534 1.00 81.69 664 GLN A CA 1
ATOM 5103 C C . GLN A 1 664 ? -16.148 13.168 -45.260 1.00 81.69 664 GLN A C 1
ATOM 5105 O O . GLN A 1 664 ? -15.687 12.522 -44.320 1.00 81.69 664 GLN A O 1
ATOM 5110 N N . PHE A 1 665 ? -17.053 12.679 -46.112 1.00 85.56 665 PHE A N 1
ATOM 5111 C CA . PHE A 1 665 ? -17.696 11.362 -45.976 1.00 85.56 665 PHE A CA 1
ATOM 5112 C C . PHE A 1 665 ? -17.371 10.393 -47.124 1.00 85.56 665 PHE A C 1
ATOM 5114 O O . PHE A 1 665 ? -18.071 9.410 -47.333 1.00 85.56 665 PHE A O 1
ATOM 5121 N N . GLY A 1 666 ? -16.286 10.636 -47.867 1.00 85.69 666 GLY A N 1
ATOM 5122 C CA . GLY A 1 666 ? -15.804 9.674 -48.863 1.00 85.69 666 GLY A CA 1
ATOM 5123 C C . GLY A 1 666 ? -15.370 8.357 -48.211 1.00 85.69 666 GLY A C 1
ATOM 5124 O O . GLY A 1 666 ? -14.772 8.372 -47.133 1.00 85.69 666 GLY A O 1
ATOM 5125 N N . LEU A 1 667 ? -15.619 7.224 -48.875 1.00 88.88 667 LEU A N 1
ATOM 5126 C CA . LEU A 1 667 ? -15.367 5.884 -48.327 1.00 88.88 667 LEU A CA 1
ATOM 5127 C C . LEU A 1 667 ? -13.933 5.705 -47.789 1.00 88.88 667 LEU A C 1
ATOM 5129 O O . LEU A 1 667 ? -13.800 5.299 -46.633 1.00 88.88 667 LEU A O 1
ATOM 5133 N N . PRO A 1 668 ? -12.860 6.110 -48.512 1.00 86.25 668 PRO A N 1
ATOM 5134 C CA . PRO A 1 668 ? -11.494 5.983 -47.994 1.00 86.25 668 PRO A CA 1
ATOM 5135 C C . PRO A 1 668 ? -11.244 6.800 -46.719 1.00 86.25 668 PRO A C 1
ATOM 5137 O O . PRO A 1 668 ? -10.394 6.446 -45.907 1.00 86.25 668 PRO A O 1
ATOM 5140 N N . VAL A 1 669 ? -11.976 7.905 -46.530 1.00 84.56 669 VAL A N 1
ATOM 5141 C CA . VAL A 1 669 ? -11.860 8.760 -45.339 1.00 84.56 669 VAL A CA 1
ATOM 5142 C C . VAL A 1 669 ? -12.538 8.100 -44.143 1.00 84.56 669 VAL A C 1
ATOM 5144 O O . VAL A 1 669 ? -11.967 8.094 -43.053 1.00 84.56 669 VAL A O 1
ATOM 5147 N N . ILE A 1 670 ? -13.729 7.526 -44.341 1.00 91.25 670 ILE A N 1
ATOM 5148 C CA . ILE A 1 670 ? -14.445 6.784 -43.296 1.00 91.25 670 ILE A CA 1
ATOM 5149 C C . ILE A 1 670 ? -13.628 5.556 -42.878 1.00 91.25 670 ILE A C 1
ATOM 5151 O O . ILE A 1 670 ? -13.426 5.345 -41.681 1.00 91.25 670 ILE A O 1
ATOM 5155 N N . GLU A 1 671 ? -13.093 4.807 -43.848 1.00 91.44 671 GLU A N 1
ATOM 5156 C CA . GLU A 1 671 ? -12.241 3.641 -43.599 1.00 91.44 671 GLU A CA 1
ATOM 5157 C C . GLU A 1 671 ? -10.988 4.018 -42.806 1.00 91.44 671 GLU A C 1
ATOM 5159 O O . GLU A 1 671 ? -10.757 3.488 -41.720 1.00 91.44 671 GLU A O 1
ATOM 5164 N N . ALA A 1 672 ? -10.221 5.001 -43.292 1.00 87.12 672 ALA A N 1
ATOM 5165 C CA . ALA A 1 672 ? -9.003 5.450 -42.626 1.00 87.12 672 ALA A CA 1
ATOM 5166 C C . ALA A 1 672 ? -9.282 5.982 -41.214 1.00 87.12 672 ALA A C 1
ATOM 5168 O O . ALA A 1 672 ? -8.494 5.744 -40.295 1.00 87.12 672 ALA A O 1
ATOM 5169 N N . SER A 1 673 ? -10.407 6.683 -41.029 1.00 91.38 673 SER A N 1
ATOM 5170 C CA . SER A 1 673 ? -10.841 7.156 -39.716 1.00 91.38 673 SER A CA 1
ATOM 5171 C C . SER A 1 673 ? -11.101 5.986 -38.772 1.00 91.38 673 SER A C 1
ATOM 5173 O O . SER A 1 673 ? -10.580 5.995 -37.661 1.00 91.38 673 SER A O 1
ATOM 5175 N N . LEU A 1 674 ? -11.852 4.968 -39.204 1.00 94.62 674 LEU A N 1
ATOM 5176 C CA . LEU A 1 674 ? -12.143 3.793 -38.383 1.00 94.62 674 LEU A CA 1
ATOM 5177 C C . LEU A 1 674 ? -10.873 3.001 -38.054 1.00 94.62 674 LEU A C 1
ATOM 5179 O O . LEU A 1 674 ? -10.633 2.704 -36.884 1.00 94.62 674 LEU A O 1
ATOM 5183 N N . THR A 1 675 ? -10.036 2.698 -39.050 1.00 93.88 675 THR A N 1
ATOM 5184 C CA . THR A 1 675 ? -8.772 1.973 -38.844 1.00 93.88 675 THR A CA 1
ATOM 5185 C C . THR A 1 675 ? -7.890 2.683 -37.820 1.00 93.88 675 THR A C 1
ATOM 5187 O O . THR A 1 675 ? -7.331 2.054 -36.917 1.00 93.88 675 THR A O 1
ATOM 5190 N N . GLU A 1 676 ? -7.790 4.008 -37.918 1.00 91.69 676 GLU A N 1
ATOM 5191 C CA . GLU A 1 676 ? -6.984 4.790 -36.992 1.00 91.69 676 GLU A CA 1
ATOM 5192 C C . GLU A 1 676 ? -7.617 4.878 -35.597 1.00 91.69 676 GLU A C 1
ATOM 5194 O O . GLU A 1 676 ? -6.896 4.763 -34.601 1.00 91.69 676 GLU A O 1
ATOM 5199 N N . SER A 1 677 ? -8.944 5.013 -35.505 1.00 95.44 677 SER A N 1
ATOM 5200 C CA . SER A 1 677 ? -9.681 4.954 -34.239 1.00 95.44 677 SER A CA 1
ATOM 5201 C C . SER A 1 677 ? -9.444 3.624 -33.521 1.00 95.44 677 SER A C 1
ATOM 5203 O O . SER A 1 677 ? -9.052 3.637 -32.355 1.00 95.44 677 SER A O 1
ATOM 5205 N N . LEU A 1 678 ? -9.586 2.484 -34.210 1.00 96.69 678 LEU A N 1
ATOM 5206 C CA . LEU A 1 678 ? -9.321 1.146 -33.661 1.00 96.69 678 LEU A CA 1
ATOM 5207 C C . LEU A 1 678 ? -7.884 1.033 -33.131 1.00 96.69 678 LEU A C 1
ATOM 5209 O O . LEU A 1 678 ? -7.655 0.647 -31.979 1.00 96.69 678 LEU A O 1
ATOM 5213 N N . ARG A 1 679 ? -6.904 1.492 -33.922 1.00 95.25 679 ARG A N 1
ATOM 5214 C CA . ARG A 1 679 ? -5.485 1.494 -33.538 1.00 95.25 679 ARG A CA 1
ATOM 5215 C C . ARG A 1 679 ? -5.209 2.347 -32.294 1.00 95.25 679 ARG A C 1
ATOM 5217 O O . ARG A 1 679 ? -4.451 1.928 -31.418 1.00 95.25 679 ARG A O 1
ATOM 5224 N N . ARG A 1 680 ? -5.791 3.549 -32.203 1.00 93.19 680 ARG A N 1
ATOM 5225 C CA . ARG A 1 680 ? -5.577 4.492 -31.083 1.00 93.19 680 ARG A CA 1
ATOM 5226 C C . ARG A 1 680 ? -6.299 4.068 -29.814 1.00 93.19 680 ARG A C 1
ATOM 5228 O O . ARG A 1 680 ? -5.721 4.154 -28.730 1.00 93.19 680 ARG A O 1
ATOM 5235 N N . LEU A 1 681 ? -7.524 3.574 -29.968 1.00 95.75 681 LEU A N 1
ATOM 5236 C CA . LEU A 1 681 ? -8.331 3.015 -28.888 1.00 95.75 681 LEU A CA 1
ATOM 5237 C C . LEU A 1 681 ? -7.819 1.649 -28.425 1.00 95.75 681 LEU A C 1
ATOM 5239 O O . LEU A 1 681 ? -8.186 1.215 -27.337 1.00 95.75 681 LEU A O 1
ATOM 5243 N N . ARG A 1 682 ? -6.924 1.022 -29.202 1.00 96.00 682 ARG A N 1
ATOM 5244 C CA . ARG A 1 682 ? -6.315 -0.286 -28.919 1.00 96.00 682 ARG A CA 1
ATOM 5245 C C . ARG A 1 682 ? -7.380 -1.376 -28.803 1.00 96.00 682 ARG A C 1
ATOM 5247 O O . ARG A 1 682 ? -7.367 -2.176 -27.873 1.00 96.00 682 ARG A O 1
ATOM 5254 N N . THR A 1 683 ? -8.316 -1.356 -29.745 1.00 95.00 683 THR A N 1
ATOM 5255 C CA . THR A 1 683 ? -9.449 -2.278 -29.836 1.00 95.00 683 THR A CA 1
ATOM 5256 C C . THR A 1 683 ? -9.601 -2.735 -31.281 1.00 95.00 683 THR A C 1
ATOM 5258 O O . THR A 1 683 ? -9.214 -2.027 -32.206 1.00 95.00 683 THR A O 1
ATOM 5261 N N . ASP A 1 684 ? -10.155 -3.920 -31.465 1.00 94.38 684 ASP A N 1
ATOM 5262 C CA . ASP A 1 684 ? -10.449 -4.555 -32.750 1.00 94.38 684 ASP A CA 1
ATOM 5263 C C . ASP A 1 684 ? -11.850 -4.208 -33.280 1.00 94.38 684 ASP A C 1
ATOM 5265 O O . ASP A 1 684 ? -12.079 -4.275 -34.484 1.00 94.38 684 ASP A O 1
ATOM 5269 N N . TYR A 1 685 ? -12.757 -3.754 -32.408 1.00 95.75 685 TYR A N 1
ATOM 5270 C CA . TYR A 1 685 ? -14.087 -3.265 -32.788 1.00 95.75 685 TYR A CA 1
ATOM 5271 C C . TYR A 1 685 ? -14.544 -2.029 -31.990 1.00 95.75 685 TYR A C 1
ATOM 5273 O O . TYR A 1 685 ? -14.100 -1.788 -30.856 1.00 95.75 685 TYR A O 1
ATOM 5281 N N . LEU A 1 686 ? -15.505 -1.287 -32.553 1.00 97.12 686 LEU A N 1
ATOM 5282 C CA . LEU A 1 686 ? -16.298 -0.261 -31.862 1.00 97.12 686 LEU A CA 1
ATOM 5283 C C . LEU A 1 686 ? -17.710 -0.769 -31.551 1.00 97.12 686 LEU A C 1
ATOM 5285 O O . LEU A 1 686 ? -18.338 -1.426 -32.381 1.00 97.12 686 LEU A O 1
ATOM 5289 N N . ASP A 1 687 ? -18.234 -0.438 -30.368 1.00 96.88 687 ASP A N 1
ATOM 5290 C CA . ASP A 1 687 ? -19.625 -0.768 -30.028 1.00 96.88 687 ASP A CA 1
ATOM 5291 C C . ASP A 1 687 ? -20.600 0.105 -30.817 1.00 96.88 687 ASP A C 1
ATOM 5293 O O . ASP A 1 687 ? -21.634 -0.379 -31.268 1.00 96.88 687 ASP A O 1
ATOM 5297 N N . LEU A 1 688 ? -20.241 1.375 -31.024 1.00 96.69 688 LEU A N 1
ATOM 5298 C CA . LEU A 1 688 ? -21.036 2.324 -31.788 1.00 96.69 688 LEU A CA 1
ATOM 5299 C C . LEU A 1 688 ? -20.137 3.204 -32.664 1.00 96.69 688 LEU A C 1
ATOM 5301 O O . LEU A 1 688 ? -19.125 3.739 -32.203 1.00 96.69 688 LEU A O 1
ATOM 5305 N N . PHE A 1 689 ? -20.502 3.361 -33.932 1.00 97.56 689 PHE A N 1
ATOM 5306 C CA . PHE A 1 689 ? -19.777 4.204 -34.878 1.00 97.56 689 PHE A CA 1
ATOM 5307 C C . PHE A 1 689 ? -20.706 5.237 -35.509 1.00 97.56 689 PHE A C 1
ATOM 5309 O O . PHE A 1 689 ? -21.722 4.885 -36.107 1.00 97.56 689 PHE A O 1
ATOM 5316 N N . PHE A 1 690 ? -20.360 6.516 -35.360 1.00 97.38 690 PHE A N 1
ATOM 5317 C CA . PHE A 1 690 ? -21.185 7.629 -35.820 1.00 97.38 690 PHE A CA 1
ATOM 5318 C C . PHE A 1 690 ? -20.630 8.327 -37.062 1.00 97.38 690 PHE A C 1
ATOM 5320 O O . PHE A 1 690 ? -19.435 8.621 -37.143 1.00 97.38 690 PHE A O 1
ATOM 5327 N N . LEU A 1 691 ? -21.524 8.742 -37.959 1.00 96.00 691 LEU A N 1
ATOM 5328 C CA . LEU A 1 691 ? -21.246 9.839 -38.886 1.00 96.00 691 LEU A CA 1
ATOM 5329 C C . LEU A 1 691 ? -21.374 11.179 -38.135 1.00 96.00 691 LEU A C 1
ATOM 5331 O O . LEU A 1 691 ? -22.431 11.505 -37.599 1.00 96.00 691 LEU A O 1
ATOM 5335 N N . HIS A 1 692 ? -20.280 11.935 -38.036 1.00 93.75 692 HIS A N 1
ATOM 5336 C CA . HIS A 1 692 ? -20.150 13.144 -37.221 1.00 93.75 692 HIS A CA 1
ATOM 5337 C C . HIS A 1 692 ? -20.512 14.394 -38.024 1.00 93.75 692 HIS A C 1
ATOM 5339 O O . HIS A 1 692 ? -19.795 14.751 -38.957 1.00 93.75 692 HIS A O 1
ATOM 5345 N N . GLN A 1 693 ? -21.563 15.097 -37.603 1.00 90.25 693 GLN A N 1
ATOM 5346 C CA . GLN A 1 693 ? -22.112 16.281 -38.273 1.00 90.25 693 GLN A CA 1
ATOM 5347 C C . GLN A 1 693 ? -22.548 16.016 -39.723 1.00 90.25 693 GLN A C 1
ATOM 5349 O O . GLN A 1 693 ? -22.450 16.914 -40.554 1.00 90.25 693 GLN A O 1
ATOM 5354 N N . ALA A 1 694 ? -22.988 14.793 -40.032 1.00 91.31 694 ALA A N 1
ATOM 5355 C CA . ALA A 1 694 ? -23.535 14.453 -41.341 1.00 91.31 694 ALA A CA 1
ATOM 5356 C C . ALA A 1 694 ? -24.869 15.161 -41.596 1.00 91.31 694 ALA A C 1
ATOM 5358 O O . ALA A 1 694 ? -25.735 15.199 -40.715 1.00 91.31 694 ALA A O 1
ATOM 5359 N N . GLU A 1 695 ? -25.018 15.673 -42.811 1.00 92.06 695 GLU A N 1
ATOM 5360 C CA . GLU A 1 695 ? -26.274 16.163 -43.373 1.00 92.06 695 GLU A CA 1
ATOM 5361 C C . GLU A 1 695 ? -26.917 15.077 -44.257 1.00 92.06 695 GLU A C 1
ATOM 5363 O O . GLU A 1 695 ? -26.237 14.123 -44.645 1.00 92.06 695 GLU A O 1
ATOM 5368 N N . PRO A 1 696 ? -28.204 15.199 -44.633 1.00 91.25 696 PRO A N 1
ATOM 5369 C CA . PRO A 1 696 ? -28.866 14.228 -45.511 1.00 91.25 696 PRO A CA 1
ATOM 5370 C C . PRO A 1 696 ? -28.121 13.953 -46.827 1.00 91.25 696 PRO A C 1
ATOM 5372 O O . PRO A 1 696 ? -28.089 12.822 -47.295 1.00 91.25 696 PRO A O 1
ATOM 5375 N N . GLU A 1 697 ? -27.474 14.970 -47.399 1.00 91.38 697 GLU A N 1
ATOM 5376 C CA . GLU A 1 697 ? -26.676 14.857 -48.629 1.00 91.38 697 GLU A CA 1
ATOM 5377 C C . GLU A 1 697 ? -25.392 14.022 -48.473 1.00 91.38 697 GLU A C 1
ATOM 5379 O O . GLU A 1 697 ? -24.881 13.492 -49.460 1.00 91.38 697 GLU A O 1
ATOM 5384 N N . ASP A 1 698 ? -24.887 13.867 -47.245 1.00 91.31 698 ASP A N 1
ATOM 5385 C CA . ASP A 1 698 ? -23.681 13.090 -46.944 1.00 91.31 698 ASP A CA 1
ATOM 5386 C C . ASP A 1 698 ? -23.963 11.573 -46.849 1.00 91.31 698 ASP A C 1
ATOM 5388 O O . ASP A 1 698 ? -23.034 10.760 -46.886 1.00 91.31 698 ASP A O 1
ATOM 5392 N N . VAL A 1 699 ? -25.236 11.171 -46.722 1.00 92.88 699 VAL A N 1
ATOM 5393 C CA . VAL A 1 699 ? -25.675 9.778 -46.522 1.00 92.88 699 VAL A CA 1
ATOM 5394 C C . VAL A 1 699 ? -26.110 9.161 -47.854 1.00 92.88 699 VAL A C 1
ATOM 5396 O O . VAL A 1 699 ? -27.286 8.951 -48.130 1.00 92.88 699 VAL A O 1
ATOM 5399 N N . THR A 1 700 ? -25.142 8.879 -48.722 1.00 94.25 700 THR A N 1
ATOM 5400 C CA . THR A 1 700 ? -25.410 8.262 -50.032 1.00 94.25 700 THR A CA 1
ATOM 5401 C C . THR A 1 700 ? -25.560 6.739 -49.935 1.00 94.25 700 THR A C 1
ATOM 5403 O O . THR A 1 700 ? -25.041 6.111 -49.011 1.00 94.25 700 THR A O 1
ATOM 5406 N N . ASP A 1 701 ? -26.179 6.103 -50.938 1.00 92.81 701 ASP A N 1
ATOM 5407 C CA . ASP A 1 701 ? -26.267 4.632 -51.033 1.00 92.81 701 ASP A CA 1
ATOM 5408 C C . ASP A 1 701 ? -24.895 3.940 -50.973 1.00 92.81 701 ASP A C 1
ATOM 5410 O O . ASP A 1 701 ? -24.766 2.810 -50.501 1.00 92.81 701 ASP A O 1
ATOM 5414 N N . GLU A 1 702 ? -23.852 4.609 -51.469 1.00 93.25 702 GLU A N 1
ATOM 5415 C CA . GLU A 1 702 ? -22.479 4.111 -51.412 1.00 93.25 702 GLU A CA 1
ATOM 5416 C C . GLU A 1 702 ? -21.952 4.087 -49.972 1.00 93.25 702 GLU A C 1
ATOM 5418 O O . GLU A 1 702 ? -21.404 3.073 -49.537 1.00 93.25 702 GLU A O 1
ATOM 5423 N N . VAL A 1 703 ? -22.189 5.162 -49.212 1.00 93.81 703 VAL A N 1
ATOM 5424 C CA . VAL A 1 703 ? -21.845 5.249 -47.786 1.00 93.81 703 VAL A CA 1
ATOM 5425 C C . VAL A 1 703 ? -22.643 4.228 -46.974 1.00 93.81 703 VAL A C 1
ATOM 5427 O O . VAL A 1 703 ? -22.063 3.545 -46.133 1.00 93.81 703 VAL A O 1
ATOM 5430 N N . LEU A 1 704 ? -23.940 4.056 -47.251 1.00 95.12 704 LEU A N 1
ATOM 5431 C CA . LEU A 1 704 ? -24.787 3.070 -46.569 1.00 95.12 704 LEU A CA 1
ATOM 5432 C C . LEU A 1 704 ? -24.288 1.635 -46.786 1.00 95.12 704 LEU A C 1
ATOM 5434 O O . LEU A 1 704 ? -24.101 0.897 -45.819 1.00 95.12 704 LEU A O 1
ATOM 5438 N N . ARG A 1 705 ? -24.002 1.246 -48.037 1.00 95.12 705 ARG A N 1
ATOM 5439 C CA . ARG A 1 705 ? -23.430 -0.080 -48.337 1.00 95.12 705 ARG A CA 1
ATOM 5440 C C . ARG A 1 705 ? -22.080 -0.288 -47.657 1.00 95.12 705 ARG A C 1
ATOM 5442 O O . ARG A 1 705 ? -21.816 -1.374 -47.150 1.00 95.12 705 ARG A O 1
ATOM 5449 N N . PHE A 1 706 ? -21.239 0.744 -47.630 1.00 95.31 706 PHE A N 1
ATOM 5450 C CA . PHE A 1 706 ? -19.933 0.671 -46.985 1.00 95.31 706 PHE A CA 1
ATOM 5451 C C . PHE A 1 706 ? -20.042 0.505 -45.464 1.00 95.31 706 PHE A C 1
ATOM 5453 O O . PHE A 1 706 ? -19.350 -0.316 -44.871 1.00 95.31 706 PHE A O 1
ATOM 5460 N N . LEU A 1 707 ? -20.950 1.241 -44.825 1.00 95.88 707 LEU A N 1
ATOM 5461 C CA . LEU A 1 707 ? -21.232 1.112 -43.399 1.00 95.88 707 LEU A CA 1
ATOM 5462 C C . LEU A 1 707 ? -21.730 -0.299 -43.038 1.00 95.88 707 LEU A C 1
ATOM 5464 O O . LEU A 1 707 ? -21.269 -0.868 -42.047 1.00 95.88 707 LEU A O 1
ATOM 5468 N N . ASP A 1 708 ? -22.602 -0.893 -43.856 1.00 94.06 708 ASP A N 1
ATOM 5469 C CA . ASP A 1 708 ? -23.074 -2.264 -43.631 1.00 94.06 708 ASP A CA 1
ATOM 5470 C C . ASP A 1 708 ? -21.967 -3.312 -43.856 1.00 94.06 708 ASP A C 1
ATOM 5472 O O . ASP A 1 708 ? -21.853 -4.270 -43.090 1.00 94.06 708 ASP A O 1
ATOM 5476 N N . ASP A 1 709 ? -21.065 -3.085 -44.817 1.00 94.75 709 ASP A N 1
ATOM 5477 C CA . ASP A 1 709 ? -19.858 -3.902 -44.997 1.00 94.75 709 ASP A CA 1
ATOM 5478 C C . ASP A 1 709 ? -18.956 -3.870 -43.746 1.00 94.75 709 ASP A C 1
ATOM 5480 O O . ASP A 1 709 ? -18.552 -4.927 -43.254 1.00 94.75 709 ASP A O 1
ATOM 5484 N N . LEU A 1 710 ? -18.719 -2.694 -43.149 1.00 94.56 710 LEU A N 1
ATOM 5485 C CA . LEU A 1 710 ? -17.958 -2.570 -41.895 1.00 94.56 710 LEU A CA 1
ATOM 5486 C C . LEU A 1 710 ? -18.617 -3.322 -40.727 1.00 94.56 710 LEU A C 1
ATOM 5488 O O . LEU A 1 710 ? -17.912 -3.921 -39.905 1.00 94.56 710 LEU A O 1
ATOM 5492 N N . ARG A 1 711 ? -19.955 -3.312 -40.662 1.00 93.94 711 ARG A N 1
ATOM 5493 C CA . ARG A 1 711 ? -20.733 -4.088 -39.685 1.00 93.94 711 ARG A CA 1
ATOM 5494 C C . ARG A 1 711 ? -20.590 -5.588 -39.932 1.00 93.94 711 ARG A C 1
ATOM 5496 O O . ARG A 1 711 ? -20.317 -6.330 -38.992 1.00 93.94 711 ARG A O 1
ATOM 5503 N N . SER A 1 712 ? -20.701 -6.035 -41.184 1.00 91.00 712 SER A N 1
ATOM 5504 C CA . SER A 1 712 ? -20.554 -7.450 -41.558 1.00 91.00 712 SER A CA 1
ATOM 5505 C C . SER A 1 712 ? -19.157 -8.004 -41.238 1.00 91.00 712 SER A C 1
ATOM 5507 O O . SER A 1 712 ? -19.024 -9.150 -40.811 1.00 91.00 712 SER A O 1
ATOM 5509 N N . LYS A 1 713 ? -18.123 -7.157 -41.344 1.00 93.44 713 LYS A N 1
ATOM 5510 C CA . LYS A 1 713 ? -16.732 -7.458 -40.964 1.00 93.44 713 LYS A CA 1
ATOM 5511 C C . LYS A 1 713 ? -16.493 -7.472 -39.449 1.00 93.44 713 LYS A C 1
ATOM 5513 O O . LYS A 1 713 ? -15.392 -7.798 -39.017 1.00 93.44 713 LYS A O 1
ATOM 5518 N N . GLY A 1 714 ? -17.487 -7.096 -38.641 1.00 92.19 714 GLY A N 1
ATOM 5519 C CA . GLY A 1 714 ? -17.391 -7.053 -37.180 1.00 92.19 714 GLY A CA 1
ATOM 5520 C C . GLY A 1 714 ? -16.561 -5.891 -36.623 1.00 92.19 714 GLY A C 1
ATOM 5521 O O . GLY A 1 714 ? -16.315 -5.853 -35.420 1.00 92.19 714 GLY A O 1
ATOM 5522 N N . LEU A 1 715 ? -16.147 -4.934 -37.463 1.00 94.44 715 LEU A N 1
ATOM 5523 C CA . LEU A 1 715 ? -15.337 -3.780 -37.044 1.00 94.44 715 LEU A CA 1
ATOM 5524 C C . LEU A 1 715 ? -16.162 -2.747 -36.263 1.00 94.44 715 LEU A C 1
ATOM 5526 O O . LEU A 1 715 ? -15.640 -2.024 -35.412 1.00 94.44 715 LEU A O 1
ATOM 5530 N N . VAL A 1 716 ? -17.464 -2.684 -36.543 1.00 96.44 716 VAL A N 1
ATOM 5531 C CA . VAL A 1 716 ? -18.440 -1.861 -35.823 1.00 96.44 716 VAL A CA 1
ATOM 5532 C C . VAL A 1 716 ? -19.662 -2.711 -35.504 1.00 96.44 716 VAL A C 1
ATOM 5534 O O . VAL A 1 716 ? -20.114 -3.488 -36.342 1.00 96.44 716 VAL A O 1
ATOM 5537 N N . ARG A 1 717 ? -20.202 -2.593 -34.289 1.00 94.12 717 ARG A N 1
ATOM 5538 C CA . ARG A 1 717 ? -21.401 -3.349 -33.902 1.00 94.12 717 ARG A CA 1
ATOM 5539 C C . ARG A 1 717 ? -22.664 -2.612 -34.319 1.00 94.12 717 ARG A C 1
ATOM 5541 O O . ARG A 1 717 ? -23.466 -3.161 -35.069 1.00 94.12 717 ARG A O 1
ATOM 5548 N N . TRP A 1 718 ? -22.824 -1.375 -33.856 1.00 95.19 718 TRP A N 1
ATOM 5549 C CA . TRP A 1 718 ? -23.943 -0.497 -34.199 1.00 95.19 718 TRP A CA 1
ATOM 5550 C C . TRP A 1 718 ? -23.470 0.740 -34.960 1.00 95.19 718 TRP A C 1
ATOM 5552 O O . TRP A 1 718 ? -22.341 1.206 -34.783 1.00 95.19 718 TRP A O 1
ATOM 5562 N N . ILE A 1 719 ? -24.355 1.283 -35.794 1.00 95.69 719 ILE A N 1
ATOM 5563 C CA . ILE A 1 719 ? -24.077 2.448 -36.644 1.00 95.69 719 ILE A CA 1
ATOM 5564 C C . ILE A 1 719 ? -25.073 3.553 -36.327 1.00 95.69 719 ILE A C 1
ATOM 5566 O O . ILE A 1 719 ? -26.259 3.287 -36.137 1.00 95.69 719 ILE A O 1
ATOM 5570 N N . GLY A 1 720 ? -24.609 4.797 -36.292 1.00 95.50 720 GLY A N 1
ATOM 5571 C CA . GLY A 1 720 ? -25.476 5.933 -36.021 1.00 95.50 720 GLY A CA 1
ATOM 5572 C C . GLY A 1 720 ? -25.084 7.226 -36.717 1.00 95.50 720 GLY A C 1
ATOM 5573 O O . GLY A 1 720 ? -24.059 7.320 -37.395 1.00 95.50 720 GLY A O 1
ATOM 5574 N N . VAL A 1 721 ? -25.884 8.263 -36.470 1.00 95.44 721 VAL A N 1
ATOM 5575 C CA . VAL A 1 721 ? -25.597 9.646 -36.886 1.00 95.44 721 VAL A CA 1
ATOM 5576 C C . VAL A 1 721 ? -25.524 10.569 -35.672 1.00 95.44 721 VAL A C 1
ATOM 5578 O O . VAL A 1 721 ? -26.371 10.503 -34.783 1.00 95.44 721 VAL A O 1
ATOM 5581 N N . ALA A 1 722 ? -24.494 11.416 -35.623 1.00 94.44 722 ALA A N 1
ATOM 5582 C CA . ALA A 1 722 ? -24.269 12.397 -34.567 1.00 94.44 722 ALA A CA 1
ATOM 5583 C C . ALA A 1 722 ? -24.272 13.818 -35.144 1.00 94.44 722 ALA A C 1
ATOM 5585 O O . ALA A 1 722 ? -23.210 14.341 -35.495 1.00 94.44 722 ALA A O 1
ATOM 5586 N N . SER A 1 723 ? -25.453 14.433 -35.224 1.00 92.38 723 SER A N 1
ATOM 5587 C CA . SER A 1 723 ? -25.695 15.722 -35.889 1.00 92.38 723 SER A CA 1
ATOM 5588 C C . SER A 1 723 ? -26.704 16.587 -35.132 1.00 92.38 723 SER A C 1
ATOM 5590 O O . SER A 1 723 ? -27.203 16.221 -34.065 1.00 92.38 723 SER A O 1
ATOM 5592 N N . ASP A 1 724 ? -26.996 17.766 -35.680 1.00 87.88 724 ASP A N 1
ATOM 5593 C CA . ASP A 1 724 ? -28.118 18.574 -35.220 1.00 87.88 724 ASP A CA 1
ATOM 5594 C C . ASP A 1 724 ? -29.439 17.818 -35.410 1.00 87.88 724 ASP A C 1
ATOM 5596 O O . ASP A 1 724 ? -29.595 16.986 -36.306 1.00 87.88 724 ASP A O 1
ATOM 5600 N N . ARG A 1 725 ? -30.411 18.105 -34.542 1.00 86.75 725 ARG A N 1
ATOM 5601 C CA . ARG A 1 725 ? -31.641 17.312 -34.435 1.00 86.75 725 ARG A CA 1
ATOM 5602 C C . ARG A 1 725 ? -32.423 17.215 -35.750 1.00 86.75 725 ARG A C 1
ATOM 5604 O O . ARG A 1 725 ? -32.858 16.127 -36.102 1.00 86.75 725 ARG A O 1
ATOM 5611 N N . SER A 1 726 ? -32.561 18.328 -36.469 1.00 87.31 726 SER A N 1
ATOM 5612 C CA . SER A 1 726 ? -33.269 18.398 -37.758 1.00 87.31 726 SER A CA 1
ATOM 5613 C C . SER A 1 726 ? -32.605 17.527 -38.838 1.00 87.31 726 SER A C 1
ATOM 5615 O O . SER A 1 726 ? -33.292 16.840 -39.597 1.00 87.31 726 SER A O 1
ATOM 5617 N N . ALA A 1 727 ? -31.269 17.466 -38.857 1.00 89.50 727 ALA A N 1
ATOM 5618 C CA . ALA A 1 727 ? -30.533 16.579 -39.754 1.00 89.50 727 ALA A CA 1
ATOM 5619 C C . ALA A 1 727 ? -30.745 15.104 -39.377 1.00 89.50 727 ALA A C 1
ATOM 5621 O O . ALA A 1 727 ? -31.054 14.293 -40.247 1.00 89.50 727 ALA A O 1
ATOM 5622 N N . CYS A 1 728 ? -30.658 14.761 -38.083 1.00 90.75 728 CYS A N 1
ATOM 5623 C CA . CYS A 1 728 ? -30.950 13.408 -37.595 1.00 90.75 728 CYS A CA 1
ATOM 5624 C C . CYS A 1 728 ? -32.373 12.955 -37.963 1.00 90.75 728 CYS A C 1
ATOM 5626 O O . CYS A 1 728 ? -32.551 11.828 -38.413 1.00 90.75 728 CYS A O 1
ATOM 5628 N N . GLU A 1 729 ? -33.365 13.838 -37.826 1.00 88.56 729 GLU A N 1
ATOM 5629 C CA . GLU A 1 729 ? -34.757 13.567 -38.196 1.00 88.56 729 GLU A CA 1
ATOM 5630 C C . GLU A 1 729 ? -34.909 13.311 -39.697 1.00 88.56 729 GLU A C 1
ATOM 5632 O O . GLU A 1 729 ? -35.464 12.291 -40.105 1.00 88.56 729 GLU A O 1
ATOM 5637 N N . THR A 1 730 ? -34.346 14.195 -40.523 1.00 90.56 730 THR A N 1
ATOM 5638 C CA . THR A 1 730 ? -34.408 14.070 -41.984 1.00 90.56 730 THR A CA 1
ATOM 5639 C C . THR A 1 730 ? -33.732 12.782 -42.463 1.00 90.56 730 THR A C 1
ATOM 5641 O O . THR A 1 730 ? -34.279 12.072 -43.306 1.00 90.56 730 THR A O 1
ATOM 5644 N N . ILE A 1 731 ? -32.575 12.433 -41.890 1.00 92.00 731 ILE A N 1
ATOM 5645 C CA . ILE A 1 731 ? -31.846 11.198 -42.209 1.00 92.00 731 ILE A CA 1
ATOM 5646 C C . ILE A 1 731 ? -32.624 9.957 -41.752 1.00 92.00 731 ILE A C 1
ATOM 5648 O O . ILE A 1 731 ? -32.693 8.976 -42.492 1.00 92.00 731 ILE A O 1
ATOM 5652 N N . ALA A 1 732 ? -33.231 9.986 -40.562 1.00 90.12 732 ALA A N 1
ATOM 5653 C CA . ALA A 1 732 ? -34.041 8.876 -40.063 1.00 90.12 732 ALA A CA 1
ATOM 5654 C C . ALA A 1 732 ? -35.263 8.606 -40.954 1.00 90.12 732 ALA A C 1
ATOM 5656 O O . ALA A 1 732 ? -35.583 7.449 -41.220 1.00 90.12 732 ALA A O 1
ATOM 5657 N N . VAL A 1 733 ? -35.916 9.666 -41.446 1.00 88.75 733 VAL A N 1
ATOM 5658 C CA . VAL A 1 733 ? -37.048 9.567 -42.382 1.00 88.75 733 VAL A CA 1
ATOM 5659 C C . VAL A 1 733 ? -36.601 9.046 -43.750 1.00 88.75 733 VAL A C 1
ATOM 5661 O O . VAL A 1 733 ? -37.297 8.222 -44.339 1.00 88.75 733 VAL A O 1
ATOM 5664 N N . ALA A 1 734 ? -35.448 9.498 -44.251 1.00 90.00 734 ALA A N 1
ATOM 5665 C CA . ALA A 1 734 ? -34.913 9.062 -45.541 1.00 90.00 734 ALA A CA 1
ATOM 5666 C C . ALA A 1 734 ? -34.433 7.598 -45.531 1.00 90.00 734 ALA A C 1
ATOM 5668 O O . ALA A 1 734 ? -34.535 6.909 -46.547 1.00 90.00 734 ALA A O 1
ATOM 5669 N N . HIS A 1 735 ? -33.942 7.108 -44.387 1.00 90.19 735 HIS A N 1
ATOM 5670 C CA . HIS A 1 735 ? -33.351 5.773 -44.244 1.00 90.19 735 HIS A CA 1
ATOM 5671 C C . HIS A 1 735 ? -33.933 5.011 -43.039 1.00 90.19 735 HIS A C 1
ATOM 5673 O O . HIS A 1 735 ? -33.209 4.696 -42.083 1.00 90.19 735 HIS A O 1
ATOM 5679 N N . PRO A 1 736 ? -35.240 4.696 -43.063 1.00 87.31 736 PRO A N 1
ATOM 5680 C CA . PRO A 1 736 ? -35.929 4.114 -41.920 1.00 87.31 736 PRO A CA 1
ATOM 5681 C C . PRO A 1 736 ? -35.333 2.752 -41.542 1.00 87.31 736 PRO A C 1
ATOM 5683 O O . PRO A 1 736 ? -35.241 1.841 -42.363 1.00 87.31 736 PRO A O 1
ATOM 5686 N N . GLY A 1 737 ? -34.935 2.612 -40.276 1.00 83.69 737 GLY A N 1
ATOM 5687 C CA . GLY A 1 737 ? -34.420 1.359 -39.711 1.00 83.69 737 GLY A CA 1
ATOM 5688 C C . GLY A 1 737 ? -32.983 0.984 -40.098 1.00 83.69 737 GLY A C 1
ATOM 5689 O O . GLY A 1 737 ? -32.519 -0.075 -39.680 1.00 83.69 737 GLY A O 1
ATOM 5690 N N . PHE A 1 738 ? -32.263 1.821 -40.858 1.00 91.31 738 PHE A N 1
ATOM 5691 C CA . PHE A 1 738 ? -30.855 1.556 -41.187 1.00 91.31 738 PHE A CA 1
ATOM 5692 C C . PHE A 1 738 ? -29.913 1.836 -40.002 1.00 91.31 738 PHE A C 1
ATOM 5694 O O . PHE A 1 738 ? -29.017 1.041 -39.694 1.00 91.31 738 PHE A O 1
ATOM 5701 N N . PHE A 1 739 ? -30.108 2.983 -39.347 1.00 94.00 739 PHE A N 1
ATOM 5702 C CA . PHE A 1 739 ? -29.277 3.438 -38.235 1.00 94.00 739 PHE A CA 1
ATOM 5703 C C . PHE A 1 739 ? -29.785 2.883 -36.902 1.00 94.00 739 PHE A C 1
ATOM 5705 O O . PHE A 1 739 ? -30.961 3.005 -36.565 1.00 94.00 739 PHE A O 1
ATOM 5712 N N . ASP A 1 740 ? -28.873 2.314 -36.114 1.00 93.75 740 ASP A N 1
ATOM 5713 C CA . ASP A 1 740 ? -29.163 1.797 -34.778 1.00 93.75 740 ASP A CA 1
ATOM 5714 C C . ASP A 1 740 ? -29.277 2.927 -33.744 1.00 93.75 740 ASP A C 1
ATOM 5716 O O . ASP A 1 740 ? -30.005 2.774 -32.763 1.00 93.75 740 ASP A O 1
ATOM 5720 N N . ALA A 1 741 ? -28.566 4.047 -33.931 1.00 94.06 741 ALA A N 1
ATOM 5721 C CA . ALA A 1 741 ? -28.551 5.131 -32.952 1.00 94.06 741 ALA A CA 1
ATOM 5722 C C . ALA A 1 741 ? -28.481 6.543 -33.546 1.00 94.06 741 ALA A C 1
ATOM 5724 O O . ALA A 1 741 ? -27.862 6.772 -34.585 1.00 94.06 741 ALA A O 1
ATOM 5725 N N . PHE A 1 742 ? -29.023 7.516 -32.813 1.00 94.19 742 PHE A N 1
ATOM 5726 C CA . PHE A 1 742 ? -28.873 8.941 -33.118 1.00 94.19 742 PHE A CA 1
ATOM 5727 C C . PHE A 1 742 ? -28.340 9.713 -31.917 1.00 94.19 742 PHE A C 1
ATOM 5729 O O . PHE A 1 742 ? -28.756 9.476 -30.785 1.00 94.19 742 PHE A O 1
ATOM 5736 N N . GLN A 1 743 ? -27.434 10.658 -32.174 1.00 94.81 743 GLN A N 1
ATOM 5737 C CA . GLN A 1 743 ? -26.847 11.542 -31.174 1.00 94.81 743 GLN A CA 1
ATOM 5738 C C . GLN A 1 743 ? -27.127 13.013 -31.514 1.00 94.81 743 GLN A C 1
ATOM 5740 O O . GLN A 1 743 ? -26.742 13.470 -32.586 1.00 94.81 743 GLN A O 1
ATOM 5745 N N . TYR A 1 744 ? -27.743 13.768 -30.598 1.00 91.94 744 TYR A N 1
ATOM 5746 C CA . TYR A 1 744 ? -28.034 15.204 -30.769 1.00 91.94 744 TYR A CA 1
ATOM 5747 C C . TYR A 1 744 ? -28.058 15.961 -29.427 1.00 91.94 744 TYR A C 1
ATOM 5749 O O . TYR A 1 744 ? -27.965 15.377 -28.344 1.00 91.94 744 TYR A O 1
ATOM 5757 N N . SER A 1 745 ? -28.138 17.295 -29.462 1.00 89.69 745 SER A N 1
ATOM 5758 C CA . SER A 1 745 ? -28.203 18.097 -28.234 1.00 89.69 745 SER A CA 1
ATOM 5759 C C . SER A 1 745 ? -29.599 18.116 -27.612 1.00 89.69 745 SER A C 1
ATOM 5761 O O . SER A 1 745 ? -30.571 18.349 -28.324 1.00 89.69 745 SER A O 1
ATOM 5763 N N . TRP A 1 746 ? -29.674 18.005 -26.286 1.00 91.06 746 TRP A N 1
ATOM 5764 C CA . TRP A 1 746 ? -30.899 18.186 -25.500 1.00 91.06 746 TRP A CA 1
ATOM 5765 C C . TRP A 1 746 ? -30.605 19.028 -24.255 1.00 91.06 746 TRP A C 1
ATOM 5767 O O . TRP A 1 746 ? -29.522 18.923 -23.671 1.00 91.06 746 TRP A O 1
ATOM 5777 N N . SER A 1 747 ? -31.562 19.848 -23.828 1.00 89.12 747 SER A N 1
ATOM 5778 C CA . SER A 1 747 ? -31.575 20.486 -22.508 1.00 89.12 747 SER A CA 1
ATOM 5779 C C . SER A 1 747 ? -33.016 20.772 -22.089 1.00 89.12 747 SER A C 1
ATOM 5781 O O . SER A 1 747 ? -33.921 20.716 -22.913 1.00 89.12 747 SER A O 1
ATOM 5783 N N . ILE A 1 748 ? -33.237 21.160 -20.830 1.00 87.25 748 ILE A N 1
ATOM 5784 C CA . ILE A 1 748 ? -34.578 21.524 -20.335 1.00 87.25 748 ILE A CA 1
ATOM 5785 C C . ILE A 1 748 ? -35.252 22.650 -21.148 1.00 87.25 748 ILE A C 1
ATOM 5787 O O . ILE A 1 748 ? -36.470 22.782 -21.138 1.00 87.25 748 ILE A O 1
ATOM 5791 N N . LEU A 1 749 ? -34.461 23.460 -21.860 1.00 85.44 749 LEU A N 1
ATOM 5792 C CA . LEU A 1 749 ? -34.948 24.565 -22.688 1.00 85.44 749 LEU A CA 1
ATOM 5793 C C . LEU A 1 749 ? -35.494 24.092 -24.048 1.00 85.44 749 LEU A C 1
ATOM 5795 O O . LEU A 1 749 ? -36.217 24.833 -24.698 1.00 85.44 749 LEU A O 1
ATOM 5799 N N . ASN A 1 750 ? -35.169 22.865 -24.465 1.00 77.00 750 ASN A N 1
ATOM 5800 C CA . ASN A 1 750 ? -35.674 22.210 -25.672 1.00 77.00 750 ASN A CA 1
ATOM 5801 C C . ASN A 1 750 ? -36.077 20.776 -25.294 1.00 77.00 750 ASN A C 1
ATOM 5803 O O . ASN A 1 750 ? -35.282 19.843 -25.415 1.00 77.00 750 ASN A O 1
ATOM 5807 N N . HIS A 1 751 ? -37.277 20.641 -24.722 1.00 64.56 751 HIS A N 1
ATOM 5808 C CA . HIS A 1 751 ? -37.691 19.448 -23.981 1.00 64.56 751 HIS A CA 1
ATOM 5809 C C . HIS A 1 751 ? -38.097 18.259 -24.848 1.00 64.56 751 HIS A C 1
ATOM 5811 O O . HIS A 1 751 ? -38.102 17.138 -24.339 1.00 64.56 751 HIS A O 1
ATOM 5817 N N . ASP A 1 752 ? -38.401 18.459 -26.130 1.00 63.41 752 ASP A N 1
ATOM 5818 C CA . ASP A 1 752 ? -38.801 17.350 -26.987 1.00 63.41 752 ASP A CA 1
ATOM 5819 C C . ASP A 1 752 ? -37.620 16.382 -27.174 1.00 63.41 752 ASP A C 1
ATOM 5821 O O . ASP A 1 752 ? -36.538 16.771 -27.610 1.00 63.41 752 ASP A O 1
ATOM 5825 N N . CYS A 1 753 ? -37.811 15.107 -26.839 1.00 62.28 753 CYS A N 1
ATOM 5826 C CA . CYS A 1 753 ? -36.805 14.060 -27.033 1.00 62.28 753 CYS A CA 1
ATOM 5827 C C . CYS A 1 753 ? -37.406 12.720 -27.509 1.00 62.28 753 CYS A C 1
ATOM 5829 O O . CYS A 1 753 ? -37.049 11.675 -26.964 1.00 62.28 753 CYS A O 1
ATOM 5831 N N . PRO A 1 754 ? -38.335 12.693 -28.484 1.00 61.91 754 PRO A N 1
ATOM 5832 C CA . PRO A 1 754 ? -38.833 11.424 -28.987 1.00 61.91 754 PRO A CA 1
ATOM 5833 C C . PRO A 1 754 ? -37.721 10.677 -29.749 1.00 61.91 754 PRO A C 1
ATOM 5835 O O . PRO A 1 754 ? -36.929 11.312 -30.453 1.00 61.91 754 PRO A O 1
ATOM 5838 N N . PRO A 1 755 ? -37.649 9.339 -29.639 1.00 63.94 755 PRO A N 1
ATOM 5839 C CA . PRO A 1 755 ? -36.779 8.543 -30.493 1.00 63.94 755 PRO A CA 1
ATOM 5840 C C . PRO A 1 755 ? -37.187 8.721 -31.960 1.00 63.94 755 PRO A C 1
ATOM 5842 O O . PRO A 1 755 ? -38.375 8.758 -32.286 1.00 63.94 755 PRO A O 1
ATOM 5845 N N . PHE A 1 756 ? -36.205 8.808 -32.857 1.00 72.38 756 PHE A N 1
ATOM 5846 C CA . PHE A 1 756 ? -36.485 8.816 -34.290 1.00 72.38 756 PHE A CA 1
ATOM 5847 C C . PHE A 1 756 ? -36.946 7.426 -34.745 1.00 72.38 756 PHE A C 1
ATOM 5849 O O . PHE A 1 756 ? -36.413 6.409 -34.294 1.00 72.38 756 PHE A O 1
ATOM 5856 N N . GLY A 1 757 ? -37.949 7.378 -35.626 1.00 56.88 757 GLY A N 1
ATOM 5857 C CA . GLY A 1 757 ? -38.581 6.132 -36.064 1.00 56.88 757 GLY A CA 1
ATOM 5858 C C . GLY A 1 757 ? -37.567 5.089 -36.547 1.00 56.88 757 GLY A C 1
ATOM 5859 O O . GLY A 1 757 ? -36.827 5.324 -37.497 1.00 56.88 757 GLY A O 1
ATOM 5860 N N . GLY A 1 758 ? -37.537 3.928 -35.885 1.00 63.22 758 GLY A N 1
ATOM 5861 C CA . GLY A 1 758 ? -36.664 2.800 -36.232 1.00 63.22 758 GLY A CA 1
ATOM 5862 C C . GLY A 1 758 ? -35.291 2.772 -35.547 1.00 63.22 758 GLY A C 1
ATOM 5863 O O . GLY A 1 758 ? -34.611 1.752 -35.649 1.00 63.22 758 GLY A O 1
ATOM 5864 N N . ALA A 1 759 ? -34.893 3.820 -34.817 1.00 75.56 759 ALA A N 1
ATOM 5865 C CA . ALA A 1 759 ? -33.657 3.816 -34.033 1.00 75.56 759 ALA A CA 1
ATOM 5866 C C . ALA A 1 759 ? -33.801 2.986 -32.747 1.00 75.56 759 ALA A C 1
ATOM 5868 O O . ALA A 1 759 ? -34.837 3.010 -32.084 1.00 75.56 759 ALA A O 1
ATOM 5869 N N . ARG A 1 760 ? -32.736 2.272 -32.371 1.00 84.38 760 ARG A N 1
ATOM 5870 C CA . ARG A 1 760 ? -32.682 1.429 -31.164 1.00 84.38 760 ARG A CA 1
ATOM 5871 C C . ARG A 1 760 ? -32.155 2.173 -29.940 1.00 84.38 760 ARG A C 1
ATOM 5873 O O . ARG A 1 760 ? -32.369 1.705 -28.826 1.00 84.38 760 ARG A O 1
ATOM 5880 N N . LEU A 1 761 ? -31.443 3.286 -30.137 1.00 90.81 761 LEU A N 1
ATOM 5881 C CA . LEU A 1 761 ? -30.815 4.046 -29.057 1.00 90.81 761 LEU A CA 1
ATOM 5882 C C . LEU A 1 761 ? -30.710 5.543 -29.372 1.00 90.81 761 LEU A C 1
ATOM 5884 O O . LEU A 1 761 ? -30.257 5.939 -30.445 1.00 90.81 761 LEU A O 1
ATOM 5888 N N . THR A 1 762 ? -31.036 6.377 -28.389 1.00 92.19 762 THR A N 1
ATOM 5889 C CA . THR A 1 762 ? -30.863 7.833 -28.467 1.00 92.19 762 THR A CA 1
ATOM 5890 C C . THR A 1 762 ? -29.764 8.288 -27.512 1.00 92.19 762 THR A C 1
ATOM 5892 O O . THR A 1 762 ? -29.784 7.970 -26.321 1.00 92.19 762 THR A O 1
ATOM 5895 N N . LEU A 1 763 ? -28.801 9.059 -28.017 1.00 94.12 763 LEU A N 1
ATOM 5896 C CA . LEU A 1 763 ? -27.763 9.704 -27.219 1.00 94.12 763 LEU A CA 1
ATOM 5897 C C . LEU A 1 763 ? -28.010 11.211 -27.172 1.00 94.12 763 LEU A C 1
ATOM 5899 O O . LEU A 1 763 ? -28.024 11.883 -28.201 1.00 94.12 763 LEU A O 1
ATOM 5903 N N . THR A 1 764 ? -28.138 11.779 -25.979 1.00 94.00 764 THR A N 1
ATOM 5904 C CA . THR A 1 764 ? -28.288 13.229 -25.821 1.00 94.00 764 THR A CA 1
ATOM 5905 C C . THR A 1 764 ? -27.063 13.851 -25.175 1.00 94.00 764 THR A C 1
ATOM 5907 O O . THR A 1 764 ? -26.370 13.227 -24.378 1.00 94.00 764 THR A O 1
ATOM 5910 N N . HIS A 1 765 ? -26.754 15.102 -25.509 1.00 93.00 765 HIS A N 1
ATOM 5911 C CA . HIS A 1 765 ? -25.640 15.827 -24.893 1.00 93.00 765 HIS A CA 1
ATOM 5912 C C . HIS A 1 765 ? -25.966 17.302 -24.655 1.00 93.00 765 HIS A C 1
ATOM 5914 O O . HIS A 1 765 ? -26.942 17.830 -25.175 1.00 93.00 765 HIS A O 1
ATOM 5920 N N . ARG A 1 766 ? -25.079 18.009 -23.938 1.00 88.75 766 ARG A N 1
ATOM 5921 C CA . ARG A 1 766 ? -25.193 19.452 -23.613 1.00 88.75 766 ARG A CA 1
ATOM 5922 C C . ARG A 1 766 ? -26.360 19.833 -22.684 1.00 88.75 766 ARG A C 1
ATOM 5924 O O . ARG A 1 766 ? -26.637 21.023 -22.551 1.00 88.75 766 ARG A O 1
ATOM 5931 N N . ALA A 1 767 ? -26.907 18.875 -21.930 1.00 89.19 767 ALA A N 1
ATOM 5932 C CA . ALA A 1 767 ? -27.941 19.117 -20.917 1.00 89.19 767 ALA A CA 1
ATOM 5933 C C . ALA A 1 767 ? -27.597 20.269 -19.959 1.00 89.19 767 ALA A C 1
ATOM 5935 O O . ALA A 1 767 ? -28.412 21.155 -19.731 1.00 89.19 767 ALA A O 1
ATOM 5936 N N . LEU A 1 768 ? -26.358 20.299 -19.454 1.00 90.62 768 LEU A N 1
ATOM 5937 C CA . LEU A 1 768 ? -25.886 21.364 -18.564 1.00 90.62 768 LEU A CA 1
ATOM 5938 C C . LEU A 1 768 ? -25.322 22.570 -19.314 1.00 90.62 768 LEU A C 1
ATOM 5940 O O . LEU A 1 768 ? -25.578 23.701 -18.916 1.00 90.62 768 LEU A O 1
ATOM 5944 N N . LEU A 1 769 ? -24.560 22.344 -20.391 1.00 85.81 769 LEU A N 1
ATOM 5945 C CA . LEU A 1 769 ? -23.871 23.421 -21.113 1.00 85.81 769 LEU A CA 1
ATOM 5946 C C . LEU A 1 769 ? -24.854 24.463 -21.662 1.00 85.81 769 LEU A C 1
ATOM 5948 O O . LEU A 1 769 ? -24.536 25.646 -21.657 1.00 85.81 769 LEU A O 1
ATOM 5952 N N . ASN A 1 770 ? -26.033 24.019 -22.100 1.00 83.75 770 ASN A N 1
ATOM 5953 C CA . ASN A 1 770 ? -27.039 24.894 -22.691 1.00 83.75 770 ASN A CA 1
ATOM 5954 C C . ASN A 1 770 ? -28.018 25.486 -21.662 1.00 83.75 770 ASN A C 1
ATOM 5956 O O . ASN A 1 770 ? -28.685 26.459 -21.987 1.00 83.75 770 ASN A O 1
ATOM 5960 N N . ALA A 1 771 ? -28.147 24.909 -20.460 1.00 88.69 771 ALA A N 1
ATOM 5961 C CA . ALA A 1 771 ? -29.208 25.286 -19.517 1.00 88.69 771 ALA A CA 1
ATOM 5962 C C . ALA A 1 771 ? -28.722 25.826 -18.168 1.00 88.69 771 ALA A C 1
ATOM 5964 O O . ALA A 1 771 ? -29.403 26.667 -17.596 1.00 88.69 771 ALA A O 1
ATOM 5965 N N . LEU A 1 772 ? -27.563 25.400 -17.652 1.00 92.62 772 LEU A N 1
ATOM 5966 C CA . LEU A 1 772 ? -27.162 25.724 -16.276 1.00 92.62 772 LEU A CA 1
ATOM 5967 C C . LEU A 1 772 ? -27.038 27.235 -16.038 1.00 92.62 772 LEU A C 1
ATOM 5969 O O . LEU A 1 772 ? -27.586 27.747 -15.067 1.00 92.62 772 LEU A O 1
ATOM 5973 N N . GLN A 1 773 ? -26.341 27.943 -16.933 1.00 91.62 773 GLN A N 1
ATOM 5974 C CA . GLN A 1 773 ? -26.178 29.391 -16.818 1.00 91.62 773 GLN A CA 1
ATOM 5975 C C . GLN A 1 773 ? -27.488 30.145 -17.119 1.00 91.62 773 GLN A C 1
ATOM 5977 O O . GLN A 1 773 ? -27.906 30.902 -16.248 1.00 91.62 773 GLN A O 1
ATOM 5982 N N . PRO A 1 774 ? -28.188 29.925 -18.254 1.00 89.62 774 PRO A N 1
ATOM 5983 C CA . PRO A 1 774 ? -29.424 30.661 -18.543 1.00 89.62 774 PRO A CA 1
ATOM 5984 C C . PRO A 1 774 ? -30.530 30.447 -17.502 1.00 89.62 774 PRO A C 1
ATOM 5986 O O . PRO A 1 774 ? -31.201 31.399 -17.112 1.00 89.62 774 PRO A O 1
ATOM 5989 N N . VAL A 1 775 ? -30.707 29.214 -17.010 1.00 91.25 775 VAL A N 1
ATOM 5990 C CA . VAL A 1 775 ? -31.698 28.915 -15.965 1.00 91.25 775 VAL A CA 1
ATOM 5991 C C . VAL A 1 775 ? -31.268 29.516 -14.630 1.00 91.25 775 VAL A C 1
ATOM 5993 O O . VAL A 1 775 ? -32.096 30.115 -13.954 1.00 91.25 775 VAL A O 1
ATOM 5996 N N . GLY A 1 776 ? -29.987 29.425 -14.259 1.00 91.94 776 GLY A N 1
ATOM 5997 C CA . GLY A 1 776 ? -29.484 30.030 -13.022 1.00 91.94 776 GLY A CA 1
ATOM 5998 C C . GLY A 1 776 ? -29.628 31.556 -13.004 1.00 91.94 776 GLY A C 1
ATOM 5999 O O . GLY A 1 776 ? -30.080 32.124 -12.011 1.00 91.94 776 GLY A O 1
ATOM 6000 N N . GLU A 1 777 ? -29.316 32.221 -14.119 1.00 91.19 777 GLU A N 1
ATOM 6001 C CA . GLU A 1 777 ? -29.510 33.667 -14.279 1.00 91.19 777 GLU A CA 1
ATOM 6002 C C . GLU A 1 777 ? -30.995 34.043 -14.185 1.00 91.19 777 GLU A C 1
ATOM 6004 O O . GLU A 1 777 ? -31.345 34.968 -13.450 1.00 91.19 777 GLU A O 1
ATOM 6009 N N . TRP A 1 778 ? -31.881 33.290 -14.840 1.00 92.19 778 TRP A N 1
ATOM 6010 C CA . TRP A 1 778 ? -33.325 33.503 -14.747 1.00 92.19 778 TRP A CA 1
ATOM 6011 C C . TRP A 1 778 ? -33.863 33.338 -13.315 1.00 92.19 778 TRP A C 1
ATOM 6013 O O . TRP A 1 778 ? -34.566 34.223 -12.825 1.00 92.19 778 TRP A O 1
ATOM 6023 N N . LEU A 1 779 ? -33.475 32.267 -12.611 1.00 92.19 779 LEU A N 1
ATOM 6024 C CA . LEU A 1 779 ? -33.864 32.027 -11.214 1.00 92.19 779 LEU A CA 1
ATOM 6025 C C . LEU A 1 779 ? -33.364 33.139 -10.280 1.00 92.19 779 LEU A C 1
ATOM 6027 O O . LEU A 1 779 ? -34.084 33.552 -9.373 1.00 92.19 779 LEU A O 1
ATOM 6031 N N . SER A 1 780 ? -32.167 33.680 -10.533 1.00 91.50 780 SER A N 1
ATOM 6032 C CA . SER A 1 780 ? -31.612 34.794 -9.749 1.00 91.50 780 SER A CA 1
ATOM 6033 C C . SER A 1 780 ? -32.395 36.103 -9.921 1.00 91.50 780 SER A C 1
ATOM 6035 O O . SER A 1 780 ? -32.487 36.902 -8.992 1.00 91.50 780 SER A O 1
ATOM 6037 N N . GLN A 1 781 ? -32.998 36.308 -11.098 1.00 91.62 781 GLN A N 1
ATOM 6038 C CA . GLN A 1 781 ? -33.836 37.470 -11.415 1.00 91.62 781 GLN A CA 1
ATOM 6039 C C . GLN A 1 781 ? -35.298 37.288 -10.975 1.00 91.62 781 GLN A C 1
ATOM 6041 O O . GLN A 1 781 ? -36.061 38.256 -10.966 1.00 91.62 781 GLN A O 1
ATOM 6046 N N . ARG A 1 782 ? -35.702 36.061 -10.622 1.00 91.31 782 ARG A N 1
ATOM 6047 C CA . ARG A 1 782 ? -37.075 35.683 -10.251 1.00 91.31 782 ARG A CA 1
ATOM 6048 C C . ARG A 1 782 ? -37.082 34.862 -8.952 1.00 91.31 782 ARG A C 1
ATOM 6050 O O . ARG A 1 782 ? -37.309 33.651 -8.994 1.00 91.31 782 ARG A O 1
ATOM 6057 N N . PRO A 1 783 ? -36.845 35.489 -7.784 1.00 89.56 783 PRO A N 1
ATOM 6058 C CA . PRO A 1 783 ? -36.788 34.772 -6.508 1.00 89.56 783 PRO A CA 1
ATOM 6059 C C . PRO A 1 783 ? -38.075 34.007 -6.173 1.00 89.56 783 PRO A C 1
ATOM 6061 O O . PRO A 1 783 ? -38.017 32.950 -5.554 1.00 89.56 783 PRO A O 1
ATOM 6064 N N . ASP A 1 784 ? -39.228 34.505 -6.624 1.00 91.25 784 ASP A N 1
ATOM 6065 C CA . ASP A 1 784 ? -40.533 33.868 -6.451 1.00 91.25 784 ASP A CA 1
ATOM 6066 C C . ASP A 1 784 ? -40.654 32.565 -7.264 1.00 91.25 784 ASP A C 1
ATOM 6068 O O . ASP A 1 784 ? -41.098 31.546 -6.734 1.00 91.25 784 ASP A O 1
ATOM 6072 N N . ALA A 1 785 ? -40.191 32.564 -8.520 1.00 88.56 785 ALA A N 1
ATOM 6073 C CA . ALA A 1 785 ? -40.116 31.358 -9.345 1.00 88.56 785 ALA A CA 1
ATOM 6074 C C . ALA A 1 785 ? -39.060 30.380 -8.804 1.00 88.56 785 ALA A C 1
ATOM 6076 O O . ALA A 1 785 ? -39.284 29.170 -8.782 1.00 88.56 785 ALA A O 1
ATOM 6077 N N . CYS A 1 786 ? -37.930 30.894 -8.304 1.00 93.19 786 CYS A N 1
ATOM 6078 C CA . CYS A 1 786 ? -36.906 30.085 -7.646 1.00 93.19 786 CYS A CA 1
ATOM 6079 C C . CYS A 1 786 ? -37.436 29.393 -6.396 1.00 93.19 786 CYS A C 1
ATOM 6081 O O . CYS A 1 786 ? -37.163 28.208 -6.210 1.00 93.19 786 CYS A O 1
ATOM 6083 N N . GLN A 1 787 ? -38.224 30.085 -5.575 1.00 93.19 787 GLN A N 1
ATOM 6084 C CA . GLN A 1 787 ? -38.859 29.486 -4.410 1.00 93.19 787 GLN A CA 1
ATOM 6085 C C . GLN A 1 787 ? -39.835 28.376 -4.822 1.00 93.19 787 GLN A C 1
ATOM 6087 O O . GLN A 1 787 ? -39.682 27.249 -4.357 1.00 93.19 787 GLN A O 1
ATOM 6092 N N . ARG A 1 788 ? -40.767 28.647 -5.749 1.00 92.50 788 ARG A N 1
ATOM 6093 C CA . ARG A 1 788 ? -41.758 27.650 -6.201 1.00 92.50 788 ARG A CA 1
ATOM 6094 C C . ARG A 1 788 ? -41.111 26.415 -6.827 1.00 92.50 788 ARG A C 1
ATOM 6096 O O . ARG A 1 788 ? -41.493 25.290 -6.513 1.00 92.50 788 ARG A O 1
ATOM 6103 N N . LEU A 1 789 ? -40.093 26.601 -7.670 1.00 92.94 789 LEU A N 1
ATOM 6104 C CA . LEU A 1 789 ? -39.358 25.484 -8.268 1.00 92.94 789 LEU A CA 1
ATOM 6105 C C . LEU A 1 789 ? -38.502 24.734 -7.243 1.00 92.94 789 LEU A C 1
ATOM 6107 O O . LEU A 1 789 ? -38.360 23.519 -7.363 1.00 92.94 789 LEU A O 1
ATOM 6111 N N . SER A 1 790 ? -37.969 25.422 -6.228 1.00 94.50 790 SER A N 1
ATOM 6112 C CA . SER A 1 790 ? -37.238 24.779 -5.128 1.00 94.50 790 SER A CA 1
ATOM 6113 C C . SER A 1 790 ? -3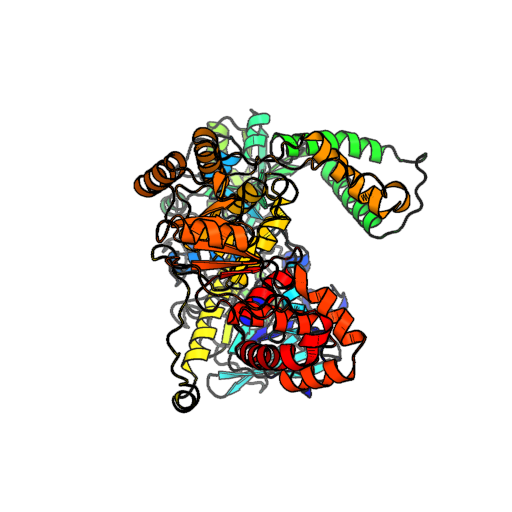8.159 23.953 -4.232 1.00 94.50 790 SER A C 1
ATOM 6115 O O . SER A 1 790 ? -37.797 22.850 -3.831 1.00 94.50 790 SER A O 1
ATOM 6117 N N . GLU A 1 791 ? -39.368 24.447 -3.959 1.00 93.00 791 GLU A N 1
ATOM 6118 C CA . GLU A 1 791 ? -40.413 23.715 -3.236 1.00 93.00 791 GLU A CA 1
ATOM 6119 C C . GLU A 1 791 ? -40.874 22.489 -4.035 1.00 93.00 791 GLU A C 1
ATOM 6121 O O . GLU A 1 791 ? -40.903 21.382 -3.495 1.00 93.00 791 GLU A O 1
ATOM 6126 N N . ALA A 1 792 ? -41.139 22.654 -5.337 1.00 90.12 792 ALA A N 1
ATOM 6127 C CA . ALA A 1 792 ? -41.522 21.555 -6.224 1.00 90.12 792 ALA A CA 1
ATOM 6128 C C . ALA A 1 792 ? -40.426 20.480 -6.317 1.00 90.12 792 ALA A C 1
ATOM 6130 O O . ALA A 1 792 ? -40.709 19.291 -6.192 1.00 90.12 792 ALA A O 1
ATOM 6131 N N . ALA A 1 793 ? -39.166 20.887 -6.492 1.00 90.69 793 ALA A N 1
ATOM 6132 C CA . ALA A 1 793 ? -38.024 19.978 -6.539 1.00 90.69 793 ALA A CA 1
ATOM 6133 C C . ALA A 1 793 ? -37.601 19.459 -5.151 1.00 90.69 793 ALA A C 1
ATOM 6135 O O . ALA A 1 793 ? -36.734 18.589 -5.074 1.00 90.69 793 ALA A O 1
ATOM 6136 N N . GLN A 1 794 ? -38.172 19.986 -4.062 1.00 93.12 794 GLN A N 1
ATOM 6137 C CA . GLN A 1 794 ? -37.743 19.730 -2.682 1.00 93.12 794 GLN A CA 1
ATOM 6138 C C . GLN A 1 794 ? -36.234 19.961 -2.468 1.00 93.12 794 GLN A C 1
ATOM 6140 O O . GLN A 1 794 ? -35.563 19.218 -1.750 1.00 93.12 794 GLN A O 1
ATOM 6145 N N . MET A 1 795 ? -35.676 20.978 -3.127 1.00 93.25 795 MET A N 1
ATOM 6146 C CA . MET A 1 795 ? -34.251 21.295 -3.085 1.00 93.25 795 MET A CA 1
ATOM 6147 C C . MET A 1 795 ? -34.022 22.773 -3.391 1.00 93.25 795 MET A C 1
ATOM 6149 O O . MET A 1 795 ? -34.629 23.306 -4.306 1.00 93.25 795 MET A O 1
ATOM 6153 N N . ASP A 1 796 ? -33.103 23.424 -2.676 1.00 94.06 796 ASP A N 1
ATOM 6154 C CA . ASP A 1 796 ? -32.731 24.819 -2.940 1.00 94.06 796 ASP A CA 1
ATOM 6155 C C . ASP A 1 796 ? -32.022 24.964 -4.297 1.00 94.06 796 ASP A C 1
ATOM 6157 O O . ASP A 1 796 ? -30.855 24.587 -4.440 1.00 94.06 796 ASP A O 1
ATOM 6161 N N . LEU A 1 797 ? -32.726 25.513 -5.290 1.00 93.75 797 LEU A N 1
ATOM 6162 C CA . LEU A 1 797 ? -32.221 25.714 -6.650 1.00 93.75 797 LEU A CA 1
ATOM 6163 C C . LEU A 1 797 ? -31.440 27.021 -6.831 1.00 93.75 797 LEU A C 1
ATOM 6165 O O . LEU A 1 797 ? -30.873 27.232 -7.903 1.00 93.75 797 LEU A O 1
ATOM 6169 N N . SER A 1 798 ? -31.352 27.871 -5.800 1.00 90.19 798 SER A N 1
ATOM 6170 C CA . SER A 1 798 ? -30.467 29.045 -5.832 1.00 90.19 798 SER A CA 1
ATOM 6171 C C . SER A 1 798 ? -28.987 28.638 -5.793 1.00 90.19 798 SER A C 1
ATOM 6173 O O . SER A 1 798 ? -28.113 29.343 -6.303 1.00 90.19 798 SER A O 1
ATOM 6175 N N . ALA A 1 799 ? -28.699 27.449 -5.255 1.00 92.50 799 ALA A N 1
ATOM 6176 C CA . ALA A 1 799 ? -27.381 26.844 -5.300 1.00 92.50 799 ALA A CA 1
ATOM 6177 C C . ALA A 1 799 ? -27.104 26.213 -6.679 1.00 92.50 799 ALA A C 1
ATOM 6179 O O . ALA A 1 799 ? -27.699 25.199 -7.047 1.00 92.50 799 ALA A O 1
ATOM 6180 N N . GLU A 1 800 ? -26.102 26.734 -7.402 1.00 91.06 800 GLU A N 1
ATOM 6181 C CA . GLU A 1 800 ? -25.683 26.245 -8.736 1.00 91.06 800 GLU A CA 1
ATOM 6182 C C . GLU A 1 800 ? -25.474 24.718 -8.780 1.00 91.06 800 GLU A C 1
ATOM 6184 O O . GLU A 1 800 ? -25.800 24.061 -9.768 1.00 91.06 800 GLU A O 1
ATOM 6189 N N . ARG A 1 801 ? -24.949 24.129 -7.696 1.00 90.69 801 ARG A N 1
ATOM 6190 C CA . ARG A 1 801 ? -24.729 22.678 -7.586 1.00 90.69 801 ARG A CA 1
ATOM 6191 C C . ARG A 1 801 ? -26.039 21.889 -7.650 1.00 90.69 801 ARG A C 1
ATOM 6193 O O . ARG A 1 801 ? -26.111 20.907 -8.380 1.00 90.69 801 ARG A O 1
ATOM 6200 N N . ASN A 1 802 ? -27.037 22.315 -6.886 1.00 94.06 802 ASN A N 1
ATOM 6201 C CA . ASN A 1 802 ? -28.340 21.665 -6.811 1.00 94.06 802 ASN A CA 1
ATOM 6202 C C . ASN A 1 802 ? -29.072 21.794 -8.150 1.00 94.06 802 ASN A C 1
ATOM 6204 O O . ASN A 1 802 ? -29.591 20.811 -8.675 1.00 94.06 802 ASN A O 1
ATOM 6208 N N . LEU A 1 803 ? -29.013 22.984 -8.756 1.00 94.62 803 LEU A N 1
ATOM 6209 C CA . LEU A 1 803 ? -29.544 23.214 -10.094 1.00 94.62 803 LEU A CA 1
ATOM 6210 C C . LEU A 1 803 ? -28.891 22.286 -11.132 1.00 94.62 803 LEU A C 1
ATOM 6212 O O . LEU A 1 803 ? -29.591 21.671 -11.931 1.00 94.62 803 LEU A O 1
ATOM 6216 N N . ALA A 1 804 ? -27.565 22.120 -11.100 1.00 94.44 804 ALA A N 1
ATOM 6217 C CA . ALA A 1 804 ? -26.868 21.203 -12.002 1.00 94.44 804 ALA A CA 1
ATOM 6218 C C . ALA A 1 804 ? -27.291 19.733 -11.810 1.00 94.44 804 ALA A C 1
ATOM 6220 O O . ALA A 1 804 ? -27.486 19.026 -12.799 1.00 94.44 804 ALA A O 1
ATOM 6221 N N . ASP A 1 805 ? -27.458 19.276 -10.566 1.00 94.75 805 ASP A N 1
ATOM 6222 C CA . ASP A 1 805 ? -27.872 17.899 -10.269 1.00 94.75 805 ASP A CA 1
ATOM 6223 C C . ASP A 1 805 ? -29.311 17.620 -10.754 1.00 94.75 805 ASP A C 1
ATOM 6225 O O . ASP A 1 805 ? -29.566 16.572 -11.359 1.00 94.75 805 ASP A O 1
ATOM 6229 N N . VAL A 1 806 ? -30.238 18.570 -10.568 1.00 94.94 806 VAL A N 1
ATOM 6230 C CA . VAL A 1 806 ? -31.618 18.457 -11.079 1.00 94.94 806 VAL A CA 1
ATOM 6231 C C . VAL A 1 806 ? -31.666 18.517 -12.601 1.00 94.94 806 VAL A C 1
ATOM 6233 O O . VAL A 1 806 ? -32.301 17.659 -13.205 1.00 94.94 806 VAL A O 1
ATOM 6236 N N . LEU A 1 807 ? -30.949 19.442 -13.246 1.00 94.19 807 LEU A N 1
ATOM 6237 C CA . LEU A 1 807 ? -30.934 19.545 -14.711 1.00 94.19 807 LEU A CA 1
ATOM 6238 C C . LEU A 1 807 ? -30.363 18.286 -15.381 1.00 94.19 807 LEU A C 1
ATOM 62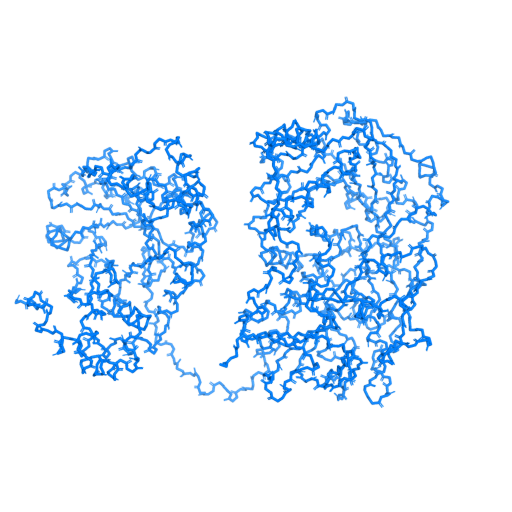40 O O . LEU A 1 807 ? -30.877 17.841 -16.409 1.00 94.19 807 LEU A O 1
ATOM 6244 N N . LEU A 1 808 ? -29.317 17.690 -14.799 1.00 94.88 808 LEU A N 1
ATOM 6245 C CA . LEU A 1 808 ? -28.770 16.425 -15.290 1.00 94.88 808 LEU A CA 1
ATOM 6246 C C . LEU A 1 808 ? -29.751 15.262 -15.074 1.00 94.88 808 LEU A C 1
ATOM 6248 O O . LEU A 1 808 ? -29.914 14.426 -15.960 1.00 94.88 808 LEU A O 1
ATOM 6252 N N . SER A 1 809 ? -30.438 15.232 -13.931 1.00 94.19 809 SER A N 1
ATOM 6253 C CA . SER A 1 809 ? -31.470 14.230 -13.639 1.00 94.19 809 SER A CA 1
ATOM 6254 C C . SER A 1 809 ? -32.680 14.355 -14.575 1.00 94.19 809 SER A C 1
ATOM 6256 O O . SER A 1 809 ? -33.214 13.340 -15.016 1.00 94.19 809 SER A O 1
ATOM 6258 N N . CYS A 1 810 ? -33.073 15.575 -14.956 1.00 92.56 810 CYS A N 1
ATOM 6259 C CA . CYS A 1 810 ? -34.099 15.810 -15.975 1.00 92.56 810 CYS A CA 1
ATOM 6260 C C . CYS A 1 810 ? -33.693 15.233 -17.333 1.00 92.56 810 CYS A C 1
ATOM 6262 O O . CYS A 1 810 ? -34.526 14.633 -18.002 1.00 92.56 810 CYS A O 1
ATOM 6264 N N . ALA A 1 811 ? -32.420 15.361 -17.720 1.00 92.44 811 ALA A N 1
ATOM 6265 C CA . ALA A 1 811 ? -31.920 14.769 -18.959 1.00 92.44 811 ALA A CA 1
ATOM 6266 C C . ALA A 1 811 ? -31.999 13.239 -18.949 1.00 92.44 811 ALA A C 1
ATOM 6268 O O . ALA A 1 811 ? -32.362 12.641 -19.956 1.00 92.44 811 ALA A O 1
ATOM 6269 N N . LEU A 1 812 ? -31.687 12.611 -17.809 1.00 91.75 812 LEU A N 1
ATOM 6270 C CA . LEU A 1 812 ? -31.799 11.159 -17.639 1.00 91.75 812 LEU A CA 1
ATOM 6271 C C . LEU A 1 812 ? -33.257 10.685 -17.712 1.00 91.75 812 LEU A C 1
ATOM 6273 O O . LEU A 1 812 ? -33.518 9.639 -18.289 1.00 91.75 812 LEU A O 1
ATOM 6277 N N . LEU A 1 813 ? -34.203 11.458 -17.166 1.00 89.31 813 LEU A N 1
ATOM 6278 C CA . LEU A 1 813 ? -35.636 11.158 -17.270 1.00 89.31 813 LEU A CA 1
ATOM 6279 C C . LEU A 1 813 ? -36.176 11.360 -18.691 1.00 89.31 813 LEU A C 1
ATOM 6281 O O . LEU A 1 813 ? -37.015 10.587 -19.138 1.00 89.31 813 LEU A O 1
ATOM 6285 N N . ALA A 1 814 ? -35.703 12.386 -19.400 1.00 87.50 814 ALA A N 1
ATOM 6286 C CA . ALA A 1 814 ? -36.123 12.669 -20.771 1.00 87.50 814 ALA A CA 1
ATOM 6287 C C . ALA A 1 814 ? -35.587 11.648 -21.791 1.00 87.50 814 ALA A C 1
ATOM 6289 O O . ALA A 1 814 ? -36.108 11.568 -22.899 1.00 87.50 814 ALA A O 1
ATOM 6290 N N . ASN A 1 815 ? -34.557 10.879 -21.426 1.00 89.19 815 ASN A N 1
ATOM 6291 C CA . ASN A 1 815 ? -33.924 9.871 -22.273 1.00 89.19 815 ASN A CA 1
ATOM 6292 C C . ASN A 1 815 ? -33.772 8.534 -21.522 1.00 89.19 815 ASN A C 1
ATOM 6294 O O . ASN A 1 815 ? -32.668 8.004 -21.405 1.00 89.19 815 ASN A O 1
ATOM 6298 N N . GLU A 1 816 ? -34.880 8.023 -20.973 1.00 83.56 816 GLU A N 1
ATOM 6299 C CA . GLU A 1 816 ? -34.899 6.869 -20.055 1.00 83.56 816 GLU A CA 1
ATOM 6300 C C . GLU A 1 816 ? -34.354 5.573 -20.684 1.00 83.56 816 GLU A C 1
ATOM 6302 O O . GLU A 1 816 ? -33.637 4.825 -20.022 1.00 83.56 816 GLU A O 1
ATOM 6307 N N . ASP A 1 817 ? -34.620 5.349 -21.975 1.00 82.25 817 ASP A N 1
ATOM 6308 C CA . ASP A 1 817 ? -34.132 4.188 -22.737 1.00 82.25 817 ASP A CA 1
ATOM 6309 C C . ASP A 1 817 ? -32.815 4.468 -23.500 1.00 82.25 817 ASP A C 1
ATOM 6311 O O . ASP A 1 817 ? -32.345 3.637 -24.281 1.00 82.25 817 ASP A O 1
ATOM 6315 N N . GLY A 1 818 ? -32.212 5.646 -23.304 1.00 89.56 818 GLY A N 1
ATOM 6316 C CA . GLY A 1 818 ? -31.027 6.102 -24.028 1.00 89.56 818 GLY A CA 1
ATOM 6317 C C . GLY A 1 818 ? -29.811 6.374 -23.142 1.00 89.56 818 GLY A C 1
ATOM 6318 O O . GLY A 1 818 ? -29.697 5.889 -22.017 1.00 89.56 818 GLY A O 1
ATOM 6319 N N . ILE A 1 819 ? -28.854 7.140 -23.675 1.00 94.00 819 ILE A N 1
ATOM 6320 C CA . ILE A 1 819 ? -27.644 7.556 -22.951 1.00 94.00 819 ILE A CA 1
ATOM 6321 C C . ILE A 1 819 ? -27.529 9.081 -22.947 1.00 94.00 819 ILE A C 1
ATOM 6323 O O . ILE A 1 819 ? -27.600 9.736 -23.984 1.00 94.00 819 ILE A O 1
ATOM 6327 N N . VAL A 1 820 ? -27.289 9.667 -21.779 1.00 94.94 820 VAL A N 1
ATOM 6328 C CA . VAL A 1 820 ? -27.019 11.098 -21.611 1.00 94.94 820 VAL A CA 1
ATOM 6329 C C . VAL A 1 820 ? -25.516 11.316 -21.456 1.00 94.94 820 VAL A C 1
ATOM 6331 O O . VAL A 1 820 ? -24.885 10.786 -20.546 1.00 94.94 820 VAL A O 1
ATOM 6334 N N . LEU A 1 821 ? -24.914 12.119 -22.326 1.00 96.44 821 LEU A N 1
ATOM 6335 C CA . LEU A 1 821 ? -23.490 12.432 -22.296 1.00 96.44 821 LEU A CA 1
ATOM 6336 C C . LEU A 1 821 ? -23.214 13.659 -21.423 1.00 96.44 821 LEU A C 1
ATOM 6338 O O . LEU A 1 821 ? -23.643 14.782 -21.720 1.00 96.44 821 LEU A O 1
ATOM 6342 N N . ALA A 1 822 ? -22.404 13.458 -20.386 1.00 94.25 822 ALA A N 1
ATOM 6343 C CA . ALA A 1 822 ? -21.907 14.513 -19.512 1.00 94.25 822 ALA A CA 1
ATOM 6344 C C . ALA A 1 822 ? -20.377 14.484 -19.428 1.00 94.25 822 ALA A C 1
ATOM 6346 O O . ALA A 1 822 ? -19.720 13.473 -19.677 1.00 94.25 822 ALA A O 1
ATOM 6347 N N . SER A 1 823 ? -19.777 15.634 -19.125 1.00 90.69 823 SER A N 1
ATOM 6348 C CA . SER A 1 823 ? -18.322 15.767 -19.119 1.00 90.69 823 SER A CA 1
ATOM 6349 C C . SER A 1 823 ? -17.877 16.898 -18.179 1.00 90.69 823 SER A C 1
ATOM 6351 O O . SER A 1 823 ? -18.571 17.897 -17.996 1.00 90.69 823 SER A O 1
ATOM 6353 N N . SER A 1 824 ? -16.724 16.736 -17.529 1.00 89.69 824 SER A N 1
ATOM 6354 C CA . SER A 1 824 ? -16.113 17.725 -16.642 1.00 89.69 824 SER A CA 1
ATOM 6355 C C . SER A 1 824 ? -14.590 17.578 -16.597 1.00 89.69 824 SER A C 1
ATOM 6357 O O . SER A 1 824 ? -14.042 16.480 -16.549 1.00 89.69 824 SER A O 1
ATOM 6359 N N . ARG A 1 825 ? -13.883 18.711 -16.505 1.00 89.19 825 ARG A N 1
ATOM 6360 C CA . ARG A 1 825 ? -12.419 18.753 -16.310 1.00 89.19 825 ARG A CA 1
ATOM 6361 C C . ARG A 1 825 ? -11.979 18.591 -14.849 1.00 89.19 825 ARG A C 1
ATOM 6363 O O . ARG A 1 825 ? -10.781 18.626 -14.572 1.00 89.19 825 ARG A O 1
ATOM 6370 N N . LYS A 1 826 ? -12.930 18.479 -13.916 1.00 87.25 826 LYS A N 1
ATOM 6371 C CA . LYS A 1 826 ? -12.690 18.315 -12.474 1.00 87.25 826 LYS A CA 1
ATOM 6372 C C . LYS A 1 826 ? -13.148 16.927 -12.035 1.00 87.25 826 LYS A C 1
ATOM 6374 O O . LYS A 1 826 ? -14.338 16.639 -12.116 1.00 87.25 826 LYS A O 1
ATOM 6379 N N . THR A 1 827 ? -12.229 16.128 -11.500 1.00 85.56 827 THR A N 1
ATOM 6380 C CA . THR A 1 827 ? -12.460 14.743 -11.052 1.00 85.56 827 THR A CA 1
ATOM 6381 C C . THR A 1 827 ? -13.617 14.618 -10.058 1.00 85.56 827 THR A C 1
ATOM 6383 O O . THR A 1 827 ? -14.461 13.749 -10.220 1.00 85.56 827 THR A O 1
ATOM 6386 N N . GLN A 1 828 ? -13.733 15.543 -9.097 1.00 86.38 828 GLN A N 1
ATOM 6387 C CA . GLN A 1 828 ? -14.846 15.573 -8.133 1.00 86.38 828 GLN A CA 1
ATOM 6388 C C . GLN A 1 828 ? -16.217 15.684 -8.815 1.00 86.38 828 GLN A C 1
ATOM 6390 O O . GLN A 1 828 ? -17.149 14.972 -8.463 1.00 86.38 828 GLN A O 1
ATOM 6395 N N . ARG A 1 829 ? -16.333 16.547 -9.834 1.00 88.81 829 ARG A N 1
ATOM 6396 C CA . ARG A 1 829 ? -17.574 16.694 -10.603 1.00 88.81 829 ARG A CA 1
ATOM 6397 C C . ARG A 1 829 ? -17.858 15.455 -11.451 1.00 88.81 829 ARG A C 1
ATOM 6399 O O . ARG A 1 829 ? -19.019 15.142 -11.630 1.00 88.81 829 ARG A O 1
ATOM 6406 N N . VAL A 1 830 ? -16.828 14.758 -11.946 1.00 89.88 830 VAL A N 1
ATOM 6407 C CA . VAL A 1 830 ? -17.005 13.494 -12.685 1.00 89.88 830 VAL A CA 1
ATOM 6408 C C . VAL A 1 830 ? -17.552 12.394 -11.775 1.00 89.88 830 VAL A C 1
ATOM 6410 O O . VAL A 1 830 ? -18.486 11.718 -12.172 1.00 89.88 830 VAL A O 1
ATOM 6413 N N . ARG A 1 831 ? -17.050 12.258 -10.542 1.00 85.69 831 ARG A N 1
ATOM 6414 C CA . ARG A 1 831 ? -17.604 11.292 -9.574 1.00 85.69 831 ARG A CA 1
ATOM 6415 C C . ARG A 1 831 ? -19.063 11.598 -9.226 1.00 85.69 831 ARG A C 1
ATOM 6417 O O . ARG A 1 831 ? -19.890 10.694 -9.219 1.00 85.69 831 ARG A O 1
ATOM 6424 N N . ARG A 1 832 ? -19.396 12.885 -9.063 1.00 88.12 832 ARG A N 1
ATOM 6425 C CA . ARG A 1 832 ? -20.776 13.342 -8.829 1.00 88.12 832 ARG A CA 1
ATOM 6426 C C . ARG A 1 832 ? -21.740 12.950 -9.954 1.00 88.12 832 ARG A C 1
ATOM 6428 O O . ARG A 1 832 ? -22.900 12.698 -9.664 1.00 88.12 832 ARG A O 1
ATOM 6435 N N . LEU A 1 833 ? -21.280 12.860 -11.207 1.00 90.19 833 LEU A N 1
ATOM 6436 C CA . LEU A 1 833 ? -22.111 12.379 -12.321 1.00 90.19 833 LEU A CA 1
ATOM 6437 C C . LEU A 1 833 ? -22.673 10.976 -12.032 1.00 90.19 833 LEU A C 1
ATOM 6439 O O . LEU A 1 833 ? -23.855 10.732 -12.255 1.00 90.19 833 LEU A O 1
ATOM 6443 N N . GLY A 1 834 ? -21.840 10.092 -11.478 1.00 84.94 834 GLY A N 1
ATOM 6444 C CA . GLY A 1 834 ? -22.240 8.755 -11.046 1.00 84.94 834 GLY A CA 1
ATOM 6445 C C . GLY A 1 834 ? -23.279 8.758 -9.931 1.00 84.94 834 GLY A C 1
ATOM 6446 O O . GLY A 1 834 ? -24.299 8.083 -10.018 1.00 84.94 834 GLY A O 1
ATOM 6447 N N . GLU A 1 835 ? -23.068 9.591 -8.912 1.00 86.69 835 GLU A N 1
ATOM 6448 C CA . GLU A 1 835 ? -24.023 9.744 -7.807 1.00 86.69 835 GLU A CA 1
ATOM 6449 C C . GLU A 1 835 ? -25.391 10.242 -8.297 1.00 86.69 835 GLU A C 1
ATOM 6451 O O . GLU A 1 835 ? -26.421 9.755 -7.841 1.00 86.69 835 GLU A O 1
ATOM 6456 N N . VAL A 1 836 ? -25.419 11.193 -9.241 1.00 89.31 836 VAL A N 1
ATOM 6457 C CA . VAL A 1 836 ? -26.670 11.707 -9.826 1.00 89.31 836 VAL A CA 1
ATOM 6458 C C . VAL A 1 836 ? -27.412 10.611 -10.597 1.00 89.31 836 VAL A C 1
ATOM 6460 O O . VAL A 1 836 ? -28.632 10.506 -10.488 1.00 89.31 836 VAL A O 1
ATOM 6463 N N . MET A 1 837 ? -26.689 9.758 -11.329 1.00 87.88 837 MET A N 1
ATOM 6464 C CA . MET A 1 837 ? -27.267 8.634 -12.072 1.00 87.88 837 MET A CA 1
ATOM 6465 C C . MET A 1 837 ? -28.017 7.640 -11.163 1.00 87.88 837 MET A C 1
ATOM 6467 O O . MET A 1 837 ? -29.082 7.138 -11.547 1.00 87.88 837 MET A O 1
ATOM 6471 N N . GLU A 1 838 ? -27.488 7.371 -9.964 1.00 81.25 838 GLU A N 1
ATOM 6472 C CA . GLU A 1 838 ? -28.041 6.378 -9.027 1.00 81.25 838 GLU A CA 1
ATOM 6473 C C . GLU A 1 838 ? -29.041 6.948 -8.004 1.00 81.25 838 GLU A C 1
ATOM 6475 O O . GLU A 1 838 ? -29.767 6.194 -7.355 1.00 81.25 838 GLU A O 1
ATOM 6480 N N . ASN A 1 839 ? -29.137 8.271 -7.858 1.00 85.69 839 ASN A N 1
ATOM 6481 C CA . ASN A 1 839 ? -29.928 8.882 -6.792 1.00 85.69 839 ASN A CA 1
ATOM 6482 C C . ASN A 1 839 ? -31.429 8.976 -7.130 1.00 85.69 839 ASN A C 1
ATOM 6484 O O . ASN A 1 839 ? -31.878 9.848 -7.877 1.00 85.69 839 ASN A O 1
ATOM 6488 N N . GLN A 1 840 ? -32.232 8.108 -6.508 1.00 83.62 840 GLN A N 1
ATOM 6489 C CA . GLN A 1 840 ? -33.683 8.070 -6.713 1.00 83.62 840 GLN A CA 1
ATOM 6490 C C . GLN A 1 840 ? -34.416 9.309 -6.174 1.00 83.62 840 GLN A C 1
ATOM 6492 O O . GLN A 1 840 ? -35.406 9.738 -6.767 1.00 83.62 840 GLN A O 1
ATOM 6497 N N . SER A 1 841 ? -33.926 9.903 -5.083 1.00 86.12 841 SER A N 1
ATOM 6498 C CA . SER A 1 841 ? -34.494 11.139 -4.534 1.00 86.12 841 SER A CA 1
ATOM 6499 C C . SER A 1 841 ? -34.345 12.286 -5.538 1.00 86.12 841 SER A C 1
ATOM 6501 O O . SER A 1 841 ? -35.327 12.938 -5.880 1.00 86.12 841 SER A O 1
ATOM 6503 N N . LEU A 1 842 ? -33.156 12.427 -6.139 1.00 89.19 842 LEU A N 1
ATOM 6504 C CA . LEU A 1 842 ? -32.905 13.414 -7.193 1.00 89.19 842 LEU A CA 1
ATOM 6505 C C . LEU A 1 842 ? -33.765 13.184 -8.441 1.00 89.19 842 LEU A C 1
ATOM 6507 O O . LEU A 1 842 ? -34.225 14.154 -9.036 1.00 89.19 842 LEU A O 1
ATOM 6511 N N . LYS A 1 843 ? -34.043 11.931 -8.826 1.00 88.25 843 LYS A N 1
ATOM 6512 C CA . LYS A 1 843 ? -34.979 11.639 -9.929 1.00 88.25 843 LYS A CA 1
ATOM 6513 C C . LYS A 1 843 ? -36.406 12.085 -9.608 1.00 88.25 843 LYS A C 1
ATOM 6515 O O . LYS A 1 843 ? -37.086 12.614 -10.482 1.00 88.25 843 LYS A O 1
ATOM 6520 N N . ASN A 1 844 ? -36.863 11.920 -8.368 1.00 88.25 844 ASN A N 1
ATOM 6521 C CA . ASN A 1 844 ? -38.182 12.404 -7.954 1.00 88.25 844 ASN A CA 1
ATOM 6522 C C . ASN A 1 844 ? -38.235 13.942 -7.955 1.00 88.25 844 ASN A C 1
ATOM 6524 O O . ASN A 1 844 ? -39.156 14.511 -8.543 1.00 88.25 844 ASN A O 1
ATOM 6528 N N . SER A 1 845 ? -37.206 14.599 -7.406 1.00 90.56 845 SER A N 1
ATOM 6529 C CA . SER A 1 845 ? -37.018 16.054 -7.481 1.00 90.56 845 SER A CA 1
ATOM 6530 C C . SER A 1 845 ? -37.023 16.559 -8.923 1.00 90.56 845 SER A C 1
ATOM 6532 O O . SER A 1 845 ? -37.700 17.530 -9.250 1.00 90.56 845 SER A O 1
ATOM 6534 N N . ALA A 1 846 ? -36.311 15.868 -9.812 1.00 92.50 846 ALA A N 1
ATOM 6535 C CA . ALA A 1 846 ? -36.223 16.214 -11.221 1.00 92.50 846 ALA A CA 1
ATOM 6536 C C . ALA A 1 846 ? -37.545 16.013 -11.964 1.00 92.50 846 ALA A C 1
ATOM 6538 O O . ALA A 1 846 ? -37.865 16.824 -12.823 1.00 92.50 846 ALA A O 1
ATOM 6539 N N . ARG A 1 847 ? -38.339 14.986 -11.630 1.00 91.25 847 ARG A N 1
ATOM 6540 C CA . ARG A 1 847 ? -39.674 14.773 -12.214 1.00 91.25 847 ARG A CA 1
ATOM 6541 C C . ARG A 1 847 ? -40.632 15.902 -11.833 1.00 91.25 847 ARG A C 1
ATOM 6543 O O . ARG A 1 847 ? -41.340 16.414 -12.696 1.00 91.25 847 ARG A O 1
ATOM 6550 N N . ALA A 1 848 ? -40.622 16.309 -10.565 1.00 89.50 848 ALA A N 1
ATOM 6551 C CA . ALA A 1 848 ? -41.423 17.434 -10.092 1.00 89.50 848 ALA A CA 1
ATOM 6552 C C . ALA A 1 848 ? -40.959 18.763 -10.715 1.00 89.50 848 ALA A C 1
ATOM 6554 O O . ALA A 1 848 ? -41.785 19.543 -11.190 1.00 89.50 848 ALA A O 1
ATOM 6555 N N . PHE A 1 849 ? -39.642 18.974 -10.816 1.00 91.75 849 PHE A N 1
ATOM 6556 C CA . PHE A 1 849 ? -39.069 20.119 -11.521 1.00 91.75 849 PHE A CA 1
ATOM 6557 C C . PHE A 1 849 ? -39.462 20.138 -13.005 1.00 91.75 849 PHE A C 1
ATOM 6559 O O . PHE A 1 849 ? -39.910 21.169 -13.492 1.00 91.75 849 PHE A O 1
ATOM 6566 N N . LEU A 1 850 ? -39.366 19.008 -13.717 1.00 87.88 850 LEU A N 1
ATOM 6567 C CA . LEU A 1 850 ? -39.720 18.893 -15.138 1.00 87.88 850 LEU A CA 1
ATOM 6568 C C . LEU A 1 850 ? -41.195 19.248 -15.396 1.00 87.88 850 LEU A C 1
ATOM 6570 O O . LEU A 1 850 ? -41.506 19.854 -16.416 1.00 87.88 850 LEU A O 1
ATOM 6574 N N . ALA A 1 851 ? -42.094 18.890 -14.473 1.00 86.88 851 ALA A N 1
ATOM 6575 C CA . ALA A 1 851 ? -43.523 19.191 -14.571 1.00 86.88 851 ALA A CA 1
ATOM 6576 C C . ALA A 1 851 ? -43.849 20.668 -14.279 1.00 86.88 851 ALA A C 1
ATOM 6578 O O . ALA A 1 851 ? -44.721 21.249 -14.927 1.00 86.88 851 ALA A O 1
ATOM 6579 N N . ALA A 1 852 ? -43.147 21.278 -13.319 1.00 87.12 852 ALA A N 1
ATOM 6580 C CA . ALA A 1 852 ? -43.366 22.665 -12.908 1.00 87.12 852 ALA A CA 1
ATOM 6581 C C . ALA A 1 852 ? -42.648 23.683 -13.815 1.00 87.12 852 ALA A C 1
ATOM 6583 O O . ALA A 1 852 ? -43.165 24.773 -14.061 1.00 87.12 852 ALA A O 1
ATOM 6584 N N . PHE A 1 853 ? -41.477 23.331 -14.355 1.00 88.06 853 PHE A N 1
ATOM 6585 C CA . PHE A 1 853 ? -40.616 24.245 -15.110 1.00 88.06 853 PHE A CA 1
ATOM 6586 C C . PHE A 1 853 ? -41.317 24.910 -16.310 1.00 88.06 853 PHE A C 1
ATOM 6588 O O . PHE A 1 853 ? -41.215 26.129 -16.425 1.00 88.06 853 PHE A O 1
ATOM 6595 N N . PRO A 1 854 ? -42.092 24.209 -17.164 1.00 81.88 854 PRO A N 1
ATOM 6596 C CA . PRO A 1 854 ? -42.801 24.853 -18.273 1.00 81.88 854 PRO A CA 1
ATOM 6597 C C . PRO A 1 854 ? -43.873 25.859 -17.830 1.00 81.88 854 PRO A C 1
ATOM 6599 O O . PRO A 1 854 ? -44.138 26.815 -18.555 1.00 81.88 854 PRO A O 1
ATOM 6602 N N . GLN A 1 855 ? -44.489 25.661 -16.660 1.00 80.19 855 GLN A N 1
ATOM 6603 C CA . GLN A 1 855 ? -45.525 26.558 -16.130 1.00 80.19 855 GLN A CA 1
ATOM 6604 C C . GLN A 1 855 ? -44.916 27.877 -15.634 1.00 80.19 855 GLN A C 1
ATOM 6606 O O . GLN A 1 855 ? -45.505 28.938 -15.819 1.00 80.19 855 GLN A O 1
ATOM 6611 N N . GLU A 1 856 ? -43.710 27.808 -15.068 1.00 79.81 856 GLU A N 1
ATOM 6612 C CA . GLU A 1 856 ? -42.976 28.965 -14.544 1.00 79.81 856 GLU A CA 1
ATOM 6613 C C . GLU A 1 856 ? -42.146 29.681 -15.624 1.00 79.81 856 GLU A C 1
ATOM 6615 O O . GLU A 1 856 ? -42.053 30.907 -15.643 1.00 79.81 856 GLU A O 1
ATOM 6620 N N . ALA A 1 857 ? -41.537 28.921 -16.538 1.00 76.75 857 ALA A N 1
ATOM 6621 C CA . ALA A 1 857 ? -40.525 29.408 -17.475 1.00 76.75 857 ALA A CA 1
ATOM 6622 C C . ALA A 1 857 ? -41.030 29.561 -18.924 1.00 76.75 857 ALA A C 1
ATOM 6624 O O . ALA A 1 857 ? -40.339 30.158 -19.756 1.00 76.75 857 ALA A O 1
ATOM 6625 N N . GLY A 1 858 ? -42.232 29.052 -19.235 1.00 60.69 858 GLY A N 1
ATOM 6626 C CA . GLY A 1 858 ? -42.780 28.953 -20.596 1.00 60.69 858 GLY A CA 1
ATOM 6627 C C . GLY A 1 858 ? -42.980 30.283 -21.333 1.00 60.69 858 GLY A C 1
ATOM 6628 O O . GLY A 1 858 ? -43.053 30.292 -22.557 1.00 60.69 858 GLY A O 1
ATOM 6629 N N . THR A 1 859 ? -43.021 31.414 -20.623 1.00 58.03 859 THR A N 1
ATOM 6630 C CA . THR A 1 859 ? -43.084 32.764 -21.218 1.00 58.03 859 THR A CA 1
ATOM 6631 C C . THR A 1 859 ? -41.713 33.428 -21.377 1.00 58.03 859 THR A C 1
ATOM 6633 O O . THR A 1 859 ? -41.590 34.371 -22.154 1.00 58.03 859 THR A O 1
ATOM 6636 N N . TYR A 1 860 ? -40.681 32.956 -20.667 1.00 67.31 860 TYR A N 1
ATOM 6637 C CA . TYR A 1 860 ? -39.367 33.608 -20.592 1.00 67.31 860 TYR A CA 1
ATOM 6638 C C . TYR A 1 860 ? -38.363 33.056 -21.608 1.00 67.31 860 TYR A C 1
ATOM 6640 O O . TYR A 1 860 ? -37.620 33.824 -22.213 1.00 67.31 860 TYR A O 1
ATOM 6648 N N . PHE A 1 861 ? -38.354 31.740 -21.830 1.00 72.44 861 PHE A N 1
ATOM 6649 C CA . PHE A 1 861 ? -37.442 31.109 -22.793 1.00 72.44 861 PHE A CA 1
ATOM 6650 C C . PHE A 1 861 ? -38.010 31.009 -24.221 1.00 72.44 861 PHE A C 1
ATOM 6652 O O . PHE A 1 861 ? -37.321 30.514 -25.106 1.00 72.44 861 PHE A O 1
ATOM 6659 N N . GLY A 1 862 ? -39.211 31.552 -24.467 1.00 48.16 862 GLY A N 1
ATOM 6660 C CA . GLY A 1 862 ? -39.815 31.658 -25.799 1.00 48.16 862 GLY A CA 1
ATOM 6661 C C . GLY A 1 862 ? -40.413 30.352 -26.343 1.00 48.16 862 GLY A C 1
ATOM 6662 O O . GLY A 1 862 ? -40.006 29.244 -26.004 1.00 48.16 862 GLY A O 1
ATOM 6663 N N . SER A 1 863 ? -41.426 30.497 -27.195 1.00 42.34 863 SER A N 1
ATOM 6664 C CA . SER A 1 863 ? -42.295 29.451 -27.745 1.00 42.34 863 SER A CA 1
ATOM 6665 C C . SER A 1 863 ? -41.690 28.660 -28.921 1.00 42.34 863 SER A C 1
ATOM 6667 O O . SER A 1 863 ? -42.304 28.584 -29.981 1.00 42.34 863 SER A O 1
ATOM 6669 N N . GLU A 1 864 ? -40.516 28.052 -28.750 1.00 40.84 864 GLU A N 1
ATOM 6670 C CA . GLU A 1 864 ? -40.050 26.948 -29.625 1.00 40.84 864 GLU A CA 1
ATOM 6671 C C . GLU A 1 864 ? -40.225 25.571 -28.959 1.00 40.84 864 GLU A C 1
ATOM 6673 O O . GLU A 1 864 ? -39.779 24.547 -29.463 1.00 40.84 864 GLU A O 1
ATOM 6678 N N . ALA A 1 865 ? -40.902 25.541 -27.811 1.00 36.88 865 ALA A N 1
ATOM 6679 C CA . ALA A 1 865 ? -41.012 24.384 -26.939 1.00 36.88 865 ALA A CA 1
ATOM 6680 C C . ALA A 1 865 ? -42.456 23.833 -26.884 1.00 36.88 865 ALA A C 1
ATOM 6682 O O . ALA A 1 865 ? -43.009 23.683 -25.801 1.00 36.88 865 ALA A O 1
ATOM 6683 N N . ARG A 1 866 ? -43.109 23.620 -28.035 1.00 28.95 866 ARG A N 1
ATOM 6684 C CA . ARG A 1 866 ? -44.267 22.713 -28.229 1.00 28.95 866 ARG A CA 1
ATOM 6685 C C . ARG A 1 866 ? -44.381 22.378 -29.727 1.00 28.95 866 ARG A C 1
ATOM 6687 O O . ARG A 1 866 ? -44.432 23.329 -30.509 1.00 28.95 866 ARG A O 1
ATOM 6694 N N . PRO A 1 867 ? -44.485 21.105 -30.149 1.00 30.61 867 PRO A N 1
ATOM 6695 C CA . PRO A 1 867 ? -44.815 20.780 -31.532 1.00 30.61 867 PRO A CA 1
ATOM 6696 C C . PRO A 1 867 ? -46.321 20.963 -31.784 1.00 30.61 867 PRO A C 1
ATOM 6698 O O . PRO A 1 867 ? -47.149 20.640 -30.925 1.00 30.61 867 PRO A O 1
ATOM 6701 N N . ALA A 1 868 ? -46.648 21.505 -32.959 1.00 29.42 868 ALA A N 1
ATOM 6702 C CA . ALA A 1 868 ? -47.939 21.325 -33.621 1.00 29.42 868 ALA A CA 1
ATOM 6703 C C . ALA A 1 868 ? -47.931 20.009 -34.403 1.00 29.42 868 ALA A C 1
ATOM 6705 O O . ALA A 1 868 ? -46.839 19.656 -34.910 1.00 29.42 868 ALA A O 1
#

Sequence (868 aa):
MYSDMLFELSRVDLGALPAPEIIIVGGGAVGLTMAAELARKQRRVLLLEAGTKRVSRESQALMEGASWEGFPLVGLHSGRFRVLGGGTNFWGGQLVPMDQAVFLDRPWREETAWPIAPEEIQAYYRRAFELIGMRQQLEDPEVWKRLGITPPASSSNIDLIFTRWAPEPNFAQLFAEDIEKSPNLTVLLDAQVTAFEMENDRVVGARTKSLSGREATFRAPFVVLANGTVEIARLLMLPLASGQPAPWSGNPWLGKGFLDHVDCDAGSAYPIDKERFHEIFDNAYIDGVKYSPKLKLACDAQMKHELGSIAGHFLFNSSLSEHLAFAKSFVKSLMRGRFDVDLKSLPREALFILRFSLPLVLRYIFYRRMYNPADLGIQLRLTSEQRALMSSAITLSEERDCLGVPQVKVVWKVEEAEIATLSRFALMLAEYIEGAGLARIELDPRLAAGDPAFLQGIDDANHQMGGARMAGDAAGGVVDANLRVFGAQNLFVAGAAVYPSSGFPNPTFTAIALGLRVCDSIVDALQNDRTPESKAESRVEPLARRHPKIAGVETTPLGFGCAYLTAGWEQRKSSRLIHAALEGGIRHFDVAPSYGMGSAEDALGAALVGRRSEVTIASKAGLARPQVKSYVMAARALAAPIRRALPMITRGVGSKVVQGARRQFGLPVIEASLTESLRRLRTDYLDLFFLHQAEPEDVTDEVLRFLDDLRSKGLVRWIGVASDRSACETIAVAHPGFFDAFQYSWSILNHDCPPFGGARLTLTHRALLNALQPVGEWLSQRPDACQRLSEAAQMDLSAERNLADVLLSCALLANEDGIVLASSRKTQRVRRLGEVMENQSLKNSARAFLAAFPQEAGTYFGSEARPA

InterPro domains:
  IPR006076 FAD dependent oxidoreductase [PF01266] (22-234)
  IPR007867 Glucose-methanol-choline oxidoreductase, C-terminal [PF05199] (392-515)
  IPR023210 NADP-dependent oxidoreductase domain [PF00248] (558-749)
  IPR036188 FAD/NAD(P)-binding domain superfamily [G3DSA:3.50.50.60] (16-270)
  IPR036188 FAD/NAD(P)-binding domain superfamily [G3DSA:3.50.50.60] (426-529)
  IPR036188 FAD/NAD(P)-binding domain superfamily [SSF51905] (21-528)
  IPR036812 NAD(P)-dependent oxidoreductase domain superfamily [G3DSA:3.20.20.100] (545-852)
  IPR036812 NAD(P)-dependent oxidoreductase domain superfamily [SSF51430] (552-853)
  IPR051473 Pyranose 2-oxidase-like [PTHR42784] (21-265)

Foldseek 3Di:
DDQFLEAALVDDDPVPDDAFQEEEEALALQRLLLLLVLLVVVGAYEYEAQAEQDADPLSLVLQVLEAEAAADDVLSNVQFTRHRHTSLVPDFQWFDDFDPLLQDQQPLAPFGRQPDDPVLLVVLLVVLCVLLVNPDDDFFVNVCVVLVHDAFDDDPWKDKGKIWGRLRSRSCVSCVCCRTPRPRYRYYHQWHFFAFDDDQLATAWTWTAGPVGDIDIHGHLFYEYPRAQLVVLLHQCHDHPVNHRAPLNPQLFQFALKWFWWKFFFFFWAFLPPVSLCSRAFWFADPSMIIGIKMWTDSVNCNVVSAFTKIKHKDQDDPCVVVVVVVVVVVVVVVVPDDDDDPVPPDPSVVVCVVVVVVQVVCCVPRRGRDRHRVVGMIMMMITWAHRGRQFGKDFDPDADPNRRTHIYTYDDGDLSNLVNQQVVLVVVQCSCVVSSTTHTDTDPCSVVSNSVSSSRTDTPSQIAASAAEDCDSNSGQAYSLQAGPSHPRYGYQYRHHRSIDRRDRGSSSSSSSSVSNSVVSVVVVVVPDDPVVVPPPPPPPPPDDAADQLNQGFAQAEAEQQQAADDPCLVLNLLLVVLLVVLVGAEYEDECQGNLRGSLLSQLVSCVVPPSRHAYEYEFFFDRHDDDPVVVVVVVVCVVVCVVDVPVPVPPPPPRDDDTGGDLDLVRLVVRLVVSCVSSVHQAHSEYEHEADALVSDDPVSLVSVVVCCVVRRYVFYEYAHAPVRRQVNCVVPPQSHQEYEYEDELLALDDDDRHNHNAYEYECHCVVDLVVVLVVCVVPVPLQVVLCVLLVHRCNDSVLVSLLSLLLVCVSRVNYHYYDYDSDSVVSSVNSVSSPDPSSNSSSVSNSVCVCVSCVVPSDPPHDDD